Protein AF-0000000087418859 (afdb_homodimer)

Organism: NCBI:txid2527985

InterPro domains:
  IPR000794 Beta-ketoacyl synthase [PTHR11712] (8-414)
  IPR000794 Beta-ketoacyl synthase [cd00834] (10-411)
  IPR014030 Beta-ketoacyl synthase-like, N-terminal domain [PF00109] (9-250)
  IPR014031 Beta-ketoacyl synthase, C-terminal domain [PF02801] (258-369)
  IPR016039 Thiolase-like [G3DSA:3.40.47.10] (2-417)
  IPR016039 Thiolase-like [SSF53901] (5-255)
  IPR016039 Thiolase-like [SSF53901] (218-414)
  IPR018201 Beta-ketoacyl synthase, active site [PS00606] (158-174)
  IPR020841 Polyketide synthase, beta-ketoacyl synthase domain [PS52004] (8-413)
  IPR020841 Polyketide synthase, beta-ketoacyl synthase domain [SM00825] (11-416)

Radius of gyration: 25.07 Å; Cα contacts (8 Å, |Δi|>4): 2463; chains: 2; bounding box: 64×75×56 Å

Structure (mmCIF, N/CA/C/O backbone):
data_AF-0000000087418859-model_v1
#
loop_
_entity.id
_entity.type
_entity.pdbx_description
1 polymer 3-oxoacyl-
#
loop_
_atom_site.group_PDB
_atom_site.id
_atom_site.type_symbol
_atom_site.label_atom_id
_atom_site.label_alt_id
_atom_site.label_comp_id
_atom_site.label_asym_id
_atom_site.label_entity_id
_atom_site.label_seq_id
_atom_site.pdbx_PDB_ins_code
_atom_site.Cartn_x
_atom_site.Cartn_y
_atom_site.Cartn_z
_atom_site.occupancy
_atom_site.B_iso_or_equiv
_atom_site.auth_seq_id
_atom_site.auth_comp_id
_atom_site.auth_asym_id
_atom_site.auth_atom_id
_atom_site.pdbx_PDB_model_num
ATOM 1 N N . MET A 1 1 ? -27.266 10.461 -4.027 1 29.08 1 MET A N 1
ATOM 2 C CA . MET A 1 1 ? -26.891 9.109 -4.438 1 29.08 1 MET A CA 1
ATOM 3 C C . MET A 1 1 ? -27.5 8.07 -3.504 1 29.08 1 MET A C 1
ATOM 5 O O . MET A 1 1 ? -27.422 8.203 -2.281 1 29.08 1 MET A O 1
ATOM 9 N N . SER A 1 2 ? -28.453 7.449 -3.848 1 35.5 2 SER A N 1
ATOM 10 C CA . SER A 1 2 ? -29.172 6.449 -3.066 1 35.5 2 SER A CA 1
ATOM 11 C C . SER A 1 2 ? -28.203 5.48 -2.385 1 35.5 2 SER A C 1
ATOM 13 O O . SER A 1 2 ? -27.312 4.934 -3.027 1 35.5 2 SER A O 1
ATOM 15 N N . SER A 1 3 ? -27.781 5.613 -1.092 1 47.06 3 SER A N 1
ATOM 16 C CA . SER A 1 3 ? -26.875 4.812 -0.263 1 47.06 3 SER A CA 1
ATOM 17 C C . SER A 1 3 ? -27.203 3.328 -0.379 1 47.06 3 SER A C 1
ATOM 19 O O . SER A 1 3 ? -27.906 2.77 0.469 1 47.06 3 SER A O 1
ATOM 21 N N . ALA A 1 4 ? -27.359 2.836 -1.668 1 54.38 4 ALA A N 1
ATOM 22 C CA . ALA A 1 4 ? -27.641 1.412 -1.823 1 54.38 4 ALA A CA 1
ATOM 23 C C . ALA A 1 4 ? -26.641 0.566 -1.037 1 54.38 4 ALA A C 1
ATOM 25 O O . ALA A 1 4 ? -25.453 0.902 -0.961 1 54.38 4 ALA A O 1
ATOM 26 N N . ASN A 1 5 ? -27.188 -0.181 -0.145 1 64.94 5 ASN A N 1
ATOM 27 C CA . ASN A 1 5 ? -26.422 -1.174 0.605 1 64.94 5 ASN A CA 1
ATOM 28 C C . ASN A 1 5 ? -25.75 -2.189 -0.32 1 64.94 5 ASN A C 1
ATOM 30 O O . ASN A 1 5 ? -26.438 -3.049 -0.892 1 64.94 5 ASN A O 1
ATOM 34 N N . HIS A 1 6 ? -24.438 -1.928 -0.647 1 76.25 6 HIS A N 1
ATOM 35 C CA . HIS A 1 6 ? -23.703 -2.752 -1.602 1 76.25 6 HIS A CA 1
ATOM 36 C C . HIS A 1 6 ? -22.906 -3.842 -0.892 1 76.25 6 HIS A C 1
ATOM 38 O O . HIS A 1 6 ? -22.172 -4.594 -1.531 1 76.25 6 HIS A O 1
ATOM 44 N N . ARG A 1 7 ? -23.156 -4.062 0.297 1 76.31 7 ARG A N 1
ATOM 45 C CA . ARG A 1 7 ? -22.266 -4.887 1.109 1 76.31 7 ARG A CA 1
ATOM 46 C C . ARG A 1 7 ? -22.297 -6.34 0.653 1 76.31 7 ARG A C 1
ATOM 48 O O . ARG A 1 7 ? -21.281 -7.043 0.725 1 76.31 7 ARG A O 1
ATOM 55 N N . ASN A 1 8 ? -23.375 -6.699 0.127 1 81.44 8 ASN A N 1
ATOM 56 C CA . ASN A 1 8 ? -23.5 -8.109 -0.228 1 81.44 8 ASN A CA 1
ATOM 57 C C . ASN A 1 8 ? -23.609 -8.297 -1.737 1 81.44 8 ASN A C 1
ATOM 59 O O . ASN A 1 8 ? -24.031 -9.359 -2.203 1 81.44 8 ASN A O 1
ATOM 63 N N . ASP A 1 9 ? -23.156 -7.242 -2.334 1 90.06 9 ASP A N 1
ATOM 64 C CA . A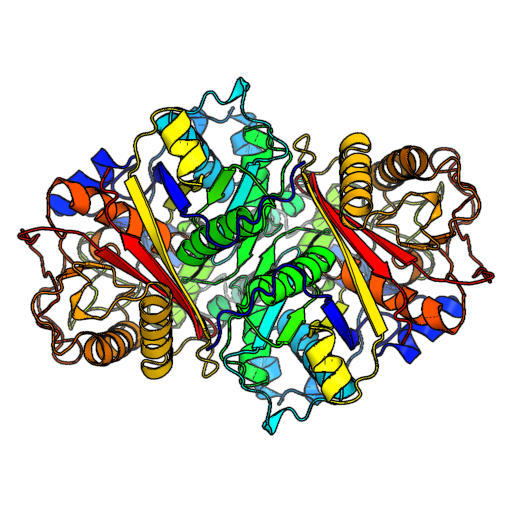SP A 1 9 ? -23.25 -7.359 -3.787 1 90.06 9 ASP A CA 1
ATOM 65 C C . ASP A 1 9 ? -22.266 -8.414 -4.312 1 90.06 9 ASP A C 1
ATOM 67 O O . ASP A 1 9 ? -21.156 -8.555 -3.795 1 90.06 9 ASP A O 1
ATOM 71 N N . ARG A 1 10 ? -22.828 -9.133 -5.285 1 97.31 10 ARG A N 1
ATOM 72 C CA . ARG A 1 10 ? -21.984 -10.086 -6.004 1 97.31 10 ARG A CA 1
ATOM 73 C C . ARG A 1 10 ? -21.031 -9.367 -6.953 1 97.31 10 ARG A C 1
ATOM 75 O O . ARG A 1 10 ? -21.453 -8.523 -7.75 1 97.31 10 ARG A O 1
ATOM 82 N N . ILE A 1 11 ? -19.734 -9.586 -6.82 1 98.62 11 ILE A N 1
ATOM 83 C CA . ILE A 1 11 ? -18.719 -8.898 -7.598 1 98.62 11 ILE A CA 1
ATOM 84 C C . ILE A 1 11 ? -18.156 -9.836 -8.664 1 98.62 11 ILE A C 1
ATOM 86 O O . ILE A 1 11 ? -17.781 -10.969 -8.359 1 98.62 11 ILE A O 1
ATOM 90 N N . VAL A 1 12 ? -18.047 -9.336 -9.906 1 98.88 12 VAL A N 1
ATOM 91 C CA . VAL A 1 12 ? -17.641 -10.203 -11.016 1 98.88 12 VAL A CA 1
ATOM 92 C C . VAL A 1 12 ? -16.469 -9.562 -11.766 1 98.88 12 VAL A C 1
ATOM 94 O O . VAL A 1 12 ? -16.297 -8.344 -11.734 1 98.88 12 VAL A O 1
ATOM 97 N N . ILE A 1 13 ? -15.68 -10.422 -12.32 1 98.94 13 ILE A N 1
ATOM 98 C CA . ILE A 1 13 ? -14.602 -10.023 -13.211 1 98.94 13 ILE A CA 1
ATOM 99 C C . ILE A 1 13 ? -15.133 -9.891 -14.641 1 98.94 13 ILE A C 1
ATOM 101 O O . ILE A 1 13 ? -15.664 -10.844 -15.203 1 98.94 13 ILE A O 1
ATOM 105 N N . THR A 1 14 ? -14.883 -8.664 -15.258 1 98.88 14 THR A N 1
ATOM 106 C CA . THR A 1 14 ? -15.5 -8.438 -16.562 1 98.88 14 THR A CA 1
ATOM 107 C C . THR A 1 14 ? -14.438 -8.094 -17.609 1 98.88 14 THR A C 1
ATOM 109 O O . THR A 1 14 ? -14.742 -7.996 -18.797 1 98.88 14 THR A O 1
ATOM 112 N N . GLY A 1 15 ? -13.234 -7.926 -17.234 1 98.88 15 GLY A N 1
ATOM 113 C CA . GLY A 1 15 ? -12.086 -7.699 -18.094 1 98.88 15 GLY A CA 1
ATOM 114 C C . GLY A 1 15 ? -10.773 -8.133 -17.484 1 98.88 15 GLY A C 1
ATOM 115 O O . GLY A 1 15 ? -10.586 -8.031 -16.266 1 98.88 15 GLY A O 1
ATOM 116 N N . ILE A 1 16 ? -9.898 -8.641 -18.344 1 98.88 16 ILE A N 1
ATOM 117 C CA . ILE A 1 16 ? -8.594 -9.109 -17.891 1 98.88 16 ILE A CA 1
ATOM 118 C C . ILE A 1 16 ? -7.504 -8.57 -18.797 1 98.88 16 ILE A C 1
ATOM 120 O O . ILE A 1 16 ? -7.562 -8.75 -20.016 1 98.88 16 ILE A O 1
ATOM 124 N N . GLY A 1 17 ? -6.543 -7.82 -18.234 1 98.94 17 GLY A N 1
ATOM 125 C CA . GLY A 1 17 ? -5.309 -7.438 -18.891 1 98.94 17 GLY A CA 1
ATOM 126 C C . GLY A 1 17 ? -4.066 -7.934 -18.172 1 98.94 17 GLY A C 1
ATOM 127 O O . GLY A 1 17 ? -3.986 -7.871 -16.953 1 98.94 17 GLY A O 1
ATOM 128 N N . LEU A 1 18 ? -3.125 -8.547 -18.984 1 98.88 18 LEU A N 1
ATOM 129 C CA . LEU A 1 18 ? -1.945 -9.078 -18.312 1 98.88 18 LEU A CA 1
ATOM 130 C C . LEU A 1 18 ? -0.737 -9.07 -19.25 1 98.88 18 LEU A C 1
ATOM 132 O O . LEU A 1 18 ? -0.889 -8.961 -20.469 1 98.88 18 LEU A O 1
ATOM 136 N N . THR A 1 19 ? 0.407 -9.016 -18.656 1 98.94 19 THR A N 1
ATOM 137 C CA . THR A 1 19 ? 1.678 -9.391 -19.266 1 98.94 19 THR A CA 1
ATOM 138 C C . THR A 1 19 ? 2.463 -10.32 -18.359 1 98.94 19 THR A C 1
ATOM 140 O O . THR A 1 19 ? 2.496 -10.125 -17.141 1 98.94 19 THR A O 1
ATOM 143 N N . ALA A 1 20 ? 2.914 -11.391 -18.844 1 98.81 20 ALA A N 1
ATOM 144 C CA . ALA A 1 20 ? 3.734 -12.406 -18.188 1 98.81 20 ALA A CA 1
ATOM 145 C C . ALA A 1 20 ? 4.906 -12.828 -19.062 1 98.81 20 ALA A C 1
ATOM 147 O O . ALA A 1 20 ? 4.91 -12.562 -20.281 1 98.81 20 ALA A O 1
ATOM 148 N N . PRO A 1 21 ? 5.957 -13.43 -18.547 1 98.69 21 PRO A N 1
ATOM 149 C CA . PRO A 1 21 ? 7.125 -13.836 -19.328 1 98.69 21 PRO A CA 1
ATOM 150 C C . PRO A 1 21 ? 6.766 -14.758 -20.5 1 98.69 21 PRO A C 1
ATOM 152 O O . PRO A 1 21 ? 7.535 -14.891 -21.453 1 98.69 21 PRO A O 1
ATOM 155 N N . ASN A 1 22 ? 5.551 -15.406 -20.516 1 98.44 22 ASN A N 1
ATOM 156 C CA . ASN A 1 22 ? 5.219 -16.312 -21.609 1 98.44 22 ASN A CA 1
ATOM 157 C C . ASN A 1 22 ? 3.896 -15.938 -22.266 1 98.44 22 ASN A C 1
ATOM 159 O O . ASN A 1 22 ? 3.246 -16.781 -22.891 1 98.44 22 ASN A O 1
ATOM 163 N N . GLY A 1 23 ? 3.492 -14.641 -22.062 1 98.69 23 GLY A N 1
ATOM 164 C CA . GLY A 1 23 ? 2.273 -14.195 -22.719 1 98.69 23 GLY A CA 1
ATOM 165 C C . GLY A 1 23 ? 1.847 -12.797 -22.312 1 98.69 23 GLY A C 1
ATOM 166 O O . GLY A 1 23 ? 2.008 -12.414 -21.156 1 98.69 23 GLY A O 1
ATOM 167 N N . ASN A 1 24 ? 1.194 -12.062 -23.25 1 98.62 24 ASN A N 1
ATOM 168 C CA . ASN A 1 24 ? 0.822 -10.68 -23 1 98.62 24 ASN A CA 1
ATOM 169 C C . ASN A 1 24 ? -0.686 -10.477 -23.109 1 98.62 24 ASN A C 1
ATOM 171 O O . ASN A 1 24 ? -1.16 -9.336 -23.156 1 98.62 24 ASN A O 1
ATOM 175 N N . ASP A 1 25 ? -1.393 -11.508 -23.25 1 98.31 25 ASP A N 1
ATOM 176 C CA . ASP A 1 25 ? -2.846 -11.539 -23.125 1 98.31 25 ASP A CA 1
ATOM 177 C C . ASP A 1 25 ? -3.324 -12.906 -22.625 1 98.31 25 ASP A C 1
ATOM 179 O O . ASP A 1 25 ? -2.541 -13.852 -22.547 1 98.31 25 ASP A O 1
ATOM 183 N N . LEU A 1 26 ? -4.582 -12.945 -22.297 1 98.69 26 LEU A N 1
ATOM 184 C CA . LEU A 1 26 ? -5.117 -14.117 -21.609 1 98.69 26 LEU A CA 1
ATOM 185 C C . LEU A 1 26 ? -5.031 -15.352 -22.5 1 98.69 26 LEU A C 1
ATOM 187 O O . LEU A 1 26 ? -4.656 -16.438 -22.031 1 98.69 26 LEU A O 1
ATOM 191 N N . ASP A 1 27 ? -5.352 -15.242 -23.734 1 98.5 27 ASP A N 1
ATOM 192 C CA . ASP A 1 27 ? -5.367 -16.375 -24.641 1 98.5 27 ASP A CA 1
ATOM 193 C C . ASP A 1 27 ? -3.963 -16.953 -24.828 1 98.5 27 ASP A C 1
ATOM 195 O O . ASP A 1 27 ? -3.766 -18.172 -24.75 1 98.5 27 ASP A O 1
ATOM 199 N N . GLU A 1 28 ? -3.039 -16.062 -25.109 1 98.69 28 GLU A N 1
ATOM 200 C CA . GLU A 1 28 ? -1.654 -16.484 -25.312 1 98.69 28 GLU A CA 1
ATOM 201 C C . GLU A 1 28 ? -1.079 -17.109 -24.047 1 98.69 28 GLU A C 1
ATOM 203 O O . GLU A 1 28 ? -0.428 -18.156 -24.094 1 98.69 28 GLU A O 1
ATOM 208 N N . TYR A 1 29 ? -1.288 -16.422 -22.984 1 98.81 29 TYR A N 1
ATOM 209 C CA . TYR A 1 29 ? -0.806 -16.891 -21.688 1 98.81 29 TYR A CA 1
ATOM 210 C C . TYR A 1 29 ? -1.346 -18.281 -21.391 1 98.81 29 TYR A C 1
ATOM 212 O O . TYR A 1 29 ? -0.583 -19.188 -21.031 1 98.81 29 TYR A O 1
ATOM 220 N N . ARG A 1 30 ? -2.672 -18.516 -21.547 1 98.81 30 ARG A N 1
ATOM 221 C CA . ARG A 1 30 ? -3.324 -19.797 -21.297 1 98.81 30 ARG A CA 1
ATOM 222 C C . ARG A 1 30 ? -2.797 -20.875 -22.234 1 98.81 30 ARG A C 1
ATOM 224 O O . ARG A 1 30 ? -2.488 -22 -21.797 1 98.81 30 ARG A O 1
ATOM 231 N N . ALA A 1 31 ? -2.66 -20.562 -23.438 1 98.81 31 ALA A N 1
ATOM 232 C CA . ALA A 1 31 ? -2.143 -21.531 -24.406 1 98.81 31 ALA A CA 1
ATOM 233 C C . ALA A 1 31 ? -0.738 -21.984 -24.031 1 98.81 31 ALA A C 1
ATOM 235 O O . ALA A 1 31 ? -0.42 -23.172 -24.141 1 98.81 31 ALA A O 1
ATOM 236 N N . ASN A 1 32 ? 0.063 -21.078 -23.625 1 98.88 32 ASN A N 1
ATOM 237 C CA . ASN A 1 32 ? 1.443 -21.391 -23.281 1 98.88 32 ASN A CA 1
ATOM 238 C C . ASN A 1 32 ? 1.52 -22.219 -22 1 98.88 32 ASN A C 1
ATOM 240 O O . ASN A 1 32 ? 2.383 -23.094 -21.875 1 98.88 32 ASN A O 1
ATOM 244 N N . LEU A 1 33 ? 0.644 -21.969 -21.047 1 98.81 33 LEU A N 1
ATOM 245 C CA . LEU A 1 33 ? 0.57 -22.797 -19.844 1 98.81 33 LEU A CA 1
ATOM 246 C C . LEU A 1 33 ? 0.174 -24.234 -20.203 1 98.81 33 LEU A C 1
ATOM 248 O O . LEU A 1 33 ? 0.742 -25.188 -19.672 1 98.81 33 LEU A O 1
ATOM 252 N N . LEU A 1 34 ? -0.775 -24.406 -21.094 1 98.81 34 LEU A N 1
ATOM 253 C CA . LEU A 1 34 ? -1.265 -25.734 -21.469 1 98.81 34 LEU A CA 1
ATOM 254 C C . LEU A 1 34 ? -0.234 -26.484 -22.297 1 98.81 34 LEU A C 1
ATOM 256 O O . LEU A 1 34 ? -0.145 -27.703 -22.234 1 98.81 34 LEU A O 1
ATOM 260 N N . ASN A 1 35 ? 0.605 -25.734 -23.016 1 98.56 35 ASN A N 1
ATOM 261 C CA . ASN A 1 35 ? 1.57 -26.359 -23.922 1 98.56 35 ASN A CA 1
ATOM 262 C C . ASN A 1 35 ? 2.939 -26.5 -23.266 1 98.56 35 ASN A C 1
ATOM 264 O O . ASN A 1 35 ? 3.895 -26.953 -23.906 1 98.56 35 ASN A O 1
ATOM 268 N N . GLY A 1 36 ? 3.059 -26.078 -22.062 1 98.31 36 GLY A N 1
ATOM 269 C CA . GLY A 1 36 ? 4.289 -26.297 -21.312 1 98.31 36 GLY A CA 1
ATOM 270 C C . GLY A 1 36 ? 5.391 -25.328 -21.688 1 98.31 36 GLY A C 1
ATOM 271 O O . GLY A 1 36 ? 6.574 -25.625 -21.547 1 98.31 36 GLY A O 1
ATOM 272 N N . VAL A 1 37 ? 5.031 -24.125 -22.125 1 98.5 37 VAL A N 1
ATOM 273 C CA . VAL A 1 37 ? 6.012 -23.156 -22.594 1 98.5 37 VAL A CA 1
ATOM 274 C C . VAL A 1 37 ? 6.512 -22.312 -21.422 1 98.5 37 VAL A C 1
ATOM 276 O O . VAL A 1 37 ? 5.73 -21.641 -20.75 1 98.5 37 VAL A O 1
ATOM 279 N N . SER A 1 38 ? 7.797 -22.391 -21.172 1 98.56 38 SER A N 1
ATOM 280 C CA . SER A 1 38 ? 8.438 -21.578 -20.141 1 98.56 38 SER A CA 1
ATOM 281 C C . SER A 1 38 ? 8.805 -20.188 -20.688 1 98.56 38 SER A C 1
ATOM 283 O O . SER A 1 38 ? 9.172 -20.047 -21.859 1 98.56 38 SER A O 1
ATOM 285 N N . GLY A 1 39 ? 8.672 -19.188 -19.781 1 98.62 39 GLY A N 1
ATOM 286 C CA . GLY A 1 39 ? 9.086 -17.828 -20.125 1 98.62 39 GLY A CA 1
ATOM 287 C C . GLY A 1 39 ? 10.375 -17.406 -19.438 1 98.62 39 GLY A C 1
ATOM 288 O O . GLY A 1 39 ? 10.758 -16.234 -19.5 1 98.62 39 GLY A O 1
ATOM 289 N N . VAL A 1 40 ? 11.109 -18.328 -18.766 1 98.81 40 VAL A N 1
ATOM 290 C CA . VAL A 1 40 ? 12.336 -18.031 -18.031 1 98.81 40 VAL A CA 1
ATOM 291 C C . VAL A 1 40 ? 13.516 -18.031 -19 1 98.81 40 VAL A C 1
ATOM 293 O O . VAL A 1 40 ? 13.664 -18.938 -19.812 1 98.81 40 VAL A O 1
ATOM 296 N N . VAL A 1 41 ? 14.359 -17.016 -18.922 1 98.69 41 VAL A N 1
ATOM 297 C CA . VAL A 1 41 ? 15.477 -16.844 -19.859 1 98.69 41 VAL A CA 1
ATOM 298 C C . VAL A 1 41 ? 16.734 -16.422 -19.094 1 98.69 41 VAL A C 1
ATOM 300 O O . VAL A 1 41 ? 16.641 -16.016 -17.922 1 98.69 41 VAL A O 1
ATOM 303 N N . PRO A 1 42 ? 17.875 -16.625 -19.734 1 98.62 42 PRO A N 1
ATOM 304 C CA . PRO A 1 42 ? 19.062 -15.984 -19.156 1 98.62 42 PRO A CA 1
ATOM 305 C C . PRO A 1 42 ? 18.922 -14.469 -19.062 1 98.62 42 PRO A C 1
ATOM 307 O O . PRO A 1 42 ? 18.328 -13.844 -19.938 1 98.62 42 PRO A O 1
ATOM 310 N N . TYR A 1 43 ? 19.422 -13.938 -18.031 1 98.38 43 TYR A N 1
ATOM 311 C CA . TYR A 1 43 ? 19.328 -12.508 -17.75 1 98.38 43 TYR A CA 1
ATOM 312 C C . TYR A 1 43 ? 20.594 -12.008 -17.062 1 98.38 43 TYR A C 1
ATOM 314 O O . TYR A 1 43 ? 21.25 -12.75 -16.328 1 98.38 43 TYR A O 1
ATOM 322 N N . GLU A 1 44 ? 21.031 -10.844 -17.359 1 97.81 44 GLU A N 1
ATOM 323 C CA . GLU A 1 44 ? 22.172 -10.234 -16.703 1 97.81 44 GLU A CA 1
ATOM 324 C C . GLU A 1 44 ? 21.75 -9.031 -15.859 1 97.81 44 GLU A C 1
ATOM 326 O O . GLU A 1 44 ? 21.031 -8.156 -16.344 1 97.81 44 GLU A O 1
ATOM 331 N N . THR A 1 45 ? 22.188 -8.984 -14.68 1 97 45 THR A N 1
ATOM 332 C CA . THR A 1 45 ? 21.844 -7.863 -13.812 1 97 45 THR A CA 1
ATOM 333 C C . THR A 1 45 ? 23.109 -7.223 -13.25 1 97 45 THR A C 1
ATOM 335 O O . THR A 1 45 ? 24.125 -7.902 -13.039 1 97 45 THR A O 1
ATOM 338 N N . ARG A 1 46 ? 23.016 -5.961 -12.977 1 96.62 46 ARG A N 1
ATOM 339 C CA . ARG A 1 46 ? 24.141 -5.184 -12.453 1 96.62 46 ARG A CA 1
ATOM 340 C C . ARG A 1 46 ? 24.688 -5.801 -11.172 1 96.62 46 ARG A C 1
ATOM 342 O O . ARG A 1 46 ? 23.922 -6.23 -10.305 1 96.62 46 ARG A O 1
ATOM 349 N N . TYR A 1 47 ? 25.984 -5.949 -11.055 1 97.12 47 TYR A N 1
ATOM 350 C CA . TYR A 1 47 ? 26.781 -6.344 -9.891 1 97.12 47 TYR A CA 1
ATOM 351 C C . TYR A 1 47 ? 26.625 -7.836 -9.617 1 97.12 47 TYR A C 1
ATOM 353 O O . TYR A 1 47 ? 27.516 -8.453 -9.031 1 97.12 47 TYR A O 1
ATOM 361 N N . VAL A 1 48 ? 25.516 -8.469 -10.023 1 97.44 48 VAL A N 1
ATOM 362 C CA . VAL A 1 48 ? 25.281 -9.883 -9.75 1 97.44 48 VAL A CA 1
ATOM 363 C C . VAL A 1 48 ? 25.812 -10.727 -10.906 1 97.44 48 VAL A C 1
ATOM 365 O O . VAL A 1 48 ? 26.391 -11.789 -10.695 1 97.44 48 VAL A O 1
ATOM 368 N N . GLY A 1 49 ? 25.625 -10.266 -12.148 1 97.44 49 GLY A N 1
ATOM 369 C CA . GLY A 1 49 ? 26.062 -11 -13.328 1 97.44 49 GLY A CA 1
ATOM 370 C C . GLY A 1 49 ? 24.969 -11.875 -13.914 1 97.44 49 GLY A C 1
ATOM 371 O O . GLY A 1 49 ? 23.828 -11.445 -14.055 1 97.44 49 GLY A O 1
ATOM 372 N N . ASP A 1 50 ? 25.328 -13.023 -14.391 1 97.62 50 ASP A N 1
ATOM 373 C CA . ASP A 1 50 ? 24.406 -13.93 -15.078 1 97.62 50 ASP A CA 1
ATOM 374 C C . ASP A 1 50 ? 23.422 -14.57 -14.094 1 97.62 50 ASP A C 1
ATOM 376 O O . ASP A 1 50 ? 23.844 -15.211 -13.133 1 97.62 50 ASP A O 1
ATOM 380 N N . VAL A 1 51 ? 22.203 -14.352 -14.336 1 98.19 51 VAL A N 1
ATOM 381 C CA . VAL A 1 51 ? 21.109 -14.961 -13.57 1 98.19 51 VAL A CA 1
ATOM 382 C C . VAL A 1 51 ? 20.031 -15.453 -14.523 1 98.19 51 VAL A C 1
ATOM 384 O O . VAL A 1 51 ? 20.203 -15.422 -15.742 1 98.19 51 VAL A O 1
ATOM 387 N N . LEU A 1 52 ? 19.031 -16.109 -14 1 98.75 52 LEU A N 1
ATOM 388 C CA . LEU A 1 52 ? 17.828 -16.484 -14.727 1 98.75 52 LEU A CA 1
ATOM 389 C C . LEU A 1 52 ? 16.641 -15.617 -14.289 1 98.75 52 LEU A C 1
ATOM 391 O O . LEU A 1 52 ? 16.531 -15.266 -13.117 1 98.75 52 LEU A O 1
ATOM 395 N N . ALA A 1 53 ? 15.789 -15.195 -15.211 1 98.81 53 ALA A N 1
ATOM 396 C CA . ALA A 1 53 ? 14.656 -14.328 -14.883 1 98.81 53 ALA A CA 1
ATOM 397 C C . ALA A 1 53 ? 13.492 -14.555 -15.844 1 98.81 53 ALA A C 1
ATOM 399 O O . ALA A 1 53 ? 13.688 -15.07 -16.953 1 98.81 53 ALA A O 1
ATOM 400 N N . GLY A 1 54 ? 12.25 -14.344 -15.336 1 98.81 54 GLY A N 1
ATOM 401 C CA . GLY A 1 54 ? 11.117 -14.18 -16.234 1 98.81 54 GLY A CA 1
ATOM 402 C C . GLY A 1 54 ? 10.961 -12.758 -16.75 1 98.81 54 GLY A C 1
ATOM 403 O O . GLY A 1 54 ? 10.711 -11.844 -15.961 1 98.81 54 GLY A O 1
ATOM 404 N N . VAL A 1 55 ? 11.031 -12.562 -18.109 1 98.56 55 VAL A N 1
ATOM 405 C CA . VAL A 1 55 ? 11.023 -11.227 -18.688 1 98.56 55 VAL A CA 1
ATOM 406 C C . VAL A 1 55 ? 9.773 -11.055 -19.547 1 98.56 55 VAL A C 1
ATOM 408 O O . VAL A 1 55 ? 9.484 -11.883 -20.422 1 98.56 55 VAL A O 1
ATOM 411 N N . CYS A 1 56 ? 9 -9.977 -19.25 1 98.56 56 CYS A N 1
ATOM 412 C CA . CYS A 1 56 ? 7.828 -9.68 -20.078 1 98.56 56 CYS A CA 1
ATOM 413 C C . CYS A 1 56 ? 8.234 -8.93 -21.344 1 98.56 56 CYS A C 1
ATOM 415 O O . CYS A 1 56 ? 9.141 -8.094 -21.312 1 98.56 56 CYS A O 1
ATOM 417 N N . GLN A 1 57 ? 7.512 -9.242 -22.453 1 97.31 57 GLN A N 1
ATOM 418 C CA . GLN A 1 57 ? 7.812 -8.617 -23.734 1 97.31 57 GLN A CA 1
ATOM 419 C C . GLN A 1 57 ? 6.605 -7.863 -24.281 1 97.31 57 GLN A C 1
ATOM 421 O O . GLN A 1 57 ? 6.309 -7.938 -25.484 1 97.31 57 GLN A O 1
ATOM 426 N N . PHE A 1 58 ? 5.949 -7.098 -23.547 1 97.56 58 PHE A N 1
ATOM 427 C CA . PHE A 1 58 ? 4.809 -6.32 -24.016 1 97.56 58 PHE A CA 1
ATOM 428 C C . PHE A 1 58 ? 5.27 -5.012 -24.641 1 97.56 58 PHE A C 1
ATOM 430 O O . PHE A 1 58 ? 6.391 -4.559 -24.406 1 97.56 58 PHE A O 1
ATOM 437 N N . ASP A 1 59 ? 4.438 -4.41 -25.5 1 97.56 59 ASP A N 1
ATOM 438 C CA . ASP A 1 59 ? 4.734 -3.137 -26.156 1 97.56 59 ASP A CA 1
ATOM 439 C C . ASP A 1 59 ? 4.328 -1.96 -25.281 1 97.56 59 ASP A C 1
ATOM 441 O O . ASP A 1 59 ? 3.158 -1.566 -25.25 1 97.56 59 ASP A O 1
ATOM 445 N N . GLU A 1 60 ? 5.266 -1.295 -24.656 1 95.62 60 GLU A N 1
ATOM 446 C CA . GLU A 1 60 ? 4.992 -0.168 -23.781 1 95.62 60 GLU A CA 1
ATOM 447 C C . GLU A 1 60 ? 4.352 0.991 -24.531 1 95.62 60 GLU A C 1
ATOM 449 O O . GLU A 1 60 ? 3.65 1.813 -23.938 1 95.62 60 GLU A O 1
ATOM 454 N N . THR A 1 61 ? 4.551 1.051 -25.844 1 97.75 61 THR A N 1
ATOM 455 C CA . THR A 1 61 ? 4.086 2.186 -26.625 1 97.75 61 THR A CA 1
ATOM 456 C C . THR A 1 61 ? 2.682 1.931 -27.172 1 97.75 61 THR A C 1
ATOM 458 O O . THR A 1 61 ? 2.109 2.783 -27.844 1 97.75 61 THR A O 1
ATOM 461 N N . ARG A 1 62 ? 2.168 0.802 -26.844 1 97.88 62 ARG A N 1
ATOM 462 C CA . ARG A 1 62 ? 0.795 0.546 -27.266 1 97.88 62 ARG A CA 1
ATOM 463 C C . ARG A 1 62 ? -0.162 1.575 -26.672 1 97.88 62 ARG A C 1
ATOM 465 O O . ARG A 1 62 ? -1.114 1.998 -27.328 1 97.88 62 ARG A O 1
ATOM 472 N N . TYR A 1 63 ? 0.161 1.948 -25.391 1 98.12 63 TYR A N 1
ATOM 473 C CA . TYR A 1 63 ? -0.78 2.828 -24.703 1 98.12 63 TYR A CA 1
ATOM 474 C C . TYR A 1 63 ? -0.066 4.043 -24.125 1 98.12 63 TYR A C 1
ATOM 476 O O . TYR A 1 63 ? -0.672 4.844 -23.406 1 98.12 63 TYR A O 1
ATOM 484 N N . GLN A 1 64 ? 1.188 4.168 -24.312 1 98.19 64 GLN A N 1
ATOM 485 C CA . GLN A 1 64 ? 1.977 5.297 -23.828 1 98.19 64 GLN A CA 1
ATOM 486 C C . GLN A 1 64 ? 2.791 5.926 -24.953 1 98.19 64 GLN A C 1
ATOM 488 O O . GLN A 1 64 ? 3.314 5.219 -25.812 1 98.19 64 GLN A O 1
ATOM 493 N N . ARG A 1 65 ? 2.918 7.336 -25.016 1 97.31 65 ARG A N 1
ATOM 494 C CA . ARG A 1 65 ? 3.914 8 -25.859 1 97.31 65 ARG A CA 1
ATOM 495 C C . ARG A 1 65 ? 5.32 7.797 -25.297 1 97.31 65 ARG A C 1
ATOM 497 O O . ARG A 1 65 ? 5.488 7.582 -24.094 1 97.31 65 ARG A O 1
ATOM 504 N N . ARG A 1 66 ? 6.301 7.824 -26.094 1 97.56 66 ARG A N 1
ATOM 505 C CA . ARG A 1 66 ? 7.695 7.617 -25.719 1 97.56 66 ARG A CA 1
ATOM 506 C C . ARG A 1 66 ? 8.086 8.531 -24.562 1 97.56 66 ARG A C 1
ATOM 508 O O . ARG A 1 66 ? 8.805 8.109 -23.656 1 97.56 66 ARG A O 1
ATOM 515 N N . LYS A 1 67 ? 7.672 9.727 -24.625 1 96.12 67 LYS A N 1
ATOM 516 C CA . LYS A 1 67 ? 7.992 10.68 -23.578 1 96.12 67 LYS A CA 1
ATOM 517 C C . LYS A 1 67 ? 7.41 10.234 -22.234 1 96.12 67 LYS A C 1
ATOM 519 O O . LYS A 1 67 ? 8.016 10.453 -21.188 1 96.12 67 LYS A O 1
ATOM 524 N N . GLU A 1 68 ? 6.199 9.625 -22.266 1 96.12 68 GLU A N 1
ATOM 525 C CA . GLU A 1 68 ? 5.555 9.133 -21.047 1 96.12 68 GLU A CA 1
ATOM 526 C C . GLU A 1 68 ? 6.309 7.93 -20.469 1 96.12 68 GLU A C 1
ATOM 528 O O . GLU A 1 68 ? 6.441 7.797 -19.266 1 96.12 68 GLU A O 1
ATOM 533 N N . VAL A 1 69 ? 6.781 7.059 -21.375 1 97.12 69 VAL A N 1
ATOM 534 C CA . VAL A 1 69 ? 7.57 5.906 -20.953 1 97.12 69 VAL A CA 1
ATOM 535 C C . VAL A 1 69 ? 8.836 6.379 -20.25 1 97.12 69 VAL A C 1
ATOM 537 O O . VAL A 1 69 ? 9.211 5.84 -19.203 1 97.12 69 VAL A O 1
ATOM 540 N N . ARG A 1 70 ? 9.477 7.398 -20.766 1 95 70 ARG A N 1
ATOM 541 C CA . ARG A 1 70 ? 10.727 7.918 -20.219 1 95 70 ARG A CA 1
ATOM 542 C C . ARG A 1 70 ? 10.5 8.586 -18.859 1 95 70 ARG A C 1
ATOM 544 O O . ARG A 1 70 ? 11.344 8.508 -17.969 1 95 70 ARG A O 1
ATOM 551 N N . ARG A 1 71 ? 9.398 9.203 -18.75 1 94.94 71 ARG A N 1
ATOM 552 C CA . ARG A 1 71 ? 9.078 9.945 -17.531 1 94.94 71 ARG A CA 1
ATOM 553 C C . ARG A 1 71 ? 8.656 9 -16.406 1 94.94 71 ARG A C 1
ATOM 555 O O . ARG A 1 71 ? 8.953 9.258 -15.242 1 94.94 71 ARG A O 1
ATOM 562 N N . GLY A 1 72 ? 8.023 7.934 -16.781 1 97.19 72 GLY A N 1
ATOM 563 C CA . GLY A 1 72 ? 7.441 7.023 -15.812 1 97.19 72 GLY A CA 1
ATOM 564 C C . GLY A 1 72 ? 8.383 5.914 -15.391 1 97.19 72 GLY A C 1
ATOM 565 O O . GLY A 1 72 ? 9.594 6.133 -15.266 1 97.19 72 GLY A O 1
ATOM 566 N N . THR A 1 73 ? 7.805 4.844 -14.969 1 98.12 73 THR A N 1
ATOM 567 C CA . THR A 1 73 ? 8.555 3.682 -14.516 1 98.12 73 THR A CA 1
ATOM 568 C C . THR A 1 73 ? 8.125 2.428 -15.266 1 98.12 73 THR A C 1
ATOM 570 O O . THR A 1 73 ? 7.059 2.408 -15.891 1 98.12 73 THR A O 1
ATOM 573 N N . ARG A 1 74 ? 8.984 1.389 -15.273 1 97.88 74 ARG A N 1
ATOM 574 C CA . ARG A 1 74 ? 8.625 0.098 -15.852 1 97.88 74 ARG A CA 1
ATOM 575 C C . ARG A 1 74 ? 7.395 -0.483 -15.164 1 97.88 74 ARG A C 1
ATOM 577 O O . ARG A 1 74 ? 6.512 -1.039 -15.82 1 97.88 74 ARG A O 1
ATOM 584 N N . ALA A 1 75 ? 7.328 -0.411 -13.828 1 98.06 75 ALA A N 1
ATOM 585 C CA . ALA A 1 75 ? 6.152 -0.864 -13.094 1 98.06 75 ALA A CA 1
ATOM 586 C C . ALA A 1 75 ? 4.895 -0.138 -13.57 1 98.06 75 ALA A C 1
ATOM 588 O O . ALA A 1 75 ? 3.828 -0.745 -13.695 1 98.06 75 ALA A O 1
ATOM 589 N N . GLY A 1 76 ? 5.008 1.205 -13.766 1 98.62 76 GLY A N 1
ATOM 590 C CA . GLY A 1 76 ? 3.914 1.985 -14.32 1 98.62 76 GLY A CA 1
ATOM 591 C C . GLY A 1 76 ? 3.488 1.521 -15.703 1 98.62 76 GLY A C 1
ATOM 592 O O . GLY A 1 76 ? 2.293 1.399 -15.984 1 98.62 76 GLY A O 1
ATOM 593 N N . SER A 1 77 ? 4.473 1.222 -16.578 1 98.81 77 SER A N 1
ATOM 594 C CA . SER A 1 77 ? 4.176 0.767 -17.922 1 98.81 77 SER A CA 1
ATOM 595 C C . SER A 1 77 ? 3.455 -0.576 -17.922 1 98.81 77 SER A C 1
ATOM 597 O O . SER A 1 77 ? 2.523 -0.793 -18.688 1 98.81 77 SER A O 1
ATOM 599 N N . VAL A 1 78 ? 3.916 -1.471 -17.047 1 98.88 78 VAL A N 1
ATOM 600 C CA . VAL A 1 78 ? 3.244 -2.756 -16.875 1 98.88 78 VAL A CA 1
ATOM 601 C C . VAL A 1 78 ? 1.796 -2.529 -16.453 1 98.88 78 VAL A C 1
ATOM 603 O O . VAL A 1 78 ? 0.874 -3.119 -17.016 1 98.88 78 VAL A O 1
ATOM 606 N N . SER A 1 79 ? 1.585 -1.651 -15.508 1 98.94 79 SER A N 1
ATOM 607 C CA . SER A 1 79 ? 0.258 -1.396 -14.953 1 98.94 79 SER A CA 1
ATOM 608 C C . SER A 1 79 ? -0.649 -0.731 -15.984 1 98.94 79 SER A C 1
ATOM 610 O O . SER A 1 79 ? -1.822 -1.091 -16.109 1 98.94 79 SER A O 1
ATOM 612 N N . ILE A 1 80 ? -0.119 0.235 -16.703 1 98.94 80 ILE A N 1
ATOM 613 C CA . ILE A 1 80 ? -0.889 0.926 -17.734 1 98.94 80 ILE A CA 1
ATOM 614 C C . ILE A 1 80 ? -1.326 -0.068 -18.812 1 98.94 80 ILE A C 1
ATOM 616 O O . ILE A 1 80 ? -2.492 -0.082 -19.219 1 98.94 80 ILE A O 1
ATOM 620 N N . TYR A 1 81 ? -0.364 -0.91 -19.25 1 98.94 81 TYR A N 1
ATOM 621 C CA . TYR A 1 81 ? -0.667 -1.916 -20.266 1 98.94 81 TYR A CA 1
ATOM 622 C C . TYR A 1 81 ? -1.797 -2.828 -19.797 1 98.94 81 TYR A C 1
ATOM 624 O O . TYR A 1 81 ? -2.779 -3.021 -20.516 1 98.94 81 TYR A O 1
ATOM 632 N N . CYS A 1 82 ? -1.688 -3.359 -18.609 1 98.94 82 CYS A N 1
ATOM 633 C CA . CYS A 1 82 ? -2.664 -4.305 -18.078 1 98.94 82 CYS A CA 1
ATOM 634 C C . CYS A 1 82 ? -4.02 -3.637 -17.875 1 98.94 82 CYS A C 1
ATOM 636 O O . CYS A 1 82 ? -5.055 -4.223 -18.203 1 98.94 82 CYS A O 1
ATOM 638 N N . ALA A 1 83 ? -4.027 -2.412 -17.359 1 98.94 83 ALA A N 1
ATOM 639 C CA . ALA A 1 83 ? -5.273 -1.697 -17.109 1 98.94 83 ALA A CA 1
ATOM 640 C C . ALA A 1 83 ? -6.008 -1.401 -18.406 1 98.94 83 ALA A C 1
ATOM 642 O O . ALA A 1 83 ? -7.223 -1.596 -18.5 1 98.94 83 ALA A O 1
ATOM 643 N N . GLN A 1 84 ? -5.258 -0.915 -19.391 1 98.81 84 GLN A N 1
ATOM 644 C CA . GLN A 1 84 ? -5.844 -0.593 -20.688 1 98.81 84 GLN A CA 1
ATOM 645 C C . GLN A 1 84 ? -6.398 -1.842 -21.359 1 98.81 84 GLN A C 1
ATOM 647 O O . GLN A 1 84 ? -7.5 -1.818 -21.922 1 98.81 84 GLN A O 1
ATOM 652 N N . GLU A 1 85 ? -5.637 -2.941 -21.312 1 98.81 85 GLU A N 1
ATOM 653 C CA . GLU A 1 85 ? -6.102 -4.199 -21.891 1 98.81 85 GLU A CA 1
ATOM 654 C C . GLU A 1 85 ? -7.344 -4.711 -21.172 1 98.81 85 GLU A C 1
ATOM 656 O O . GLU A 1 85 ? -8.258 -5.246 -21.797 1 98.81 85 GLU A O 1
ATOM 661 N N . ALA A 1 86 ? -7.391 -4.602 -19.812 1 98.88 86 ALA A N 1
ATOM 662 C CA . ALA A 1 86 ? -8.547 -5.035 -19.047 1 98.88 86 ALA A CA 1
ATOM 663 C C . ALA A 1 86 ? -9.805 -4.266 -19.438 1 98.88 86 ALA A C 1
ATOM 665 O O . ALA A 1 86 ? -10.875 -4.852 -19.609 1 98.88 86 ALA A O 1
ATOM 666 N N . ILE A 1 87 ? -9.711 -2.963 -19.594 1 98.81 87 ILE A N 1
ATOM 667 C CA . ILE A 1 87 ? -10.844 -2.131 -19.984 1 98.81 87 ILE A CA 1
ATOM 668 C C . ILE A 1 87 ? -11.289 -2.479 -21.391 1 98.81 87 ILE A C 1
ATOM 670 O O . ILE A 1 87 ? -12.484 -2.594 -21.672 1 98.81 87 ILE A O 1
ATOM 674 N N . ALA A 1 88 ? -10.32 -2.662 -22.266 1 98.19 88 ALA A N 1
ATOM 675 C CA . ALA A 1 88 ? -10.641 -3.021 -23.641 1 98.19 88 ALA A CA 1
ATOM 676 C C . ALA A 1 88 ? -11.43 -4.324 -23.703 1 98.19 88 ALA A C 1
ATOM 678 O O . ALA A 1 88 ? -12.367 -4.457 -24.484 1 98.19 88 ALA A O 1
ATOM 679 N N . LYS A 1 89 ? -11.062 -5.25 -22.875 1 98.12 89 LYS A N 1
ATOM 680 C CA . LYS A 1 89 ? -11.688 -6.57 -22.891 1 98.12 89 LYS A CA 1
ATOM 681 C C . LYS A 1 89 ? -13.008 -6.559 -22.125 1 98.12 89 LYS A C 1
ATOM 683 O O . LYS A 1 89 ? -13.82 -7.48 -22.266 1 98.12 89 LYS A O 1
ATOM 688 N N . SER A 1 90 ? -13.219 -5.555 -21.328 1 98.12 90 SER A N 1
ATOM 689 C CA . SER A 1 90 ? -14.422 -5.488 -20.5 1 98.12 90 SER A CA 1
ATOM 690 C C . SER A 1 90 ? -15.641 -5.125 -21.344 1 98.12 90 SER A C 1
ATOM 692 O O . SER A 1 90 ? -16.781 -5.355 -20.922 1 98.12 90 SER A O 1
ATOM 694 N N . GLY A 1 91 ? -15.445 -4.453 -22.453 1 97.31 91 GLY A N 1
ATOM 695 C CA . GLY A 1 91 ? -16.547 -4 -23.297 1 97.31 91 GLY A CA 1
ATOM 696 C C . GLY A 1 91 ? -17.141 -2.689 -22.828 1 97.31 91 GLY A C 1
ATOM 697 O O . GLY A 1 91 ? -18.109 -2.199 -23.422 1 97.31 91 GLY A O 1
ATOM 698 N N . LEU A 1 92 ? -16.625 -2.084 -21.828 1 97.94 92 LEU A N 1
ATOM 699 C CA . LEU A 1 92 ? -17.109 -0.795 -21.328 1 97.94 92 LEU A CA 1
ATOM 700 C C . LEU A 1 92 ? -16.844 0.303 -22.359 1 97.94 92 LEU A C 1
ATOM 702 O O . LEU A 1 92 ? -15.805 0.306 -23.016 1 97.94 92 LEU A O 1
ATOM 706 N N . ASP A 1 93 ? -17.828 1.212 -22.516 1 97.25 93 ASP A N 1
ATOM 707 C CA . ASP A 1 93 ? -17.562 2.467 -23.203 1 97.25 93 ASP A CA 1
ATOM 708 C C . ASP A 1 93 ? -16.828 3.455 -22.297 1 97.25 93 ASP A C 1
ATOM 710 O O . ASP A 1 93 ? -17.469 4.23 -21.578 1 97.25 93 ASP A O 1
ATOM 714 N N . TRP A 1 94 ? -15.602 3.434 -22.391 1 97.81 94 TRP A N 1
ATOM 715 C CA . TRP A 1 94 ? -14.75 4.141 -21.438 1 97.81 94 TRP A CA 1
ATOM 716 C C . TRP A 1 94 ? -15.102 5.625 -21.391 1 97.81 94 TRP A C 1
ATOM 718 O O . TRP A 1 94 ? -15.008 6.262 -20.344 1 97.81 94 TRP A O 1
ATOM 728 N N . GLU A 1 95 ? -15.523 6.18 -22.5 1 97 95 GLU A N 1
ATOM 729 C CA . GLU A 1 95 ? -15.828 7.605 -22.578 1 97 95 GLU A CA 1
ATOM 730 C C . GLU A 1 95 ? -17.031 7.957 -21.688 1 97 95 GLU A C 1
ATOM 732 O O . GLU A 1 95 ? -17.125 9.078 -21.188 1 97 95 GLU A O 1
ATOM 737 N N . THR A 1 96 ? -17.891 7.004 -21.453 1 97.06 96 THR A N 1
ATOM 738 C CA . THR A 1 96 ? -19.125 7.289 -20.719 1 97.06 96 THR A CA 1
ATOM 739 C C . THR A 1 96 ? -18.984 6.875 -19.25 1 97.06 96 THR A C 1
ATOM 741 O O . THR A 1 96 ? -19.812 7.242 -18.422 1 97.06 96 THR A O 1
ATOM 744 N N . VAL A 1 97 ? -17.984 6.133 -18.906 1 98.19 97 VAL A N 1
ATOM 745 C CA . VAL A 1 97 ? -17.75 5.715 -17.531 1 98.19 97 VAL A CA 1
ATOM 746 C C . VAL A 1 97 ? -17.391 6.926 -16.672 1 98.19 97 VAL A C 1
ATOM 748 O O . VAL A 1 97 ? -16.469 7.676 -17.016 1 98.19 97 VAL A O 1
ATOM 751 N N . PRO A 1 98 ? -18.141 7.219 -15.578 1 98.62 98 PRO A N 1
ATOM 752 C CA . PRO A 1 98 ? -17.734 8.305 -14.68 1 98.62 98 PRO A CA 1
ATOM 753 C C . PRO A 1 98 ? -16.375 8.055 -14.039 1 98.62 98 PRO A C 1
ATOM 755 O O . PRO A 1 98 ? -16.25 7.188 -13.172 1 98.62 98 PRO A O 1
ATOM 758 N N . LYS A 1 99 ? -15.391 8.844 -14.359 1 98.81 99 LYS A N 1
ATOM 759 C CA . LYS A 1 99 ? -14 8.602 -13.992 1 98.81 99 LYS A CA 1
ATOM 760 C C . LYS A 1 99 ? -13.797 8.773 -12.484 1 98.81 99 LYS A C 1
ATOM 762 O O . LYS A 1 99 ? -12.875 8.195 -11.914 1 98.81 99 LYS A O 1
ATOM 767 N N . ASP A 1 100 ? -14.648 9.602 -11.82 1 98.69 100 ASP A N 1
ATOM 768 C CA . ASP A 1 100 ? -14.555 9.828 -10.383 1 98.69 100 ASP A CA 1
ATOM 769 C C . ASP A 1 100 ? -15.109 8.633 -9.602 1 98.69 100 ASP A C 1
ATOM 771 O O . ASP A 1 100 ? -14.93 8.555 -8.383 1 98.69 100 ASP A O 1
ATOM 775 N N . ARG A 1 101 ? -15.711 7.664 -10.328 1 98.69 101 ARG A N 1
ATOM 776 C CA . ARG A 1 101 ? -16.281 6.477 -9.688 1 98.69 101 ARG A CA 1
ATOM 777 C C . ARG A 1 101 ? -15.484 5.227 -10.055 1 98.69 101 ARG A C 1
ATOM 779 O O . ARG A 1 101 ? -15.969 4.105 -9.867 1 98.69 101 ARG A O 1
ATOM 786 N N . VAL A 1 102 ? -14.328 5.391 -10.641 1 98.94 102 VAL A N 1
ATOM 787 C CA . VAL A 1 102 ? -13.398 4.305 -10.945 1 98.94 102 VAL A CA 1
ATOM 788 C C . VAL A 1 102 ? -12.258 4.312 -9.938 1 98.94 102 VAL A C 1
ATOM 790 O O . VAL A 1 102 ? -11.672 5.363 -9.656 1 98.94 102 VAL A O 1
ATOM 793 N N . GLY A 1 103 ? -11.984 3.158 -9.305 1 98.94 103 GLY A N 1
ATOM 794 C CA . GLY A 1 103 ? -10.844 3.023 -8.414 1 98.94 103 GLY A CA 1
ATOM 795 C C . GLY A 1 103 ? -9.75 2.143 -8.984 1 98.94 103 GLY A C 1
ATOM 796 O O . GLY A 1 103 ? -10.023 1.212 -9.742 1 98.94 103 GLY A O 1
ATOM 797 N N . VAL A 1 104 ? -8.508 2.479 -8.734 1 99 104 VAL A N 1
ATOM 798 C CA . VAL A 1 104 ? -7.344 1.681 -9.117 1 99 104 VAL A CA 1
ATOM 799 C C . VAL A 1 104 ? -6.66 1.13 -7.867 1 99 104 VAL A C 1
ATOM 801 O O . VAL A 1 104 ? -6.168 1.895 -7.035 1 99 104 VAL A O 1
ATOM 804 N N . TYR A 1 105 ? -6.648 -0.171 -7.68 1 98.94 105 TYR A N 1
ATOM 805 C CA . TYR A 1 105 ? -6.113 -0.867 -6.516 1 98.94 105 TYR A CA 1
ATOM 806 C C . TYR A 1 105 ? -5.098 -1.926 -6.934 1 98.94 105 TYR A C 1
ATOM 808 O O . TYR A 1 105 ? -5.477 -3.029 -7.336 1 98.94 105 TYR A O 1
ATOM 816 N N . ILE A 1 106 ? -3.799 -1.624 -6.75 1 99 106 ILE A N 1
ATOM 817 C CA . ILE A 1 106 ? -2.764 -2.504 -7.277 1 99 106 ILE A CA 1
ATOM 818 C C . ILE A 1 106 ? -1.9 -3.031 -6.133 1 99 106 ILE A C 1
ATOM 820 O O . ILE A 1 106 ? -1.325 -2.25 -5.371 1 99 106 ILE A O 1
ATOM 824 N N . GLY A 1 107 ? -1.83 -4.371 -5.977 1 98.94 107 GLY A N 1
ATOM 825 C CA . GLY A 1 107 ? -0.912 -4.984 -5.031 1 98.94 107 GLY A CA 1
ATOM 826 C C . GLY A 1 107 ? 0.533 -4.949 -5.492 1 98.94 107 GLY A C 1
ATOM 827 O O . GLY A 1 107 ? 0.823 -5.195 -6.664 1 98.94 107 GLY A O 1
ATOM 828 N N . ILE A 1 108 ? 1.473 -4.629 -4.539 1 98.94 108 ILE A N 1
ATOM 829 C CA . ILE A 1 108 ? 2.895 -4.617 -4.863 1 98.94 108 ILE A CA 1
ATOM 830 C C . ILE A 1 108 ? 3.688 -5.289 -3.744 1 98.94 108 ILE A C 1
ATOM 832 O O . ILE A 1 108 ? 3.252 -5.305 -2.59 1 98.94 108 ILE A O 1
ATOM 836 N N . THR A 1 109 ? 4.828 -5.871 -4.109 1 98.75 109 THR A N 1
ATOM 837 C CA . THR A 1 109 ? 5.789 -6.34 -3.117 1 98.75 109 THR A CA 1
ATOM 838 C C . THR A 1 109 ? 6.688 -5.199 -2.65 1 98.75 109 THR A C 1
ATOM 840 O O . THR A 1 109 ? 6.84 -4.973 -1.448 1 98.75 109 THR A O 1
ATOM 843 N N . GLU A 1 110 ? 7.305 -4.555 -3.502 1 97.94 110 GLU A N 1
ATOM 844 C CA . GLU A 1 110 ? 8.18 -3.408 -3.301 1 97.94 110 GLU A CA 1
ATOM 845 C C . GLU A 1 110 ? 8.094 -2.432 -4.473 1 97.94 110 GLU A C 1
ATOM 847 O O . GLU A 1 110 ? 7.566 -2.773 -5.531 1 97.94 110 GLU A O 1
ATOM 852 N N . HIS A 1 111 ? 8.516 -1.274 -4.262 1 97.69 111 HIS A N 1
ATOM 853 C CA . HIS A 1 111 ? 8.617 -0.271 -5.316 1 97.69 111 HIS A CA 1
ATOM 854 C C . HIS A 1 111 ? 9.664 0.786 -4.977 1 97.69 111 HIS A C 1
ATOM 856 O O . HIS A 1 111 ? 9.852 1.122 -3.805 1 97.69 111 HIS A O 1
ATOM 862 N N . GLY A 1 112 ? 10.344 1.262 -5.957 1 97.19 112 GLY A N 1
ATOM 863 C CA . GLY A 1 112 ? 11.281 2.357 -5.777 1 97.19 112 GLY A CA 1
ATOM 864 C C . GLY A 1 112 ? 12.727 1.903 -5.758 1 97.19 112 GLY A C 1
ATOM 865 O O . GLY A 1 112 ? 13.641 2.703 -5.984 1 97.19 112 GLY A O 1
ATOM 866 N N . ASN A 1 113 ? 12.984 0.619 -5.477 1 97.25 113 ASN A N 1
ATOM 867 C CA . ASN A 1 113 ? 14.344 0.103 -5.391 1 97.25 113 ASN A CA 1
ATOM 868 C C . ASN A 1 113 ? 15.07 0.19 -6.73 1 97.25 113 ASN A C 1
ATOM 870 O O . ASN A 1 113 ? 16.25 0.528 -6.785 1 97.25 113 ASN A O 1
ATOM 874 N N . VAL A 1 114 ? 14.336 -0.102 -7.844 1 97.06 114 VAL A N 1
ATOM 875 C CA . VAL A 1 114 ? 14.914 -0.064 -9.188 1 97.06 114 VAL A CA 1
ATOM 876 C C . VAL A 1 114 ? 15.398 1.35 -9.5 1 97.06 114 VAL A C 1
ATOM 878 O O . VAL A 1 114 ? 16.547 1.545 -9.914 1 97.06 114 VAL A O 1
ATOM 881 N N . GLU A 1 115 ? 14.508 2.293 -9.234 1 97.12 115 GLU A N 1
ATOM 882 C CA . GLU A 1 115 ? 14.812 3.691 -9.523 1 97.12 115 GLU A CA 1
ATOM 883 C C . GLU A 1 115 ? 15.961 4.191 -8.656 1 97.12 115 GLU A C 1
ATOM 885 O O . GLU A 1 115 ? 16.812 4.957 -9.125 1 97.12 115 GLU A O 1
ATOM 890 N N . THR A 1 116 ? 15.992 3.781 -7.402 1 97.81 116 THR A N 1
ATOM 891 C CA . THR A 1 116 ? 17.031 4.184 -6.473 1 97.81 116 THR A CA 1
ATOM 892 C C . THR A 1 116 ? 18.391 3.615 -6.898 1 97.81 116 THR A C 1
ATOM 894 O O . THR A 1 116 ? 19.391 4.336 -6.938 1 97.81 116 THR A O 1
ATOM 897 N N . GLU A 1 117 ? 18.438 2.332 -7.234 1 98 117 GLU A N 1
ATOM 898 C CA . GLU A 1 117 ? 19.656 1.685 -7.695 1 98 117 GLU A CA 1
ATOM 899 C C . GLU A 1 117 ? 20.203 2.371 -8.945 1 98 117 GLU A C 1
ATOM 901 O O . GLU A 1 117 ? 21.406 2.625 -9.039 1 98 117 GLU A O 1
ATOM 906 N N . ASN A 1 118 ? 19.312 2.645 -9.859 1 97.19 118 ASN A N 1
ATOM 907 C CA . ASN A 1 118 ? 19.719 3.258 -11.117 1 97.19 118 ASN A CA 1
ATOM 908 C C . ASN A 1 118 ? 20.281 4.656 -10.906 1 97.19 118 ASN A C 1
ATOM 910 O O . ASN A 1 118 ? 21.281 5.031 -11.531 1 97.19 118 ASN A O 1
ATOM 914 N N . GLU A 1 119 ? 19.625 5.422 -10.078 1 97.5 119 GLU A N 1
ATOM 915 C CA . GLU A 1 119 ? 20.078 6.785 -9.812 1 97.5 119 GLU A CA 1
ATOM 916 C C . GLU A 1 119 ? 21.453 6.785 -9.141 1 97.5 119 GLU A C 1
ATOM 918 O O . GLU A 1 119 ? 22.297 7.621 -9.461 1 97.5 119 GLU A O 1
ATOM 923 N N . ILE A 1 120 ? 21.625 5.914 -8.164 1 98 120 ILE A N 1
ATOM 924 C CA . ILE A 1 120 ? 22.906 5.828 -7.48 1 98 120 ILE A CA 1
ATOM 925 C C . ILE A 1 120 ? 24 5.418 -8.469 1 98 120 ILE A C 1
ATOM 927 O O . ILE A 1 120 ? 25.109 5.949 -8.43 1 98 120 ILE A O 1
ATOM 931 N N . HIS A 1 121 ? 23.703 4.441 -9.359 1 97.56 121 HIS A N 1
ATOM 932 C CA . HIS A 1 121 ? 24.656 4.039 -10.391 1 97.56 121 HIS A CA 1
ATOM 933 C C . HIS A 1 121 ? 25.031 5.223 -11.273 1 97.56 121 HIS A C 1
ATOM 935 O O . HIS A 1 121 ? 26.219 5.422 -11.57 1 97.56 121 HIS A O 1
ATOM 941 N N . GLU A 1 122 ? 24.062 5.992 -11.656 1 97 122 GLU A N 1
ATOM 942 C CA . GLU A 1 122 ? 24.297 7.137 -12.523 1 97 122 GLU A CA 1
ATOM 943 C C . GLU A 1 122 ? 25.234 8.148 -11.859 1 97 122 GLU A C 1
ATOM 945 O O . GLU A 1 122 ? 26.219 8.586 -12.461 1 97 122 GLU A O 1
ATOM 950 N N . ILE A 1 123 ? 24.969 8.523 -10.602 1 97 123 ILE A N 1
ATOM 951 C CA . ILE A 1 123 ? 25.75 9.586 -9.977 1 97 123 ILE A CA 1
ATOM 952 C C . ILE A 1 123 ? 27.109 9.047 -9.562 1 97 123 ILE A C 1
ATOM 954 O O . ILE A 1 123 ? 28.047 9.82 -9.312 1 97 123 ILE A O 1
ATOM 958 N N . SER A 1 124 ? 27.203 7.66 -9.422 1 95.94 124 SER A N 1
ATOM 959 C CA . SER A 1 124 ? 28.516 7.078 -9.133 1 95.94 124 SER A CA 1
ATOM 960 C C . SER A 1 124 ? 29.531 7.414 -10.227 1 95.94 124 SER A C 1
ATOM 962 O O . SER A 1 124 ? 30.734 7.422 -9.984 1 95.94 124 SER A O 1
ATOM 964 N N . GLN A 1 125 ? 29.047 7.691 -11.422 1 95.88 125 GLN A N 1
ATOM 965 C CA . GLN A 1 125 ? 29.906 8.062 -12.547 1 95.88 125 GLN A CA 1
ATOM 966 C C . GLN A 1 125 ? 30.344 9.516 -12.43 1 95.88 125 GLN A C 1
ATOM 968 O O . GLN A 1 125 ? 31.234 9.961 -13.164 1 95.88 125 GLN A O 1
ATOM 973 N N . PHE A 1 126 ? 29.812 10.273 -11.547 1 97.44 126 PHE A N 1
ATOM 974 C CA . PHE A 1 126 ? 30.109 11.688 -11.328 1 97.44 126 PHE A CA 1
ATOM 975 C C . PHE A 1 126 ? 30.516 11.938 -9.883 1 97.44 126 PHE A C 1
ATOM 977 O O . PHE A 1 126 ? 30.109 12.922 -9.281 1 97.44 126 PHE A O 1
ATOM 984 N N . ASP A 1 127 ? 31.297 10.992 -9.289 1 96.75 127 ASP A N 1
ATOM 985 C CA . ASP A 1 127 ? 31.828 11.086 -7.926 1 96.75 127 ASP A CA 1
ATOM 986 C C . ASP A 1 127 ? 30.703 11.312 -6.918 1 96.75 127 ASP A C 1
ATOM 988 O O . ASP A 1 127 ? 30.844 12.102 -5.984 1 96.75 127 ASP A O 1
ATOM 992 N N . TYR A 1 128 ? 29.5 10.766 -7.23 1 97 128 TYR A N 1
ATOM 993 C CA . TYR A 1 128 ? 28.328 10.805 -6.371 1 97 128 TYR A CA 1
ATOM 994 C C . TYR A 1 128 ? 27.859 12.242 -6.141 1 97 128 TYR A C 1
ATOM 996 O O . TYR A 1 128 ? 27.375 12.57 -5.059 1 97 128 TYR A O 1
ATOM 1004 N N . ASP A 1 129 ? 28.109 13.141 -7.129 1 97.81 129 ASP A N 1
ATOM 1005 C CA . ASP A 1 129 ? 27.578 14.5 -7.125 1 97.81 129 ASP A CA 1
ATOM 1006 C C . ASP A 1 129 ? 26.062 14.492 -7.32 1 97.81 129 ASP A C 1
ATOM 1008 O O . ASP A 1 129 ? 25.578 14.188 -8.406 1 97.81 129 ASP A O 1
ATOM 1012 N N . THR A 1 130 ? 25.328 14.93 -6.336 1 97.06 130 THR A N 1
ATOM 1013 C CA . THR A 1 130 ? 23.875 14.82 -6.355 1 97.06 130 THR A CA 1
ATOM 1014 C C . THR A 1 130 ? 23.266 15.891 -7.258 1 97.06 130 THR A C 1
ATOM 1016 O O . THR A 1 130 ? 22.047 15.906 -7.469 1 97.06 130 THR A O 1
ATOM 1019 N N . LYS A 1 131 ? 24.031 16.781 -7.875 1 95.81 131 LYS A N 1
ATOM 1020 C CA . LYS A 1 131 ? 23.531 17.703 -8.891 1 95.81 131 LYS A CA 1
ATOM 1021 C C . LYS A 1 131 ? 23.016 16.953 -10.117 1 95.81 131 LYS A C 1
ATOM 1023 O O . LYS A 1 131 ? 22.203 17.484 -10.875 1 95.81 131 LYS A O 1
ATOM 1028 N N . PHE A 1 132 ? 23.5 15.719 -10.25 1 96.44 132 PHE A N 1
ATOM 1029 C CA . PHE A 1 132 ? 23.109 14.914 -11.398 1 96.44 132 PHE A CA 1
ATOM 1030 C C . PHE A 1 132 ? 21.953 13.984 -11.039 1 96.44 132 PHE A C 1
ATOM 1032 O O . PHE A 1 132 ? 21.547 13.156 -11.852 1 96.44 132 PHE A O 1
ATOM 1039 N N . TRP A 1 133 ? 21.438 14.117 -9.797 1 96.81 133 TRP A N 1
ATOM 1040 C CA . TRP A 1 133 ? 20.281 13.352 -9.367 1 96.81 133 TRP A CA 1
ATOM 1041 C C . TRP A 1 133 ? 19.016 13.82 -10.086 1 96.81 133 TRP A C 1
ATOM 1043 O O . TRP A 1 133 ? 18.766 15.023 -10.172 1 96.81 133 TRP A O 1
ATOM 1053 N N . SER A 1 134 ? 18.25 12.906 -10.617 1 94 134 SER A N 1
ATOM 1054 C CA . SER A 1 134 ? 17.078 13.242 -11.445 1 94 134 SER A CA 1
ATOM 1055 C C . SER A 1 134 ? 15.984 13.891 -10.617 1 94 134 SER A C 1
ATOM 1057 O O . SER A 1 134 ? 15.711 13.469 -9.492 1 94 134 SER A O 1
ATOM 1059 N N . HIS A 1 135 ? 15.273 14.891 -11.258 1 91.38 135 HIS A N 1
ATOM 1060 C CA . HIS A 1 135 ? 14.125 15.523 -10.617 1 91.38 135 HIS A CA 1
ATOM 1061 C C . HIS A 1 135 ? 12.898 14.609 -10.656 1 91.38 135 HIS A C 1
ATOM 1063 O O . HIS A 1 135 ? 11.906 14.867 -9.977 1 91.38 135 HIS A O 1
ATOM 1069 N N . HIS A 1 136 ? 12.992 13.461 -11.336 1 94.25 136 HIS A N 1
ATOM 1070 C CA . HIS A 1 136 ? 11.867 12.547 -11.492 1 94.25 136 HIS A CA 1
ATOM 1071 C C . HIS A 1 136 ? 11.914 11.438 -10.445 1 94.25 136 HIS A C 1
ATOM 1073 O O . HIS A 1 136 ? 10.984 10.641 -10.344 1 94.25 136 HIS A O 1
ATOM 1079 N N . HIS A 1 137 ? 12.938 11.477 -9.633 1 96 137 HIS A N 1
ATOM 1080 C CA . HIS A 1 137 ? 13.148 10.336 -8.758 1 96 137 HIS A CA 1
ATOM 1081 C C . HIS A 1 137 ? 12.023 10.211 -7.734 1 96 137 HIS A C 1
ATOM 1083 O O . HIS A 1 137 ? 11.484 9.125 -7.527 1 96 137 HIS A O 1
ATOM 1089 N N . ASN A 1 138 ? 11.648 11.336 -7.125 1 96.75 138 ASN A N 1
ATOM 1090 C CA . ASN A 1 138 ? 10.648 11.258 -6.062 1 96.75 138 ASN A CA 1
ATOM 1091 C C . ASN A 1 138 ? 9.32 10.719 -6.586 1 96.75 138 ASN A C 1
ATOM 1093 O O . ASN A 1 138 ? 8.805 9.727 -6.074 1 96.75 138 ASN A O 1
ATOM 1097 N N . PRO A 1 139 ? 8.742 11.297 -7.672 1 97.06 139 PRO A N 1
ATOM 1098 C CA . PRO A 1 139 ? 7.477 10.734 -8.148 1 97.06 139 PRO A CA 1
ATOM 1099 C C . PRO A 1 139 ? 7.617 9.305 -8.656 1 97.06 139 PRO A C 1
ATOM 1101 O O . PRO A 1 139 ? 6.648 8.539 -8.641 1 97.06 139 PRO A O 1
ATOM 1104 N N . ARG A 1 140 ? 8.844 8.891 -9.07 1 98.06 140 ARG A N 1
ATOM 1105 C CA . ARG A 1 140 ? 9.07 7.535 -9.562 1 98.06 140 ARG A CA 1
ATOM 1106 C C . ARG A 1 140 ? 9.148 6.539 -8.414 1 98.06 140 ARG A C 1
ATOM 1108 O O . ARG A 1 140 ? 8.945 5.336 -8.609 1 98.06 140 ARG A O 1
ATOM 1115 N N . THR A 1 141 ? 9.391 7.051 -7.191 1 98 141 THR A N 1
ATOM 1116 C CA . THR A 1 141 ? 9.734 6.105 -6.137 1 98 141 THR A CA 1
ATOM 1117 C C . THR A 1 141 ? 8.641 6.047 -5.078 1 98 141 THR A C 1
ATOM 1119 O O . THR A 1 141 ? 8.672 5.199 -4.184 1 98 141 THR A O 1
ATOM 1122 N N . VAL A 1 142 ? 7.641 6.926 -5.16 1 98.5 142 VAL A N 1
ATOM 1123 C CA . VAL A 1 142 ? 6.531 6.805 -4.223 1 98.5 142 VAL A CA 1
ATOM 1124 C C . VAL A 1 142 ? 5.785 5.492 -4.477 1 98.5 142 VAL A C 1
ATOM 1126 O O . VAL A 1 142 ? 5.641 5.062 -5.621 1 98.5 142 VAL A O 1
ATOM 1129 N N . ALA A 1 143 ? 5.293 4.891 -3.426 1 98.69 143 ALA A N 1
ATOM 1130 C CA . ALA A 1 143 ? 4.738 3.539 -3.471 1 98.69 143 ALA A CA 1
ATOM 1131 C C . ALA A 1 143 ? 3.516 3.479 -4.379 1 98.69 143 ALA A C 1
ATOM 1133 O O . ALA A 1 143 ? 3.25 2.449 -5.008 1 98.69 143 ALA A O 1
ATOM 1134 N N . ASN A 1 144 ? 2.756 4.52 -4.508 1 98.88 144 ASN A N 1
ATOM 1135 C CA . ASN A 1 144 ? 1.512 4.496 -5.266 1 98.88 144 ASN A CA 1
ATOM 1136 C C . ASN A 1 144 ? 1.76 4.715 -6.758 1 98.88 144 ASN A C 1
ATOM 1138 O O . ASN A 1 144 ? 0.814 4.781 -7.543 1 98.88 144 ASN A O 1
ATOM 1142 N N . ASN A 1 145 ? 3.004 4.797 -7.219 1 98.81 145 ASN A N 1
ATOM 1143 C CA . ASN A 1 145 ? 3.35 5.176 -8.586 1 98.81 145 ASN A CA 1
ATOM 1144 C C . ASN A 1 145 ? 2.664 4.273 -9.609 1 98.81 145 ASN A C 1
ATOM 1146 O O . ASN A 1 145 ? 2.029 4.758 -10.547 1 98.81 145 ASN A O 1
ATOM 1150 N N . PRO A 1 146 ? 2.703 2.896 -9.438 1 98.81 146 PRO A N 1
ATOM 1151 C CA . PRO A 1 146 ? 2.084 2.068 -10.477 1 98.81 146 PRO A CA 1
ATOM 1152 C C . PRO A 1 146 ? 0.591 2.344 -10.641 1 98.81 146 PRO A C 1
ATOM 1154 O O . PRO A 1 146 ? 0.075 2.326 -11.758 1 98.81 146 PRO A O 1
ATOM 1157 N N . ALA A 1 147 ? -0.108 2.59 -9.578 1 98.94 147 ALA A N 1
ATOM 1158 C CA . ALA A 1 147 ? -1.531 2.914 -9.633 1 98.94 147 ALA A CA 1
ATOM 1159 C C . ALA A 1 147 ? -1.752 4.332 -10.148 1 98.94 147 ALA A C 1
ATOM 1161 O O . ALA A 1 147 ? -2.695 4.586 -10.898 1 98.94 147 ALA A O 1
ATOM 1162 N N . GLY A 1 148 ? -0.911 5.23 -9.703 1 98.88 148 GLY A N 1
ATOM 1163 C CA . GLY A 1 148 ? -1.018 6.621 -10.117 1 98.88 148 GLY A CA 1
ATOM 1164 C C . GLY A 1 148 ? -0.785 6.824 -11.602 1 98.88 148 GLY A C 1
ATOM 1165 O O . GLY A 1 148 ? -1.446 7.652 -12.234 1 98.88 148 GLY A O 1
ATOM 1166 N N . GLU A 1 149 ? 0.202 6.113 -12.156 1 98.81 149 GLU A N 1
ATOM 1167 C CA . GLU A 1 149 ? 0.451 6.227 -13.586 1 98.81 149 GLU A CA 1
ATOM 1168 C C . GLU A 1 149 ? -0.742 5.727 -14.398 1 98.81 149 GLU A C 1
ATOM 1170 O O . GLU A 1 149 ? -1.038 6.254 -15.469 1 98.81 149 GLU A O 1
ATOM 1175 N N . VAL A 1 150 ? -1.417 4.688 -13.891 1 98.94 150 VAL A N 1
ATOM 1176 C CA . VAL A 1 150 ? -2.648 4.227 -14.523 1 98.94 150 VAL A CA 1
ATOM 1177 C C . VAL A 1 150 ? -3.691 5.34 -14.492 1 98.94 150 VAL A C 1
ATOM 1179 O O . VAL A 1 150 ? -4.332 5.629 -15.508 1 98.94 150 VAL A O 1
ATOM 1182 N N . ALA A 1 151 ? -3.889 5.969 -13.297 1 98.88 151 ALA A N 1
ATOM 1183 C CA . ALA A 1 151 ? -4.879 7.031 -13.148 1 98.88 151 ALA A CA 1
ATOM 1184 C C . ALA A 1 151 ? -4.598 8.188 -14.109 1 98.88 151 ALA A C 1
ATOM 1186 O O . ALA A 1 151 ? -5.516 8.703 -14.75 1 98.88 151 ALA A O 1
ATOM 1187 N N . LEU A 1 152 ? -3.348 8.57 -14.227 1 98.56 152 LEU A N 1
ATOM 1188 C CA . LEU A 1 152 ? -2.951 9.656 -15.117 1 98.56 152 LEU A CA 1
ATOM 1189 C C . LEU A 1 152 ? -3.189 9.273 -16.578 1 98.56 152 LEU A C 1
ATOM 1191 O O . LEU A 1 152 ? -3.752 10.055 -17.344 1 98.56 152 LEU A O 1
ATOM 1195 N N . SER A 1 153 ? -2.744 8.062 -16.922 1 98.31 153 SER A N 1
ATOM 1196 C CA . SER A 1 153 ? -2.836 7.586 -18.297 1 98.31 153 SER A CA 1
ATOM 1197 C C . SER A 1 153 ? -4.289 7.516 -18.766 1 98.31 153 SER A C 1
ATOM 1199 O O . SER A 1 153 ? -4.586 7.773 -19.922 1 98.31 153 SER A O 1
ATOM 1201 N N . MET A 1 154 ? -5.211 7.18 -17.859 1 98.69 154 MET A N 1
ATOM 1202 C CA . MET A 1 154 ? -6.574 6.859 -18.266 1 98.69 154 MET A CA 1
ATOM 1203 C C . MET A 1 154 ? -7.551 7.938 -17.797 1 98.69 154 MET A C 1
ATOM 1205 O O . MET A 1 154 ? -8.758 7.816 -18 1 98.69 154 MET A O 1
ATOM 1209 N N . GLY A 1 155 ? -7.035 8.992 -17.156 1 98.62 155 GLY A N 1
ATOM 1210 C CA . GLY A 1 155 ? -7.863 10.102 -16.703 1 98.62 155 GLY A CA 1
ATOM 1211 C C . GLY A 1 155 ? -8.797 9.711 -15.562 1 98.62 155 GLY A C 1
ATOM 1212 O O . GLY A 1 155 ? -9.898 10.258 -15.453 1 98.62 155 GLY A O 1
ATOM 1213 N N . ILE A 1 156 ? -8.414 8.789 -14.773 1 98.88 156 ILE A N 1
ATOM 1214 C CA . ILE A 1 156 ? -9.242 8.312 -13.672 1 98.88 156 ILE A CA 1
ATOM 1215 C C . ILE A 1 156 ? -9.133 9.266 -12.484 1 98.88 156 ILE A C 1
ATOM 1217 O O . ILE A 1 156 ? -8.031 9.539 -12 1 98.88 156 ILE A O 1
ATOM 1221 N N . THR A 1 157 ? -10.281 9.734 -11.93 1 98.88 157 THR A N 1
ATOM 1222 C CA . THR A 1 157 ? -10.242 10.742 -10.867 1 98.88 157 THR A CA 1
ATOM 1223 C C . THR A 1 157 ? -10.805 10.18 -9.57 1 98.88 157 THR A C 1
ATOM 1225 O O . THR A 1 157 ? -10.945 10.906 -8.578 1 98.88 157 THR A O 1
ATOM 1228 N N . GLY A 1 158 ? -11.203 8.883 -9.539 1 98.88 158 GLY A N 1
ATOM 1229 C CA . GLY A 1 158 ? -11.461 8.195 -8.281 1 98.88 158 GLY A CA 1
ATOM 1230 C C . GLY A 1 158 ? -10.188 7.844 -7.523 1 98.88 158 GLY A C 1
ATOM 1231 O O . GLY A 1 158 ? -9.102 8.281 -7.898 1 98.88 158 GLY A O 1
ATOM 1232 N N . PRO A 1 159 ? -10.336 7.074 -6.492 1 98.88 159 PRO A N 1
ATOM 1233 C CA . PRO A 1 159 ? -9.148 6.77 -5.688 1 98.88 159 PRO A CA 1
ATOM 1234 C C . PRO A 1 159 ? -8.156 5.863 -6.414 1 98.88 159 PRO A C 1
ATOM 1236 O O . PRO A 1 159 ? -8.562 4.957 -7.145 1 98.88 159 PRO A O 1
ATOM 1239 N N . HIS A 1 160 ? -6.836 6.16 -6.266 1 98.94 160 HIS A N 1
ATOM 1240 C CA . HIS A 1 160 ? -5.801 5.219 -6.672 1 98.94 160 HIS A CA 1
ATOM 1241 C C . HIS A 1 160 ? -4.793 4.988 -5.547 1 98.94 160 HIS A C 1
ATOM 1243 O O . HIS A 1 160 ? -4.395 5.938 -4.863 1 98.94 160 HIS A O 1
ATOM 1249 N N . TYR A 1 161 ? -4.484 3.801 -5.238 1 98.94 161 TYR A N 1
ATOM 1250 C CA . TYR A 1 161 ? -3.395 3.52 -4.312 1 98.94 161 TYR A CA 1
ATOM 1251 C C . TYR A 1 161 ? -2.914 2.08 -4.461 1 98.94 161 TYR A C 1
ATOM 1253 O O . TYR A 1 161 ? -3.469 1.311 -5.25 1 98.94 161 TYR A O 1
ATOM 1261 N N . THR A 1 162 ? -1.799 1.777 -3.891 1 98.94 162 THR A N 1
ATOM 1262 C CA . THR A 1 162 ? -1.261 0.421 -3.895 1 98.94 162 THR A CA 1
ATOM 1263 C C . THR A 1 162 ? -1.43 -0.232 -2.525 1 98.94 162 THR A C 1
ATOM 1265 O O . THR A 1 162 ? -1.593 0.459 -1.518 1 98.94 162 THR A O 1
ATOM 1268 N N . ILE A 1 163 ? -1.487 -1.533 -2.547 1 98.94 163 ILE A N 1
ATOM 1269 C CA . ILE A 1 163 ? -1.498 -2.346 -1.335 1 98.94 163 ILE A CA 1
ATOM 1270 C C . ILE A 1 163 ? -0.166 -3.078 -1.194 1 98.94 163 ILE A C 1
ATOM 1272 O O . ILE A 1 163 ? 0.163 -3.943 -2.01 1 98.94 163 ILE A O 1
ATOM 1276 N N . GLY A 1 164 ? 0.616 -2.643 -0.169 1 98.88 164 GLY A N 1
ATOM 1277 C CA . GLY A 1 164 ? 1.824 -3.391 0.142 1 98.88 164 GLY A CA 1
ATOM 1278 C C . GLY A 1 164 ? 1.557 -4.648 0.947 1 98.88 164 GLY A C 1
ATOM 1279 O O . GLY A 1 164 ? 1.162 -4.574 2.113 1 98.88 164 GLY A O 1
ATOM 1280 N N . ALA A 1 165 ? 1.841 -5.797 0.291 1 98.88 165 ALA A N 1
ATOM 1281 C CA . ALA A 1 165 ? 1.558 -7.07 0.945 1 98.88 165 ALA A CA 1
ATOM 1282 C C . ALA A 1 165 ? 2.52 -8.156 0.471 1 98.88 165 ALA A C 1
ATOM 1284 O O . ALA A 1 165 ? 2.123 -9.312 0.287 1 98.88 165 ALA A O 1
ATOM 1285 N N . ALA A 1 166 ? 3.707 -7.824 0.183 1 98.56 166 ALA A N 1
ATOM 1286 C CA . ALA A 1 166 ? 4.715 -8.766 -0.299 1 98.56 166 ALA A CA 1
ATOM 1287 C C . ALA A 1 166 ? 4.152 -9.656 -1.402 1 98.56 166 ALA A C 1
ATOM 1289 O O . ALA A 1 166 ? 3.514 -9.164 -2.338 1 98.56 166 ALA A O 1
ATOM 1290 N N . CYS A 1 167 ? 4.48 -10.969 -1.376 1 98.56 167 CYS A N 1
ATOM 1291 C CA . CYS A 1 167 ? 4.078 -11.859 -2.455 1 98.56 167 CYS A CA 1
ATOM 1292 C C . CYS A 1 167 ? 2.586 -12.164 -2.389 1 98.56 167 CYS A C 1
ATOM 1294 O O . CYS A 1 167 ? 2.018 -12.727 -3.326 1 98.56 167 CYS A O 1
ATOM 1296 N N . ALA A 1 168 ? 1.894 -11.719 -1.329 1 98.81 168 ALA A N 1
ATOM 1297 C CA . ALA A 1 168 ? 0.449 -11.898 -1.204 1 98.81 168 ALA A CA 1
ATOM 1298 C C . ALA A 1 168 ? -0.305 -10.742 -1.862 1 98.81 168 ALA A C 1
ATOM 1300 O O . ALA A 1 168 ? -1.538 -10.727 -1.874 1 98.81 168 ALA A O 1
ATOM 1301 N N . ALA A 1 169 ? 0.379 -9.891 -2.502 1 98.88 169 ALA A N 1
ATOM 1302 C CA . ALA A 1 169 ? -0.14 -8.578 -2.887 1 98.88 169 ALA A CA 1
ATOM 1303 C C . ALA A 1 169 ? -1.099 -8.695 -4.07 1 98.88 169 ALA A C 1
ATOM 1305 O O . ALA A 1 169 ? -2.059 -7.93 -4.176 1 98.88 169 ALA A O 1
ATOM 1306 N N . GLY A 1 170 ? -0.832 -9.57 -5.023 1 98.88 170 GLY A N 1
ATOM 1307 C CA . GLY A 1 170 ? -1.721 -9.719 -6.164 1 98.88 170 GLY A CA 1
ATOM 1308 C C . GLY A 1 170 ? -3.16 -9.984 -5.77 1 98.88 170 GLY A C 1
ATOM 1309 O O . GLY A 1 170 ? -4.074 -9.281 -6.211 1 98.88 170 GLY A O 1
ATOM 1310 N N . ASN A 1 171 ? -3.398 -11.016 -4.855 1 98.88 171 ASN A N 1
ATOM 1311 C CA . ASN A 1 171 ? -4.723 -11.289 -4.305 1 98.88 171 ASN A CA 1
ATOM 1312 C C . ASN A 1 171 ? -5.266 -10.094 -3.533 1 98.88 171 ASN A C 1
ATOM 1314 O O . ASN A 1 171 ? -6.453 -9.781 -3.629 1 98.88 171 ASN A O 1
ATOM 1318 N N . ALA A 1 172 ? -4.352 -9.453 -2.814 1 98.94 172 ALA A N 1
ATOM 1319 C CA . ALA A 1 172 ? -4.766 -8.32 -1.989 1 98.94 172 ALA A CA 1
ATOM 1320 C C . ALA A 1 172 ? -5.352 -7.203 -2.846 1 98.94 172 ALA A C 1
ATOM 1322 O O . ALA A 1 172 ? -6.277 -6.504 -2.42 1 98.94 172 ALA A O 1
ATOM 1323 N N . GLY A 1 173 ? -4.777 -7.02 -4.055 1 98.94 173 GLY A N 1
ATOM 1324 C CA . GLY A 1 173 ? -5.344 -6.043 -4.973 1 98.94 173 GLY A CA 1
ATOM 1325 C C . GLY A 1 173 ? -6.781 -6.344 -5.352 1 98.94 173 GLY A C 1
ATOM 1326 O O . GLY A 1 173 ? -7.637 -5.457 -5.305 1 98.94 173 GLY A O 1
ATOM 1327 N N . PHE A 1 174 ? -7.117 -7.582 -5.676 1 98.94 174 PHE A N 1
ATOM 1328 C CA . PHE A 1 174 ? -8.469 -7.992 -6.023 1 98.94 174 PHE A CA 1
ATOM 1329 C C . PHE A 1 174 ? -9.406 -7.848 -4.824 1 98.94 174 PHE A C 1
ATOM 1331 O O . PHE A 1 174 ? -10.531 -7.363 -4.961 1 98.94 174 PHE A O 1
ATOM 1338 N N . ILE A 1 175 ? -8.898 -8.266 -3.656 1 98.94 175 ILE A N 1
ATOM 1339 C CA . ILE A 1 175 ? -9.688 -8.188 -2.432 1 98.94 175 ILE A CA 1
ATOM 1340 C C . ILE A 1 175 ? -10.062 -6.738 -2.15 1 98.94 175 ILE A C 1
ATOM 1342 O O . ILE A 1 175 ? -11.211 -6.438 -1.827 1 98.94 175 ILE A O 1
ATOM 1346 N N . GLN A 1 176 ? -9.109 -5.879 -2.344 1 98.88 176 GLN A N 1
ATOM 1347 C CA . GLN A 1 176 ? -9.352 -4.461 -2.115 1 98.88 176 GLN A CA 1
ATOM 1348 C C . GLN A 1 176 ? -10.406 -3.922 -3.082 1 98.88 176 GLN A C 1
ATOM 1350 O O . GLN A 1 176 ? -11.305 -3.18 -2.682 1 98.88 176 GLN A O 1
ATOM 1355 N N . GLY A 1 177 ? -10.234 -4.242 -4.395 1 98.88 177 GLY A N 1
ATOM 1356 C CA . GLY A 1 177 ? -11.234 -3.818 -5.359 1 98.88 177 GLY A CA 1
ATOM 1357 C C . GLY A 1 177 ? -12.641 -4.258 -4.996 1 98.88 177 GLY A C 1
ATOM 1358 O O . GLY A 1 177 ? -13.586 -3.459 -5.051 1 98.88 177 GLY A O 1
ATOM 1359 N N . LEU A 1 178 ? -12.812 -5.5 -4.578 1 98.75 178 LEU A N 1
ATOM 1360 C CA . LEU A 1 178 ? -14.094 -6.047 -4.148 1 98.75 178 LEU A CA 1
ATOM 1361 C C . LEU A 1 178 ? -14.641 -5.281 -2.947 1 98.75 178 LEU A C 1
ATOM 1363 O O . LEU A 1 178 ? -15.812 -4.91 -2.922 1 98.75 178 LEU A O 1
ATOM 1367 N N . GLN A 1 179 ? -13.789 -5.055 -1.968 1 98.5 179 GLN A N 1
ATOM 1368 C CA . GLN A 1 179 ? -14.195 -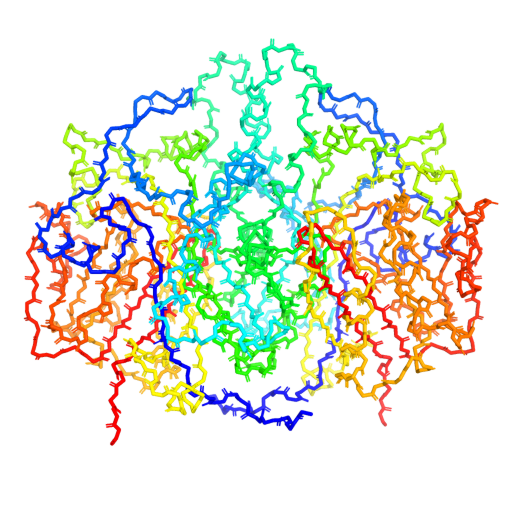4.379 -0.739 1 98.5 179 GLN A CA 1
ATOM 1369 C C . GLN A 1 179 ? -14.672 -2.957 -1.024 1 98.5 179 GLN A C 1
ATOM 1371 O O . GLN A 1 179 ? -15.664 -2.506 -0.454 1 98.5 179 GLN A O 1
ATOM 1376 N N . MET A 1 180 ? -13.961 -2.242 -1.922 1 98.62 180 MET A N 1
ATOM 1377 C CA . MET A 1 180 ? -14.328 -0.865 -2.24 1 98.62 180 MET A CA 1
ATOM 1378 C C . MET A 1 180 ? -15.641 -0.818 -3.01 1 98.62 180 MET A C 1
ATOM 1380 O O . MET A 1 180 ? -16.422 0.118 -2.848 1 98.62 180 MET A O 1
ATOM 1384 N N . LEU A 1 181 ? -15.883 -1.799 -3.83 1 98.56 181 LEU A N 1
ATOM 1385 C CA . LEU A 1 181 ? -17.156 -1.898 -4.516 1 98.56 181 LEU A CA 1
ATOM 1386 C C . LEU A 1 181 ? -18.297 -2.146 -3.523 1 98.56 181 LEU A C 1
ATOM 1388 O O . LEU A 1 181 ? -19.359 -1.544 -3.633 1 98.56 181 LEU A O 1
ATOM 1392 N N . ARG A 1 182 ? -18.062 -2.959 -2.557 1 97.5 182 ARG A N 1
ATOM 1393 C CA . ARG A 1 182 ? -19.078 -3.326 -1.581 1 97.5 182 ARG A CA 1
ATOM 1394 C C . ARG A 1 182 ? -19.375 -2.166 -0.636 1 97.5 182 ARG A C 1
ATOM 1396 O O . ARG A 1 182 ? -20.5 -2.029 -0.147 1 97.5 182 ARG A O 1
ATOM 1403 N N . LEU A 1 183 ? -18.391 -1.343 -0.387 1 96.94 183 LEU A N 1
ATOM 1404 C CA . LEU A 1 183 ? -18.578 -0.177 0.468 1 96.94 183 LEU A CA 1
ATOM 1405 C C . LEU A 1 183 ? -19.203 0.973 -0.315 1 96.94 183 LEU A C 1
ATOM 1407 O O . LEU A 1 183 ? -19.562 2.002 0.263 1 96.94 183 LEU A O 1
ATOM 1411 N N . GLY A 1 184 ? -19.297 0.825 -1.645 1 96.56 184 GLY A N 1
ATOM 1412 C CA . GLY A 1 184 ? -19.844 1.881 -2.482 1 96.56 184 GLY A CA 1
ATOM 1413 C C . GLY A 1 184 ? -18.875 3.021 -2.717 1 96.56 184 GLY A C 1
ATOM 1414 O O . GLY A 1 184 ? -19.281 4.109 -3.137 1 96.56 184 GLY A O 1
ATOM 1415 N N . GLU A 1 185 ? -17.578 2.742 -2.426 1 97.56 185 GLU A N 1
ATOM 1416 C CA . GLU A 1 185 ? -16.562 3.756 -2.672 1 97.56 185 GLU A CA 1
ATOM 1417 C C . GLU A 1 185 ? -16.438 4.062 -4.16 1 97.56 185 GLU A C 1
ATOM 1419 O O . GLU A 1 185 ? -16.125 5.191 -4.543 1 97.56 185 GLU A O 1
ATOM 1424 N N . VAL A 1 186 ? -16.594 3.059 -4.977 1 98.5 186 VAL A N 1
ATOM 1425 C CA . VAL A 1 186 ? -16.484 3.16 -6.43 1 98.5 186 VAL A CA 1
ATOM 1426 C C . VAL A 1 186 ? -17.562 2.303 -7.09 1 98.5 186 VAL A C 1
ATOM 1428 O O . VAL A 1 186 ? -18.234 1.524 -6.418 1 98.5 186 VAL A O 1
ATOM 1431 N N . ASP A 1 187 ? -17.719 2.506 -8.422 1 98.38 187 ASP A N 1
ATOM 1432 C CA . ASP A 1 187 ? -18.672 1.707 -9.195 1 98.38 187 ASP A CA 1
ATOM 1433 C C . ASP A 1 187 ? -17.938 0.766 -10.148 1 98.38 187 ASP A C 1
ATOM 1435 O O . ASP A 1 187 ? -18.547 -0.173 -10.68 1 98.38 187 ASP A O 1
ATOM 1439 N N . LEU A 1 188 ? -16.688 1.01 -10.375 1 98.81 188 LEU A N 1
ATOM 1440 C CA . LEU A 1 188 ? -15.773 0.184 -11.156 1 98.81 188 LEU A CA 1
ATOM 1441 C C . LEU A 1 188 ? -14.391 0.142 -10.516 1 98.81 188 LEU A C 1
ATOM 1443 O O . LEU A 1 188 ? -13.859 1.177 -10.102 1 98.81 188 LEU A O 1
ATOM 1447 N N . ALA A 1 189 ? -13.875 -1.046 -10.383 1 98.94 189 ALA A N 1
ATOM 1448 C CA . ALA A 1 189 ? -12.523 -1.177 -9.844 1 98.94 189 ALA A CA 1
ATOM 1449 C C . ALA A 1 189 ? -11.586 -1.82 -10.859 1 98.94 189 ALA A C 1
ATOM 1451 O O . ALA A 1 189 ? -11.945 -2.803 -11.508 1 98.94 189 ALA A O 1
ATOM 1452 N N . ILE A 1 190 ? -10.461 -1.218 -11.109 1 99 190 ILE A N 1
ATOM 1453 C CA . ILE A 1 190 ? -9.32 -1.852 -11.75 1 99 190 ILE A CA 1
ATOM 1454 C C . ILE A 1 190 ? -8.352 -2.375 -10.695 1 99 190 ILE A C 1
ATOM 1456 O O . ILE A 1 190 ? -7.758 -1.594 -9.945 1 99 190 ILE A O 1
ATOM 1460 N N . ALA A 1 191 ? -8.25 -3.689 -10.578 1 98.94 191 ALA A N 1
ATOM 1461 C CA . ALA A 1 191 ? -7.594 -4.277 -9.414 1 98.94 191 ALA A CA 1
ATOM 1462 C C . ALA A 1 191 ? -6.742 -5.477 -9.812 1 98.94 191 ALA A C 1
ATOM 1464 O O . ALA A 1 191 ? -7.047 -6.164 -10.789 1 98.94 191 ALA A O 1
ATOM 1465 N N . GLY A 1 192 ? -5.727 -5.758 -9.086 1 98.94 192 GLY A N 1
ATOM 1466 C CA . GLY A 1 192 ? -4.801 -6.855 -9.312 1 98.94 192 GLY A CA 1
ATOM 1467 C C . GLY A 1 192 ? -3.422 -6.602 -8.734 1 98.94 192 GLY A C 1
ATOM 1468 O O . GLY A 1 192 ? -3.293 -6.18 -7.582 1 98.94 192 GLY A O 1
ATOM 1469 N N . GLY A 1 193 ? -2.369 -6.984 -9.461 1 98.94 193 GLY A N 1
ATOM 1470 C CA . GLY A 1 193 ? -1.001 -6.805 -9.008 1 98.94 193 GLY A CA 1
ATOM 1471 C C . GLY A 1 193 ? -0.031 -6.492 -10.133 1 98.94 193 GLY A C 1
ATOM 1472 O O . GLY A 1 193 ? -0.328 -6.746 -11.305 1 98.94 193 GLY A O 1
ATOM 1473 N N .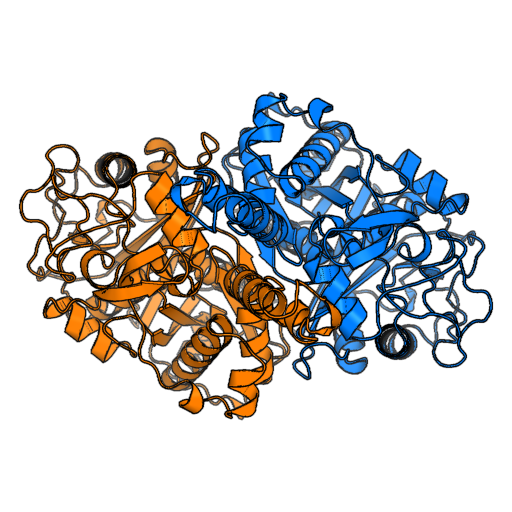 SER A 1 194 ? 1.095 -5.902 -9.75 1 98.81 194 SER A N 1
ATOM 1474 C CA . SER A 1 194 ? 2.152 -5.539 -10.688 1 98.81 194 SER A CA 1
ATOM 1475 C C . SER A 1 194 ? 3.529 -5.676 -10.047 1 98.81 194 SER A C 1
ATOM 1477 O O . SER A 1 194 ? 3.676 -5.512 -8.836 1 98.81 194 SER A O 1
ATOM 1479 N N . SER A 1 195 ? 4.52 -6.062 -10.898 1 98.31 195 SER A N 1
ATOM 1480 C CA . SER A 1 195 ? 5.895 -6.176 -10.422 1 98.31 195 SER A CA 1
ATOM 1481 C C . SER A 1 195 ? 6.887 -5.922 -11.555 1 98.31 195 SER A C 1
ATOM 1483 O O . SER A 1 195 ? 6.672 -6.355 -12.688 1 98.31 195 SER A O 1
ATOM 1485 N N . GLU A 1 196 ? 7.953 -5.18 -11.25 1 97.38 196 GLU A N 1
ATOM 1486 C CA . GLU A 1 196 ? 9.086 -4.984 -12.148 1 97.38 196 GLU A CA 1
ATOM 1487 C C . GLU A 1 196 ? 10.391 -5.426 -11.492 1 97.38 196 GLU A C 1
ATOM 1489 O O . GLU A 1 196 ? 11.445 -4.824 -11.719 1 97.38 196 GLU A O 1
ATOM 1494 N N . SER A 1 197 ? 10.391 -6.402 -10.727 1 95.94 197 SER A N 1
ATOM 1495 C CA . SER A 1 197 ? 11.43 -6.762 -9.766 1 95.94 197 SER A CA 1
ATOM 1496 C C . SER A 1 197 ? 12.703 -7.211 -10.469 1 95.94 197 SER A C 1
ATOM 1498 O O . SER A 1 197 ? 13.781 -7.211 -9.867 1 95.94 197 SER A O 1
ATOM 1500 N N . ILE A 1 198 ? 12.703 -7.582 -11.719 1 97.88 198 ILE A N 1
ATOM 1501 C CA . ILE A 1 198 ? 13.906 -8.086 -12.375 1 97.88 198 ILE A CA 1
ATOM 1502 C C . ILE A 1 198 ? 14.883 -6.941 -12.617 1 97.88 198 ILE A C 1
ATOM 1504 O O . ILE A 1 198 ? 16.062 -7.172 -12.914 1 97.88 198 ILE A O 1
ATOM 1508 N N . HIS A 1 199 ? 14.43 -5.703 -12.461 1 97.06 199 HIS A N 1
ATOM 1509 C CA . HIS A 1 199 ? 15.266 -4.562 -12.82 1 97.06 199 HIS A CA 1
ATOM 1510 C C . HIS A 1 199 ? 16.031 -4.047 -11.609 1 97.06 199 HIS A C 1
ATOM 1512 O O . HIS A 1 199 ? 16.812 -3.094 -11.727 1 97.06 199 HIS A O 1
ATOM 1518 N N . THR A 1 200 ? 15.852 -4.562 -10.453 1 96.75 200 THR A N 1
ATOM 1519 C CA . THR A 1 200 ? 16.688 -4.312 -9.289 1 96.75 200 THR A CA 1
ATOM 1520 C C . THR A 1 200 ? 17.656 -5.477 -9.047 1 96.75 200 THR A C 1
ATOM 1522 O O . THR A 1 200 ? 17.219 -6.629 -8.945 1 96.75 200 THR A O 1
ATOM 1525 N N . PHE A 1 201 ? 18.969 -5.172 -8.977 1 97.88 201 PHE A N 1
ATOM 1526 C CA . PHE A 1 201 ? 19.906 -6.25 -8.695 1 97.88 201 PHE A CA 1
ATOM 1527 C C . PHE A 1 201 ? 19.828 -6.684 -7.242 1 97.88 201 PHE A C 1
ATOM 1529 O O . PHE A 1 201 ? 20.203 -7.809 -6.898 1 97.88 201 PHE A O 1
ATOM 1536 N N . GLY A 1 202 ? 19.297 -5.773 -6.391 1 97.81 202 GLY A N 1
ATOM 1537 C CA . GLY A 1 202 ? 19.234 -6.055 -4.969 1 97.81 202 GLY A CA 1
ATOM 1538 C C . GLY A 1 202 ? 18.406 -7.289 -4.645 1 97.81 202 GLY A C 1
ATOM 1539 O O . GLY A 1 202 ? 18.734 -8.039 -3.725 1 97.81 202 GLY A O 1
ATOM 1540 N N . ILE A 1 203 ? 17.312 -7.492 -5.328 1 97.56 203 ILE A N 1
ATOM 1541 C CA . ILE A 1 203 ? 16.453 -8.641 -5.066 1 97.56 203 ILE A CA 1
ATOM 1542 C C . ILE A 1 203 ? 17.203 -9.93 -5.41 1 97.56 203 ILE A C 1
ATOM 1544 O O . ILE A 1 203 ? 17.125 -10.914 -4.672 1 97.56 203 ILE A O 1
ATOM 1548 N N . PHE A 1 204 ? 17.922 -9.922 -6.52 1 98.19 204 PHE A N 1
ATOM 1549 C CA . PHE A 1 204 ? 18.734 -11.07 -6.91 1 98.19 204 PHE A CA 1
ATOM 1550 C C . PHE A 1 204 ? 19.828 -11.336 -5.883 1 98.19 204 PHE A C 1
ATOM 1552 O O . PHE A 1 204 ? 20.016 -12.477 -5.449 1 98.19 204 PHE A O 1
ATOM 1559 N N . ALA A 1 205 ? 20.516 -10.281 -5.512 1 98.31 205 ALA A N 1
ATOM 1560 C CA . ALA A 1 205 ? 21.578 -10.398 -4.527 1 98.31 205 ALA A CA 1
ATOM 1561 C C . ALA A 1 205 ? 21.047 -10.938 -3.199 1 98.31 205 ALA A C 1
ATOM 1563 O O . ALA A 1 205 ? 21.719 -11.742 -2.539 1 98.31 205 ALA A O 1
ATOM 1564 N N . SER A 1 206 ? 19.922 -10.469 -2.846 1 97.56 206 SER A N 1
ATOM 1565 C CA . SER A 1 206 ? 19.328 -10.883 -1.58 1 97.56 206 SER A CA 1
ATOM 1566 C C . SER A 1 206 ? 18.969 -12.367 -1.592 1 97.56 206 SER A C 1
ATOM 1568 O O . SER A 1 206 ? 19.266 -13.086 -0.644 1 97.56 206 SER A O 1
ATOM 1570 N N . PHE A 1 207 ? 18.297 -12.805 -2.623 1 97.19 207 PHE A N 1
ATOM 1571 C CA . PHE A 1 207 ? 17.938 -14.219 -2.703 1 97.19 207 PHE A CA 1
ATOM 1572 C C . PHE A 1 207 ? 19.188 -15.086 -2.803 1 97.19 207 PHE A C 1
ATOM 1574 O O . PHE A 1 207 ? 19.219 -16.188 -2.264 1 97.19 207 PHE A O 1
ATOM 1581 N N . ALA A 1 208 ? 20.172 -14.594 -3.514 1 97 208 ALA A N 1
ATOM 1582 C CA . ALA A 1 208 ? 21.438 -15.32 -3.586 1 97 208 ALA A CA 1
ATOM 1583 C C . ALA A 1 208 ? 22.062 -15.469 -2.201 1 97 208 ALA A C 1
ATOM 1585 O O . ALA A 1 208 ? 22.547 -16.547 -1.847 1 97 208 ALA A O 1
ATOM 1586 N N . SER A 1 209 ? 22.062 -14.359 -1.443 1 95.25 209 SER A N 1
ATOM 1587 C CA . SER A 1 209 ? 22.641 -14.359 -0.105 1 95.25 209 SER A CA 1
ATOM 1588 C C . SER A 1 209 ? 21.891 -15.305 0.824 1 95.25 209 SER A C 1
ATOM 1590 O O . SER A 1 209 ? 22.453 -15.812 1.796 1 95.25 209 SER A O 1
ATOM 1592 N N . GLN A 1 210 ? 20.656 -15.57 0.483 1 93.25 210 GLN A N 1
ATOM 1593 C CA . GLN A 1 210 ? 19.828 -16.469 1.281 1 93.25 210 GLN A CA 1
ATOM 1594 C C . GLN A 1 210 ? 19.938 -17.906 0.782 1 93.25 210 GLN A C 1
ATOM 1596 O O . GLN A 1 210 ? 19.344 -18.812 1.356 1 93.25 210 GLN A O 1
ATOM 1601 N N . GLY A 1 211 ? 20.688 -18.141 -0.245 1 93.94 211 GLY A N 1
ATOM 1602 C CA . GLY A 1 211 ? 20.766 -19.469 -0.846 1 93.94 211 GLY A CA 1
ATOM 1603 C C . GLY A 1 211 ? 19.484 -19.906 -1.52 1 93.94 211 GLY A C 1
ATOM 1604 O O . GLY A 1 211 ? 19.188 -21.094 -1.585 1 93.94 211 GLY A O 1
ATOM 1605 N N . ALA A 1 212 ? 18.719 -18.875 -2.035 1 96.06 212 ALA A N 1
ATOM 1606 C CA . ALA A 1 212 ? 17.375 -19.156 -2.535 1 96.06 212 ALA A CA 1
ATOM 1607 C C . ALA A 1 212 ? 17.203 -18.641 -3.955 1 96.06 212 ALA A C 1
ATOM 1609 O O . ALA A 1 212 ? 16.062 -18.5 -4.434 1 96.06 212 ALA A O 1
ATOM 1610 N N . LEU A 1 213 ? 18.312 -18.266 -4.605 1 97.81 213 LEU A N 1
ATOM 1611 C CA . LEU A 1 213 ? 18.234 -17.859 -6 1 97.81 213 LEU A CA 1
ATOM 1612 C C . LEU A 1 213 ? 18.406 -19.047 -6.938 1 97.81 213 LEU A C 1
ATOM 1614 O O . LEU A 1 213 ? 19.453 -19.703 -6.918 1 97.81 213 LEU A O 1
ATOM 1618 N N . ALA A 1 214 ? 17.438 -19.234 -7.766 1 98.5 214 ALA A N 1
ATOM 1619 C CA . ALA A 1 214 ? 17.406 -20.438 -8.578 1 98.5 214 ALA A CA 1
ATOM 1620 C C . ALA A 1 214 ? 18.5 -20.422 -9.641 1 98.5 214 ALA A C 1
ATOM 1622 O O . ALA A 1 214 ? 18.797 -19.375 -10.227 1 98.5 214 ALA A O 1
ATOM 1623 N N . LYS A 1 215 ? 19.062 -21.562 -9.891 1 97.12 215 LYS A N 1
ATOM 1624 C CA . LYS A 1 215 ? 20.031 -21.797 -10.969 1 97.12 215 LYS A CA 1
ATOM 1625 C C . LYS A 1 215 ? 19.734 -23.109 -11.688 1 97.12 215 LYS A C 1
ATOM 1627 O O . LYS A 1 215 ? 19.234 -24.062 -11.078 1 97.12 215 LYS A O 1
ATOM 1632 N N . HIS A 1 216 ? 20.016 -23.141 -12.906 1 98.12 216 HIS A N 1
ATOM 1633 C CA . HIS A 1 216 ? 19.922 -24.344 -13.742 1 98.12 216 HIS A CA 1
ATOM 1634 C C . HIS A 1 216 ? 20.594 -24.109 -15.094 1 98.12 216 HIS A C 1
ATOM 1636 O O . HIS A 1 216 ? 20.609 -23 -15.609 1 98.12 216 HIS A O 1
ATOM 1642 N N . GLU A 1 217 ? 21.156 -25.172 -15.656 1 98 217 GLU A N 1
ATOM 1643 C CA . GLU A 1 217 ? 21.766 -25.062 -16.984 1 98 217 GLU A CA 1
ATOM 1644 C C . GLU A 1 217 ? 20.703 -24.766 -18.047 1 98 217 GLU A C 1
ATOM 1646 O O . GLU A 1 217 ? 20.969 -24.016 -18.984 1 98 217 GLU A O 1
ATOM 1651 N N . ASP A 1 218 ? 19.578 -25.375 -17.906 1 98.38 218 ASP A N 1
ATOM 1652 C CA . ASP A 1 218 ? 18.422 -25.109 -18.75 1 98.38 218 ASP A CA 1
ATOM 1653 C C . ASP A 1 218 ? 17.484 -24.109 -18.062 1 98.38 218 ASP A C 1
ATOM 1655 O O . ASP A 1 218 ? 16.797 -24.438 -17.094 1 98.38 218 ASP A O 1
ATOM 1659 N N . PRO A 1 219 ? 17.391 -22.859 -18.594 1 98.5 219 PRO A N 1
ATOM 1660 C CA . PRO A 1 219 ? 16.547 -21.844 -17.953 1 98.5 219 PRO A CA 1
ATOM 1661 C C . PRO A 1 219 ? 15.109 -22.328 -17.75 1 98.5 219 PRO A C 1
ATOM 1663 O O . PRO A 1 219 ? 14.5 -22.016 -16.719 1 98.5 219 PRO A O 1
ATOM 1666 N N . SER A 1 220 ? 14.609 -23.047 -18.641 1 98.12 220 SER A N 1
ATOM 1667 C CA . SER A 1 220 ? 13.219 -23.469 -18.578 1 98.12 220 SER A CA 1
ATOM 1668 C C . SER A 1 220 ? 12.984 -24.438 -17.422 1 98.12 220 SER A C 1
ATOM 1670 O O . SER A 1 220 ? 11.844 -24.703 -17.047 1 98.12 220 SER A O 1
ATOM 1672 N N . LYS A 1 221 ? 14.031 -24.938 -16.766 1 98.06 221 LYS A N 1
ATOM 1673 C CA . LYS A 1 221 ? 13.914 -25.906 -15.695 1 98.06 221 LYS A CA 1
ATOM 1674 C C . LYS A 1 221 ? 14.289 -25.297 -14.352 1 98.06 221 LYS A C 1
ATOM 1676 O O . LYS A 1 221 ? 14.367 -26 -13.344 1 98.06 221 LYS A O 1
ATOM 1681 N N . ALA A 1 222 ? 14.492 -23.984 -14.336 1 98.19 222 ALA A N 1
ATOM 1682 C CA . ALA A 1 222 ? 15.047 -23.328 -13.156 1 98.19 222 ALA A CA 1
ATOM 1683 C C . ALA A 1 222 ? 14.039 -23.297 -12.016 1 98.19 222 ALA A C 1
ATOM 1685 O O . ALA A 1 222 ? 14.398 -23.5 -10.852 1 98.19 222 ALA A O 1
ATOM 1686 N N . SER A 1 223 ? 12.836 -22.938 -12.305 1 98 223 SER A N 1
ATOM 1687 C CA . SER A 1 223 ? 11.781 -22.906 -11.297 1 98 223 SER A CA 1
ATOM 1688 C C . SER A 1 223 ? 11.102 -24.266 -11.164 1 98 223 SER A C 1
ATOM 1690 O O . SER A 1 223 ? 10.406 -24.719 -12.078 1 98 223 SER A O 1
ATOM 1692 N N . ARG A 1 224 ? 11.242 -24.875 -10.008 1 98 224 ARG A N 1
ATOM 1693 C CA . ARG A 1 224 ? 10.836 -26.266 -9.883 1 98 224 ARG A CA 1
ATOM 1694 C C . ARG A 1 224 ? 10.062 -26.5 -8.594 1 98 224 ARG A C 1
ATOM 1696 O O . ARG A 1 224 ? 10.477 -27.297 -7.746 1 98 224 ARG A O 1
ATOM 1703 N N . PRO A 1 225 ? 8.914 -25.891 -8.492 1 98.56 225 PRO A N 1
ATOM 1704 C CA . PRO A 1 225 ? 8.109 -26.109 -7.289 1 98.56 225 PRO A CA 1
ATOM 1705 C C . PRO A 1 225 ? 7.852 -27.594 -7.016 1 98.56 225 PRO A C 1
ATOM 1707 O O . PRO A 1 225 ? 7.609 -28.359 -7.949 1 98.56 225 PRO A O 1
ATOM 1710 N N . PHE A 1 226 ? 7.98 -28.031 -5.727 1 98.62 226 PHE A N 1
ATOM 1711 C CA . PHE A 1 226 ? 7.617 -29.328 -5.164 1 98.62 226 PHE A CA 1
ATOM 1712 C C . PHE A 1 226 ? 8.633 -30.391 -5.551 1 98.62 226 PHE A C 1
ATOM 1714 O O . PHE A 1 226 ? 8.57 -31.516 -5.066 1 98.62 226 PHE A O 1
ATOM 1721 N N . ASP A 1 227 ? 9.578 -30.062 -6.438 1 98.62 227 ASP A N 1
ATOM 1722 C CA . ASP A 1 227 ? 10.586 -31.047 -6.848 1 98.62 227 ASP A CA 1
ATOM 1723 C C . ASP A 1 227 ? 11.688 -31.156 -5.801 1 98.62 227 ASP A C 1
ATOM 1725 O O . ASP A 1 227 ? 12.047 -30.172 -5.148 1 98.62 227 ASP A O 1
ATOM 1729 N N . THR A 1 228 ? 12.227 -32.312 -5.68 1 98.06 228 THR A N 1
ATOM 1730 C CA . THR A 1 228 ? 13.281 -32.594 -4.711 1 98.06 228 THR A CA 1
ATOM 1731 C C . THR A 1 228 ? 14.516 -31.734 -5.012 1 98.06 228 THR A C 1
ATOM 1733 O O . THR A 1 228 ? 15.227 -31.312 -4.098 1 98.06 228 THR A O 1
ATOM 1736 N N . ASP A 1 229 ? 14.727 -31.422 -6.27 1 97.69 229 ASP A N 1
ATOM 1737 C CA . ASP A 1 229 ? 15.953 -30.734 -6.684 1 97.69 229 ASP A CA 1
ATOM 1738 C C . ASP A 1 229 ? 15.734 -29.234 -6.805 1 97.69 229 ASP A C 1
ATOM 1740 O O . ASP A 1 229 ? 16.562 -28.516 -7.367 1 97.69 229 ASP A O 1
ATOM 1744 N N . ARG A 1 230 ? 14.586 -28.766 -6.309 1 98.25 230 ARG A N 1
ATOM 1745 C CA . ARG A 1 230 ? 14.367 -27.312 -6.328 1 98.25 230 ARG A CA 1
ATOM 1746 C C . ARG A 1 230 ? 15.469 -26.594 -5.57 1 98.25 230 ARG A C 1
ATOM 1748 O O . ARG A 1 230 ? 16 -27.094 -4.582 1 98.25 230 ARG A O 1
ATOM 1755 N N . ASN A 1 231 ? 15.812 -25.359 -6.035 1 97.06 231 ASN A N 1
ATOM 1756 C CA . ASN A 1 231 ? 16.906 -24.688 -5.34 1 97.06 231 ASN A CA 1
ATOM 1757 C C . ASN A 1 231 ? 16.656 -23.188 -5.215 1 97.06 231 ASN A C 1
ATOM 1759 O O . ASN A 1 231 ? 17.594 -22.422 -4.988 1 97.06 231 ASN A O 1
ATOM 1763 N N . GLY A 1 232 ? 15.422 -22.766 -5.473 1 97.88 232 GLY A N 1
ATOM 1764 C CA . GLY A 1 232 ? 15.188 -21.375 -5.156 1 97.88 232 GLY A CA 1
ATOM 1765 C C . GLY A 1 232 ? 14.242 -20.688 -6.129 1 97.88 232 GLY A C 1
ATOM 1766 O O . GLY A 1 232 ? 13.586 -21.344 -6.93 1 97.88 232 GLY A O 1
ATOM 1767 N N . ILE A 1 233 ? 14.219 -19.406 -5.992 1 98.25 233 ILE A N 1
ATOM 1768 C CA . ILE A 1 233 ? 13.258 -18.531 -6.664 1 98.25 233 ILE A CA 1
ATOM 1769 C C . ILE A 1 233 ? 13.844 -18.062 -7.992 1 98.25 233 ILE A C 1
ATOM 1771 O O . ILE A 1 233 ? 15.023 -17.703 -8.07 1 98.25 233 ILE A O 1
ATOM 1775 N N . VAL A 1 234 ? 13.07 -18.125 -9.047 1 98.81 234 VAL A N 1
ATOM 1776 C CA . VAL A 1 234 ? 13.359 -17.359 -10.266 1 98.81 234 VAL A CA 1
ATOM 1777 C C . VAL A 1 234 ? 12.617 -16.031 -10.219 1 98.81 234 VAL A C 1
ATOM 1779 O O . VAL A 1 234 ? 11.391 -15.992 -10.227 1 98.81 234 VAL A O 1
ATOM 1782 N N . VAL A 1 235 ? 13.367 -14.922 -10.156 1 98.75 235 VAL A N 1
ATOM 1783 C CA . VAL A 1 235 ? 12.758 -13.594 -10.109 1 98.75 235 VAL A CA 1
ATOM 1784 C C . VAL A 1 235 ? 12.148 -13.258 -11.477 1 98.75 235 VAL A C 1
ATOM 1786 O O . VAL A 1 235 ? 12.766 -13.516 -12.516 1 98.75 235 VAL A O 1
ATOM 1789 N N . SER A 1 236 ? 10.969 -12.758 -11.469 1 98.81 236 SER A N 1
ATOM 1790 C CA . SER A 1 236 ? 10.281 -12.406 -12.711 1 98.81 236 SER A CA 1
ATOM 1791 C C . SER A 1 236 ? 9.562 -11.07 -12.586 1 98.81 236 SER A C 1
ATOM 1793 O O . SER A 1 236 ? 9.367 -10.562 -11.477 1 98.81 236 SER A O 1
ATOM 1795 N N . GLU A 1 237 ? 9.281 -10.414 -13.719 1 98.56 237 GLU A N 1
ATOM 1796 C CA . GLU A 1 237 ? 8.352 -9.289 -13.766 1 98.56 237 GLU A CA 1
ATOM 1797 C C . GLU A 1 237 ? 7.012 -9.703 -14.367 1 98.56 237 GLU A C 1
ATOM 1799 O O . GLU A 1 237 ? 6.875 -10.805 -14.898 1 98.56 237 GLU A O 1
ATOM 1804 N N . GLY A 1 238 ? 5.984 -8.859 -14.211 1 98.81 238 GLY A N 1
ATOM 1805 C CA . GLY A 1 238 ? 4.684 -9.078 -14.812 1 98.81 238 GLY A CA 1
ATOM 1806 C C . GLY A 1 238 ? 3.574 -8.281 -14.148 1 98.81 238 GLY A C 1
ATOM 1807 O O . GLY A 1 238 ? 3.836 -7.453 -13.273 1 98.81 238 GLY A O 1
ATOM 1808 N N . GLY A 1 239 ? 2.43 -8.438 -14.641 1 98.94 239 GLY A N 1
ATOM 1809 C CA . GLY A 1 239 ? 1.245 -7.789 -14.102 1 98.94 239 GLY A CA 1
ATOM 1810 C C . GLY A 1 239 ? -0.049 -8.375 -14.633 1 98.94 239 GLY A C 1
ATOM 1811 O O . GLY A 1 239 ? -0.08 -8.93 -15.734 1 98.94 239 GLY A O 1
ATOM 1812 N N . CYS A 1 240 ? -0.992 -8.352 -13.859 1 99 240 CYS A N 1
ATOM 1813 C CA . CYS A 1 240 ? -2.367 -8.664 -14.234 1 99 240 CYS A CA 1
ATOM 1814 C C . CYS A 1 240 ? -3.352 -7.777 -13.477 1 99 240 CYS A C 1
ATOM 1816 O O . CYS A 1 240 ? -3.336 -7.727 -12.25 1 99 240 CYS A O 1
ATOM 1818 N N . LEU A 1 241 ? -4.098 -7 -14.227 1 99 241 LEU A N 1
ATOM 1819 C CA . LEU A 1 241 ? -5.184 -6.191 -13.68 1 99 241 LEU A CA 1
ATOM 1820 C C . LEU A 1 241 ? -6.516 -6.574 -14.32 1 99 241 LEU A C 1
ATOM 1822 O O . LEU A 1 241 ? -6.566 -6.898 -15.516 1 99 241 LEU A O 1
ATOM 1826 N N . CYS A 1 242 ? -7.578 -6.57 -13.5 1 99 242 CYS A N 1
ATOM 1827 C CA . CYS A 1 242 ? -8.922 -6.898 -13.961 1 99 242 CYS A CA 1
ATOM 1828 C C . CYS A 1 242 ? -9.898 -5.766 -13.656 1 99 242 CYS A C 1
ATOM 1830 O O . CYS A 1 242 ? -9.648 -4.957 -12.758 1 99 242 CYS A O 1
ATOM 1832 N N . THR A 1 243 ? -10.938 -5.688 -14.477 1 98.94 243 THR A N 1
ATOM 1833 C CA . THR A 1 243 ? -12.086 -4.871 -14.102 1 98.94 243 THR A CA 1
ATOM 1834 C C . THR A 1 243 ? -13.055 -5.66 -13.227 1 98.94 243 THR A C 1
ATOM 1836 O O . THR A 1 243 ? -13.43 -6.785 -13.562 1 98.94 243 THR A O 1
ATOM 1839 N N . LEU A 1 244 ? -13.367 -5.148 -12.07 1 98.94 244 LEU A N 1
ATOM 1840 C CA . LEU A 1 244 ? -14.367 -5.699 -11.156 1 98.94 244 LEU A CA 1
ATOM 1841 C C . LEU A 1 244 ? -15.617 -4.828 -11.125 1 98.94 244 LEU A C 1
ATOM 1843 O O . LEU A 1 244 ? -15.516 -3.6 -11.047 1 98.94 244 LEU A O 1
ATOM 1847 N N . GLU A 1 245 ? -16.734 -5.453 -11.234 1 98.62 245 GLU A N 1
ATOM 1848 C CA . GLU A 1 245 ? -18.031 -4.781 -11.219 1 98.62 245 GLU A CA 1
ATOM 1849 C C . GLU A 1 245 ? -19.031 -5.543 -10.352 1 98.62 245 GLU A C 1
ATOM 1851 O O . GLU A 1 245 ? -18.875 -6.742 -10.117 1 98.62 245 GLU A O 1
ATOM 1856 N N . ARG A 1 246 ? -20.031 -4.789 -9.867 1 98.44 246 ARG A N 1
ATOM 1857 C CA . ARG A 1 246 ? -21.188 -5.465 -9.305 1 98.44 246 ARG A CA 1
ATOM 1858 C C . ARG A 1 246 ? -21.969 -6.211 -10.375 1 98.44 246 ARG A C 1
ATOM 1860 O O . ARG A 1 246 ? -22.125 -5.715 -11.492 1 98.44 246 ARG A O 1
ATOM 1867 N N . LEU A 1 247 ? -22.484 -7.355 -10.047 1 97.88 247 LEU A N 1
ATOM 1868 C CA . LEU A 1 247 ? -23.125 -8.242 -11.008 1 97.88 247 LEU A CA 1
ATOM 1869 C C . LEU A 1 247 ? -24.266 -7.52 -11.727 1 97.88 247 LEU A C 1
ATOM 1871 O O . LEU A 1 247 ? -24.375 -7.594 -12.953 1 97.88 247 LEU A O 1
ATOM 1875 N N . PRO A 1 248 ? -25.125 -6.723 -11.016 1 96.88 248 PRO A N 1
ATOM 1876 C CA . PRO A 1 248 ? -26.219 -6.062 -11.734 1 96.88 248 PRO A CA 1
ATOM 1877 C C . PRO A 1 248 ? -25.719 -5.078 -12.789 1 96.88 248 PRO A C 1
ATOM 1879 O O . PRO A 1 248 ? -26.312 -4.961 -13.867 1 96.88 248 PRO A O 1
ATOM 1882 N N . ASP A 1 249 ? -24.641 -4.387 -12.508 1 97.19 249 ASP A N 1
ATOM 1883 C CA . ASP A 1 249 ? -24.094 -3.434 -13.461 1 97.19 249 ASP A CA 1
ATOM 1884 C C . ASP A 1 249 ? -23.547 -4.148 -14.695 1 97.19 249 ASP A C 1
ATOM 1886 O O . ASP A 1 249 ? -23.734 -3.686 -15.82 1 97.19 249 ASP A O 1
ATOM 1890 N N . ALA A 1 250 ? -22.844 -5.25 -14.484 1 97.75 250 ALA A N 1
ATOM 1891 C CA . ALA A 1 250 ? -22.281 -6.047 -15.578 1 97.75 250 ALA A CA 1
ATOM 1892 C C . ALA A 1 250 ? -23.391 -6.617 -16.453 1 97.75 250 ALA A C 1
ATOM 1894 O O . ALA A 1 250 ? -23.297 -6.574 -17.688 1 97.75 250 ALA A O 1
ATOM 1895 N N . LEU A 1 251 ? -24.438 -7.129 -15.852 1 97.19 251 LEU A N 1
ATOM 1896 C CA . LEU A 1 251 ? -25.547 -7.746 -16.578 1 97.19 251 LEU A CA 1
ATOM 1897 C C . LEU A 1 251 ? -26.297 -6.703 -17.406 1 97.19 251 LEU A C 1
ATOM 1899 O O . LEU A 1 251 ? -26.734 -6.988 -18.516 1 97.19 251 LEU A O 1
ATOM 1903 N N . ALA A 1 252 ? -26.422 -5.531 -16.859 1 97 252 ALA A N 1
ATOM 1904 C CA . ALA A 1 252 ? -27.188 -4.465 -17.5 1 97 252 ALA A CA 1
ATOM 1905 C C . ALA A 1 252 ? -26.578 -4.117 -18.859 1 97 252 ALA A C 1
ATOM 1907 O O . ALA A 1 252 ? -27.297 -3.727 -19.797 1 97 252 ALA A O 1
ATOM 1908 N N . ARG A 1 253 ? -25.328 -4.352 -19.031 1 96.12 253 ARG A N 1
ATOM 1909 C CA . ARG A 1 253 ? -24.688 -3.994 -20.297 1 96.12 253 ARG A CA 1
ATOM 1910 C C . ARG A 1 253 ? -24.297 -5.242 -21.094 1 96.12 253 ARG A C 1
ATOM 1912 O O . ARG A 1 253 ? -23.547 -5.16 -22.047 1 96.12 253 ARG A O 1
ATOM 1919 N N . GLY A 1 254 ? -24.672 -6.414 -20.641 1 96.56 254 GLY A N 1
ATOM 1920 C CA . GLY A 1 254 ? -24.375 -7.656 -21.344 1 96.56 254 GLY A CA 1
ATOM 1921 C C . GLY A 1 254 ? -22.891 -8 -21.359 1 96.56 254 GLY A C 1
ATOM 1922 O O . GLY A 1 254 ? -22.375 -8.469 -22.375 1 96.56 254 GLY A O 1
ATOM 1923 N N . ALA A 1 255 ? -22.281 -7.781 -20.219 1 97.38 255 ALA A N 1
ATOM 1924 C CA . ALA A 1 255 ? -20.844 -8.016 -20.141 1 97.38 255 ALA A CA 1
ATOM 1925 C C . ALA A 1 255 ? -20.531 -9.508 -20.141 1 97.38 255 ALA A C 1
ATOM 1927 O O . ALA A 1 255 ? -21.281 -10.312 -19.594 1 97.38 255 ALA A O 1
ATOM 1928 N N . THR A 1 256 ? -19.422 -9.805 -20.828 1 96.88 256 THR A N 1
ATOM 1929 C CA . THR A 1 256 ? -18.828 -11.109 -20.578 1 96.88 256 THR A CA 1
ATOM 1930 C C . THR A 1 256 ? -18.297 -11.188 -19.141 1 96.88 256 THR A C 1
ATOM 1932 O O . THR A 1 256 ? -17.594 -10.281 -18.688 1 96.88 256 THR A O 1
ATOM 1935 N N . ILE A 1 257 ? -18.672 -12.281 -18.438 1 98.31 257 ILE A N 1
ATOM 1936 C CA . ILE A 1 257 ? -18.234 -12.469 -17.062 1 98.31 257 ILE A CA 1
ATOM 1937 C C . ILE A 1 257 ? -17.219 -13.617 -17 1 98.31 257 ILE A C 1
ATOM 1939 O O . ILE A 1 257 ? -17.562 -14.766 -17.328 1 98.31 257 ILE A O 1
ATOM 1943 N N . TYR A 1 258 ? -15.977 -13.32 -16.547 1 98.56 258 TYR A N 1
ATOM 1944 C CA . TYR A 1 258 ? -14.898 -14.297 -16.484 1 98.56 258 TYR A CA 1
ATOM 1945 C C . TYR A 1 258 ? -14.992 -15.141 -15.227 1 98.56 258 TYR A C 1
ATOM 1947 O O . TYR A 1 258 ? -14.445 -16.234 -15.164 1 98.56 258 TYR A O 1
ATOM 1955 N N . GLY A 1 259 ? -15.617 -14.648 -14.195 1 98.69 259 GLY A N 1
ATOM 1956 C CA . GLY A 1 259 ? -15.812 -15.312 -12.914 1 98.69 259 GLY A CA 1
ATOM 1957 C C . GLY A 1 259 ? -16.391 -14.391 -11.859 1 98.69 259 GLY A C 1
ATOM 1958 O O . GLY A 1 259 ? -16.484 -13.18 -12.062 1 98.69 259 GLY A O 1
ATOM 1959 N N . GLU A 1 260 ? -16.938 -14.992 -10.828 1 98.75 260 GLU A N 1
ATOM 1960 C CA . GLU A 1 260 ? -17.469 -14.281 -9.664 1 98.75 260 GLU A CA 1
ATOM 1961 C C . GLU A 1 260 ? -16.594 -14.516 -8.43 1 98.75 260 GLU A C 1
ATOM 1963 O O . GLU A 1 260 ? -16.312 -15.664 -8.078 1 98.75 260 GLU A O 1
ATOM 1968 N N . ILE A 1 261 ? -16.109 -13.422 -7.812 1 98.81 261 ILE A N 1
ATOM 1969 C CA . ILE A 1 261 ? -15.375 -13.562 -6.566 1 98.81 261 ILE A CA 1
ATOM 1970 C C . ILE A 1 261 ? -16.344 -13.867 -5.426 1 98.81 261 ILE A C 1
ATOM 1972 O O . ILE A 1 261 ? -17.188 -13.047 -5.086 1 98.81 261 ILE A O 1
ATOM 1976 N N . VAL A 1 262 ? -16.156 -15.039 -4.773 1 98.31 262 VAL A N 1
ATOM 1977 C CA . VAL A 1 262 ? -17.188 -15.469 -3.834 1 98.31 262 VAL A CA 1
ATOM 1978 C C . VAL A 1 262 ? -16.594 -15.578 -2.432 1 98.31 262 VAL A C 1
ATOM 1980 O O . VAL A 1 262 ? -17.328 -15.648 -1.443 1 98.31 262 VAL A O 1
ATOM 1983 N N . GLY A 1 263 ? -15.273 -15.539 -2.377 1 98.38 263 GLY A N 1
ATOM 1984 C CA . GLY A 1 263 ? -14.609 -15.625 -1.085 1 98.38 263 GLY A CA 1
ATOM 1985 C C . GLY A 1 263 ? -13.203 -15.07 -1.095 1 98.38 263 GLY A C 1
ATOM 1986 O O . GLY A 1 263 ? -12.539 -15.055 -2.135 1 98.38 263 GLY A O 1
ATOM 1987 N N . TYR A 1 264 ? -12.781 -14.648 0.045 1 98.81 264 TYR A N 1
ATOM 1988 C CA . TYR A 1 264 ? -11.422 -14.156 0.226 1 98.81 264 TYR A CA 1
ATOM 1989 C C . TYR A 1 264 ? -11.047 -14.117 1.702 1 98.81 264 TYR A C 1
ATOM 1991 O O . TYR A 1 264 ? -11.922 -14.164 2.572 1 98.81 264 TYR A O 1
ATOM 1999 N N . ALA A 1 265 ? -9.734 -14.086 1.938 1 98.88 265 ALA A N 1
ATOM 2000 C CA . ALA A 1 265 ? -9.227 -13.891 3.295 1 98.88 265 ALA A CA 1
ATOM 2001 C C . ALA A 1 265 ? -7.801 -13.359 3.275 1 98.88 265 ALA A C 1
ATOM 2003 O O . ALA A 1 265 ? -7.051 -13.609 2.33 1 98.88 265 ALA A O 1
ATOM 2004 N N . MET A 1 266 ? -7.48 -12.586 4.227 1 98.88 266 MET A N 1
ATOM 2005 C CA . MET A 1 266 ? -6.109 -12.188 4.543 1 98.88 266 MET A CA 1
ATOM 2006 C C . MET A 1 266 ? -5.824 -12.367 6.031 1 98.88 266 MET A C 1
ATOM 2008 O O . MET A 1 266 ? -6.664 -12.055 6.875 1 98.88 266 MET A O 1
ATOM 2012 N N . ASN A 1 267 ? -4.703 -12.953 6.363 1 98.88 267 ASN A N 1
ATOM 2013 C CA . ASN A 1 267 ? -4.23 -13.031 7.738 1 98.88 267 ASN A CA 1
ATOM 2014 C C . ASN A 1 267 ? -2.707 -12.984 7.812 1 98.88 267 ASN A C 1
ATOM 2016 O O . ASN A 1 267 ? -2.043 -12.664 6.824 1 98.88 267 ASN A O 1
ATOM 2020 N N . THR A 1 268 ? -2.162 -13.078 9.039 1 98.88 268 THR A N 1
ATOM 2021 C CA . THR A 1 268 ? -0.728 -12.953 9.273 1 98.88 268 THR A CA 1
ATOM 2022 C C . THR A 1 268 ? -0.212 -14.125 10.102 1 98.88 268 THR A C 1
ATOM 2024 O O . THR A 1 268 ? -0.882 -14.578 11.031 1 98.88 268 THR A O 1
ATOM 2027 N N . ASP A 1 269 ? 0.971 -14.578 9.742 1 98.56 269 ASP A N 1
ATOM 2028 C CA . ASP A 1 269 ? 1.619 -15.633 10.508 1 98.56 269 ASP A CA 1
ATOM 2029 C C . ASP A 1 269 ? 2.031 -15.133 11.891 1 98.56 269 ASP A C 1
ATOM 2031 O O . ASP A 1 269 ? 1.761 -15.789 12.898 1 98.56 269 ASP A O 1
ATOM 2035 N N . ALA A 1 270 ? 2.688 -13.938 11.875 1 97.56 270 ALA A N 1
ATOM 2036 C CA . ALA A 1 270 ? 3.184 -13.25 13.062 1 97.56 270 ALA A CA 1
ATOM 2037 C C . ALA A 1 270 ? 4.273 -14.062 13.758 1 97.56 270 ALA A C 1
ATOM 2039 O O . ALA A 1 270 ? 4.371 -14.062 14.984 1 97.56 270 ALA A O 1
ATOM 2040 N N . THR A 1 271 ? 5.086 -14.844 12.984 1 96.94 271 THR A N 1
ATOM 2041 C CA . THR A 1 271 ? 6.078 -15.719 13.602 1 96.94 271 THR A CA 1
ATOM 2042 C C . THR A 1 271 ? 7.484 -15.336 13.156 1 96.94 271 THR A C 1
ATOM 2044 O O . THR A 1 271 ? 8.445 -15.477 13.922 1 96.94 271 THR A O 1
ATOM 2047 N N . ASP A 1 272 ? 7.621 -14.984 11.938 1 95.56 272 ASP A N 1
ATOM 2048 C CA . ASP A 1 272 ? 8.945 -14.719 11.391 1 95.56 272 ASP A CA 1
ATOM 2049 C C . ASP A 1 272 ? 8.859 -13.82 10.156 1 95.56 272 ASP A C 1
ATOM 2051 O O . ASP A 1 272 ? 7.793 -13.688 9.555 1 95.56 272 ASP A O 1
ATOM 2055 N N . PHE A 1 273 ? 9.969 -13.219 9.82 1 95.44 273 PHE A N 1
ATOM 2056 C CA . PHE A 1 273 ? 10.031 -12.32 8.672 1 95.44 273 PHE A CA 1
ATOM 2057 C C . PHE A 1 273 ? 9.883 -13.102 7.371 1 95.44 273 PHE A C 1
ATOM 2059 O O . PHE A 1 273 ? 9.336 -12.586 6.391 1 95.44 273 PHE A O 1
ATOM 2066 N N . VAL A 1 274 ? 10.438 -14.344 7.32 1 93.69 274 VAL A N 1
ATOM 2067 C CA . VAL A 1 274 ? 10.562 -14.992 6.02 1 93.69 274 VAL A CA 1
ATOM 2068 C C . VAL A 1 274 ? 10.016 -16.422 6.094 1 93.69 274 VAL A C 1
ATOM 2070 O O . VAL A 1 274 ? 9.609 -16.984 5.078 1 93.69 274 VAL A O 1
ATOM 2073 N N . LEU A 1 275 ? 10.047 -17.062 7.27 1 93.5 275 LEU A N 1
ATOM 2074 C CA . LEU A 1 275 ? 9.641 -18.453 7.398 1 93.5 275 LEU A CA 1
ATOM 2075 C C . LEU A 1 275 ? 8.125 -18.578 7.391 1 93.5 275 LEU A C 1
ATOM 2077 O O . LEU A 1 275 ? 7.438 -17.906 8.172 1 93.5 275 LEU A O 1
ATOM 2081 N N . PRO A 1 276 ? 7.625 -19.438 6.531 1 94.75 276 PRO A N 1
ATOM 2082 C CA . PRO A 1 276 ? 6.176 -19.641 6.453 1 94.75 276 PRO A CA 1
ATOM 2083 C C . PRO A 1 276 ? 5.621 -20.422 7.633 1 94.75 276 PRO A C 1
ATOM 2085 O O . PRO A 1 276 ? 6.383 -21.062 8.367 1 94.75 276 PRO A O 1
ATOM 2088 N N . ASN A 1 277 ? 4.363 -20.312 7.891 1 98.38 277 ASN A N 1
ATOM 2089 C CA . ASN A 1 277 ? 3.631 -21 8.945 1 98.38 277 ASN A CA 1
ATOM 2090 C C . ASN A 1 277 ? 2.416 -21.734 8.391 1 98.38 277 ASN A C 1
ATOM 2092 O O . ASN A 1 277 ? 1.367 -21.125 8.164 1 98.38 277 ASN A O 1
ATOM 2096 N N . ALA A 1 278 ? 2.561 -23.109 8.297 1 98.56 278 ALA A N 1
ATOM 2097 C CA . ALA A 1 278 ? 1.546 -23.953 7.66 1 98.56 278 ALA A CA 1
ATOM 2098 C C . ALA A 1 278 ? 0.196 -23.797 8.352 1 98.56 278 ALA A C 1
ATOM 2100 O O . ALA A 1 278 ? -0.849 -23.781 7.699 1 98.56 278 ALA A O 1
ATOM 2101 N N . THR A 1 279 ? 0.225 -23.688 9.648 1 98.62 279 THR A N 1
ATOM 2102 C CA . THR A 1 279 ? -1.008 -23.562 10.422 1 98.62 279 THR A CA 1
ATOM 2103 C C . THR A 1 279 ? -1.76 -22.281 10.047 1 98.62 279 THR A C 1
ATOM 2105 O O . THR A 1 279 ? -2.973 -22.312 9.828 1 98.62 279 THR A O 1
ATOM 2108 N N . ARG A 1 280 ? -1.071 -21.188 9.969 1 98.69 280 ARG A N 1
ATOM 2109 C CA . ARG A 1 280 ? -1.68 -19.906 9.656 1 98.69 280 ARG A CA 1
ATOM 2110 C C . ARG A 1 280 ? -2.125 -19.844 8.195 1 98.69 280 ARG A C 1
ATOM 2112 O O . ARG A 1 280 ? -3.135 -19.219 7.875 1 98.69 280 ARG A O 1
ATOM 2119 N N . GLN A 1 281 ? -1.339 -20.5 7.316 1 98.81 281 GLN A N 1
ATOM 2120 C CA . GLN A 1 281 ? -1.734 -20.594 5.914 1 98.81 281 GLN A CA 1
ATOM 2121 C C . GLN A 1 281 ? -3.037 -21.375 5.766 1 98.81 281 GLN A C 1
ATOM 2123 O O . GLN A 1 281 ? -3.949 -20.953 5.059 1 98.81 281 GLN A O 1
ATOM 2128 N N . ALA A 1 282 ? -3.154 -22.516 6.473 1 98.88 282 ALA A N 1
ATOM 2129 C CA . ALA A 1 282 ? -4.379 -23.312 6.449 1 98.88 282 ALA A CA 1
ATOM 2130 C C . ALA A 1 282 ? -5.559 -22.516 7.008 1 98.88 282 ALA A C 1
ATOM 2132 O O . ALA A 1 282 ? -6.676 -22.609 6.496 1 98.88 282 ALA A O 1
ATOM 2133 N N . GLU A 1 283 ? -5.285 -21.75 8.055 1 98.81 283 GLU A N 1
ATOM 2134 C CA . GLU A 1 283 ? -6.324 -20.922 8.648 1 98.81 283 GLU A CA 1
ATOM 2135 C C . GLU A 1 283 ? -6.844 -19.891 7.648 1 98.81 283 GLU A C 1
ATOM 2137 O O . GLU A 1 283 ? -8.047 -19.609 7.605 1 98.81 283 GLU A O 1
ATOM 2142 N N . CYS A 1 284 ? -5.98 -19.312 6.887 1 98.94 284 CYS A N 1
ATOM 2143 C CA . CYS A 1 284 ? -6.379 -18.344 5.871 1 98.94 284 CYS A CA 1
ATOM 2144 C C . CYS A 1 284 ? -7.277 -19 4.824 1 98.94 284 CYS A C 1
ATOM 2146 O O . CYS A 1 284 ? -8.289 -18.406 4.426 1 98.94 284 CYS A O 1
ATOM 2148 N N . ILE A 1 285 ? -6.887 -20.188 4.379 1 98.94 285 ILE A N 1
ATOM 2149 C CA . ILE A 1 285 ? -7.672 -20.938 3.4 1 98.94 285 ILE A CA 1
ATOM 2150 C C . ILE A 1 285 ? -9.055 -21.234 3.973 1 98.94 285 ILE A C 1
ATOM 2152 O O . ILE A 1 285 ? -10.07 -21 3.316 1 98.94 285 ILE A O 1
ATOM 2156 N N . ARG A 1 286 ? -9.133 -21.719 5.188 1 98.88 286 ARG A N 1
ATOM 2157 C CA . ARG A 1 286 ? -10.398 -22.062 5.82 1 98.88 286 ARG A CA 1
ATOM 2158 C C . ARG A 1 286 ? -11.289 -20.844 6 1 98.88 286 ARG A C 1
ATOM 2160 O O . ARG A 1 286 ? -12.516 -20.938 5.867 1 98.88 286 ARG A O 1
ATOM 2167 N N . LEU A 1 287 ? -10.664 -19.734 6.309 1 98.81 287 LEU A N 1
ATOM 2168 C CA . LEU A 1 287 ? -11.422 -18.5 6.453 1 98.81 287 LEU A CA 1
ATOM 2169 C C . LEU A 1 287 ? -12.062 -18.094 5.129 1 98.81 287 LEU A C 1
ATOM 2171 O O . LEU A 1 287 ? -13.227 -17.672 5.098 1 98.81 287 LEU A O 1
ATOM 2175 N N . ALA A 1 288 ? -11.328 -18.188 4.047 1 98.81 288 ALA A N 1
ATOM 2176 C CA . ALA A 1 288 ? -11.875 -17.859 2.727 1 98.81 288 ALA A CA 1
ATOM 2177 C C . ALA A 1 288 ? -13.023 -18.797 2.369 1 98.81 288 ALA A C 1
ATOM 2179 O O . ALA A 1 288 ? -14.039 -18.375 1.827 1 98.81 288 ALA A O 1
ATOM 2180 N N . LEU A 1 289 ? -12.836 -20.062 2.654 1 98.81 289 LEU A N 1
ATOM 2181 C CA . LEU A 1 289 ? -13.875 -21.047 2.404 1 98.81 289 LEU A CA 1
ATOM 2182 C C . LEU A 1 289 ? -15.133 -20.719 3.199 1 98.81 289 LEU A C 1
ATOM 2184 O O . LEU A 1 289 ? -16.25 -20.75 2.654 1 98.81 289 LEU A O 1
ATOM 2188 N N . SER A 1 290 ? -14.922 -20.422 4.441 1 98.56 290 SER A N 1
ATOM 2189 C CA . SER A 1 290 ? -16.047 -20.078 5.305 1 98.56 290 SER A CA 1
ATOM 2190 C C . SER A 1 290 ? -16.812 -18.875 4.766 1 98.56 290 SER A C 1
ATOM 2192 O O . SER A 1 290 ? -18.047 -18.891 4.711 1 98.56 290 SER A O 1
ATOM 2194 N N . ARG A 1 291 ? -16.156 -17.906 4.301 1 96.81 291 ARG A N 1
ATOM 2195 C CA . ARG A 1 291 ? -16.766 -16.688 3.773 1 96.81 291 ARG A CA 1
ATOM 2196 C C . ARG A 1 291 ? -17.516 -16.969 2.479 1 96.81 291 ARG A C 1
ATOM 2198 O O . ARG A 1 291 ? -18.531 -16.328 2.186 1 96.81 291 ARG A O 1
ATOM 2205 N N . ALA A 1 292 ? -17.016 -17.906 1.767 1 97.81 292 ALA A N 1
ATOM 2206 C CA . ALA A 1 292 ? -17.656 -18.297 0.512 1 97.81 292 ALA A CA 1
ATOM 2207 C C . ALA A 1 292 ? -18.781 -19.297 0.758 1 97.81 292 ALA A C 1
ATOM 2209 O O . ALA A 1 292 ? -19.516 -19.656 -0.17 1 97.81 292 ALA A O 1
ATOM 2210 N N . GLU A 1 293 ? -18.922 -19.75 2.012 1 98.12 293 GLU A N 1
ATOM 2211 C CA . GLU A 1 293 ? -19.875 -20.797 2.363 1 98.12 293 GLU A CA 1
ATOM 2212 C C . GLU A 1 293 ? -19.625 -22.062 1.53 1 98.12 293 GLU A C 1
ATOM 2214 O O . GLU A 1 293 ? -20.562 -22.625 0.974 1 98.12 293 GLU A O 1
ATOM 2219 N N . LEU A 1 294 ? -18.391 -22.406 1.404 1 98.44 294 LEU A N 1
ATOM 2220 C CA . LEU A 1 294 ? -17.953 -23.594 0.687 1 98.44 294 LEU A CA 1
ATOM 2221 C C . LEU A 1 294 ? -17.156 -24.516 1.6 1 98.44 294 LEU A C 1
ATOM 2223 O O . LEU A 1 294 ? -16.672 -24.078 2.652 1 98.44 294 LEU A O 1
ATOM 2227 N N . GLY A 1 295 ? -17.125 -25.766 1.281 1 98.38 295 GLY A N 1
ATOM 2228 C CA . GLY A 1 295 ? -16.188 -26.719 1.863 1 98.38 295 GLY A CA 1
ATOM 2229 C C . GLY A 1 295 ? -15.031 -27.062 0.939 1 98.38 295 GLY A C 1
ATOM 2230 O O . GLY A 1 295 ? -15.047 -26.703 -0.24 1 98.38 295 GLY A O 1
ATOM 2231 N N . PRO A 1 296 ? -14.016 -27.734 1.507 1 98.38 296 PRO A N 1
ATOM 2232 C CA . PRO A 1 296 ? -12.859 -28.094 0.676 1 98.38 296 PRO A CA 1
ATOM 2233 C C . PRO A 1 296 ? -13.25 -28.922 -0.551 1 98.38 296 PRO A C 1
ATOM 2235 O O . PRO A 1 296 ? -12.625 -28.797 -1.606 1 98.38 296 PRO A O 1
ATOM 2238 N N . GLY A 1 297 ? -14.289 -29.672 -0.482 1 97.81 297 GLY A N 1
ATOM 2239 C CA . GLY A 1 297 ? -14.734 -30.547 -1.568 1 97.81 297 GLY A CA 1
ATOM 2240 C C . GLY A 1 297 ? -15.367 -29.781 -2.715 1 97.81 297 GLY A C 1
ATOM 2241 O O . GLY A 1 297 ? -15.539 -30.312 -3.809 1 97.81 297 GLY A O 1
ATOM 2242 N N . ASP A 1 298 ? -15.703 -28.547 -2.439 1 98.31 298 ASP A N 1
ATOM 2243 C CA . ASP A 1 298 ? -16.312 -27.719 -3.473 1 98.31 298 ASP A CA 1
ATOM 2244 C C . ASP A 1 298 ? -15.258 -27.125 -4.398 1 98.31 298 ASP A C 1
ATOM 2246 O O . ASP A 1 298 ? -15.586 -26.609 -5.477 1 98.31 298 ASP A O 1
ATOM 2250 N N . ILE A 1 299 ? -13.992 -27.172 -4.047 1 98.81 299 ILE A N 1
ATOM 2251 C CA . ILE A 1 299 ? -12.914 -26.562 -4.816 1 98.81 299 ILE A CA 1
ATOM 2252 C C . ILE A 1 299 ? -12.453 -27.516 -5.91 1 98.81 299 ILE A C 1
ATOM 2254 O O . ILE A 1 299 ? -12.219 -28.703 -5.648 1 98.81 299 ILE A O 1
ATOM 2258 N N . ASP A 1 300 ? -12.32 -27.047 -7.129 1 98.88 300 ASP A N 1
ATOM 2259 C CA . ASP A 1 300 ? -11.859 -27.875 -8.242 1 98.88 300 ASP A CA 1
ATOM 2260 C C . ASP A 1 300 ? -10.367 -27.688 -8.484 1 98.88 300 ASP A C 1
ATOM 2262 O O . ASP A 1 300 ? -9.648 -28.641 -8.781 1 98.88 300 ASP A O 1
ATOM 2266 N N . ILE A 1 301 ? -9.922 -26.453 -8.453 1 98.94 301 ILE A N 1
ATOM 2267 C CA . ILE A 1 301 ? -8.516 -26.141 -8.695 1 98.94 301 ILE A CA 1
ATOM 2268 C C . ILE A 1 301 ? -7.992 -25.25 -7.562 1 98.94 301 ILE A C 1
ATOM 2270 O O . ILE A 1 301 ? -8.648 -24.281 -7.168 1 98.94 301 ILE A O 1
ATOM 2274 N N . VAL A 1 302 ? -6.879 -25.625 -6.98 1 98.94 302 VAL A N 1
ATOM 2275 C CA . VAL A 1 302 ? -6.086 -24.766 -6.102 1 98.94 302 VAL A CA 1
ATOM 2276 C C . VAL A 1 302 ? -4.832 -24.297 -6.832 1 98.94 302 VAL A C 1
ATOM 2278 O O . VAL A 1 302 ? -4.016 -25.109 -7.266 1 98.94 302 VAL A O 1
ATOM 2281 N N . SER A 1 303 ? -4.789 -23.016 -7.051 1 98.81 303 SER A N 1
ATOM 2282 C CA . SER A 1 303 ? -3.541 -22.422 -7.516 1 98.81 303 SER A CA 1
ATOM 2283 C C . SER A 1 303 ? -2.578 -22.172 -6.355 1 98.81 303 SER A C 1
ATOM 2285 O O . SER A 1 303 ? -2.828 -21.328 -5.496 1 98.81 303 SER A O 1
ATOM 2287 N N . SER A 1 304 ? -1.497 -22.875 -6.309 1 98.69 304 SER A N 1
ATOM 2288 C CA . SER A 1 304 ? -0.561 -22.797 -5.191 1 98.69 304 SER A CA 1
ATOM 2289 C C . SER A 1 304 ? 0.398 -21.625 -5.355 1 98.69 304 SER A C 1
ATOM 2291 O O . SER A 1 304 ? 0.581 -21.109 -6.465 1 98.69 304 SER A O 1
ATOM 2293 N N . HIS A 1 305 ? 0.905 -21.141 -4.277 1 98.5 305 HIS A N 1
ATOM 2294 C CA . HIS A 1 305 ? 1.956 -20.125 -4.285 1 98.5 305 HIS A CA 1
ATOM 2295 C C . HIS A 1 305 ? 3.303 -20.734 -4.664 1 98.5 305 HIS A C 1
ATOM 2297 O O . HIS A 1 305 ? 3.951 -20.281 -5.609 1 98.5 305 HIS A O 1
ATOM 2303 N N . ALA A 1 306 ? 3.746 -21.672 -3.949 1 97.75 306 ALA A N 1
ATOM 2304 C CA . ALA A 1 306 ? 4.902 -22.531 -4.184 1 97.75 306 ALA A CA 1
ATOM 2305 C C . ALA A 1 306 ? 6.039 -21.766 -4.84 1 97.75 306 ALA A C 1
ATOM 2307 O O . ALA A 1 306 ? 6.062 -21.594 -6.062 1 97.75 306 ALA A O 1
ATOM 2308 N N . THR A 1 307 ? 7.066 -21.406 -4.141 1 96.19 307 THR A N 1
ATOM 2309 C CA . THR A 1 307 ? 8.117 -20.516 -4.617 1 96.19 307 THR A CA 1
ATOM 2310 C C . THR A 1 307 ? 9.336 -21.312 -5.07 1 96.19 307 THR A C 1
ATOM 2312 O O . THR A 1 307 ? 10.359 -20.75 -5.457 1 96.19 307 THR A O 1
ATOM 2315 N N . ALA A 1 308 ? 9.258 -22.641 -5.008 1 98.19 308 ALA A N 1
ATOM 2316 C CA . ALA A 1 308 ? 10.375 -23.531 -5.352 1 98.19 308 ALA A CA 1
ATOM 2317 C C . ALA A 1 308 ? 11.5 -23.406 -4.324 1 98.19 308 ALA A C 1
ATOM 2319 O O . ALA A 1 308 ? 12.672 -23.562 -4.664 1 98.19 308 ALA A O 1
ATOM 2320 N N . THR A 1 309 ? 11.18 -22.984 -3.135 1 97.12 309 THR A N 1
ATOM 2321 C CA . THR A 1 309 ? 12.078 -23.062 -1.988 1 97.12 309 THR A CA 1
ATOM 2322 C C . THR A 1 309 ? 11.688 -24.234 -1.081 1 97.12 309 THR A C 1
ATOM 2324 O O . THR A 1 309 ? 10.508 -24.594 -0.995 1 97.12 309 THR A O 1
ATOM 2327 N N . GLU A 1 310 ? 12.664 -24.828 -0.437 1 96.19 310 GLU A N 1
ATOM 2328 C CA . GLU A 1 310 ? 12.406 -26.031 0.354 1 96.19 310 GLU A CA 1
ATOM 2329 C C . GLU A 1 310 ? 11.359 -25.766 1.438 1 96.19 310 GLU A C 1
ATOM 2331 O O . GLU A 1 310 ? 10.289 -26.375 1.44 1 96.19 310 GLU A O 1
ATOM 2336 N N . GLN A 1 311 ? 11.633 -24.797 2.252 1 95.38 311 GLN A N 1
ATOM 2337 C CA . GLN A 1 311 ? 10.734 -24.531 3.373 1 95.38 311 GLN A CA 1
ATOM 2338 C C . GLN A 1 311 ? 9.391 -24 2.889 1 95.38 311 GLN A C 1
ATOM 2340 O O . GLN A 1 311 ? 8.344 -24.359 3.428 1 95.38 311 GLN A O 1
ATOM 2345 N N . GLY A 1 312 ? 9.391 -23.125 1.918 1 96.75 312 GLY A N 1
ATOM 2346 C CA . GLY A 1 312 ? 8.148 -22.578 1.389 1 96.75 312 GLY A CA 1
ATOM 2347 C C . GLY A 1 312 ? 7.219 -23.641 0.845 1 96.75 312 GLY A C 1
ATOM 2348 O O . GLY A 1 312 ? 6.035 -23.672 1.195 1 96.75 312 GLY A O 1
ATOM 2349 N N . ASP A 1 313 ? 7.75 -24.531 0.024 1 98.31 313 ASP A N 1
ATOM 2350 C CA . ASP A 1 313 ? 6.941 -25.578 -0.611 1 98.31 313 ASP A CA 1
ATOM 2351 C C . ASP A 1 313 ? 6.438 -26.578 0.417 1 98.31 313 ASP A C 1
ATOM 2353 O O . ASP A 1 313 ? 5.27 -26.984 0.381 1 98.31 313 ASP A O 1
ATOM 2357 N 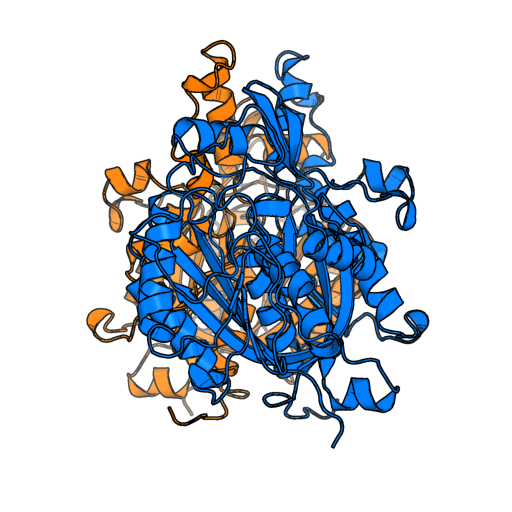N . ILE A 1 314 ? 7.305 -26.984 1.314 1 98.44 314 ILE A N 1
ATOM 2358 C CA . ILE A 1 314 ? 6.945 -28 2.293 1 98.44 314 ILE A CA 1
ATOM 2359 C C . ILE A 1 314 ? 5.84 -27.484 3.207 1 98.44 314 ILE A C 1
ATOM 2361 O O . ILE A 1 314 ? 4.848 -28.172 3.451 1 98.44 314 ILE A O 1
ATOM 2365 N N . GLU A 1 315 ? 6.023 -26.25 3.713 1 98.31 315 GLU A N 1
ATOM 2366 C CA . GLU A 1 315 ? 5.039 -25.688 4.625 1 98.31 315 GLU A CA 1
ATOM 2367 C C . GLU A 1 315 ? 3.699 -25.469 3.924 1 98.31 315 GLU A C 1
ATOM 2369 O O . GLU A 1 315 ? 2.641 -25.688 4.516 1 98.31 315 GLU A O 1
ATOM 2374 N N . GLU A 1 316 ? 3.713 -25 2.686 1 98.62 316 GLU A N 1
ATOM 2375 C CA . GLU A 1 316 ? 2.461 -24.859 1.952 1 98.62 316 GLU A CA 1
ATOM 2376 C C . GLU A 1 316 ? 1.786 -26.203 1.73 1 98.62 316 GLU A C 1
ATOM 2378 O O . GLU A 1 316 ? 0.562 -26.312 1.828 1 98.62 316 GLU A O 1
ATOM 2383 N N . CYS A 1 317 ? 2.57 -27.219 1.394 1 98.5 317 CYS A N 1
ATOM 2384 C CA . CYS A 1 317 ? 1.998 -28.547 1.195 1 98.5 317 CYS A CA 1
ATOM 2385 C C . CYS A 1 317 ? 1.357 -29.062 2.479 1 98.5 317 CYS A C 1
ATOM 2387 O O . CYS A 1 317 ? 0.317 -29.719 2.438 1 98.5 317 CYS A O 1
ATOM 2389 N N . LYS A 1 318 ? 2.043 -28.797 3.613 1 98.62 318 LYS A N 1
ATOM 2390 C CA . LYS A 1 318 ? 1.437 -29.141 4.895 1 98.62 318 LYS A CA 1
ATOM 2391 C C . LYS A 1 318 ? 0.083 -28.469 5.066 1 98.62 318 LYS A C 1
ATOM 2393 O O . LYS A 1 318 ? -0.888 -29.094 5.488 1 98.62 318 LYS A O 1
ATOM 2398 N N . ALA A 1 319 ? 0.006 -27.156 4.766 1 98.81 319 ALA A N 1
ATOM 2399 C CA . ALA A 1 319 ? -1.236 -26.391 4.871 1 98.81 319 ALA A CA 1
ATOM 2400 C C . ALA A 1 319 ? -2.311 -26.969 3.949 1 98.81 319 ALA A C 1
ATOM 2402 O O . ALA A 1 319 ? -3.457 -27.156 4.363 1 98.81 319 ALA A O 1
ATOM 2403 N N . LEU A 1 320 ? -1.938 -27.234 2.684 1 98.75 320 LEU A N 1
ATOM 2404 C CA . LEU A 1 320 ? -2.873 -27.75 1.688 1 98.75 320 LEU A CA 1
ATOM 2405 C C . LEU A 1 320 ? -3.359 -29.156 2.07 1 98.75 320 LEU A C 1
ATOM 2407 O O . LEU A 1 320 ? -4.527 -29.484 1.861 1 98.75 320 LEU A O 1
ATOM 2411 N N . SER A 1 321 ? -2.428 -29.969 2.576 1 98.5 321 SER A N 1
ATOM 2412 C CA . SER A 1 321 ? -2.811 -31.297 3.037 1 98.5 321 SER A CA 1
ATOM 2413 C C . SER A 1 321 ? -3.826 -31.219 4.172 1 98.5 321 SER A C 1
ATOM 2415 O O . SER A 1 321 ? -4.785 -32 4.211 1 98.5 321 SER A O 1
ATOM 2417 N N . ALA A 1 322 ? -3.607 -30.312 5.074 1 98.5 322 ALA A N 1
ATOM 2418 C CA . ALA A 1 322 ? -4.5 -30.141 6.219 1 98.5 322 ALA A CA 1
ATOM 2419 C C . ALA A 1 322 ? -5.906 -29.766 5.766 1 98.5 322 ALA A C 1
ATOM 2421 O O . ALA A 1 322 ? -6.891 -30.125 6.406 1 98.5 322 ALA A O 1
ATOM 2422 N N . VAL A 1 323 ? -6.066 -29.031 4.652 1 98.75 323 VAL A N 1
ATOM 2423 C CA . VAL A 1 323 ? -7.363 -28.531 4.215 1 98.75 323 VAL A CA 1
ATOM 2424 C C . VAL A 1 323 ? -7.953 -29.469 3.168 1 98.75 323 VAL A C 1
ATOM 2426 O O . VAL A 1 323 ? -9.148 -29.766 3.193 1 98.75 323 VAL A O 1
ATOM 2429 N N . PHE A 1 324 ? -7.105 -30.016 2.254 1 98.38 324 PHE A N 1
ATOM 2430 C CA . PHE A 1 324 ? -7.625 -30.672 1.062 1 98.38 324 PHE A CA 1
ATOM 2431 C C . PHE A 1 324 ? -7.191 -32.125 1.027 1 98.38 324 PHE A C 1
ATOM 2433 O O . PHE A 1 324 ? -7.539 -32.875 0.099 1 98.38 324 PHE A O 1
ATOM 2440 N N . GLY A 1 325 ? -6.48 -32.656 2.025 1 95.88 325 GLY A N 1
ATOM 2441 C CA . GLY A 1 325 ? -5.918 -34 2.014 1 95.88 325 GLY A CA 1
ATOM 2442 C C . GLY A 1 325 ? -6.953 -35.094 1.749 1 95.88 325 GLY A C 1
ATOM 2443 O O . GLY A 1 325 ? -6.66 -36.094 1.091 1 95.88 325 GLY A O 1
ATOM 2444 N N . ASP A 1 326 ? -8.18 -34.938 2.129 1 95.25 326 ASP A N 1
ATOM 2445 C CA . ASP A 1 326 ? -9.234 -35.938 2.021 1 95.25 326 ASP A CA 1
ATOM 2446 C C . ASP A 1 326 ? -10.008 -35.781 0.712 1 95.25 326 ASP A C 1
ATOM 2448 O O . ASP A 1 326 ? -11.016 -36.438 0.493 1 95.25 326 ASP A O 1
ATOM 2452 N N . PHE A 1 327 ? -9.5 -34.938 -0.086 1 96.88 327 PHE A N 1
ATOM 2453 C CA . PHE A 1 327 ? -10.18 -34.656 -1.346 1 96.88 327 PHE A CA 1
ATOM 2454 C C . PHE A 1 327 ? -9.227 -34.812 -2.523 1 96.88 327 PHE A C 1
ATOM 2456 O O . PHE A 1 327 ? -8.781 -33.812 -3.111 1 96.88 327 PHE A O 1
ATOM 2463 N N . PRO A 1 328 ? -9.07 -36 -2.971 1 93 328 PRO A N 1
ATOM 2464 C CA . PRO A 1 328 ? -8.039 -36.281 -3.969 1 93 328 PRO A CA 1
ATOM 2465 C C . PRO A 1 328 ? -8.391 -35.75 -5.355 1 93 328 PRO A C 1
ATOM 2467 O O . PRO A 1 328 ? -7.523 -35.688 -6.227 1 93 328 PRO A O 1
ATOM 2470 N N . ASN A 1 329 ? -9.633 -35.344 -5.578 1 94.62 329 ASN A N 1
ATOM 2471 C CA . ASN A 1 329 ? -10.047 -34.938 -6.906 1 94.62 329 ASN A CA 1
ATOM 2472 C C . ASN A 1 329 ? -9.711 -33.469 -7.152 1 94.62 329 ASN A C 1
ATOM 2474 O O . ASN A 1 329 ? -9.742 -33 -8.289 1 94.62 329 ASN A O 1
ATOM 2478 N N . VAL A 1 330 ? -9.375 -32.719 -6.078 1 98.19 330 VAL A N 1
ATOM 2479 C CA . VAL A 1 330 ? -8.922 -31.344 -6.238 1 98.19 330 VAL A CA 1
ATOM 2480 C C . VAL A 1 330 ? -7.625 -31.312 -7.039 1 98.19 330 VAL A C 1
ATOM 2482 O O . VAL A 1 330 ? -6.746 -32.156 -6.848 1 98.19 330 VAL A O 1
ATOM 2485 N N . ALA A 1 331 ? -7.531 -30.438 -8.047 1 98.81 331 ALA A N 1
ATOM 2486 C CA . ALA A 1 331 ? -6.285 -30.25 -8.789 1 98.81 331 ALA A CA 1
ATOM 2487 C C . ALA A 1 331 ? -5.469 -29.109 -8.188 1 98.81 331 ALA A C 1
ATOM 2489 O O . ALA A 1 331 ? -5.996 -28.016 -7.938 1 98.81 331 ALA A O 1
ATOM 2490 N N . ILE A 1 332 ? -4.207 -29.359 -7.848 1 98.81 332 ILE A N 1
ATOM 2491 C CA . ILE A 1 332 ? -3.289 -28.344 -7.367 1 98.81 332 ILE A CA 1
ATOM 2492 C C . ILE A 1 332 ? -2.244 -28.047 -8.438 1 98.81 332 ILE A C 1
ATOM 2494 O O . ILE A 1 332 ? -1.513 -28.938 -8.867 1 98.81 332 ILE A O 1
ATOM 2498 N N . ASN A 1 333 ? -2.236 -26.828 -8.977 1 98.75 333 ASN A N 1
ATOM 2499 C CA . ASN A 1 333 ? -1.244 -26.469 -9.984 1 98.75 333 ASN A CA 1
ATOM 2500 C C . ASN A 1 333 ? -0.478 -25.203 -9.594 1 98.75 333 ASN A C 1
ATOM 2502 O O . ASN A 1 333 ? -0.715 -24.625 -8.531 1 98.75 333 ASN A O 1
ATOM 2506 N N . ASN A 1 334 ? 0.557 -24.828 -10.406 1 98.25 334 ASN A N 1
ATOM 2507 C CA . ASN A 1 334 ? 1.462 -23.734 -10.109 1 98.25 334 ASN A CA 1
ATOM 2508 C C . ASN A 1 334 ? 1.992 -23.078 -11.383 1 98.25 334 ASN A C 1
ATOM 2510 O O . ASN A 1 334 ? 2.617 -23.734 -12.211 1 98.25 334 ASN A O 1
ATOM 2514 N N . THR A 1 335 ? 1.801 -21.766 -11.438 1 98.38 335 THR A N 1
ATOM 2515 C CA . THR A 1 335 ? 2.223 -21.031 -12.633 1 98.38 335 THR A CA 1
ATOM 2516 C C . THR A 1 335 ? 3.707 -20.688 -12.555 1 98.38 335 THR A C 1
ATOM 2518 O O . THR A 1 335 ? 4.352 -20.453 -13.578 1 98.38 335 THR A O 1
ATOM 2521 N N . LYS A 1 336 ? 4.293 -20.641 -11.359 1 98.62 336 LYS A N 1
ATOM 2522 C CA . LYS A 1 336 ? 5.664 -20.172 -11.203 1 98.62 336 LYS A CA 1
ATOM 2523 C C . LYS A 1 336 ? 6.652 -21.094 -11.906 1 98.62 336 LYS A C 1
ATOM 2525 O O . LYS A 1 336 ? 7.727 -20.656 -12.328 1 98.62 336 LYS A O 1
ATOM 2530 N N . SER A 1 337 ? 6.309 -22.359 -12.055 1 98.75 337 SER A N 1
ATOM 2531 C CA . SER A 1 337 ? 7.18 -23.281 -12.766 1 98.75 337 SER A CA 1
ATOM 2532 C C . SER A 1 337 ? 7.391 -22.859 -14.211 1 98.75 337 SER A C 1
ATOM 2534 O O . SER A 1 337 ? 8.375 -23.234 -14.844 1 98.75 337 SER A O 1
ATOM 2536 N N . PHE A 1 338 ? 6.469 -22.047 -14.781 1 98.81 338 PHE A N 1
ATOM 2537 C CA . PHE A 1 338 ? 6.527 -21.594 -16.172 1 98.81 338 PHE A CA 1
ATOM 2538 C C . PHE A 1 338 ? 7.188 -20.219 -16.25 1 98.81 338 PHE A C 1
ATOM 2540 O O . PHE A 1 338 ? 7.977 -19.969 -17.172 1 98.81 338 PHE A O 1
ATOM 2547 N N . ILE A 1 339 ? 6.891 -19.344 -15.273 1 98.81 339 ILE A N 1
ATOM 2548 C CA . ILE A 1 339 ? 7.164 -17.922 -15.531 1 98.81 339 ILE A CA 1
ATOM 2549 C C . ILE A 1 339 ? 8.055 -17.375 -14.422 1 98.81 339 ILE A C 1
ATOM 2551 O O . ILE A 1 339 ? 8.422 -16.188 -14.453 1 98.81 339 ILE A O 1
ATOM 2555 N N . GLY A 1 340 ? 8.453 -18.156 -13.477 1 98.75 340 GLY A N 1
ATOM 2556 C CA . GLY A 1 340 ? 9.117 -17.625 -12.289 1 98.75 340 GLY A CA 1
ATOM 2557 C C . GLY A 1 340 ? 8.172 -16.906 -11.344 1 98.75 340 GLY A C 1
ATOM 2558 O O . GLY A 1 340 ? 6.957 -17.125 -11.391 1 98.75 340 GLY A O 1
ATOM 2559 N N . HIS A 1 341 ? 8.742 -16.25 -10.43 1 98.75 341 HIS A N 1
ATOM 2560 C CA . HIS A 1 341 ? 7.984 -15.562 -9.391 1 98.75 341 HIS A CA 1
ATOM 2561 C C . HIS A 1 341 ? 7.879 -14.07 -9.68 1 98.75 341 HIS A C 1
ATOM 2563 O O . HIS A 1 341 ? 8.852 -13.336 -9.531 1 98.75 341 HIS A O 1
ATOM 2569 N N . ALA A 1 342 ? 6.641 -13.641 -9.969 1 98.62 342 ALA A N 1
ATOM 2570 C CA . ALA A 1 342 ? 6.398 -12.242 -10.312 1 98.62 342 ALA A CA 1
ATOM 2571 C C . ALA A 1 342 ? 6.023 -11.43 -9.078 1 98.62 342 ALA A C 1
ATOM 2573 O O . ALA A 1 342 ? 5.258 -10.461 -9.164 1 98.62 342 ALA A O 1
ATOM 2574 N N . MET A 1 343 ? 6.383 -11.836 -7.953 1 98.12 343 MET A N 1
ATOM 2575 C CA . MET A 1 343 ? 6.289 -11.102 -6.691 1 98.12 343 MET A CA 1
ATOM 2576 C C . MET A 1 343 ? 4.875 -10.57 -6.477 1 98.12 343 MET A C 1
ATOM 2578 O O . MET A 1 343 ? 3.92 -11.344 -6.41 1 98.12 343 MET A O 1
ATOM 2582 N N . GLY A 1 3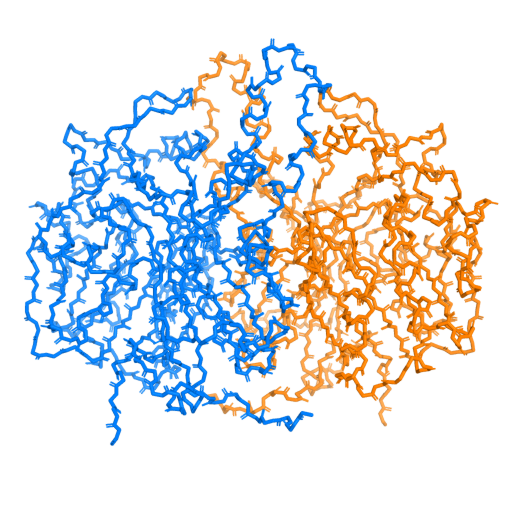44 ? 4.688 -9.242 -6.508 1 98.44 344 GLY A N 1
ATOM 2583 C CA . GLY A 1 344 ? 3.396 -8.625 -6.234 1 98.44 344 GLY A CA 1
ATOM 2584 C C . GLY A 1 344 ? 2.34 -8.969 -7.266 1 98.44 344 GLY A C 1
ATOM 2585 O O . GLY A 1 344 ? 1.143 -8.828 -7.008 1 98.44 344 GLY A O 1
ATOM 2586 N N . ALA A 1 345 ? 2.748 -9.461 -8.398 1 98.81 345 ALA A N 1
ATOM 2587 C CA . ALA A 1 345 ? 1.809 -9.805 -9.469 1 98.81 345 ALA A CA 1
ATOM 2588 C C . ALA A 1 345 ? 1.509 -11.297 -9.469 1 98.81 345 ALA A C 1
ATOM 2590 O O . ALA A 1 345 ? 0.634 -11.758 -10.211 1 98.81 345 ALA A O 1
ATOM 2591 N N . ALA A 1 346 ? 2.189 -12.078 -8.625 1 98.69 346 ALA A N 1
ATOM 2592 C CA . ALA A 1 346 ? 2.148 -13.531 -8.703 1 98.69 346 ALA A CA 1
ATOM 2593 C C . ALA A 1 346 ? 0.719 -14.047 -8.57 1 98.69 346 ALA A C 1
ATOM 2595 O O . ALA A 1 346 ? 0.227 -14.766 -9.445 1 98.69 346 ALA A O 1
ATOM 2596 N N . GLY A 1 347 ? 0.042 -13.633 -7.488 1 98.81 347 GLY A N 1
ATOM 2597 C CA . GLY A 1 347 ? -1.315 -14.094 -7.258 1 98.81 347 GLY A CA 1
ATOM 2598 C C . GLY A 1 347 ? -2.268 -13.742 -8.383 1 98.81 347 GLY A C 1
ATOM 2599 O O . GLY A 1 347 ? -3.141 -14.539 -8.742 1 98.81 347 GLY A O 1
ATOM 2600 N N . ALA A 1 348 ? -2.096 -12.586 -8.977 1 98.94 348 ALA A N 1
ATOM 2601 C CA . ALA A 1 348 ? -2.969 -12.133 -10.055 1 98.94 348 ALA A CA 1
ATOM 2602 C C . ALA A 1 348 ? -2.752 -12.961 -11.32 1 98.94 348 ALA A C 1
ATOM 2604 O O . ALA A 1 348 ? -3.713 -13.344 -11.992 1 98.94 348 ALA A O 1
ATOM 2605 N N . LEU A 1 349 ? -1.508 -13.227 -11.633 1 98.94 349 LEU A N 1
ATOM 2606 C CA . LEU A 1 349 ? -1.183 -14.008 -12.828 1 98.94 349 LEU A CA 1
ATOM 2607 C C . LEU A 1 349 ? -1.584 -15.461 -12.648 1 98.94 349 LEU A C 1
ATOM 2609 O O . LEU A 1 349 ? -2.006 -16.125 -13.602 1 98.94 349 LEU A O 1
ATOM 2613 N N . GLU A 1 350 ? -1.409 -15.969 -11.406 1 98.81 350 GLU A N 1
ATOM 2614 C CA . GLU A 1 350 ? -1.834 -17.328 -11.086 1 98.81 350 GLU A CA 1
ATOM 2615 C C . GLU A 1 350 ? -3.338 -17.5 -11.281 1 98.81 350 GLU A C 1
ATOM 2617 O O . GLU A 1 350 ? -3.781 -18.469 -11.906 1 98.81 350 GLU A O 1
ATOM 2622 N N . LEU A 1 351 ? -4.078 -16.547 -10.789 1 98.94 351 LEU A N 1
ATOM 2623 C CA . LEU A 1 351 ? -5.527 -16.578 -10.977 1 98.94 351 LEU A CA 1
ATOM 2624 C C . LEU A 1 351 ? -5.879 -16.531 -12.461 1 98.94 351 LEU A C 1
ATOM 2626 O O . LEU A 1 351 ? -6.703 -17.312 -12.938 1 98.94 351 LEU A O 1
ATOM 2630 N N . ALA A 1 352 ? -5.277 -15.617 -13.18 1 98.88 352 ALA A N 1
ATOM 2631 C CA . ALA A 1 352 ? -5.562 -15.43 -14.602 1 98.88 352 ALA A CA 1
ATOM 2632 C C . ALA A 1 352 ? -5.305 -16.719 -15.383 1 98.88 352 ALA A C 1
ATOM 2634 O O . ALA A 1 352 ? -6.059 -17.062 -16.297 1 98.88 352 ALA A O 1
ATOM 2635 N N . GLY A 1 353 ? -4.277 -17.422 -15.062 1 98.81 353 GLY A N 1
ATOM 2636 C CA . GLY A 1 353 ? -3.922 -18.641 -15.75 1 98.81 353 GLY A CA 1
ATOM 2637 C C . GLY A 1 353 ? -4.953 -19.75 -15.586 1 98.81 353 GLY A C 1
ATOM 2638 O O . GLY A 1 353 ? -5.031 -20.656 -16.406 1 98.81 353 GLY A O 1
ATOM 2639 N N . ASN A 1 354 ? -5.75 -19.656 -14.555 1 98.88 354 ASN A N 1
ATOM 2640 C CA . ASN A 1 354 ? -6.676 -20.75 -14.234 1 98.88 354 ASN A CA 1
ATOM 2641 C C . ASN A 1 354 ? -8.109 -20.375 -14.609 1 98.88 354 ASN A C 1
ATOM 2643 O O . ASN A 1 354 ? -8.953 -21.266 -14.781 1 98.88 354 ASN A O 1
ATOM 2647 N N . LEU A 1 355 ? -8.445 -19.109 -14.828 1 98.81 355 LEU A N 1
ATOM 2648 C CA . LEU A 1 355 ? -9.812 -18.672 -15.07 1 98.81 355 LEU A CA 1
ATOM 2649 C C . LEU A 1 355 ? -10.383 -19.344 -16.312 1 98.81 355 LEU A C 1
ATOM 2651 O O . LEU A 1 355 ? -11.547 -19.75 -16.344 1 98.81 355 LEU A O 1
ATOM 2655 N N . PRO A 1 356 ? -9.586 -19.516 -17.406 1 98.75 356 PRO A N 1
ATOM 2656 C CA . PRO A 1 356 ? -10.125 -20.156 -18.609 1 98.75 356 PRO A CA 1
ATOM 2657 C C . PRO A 1 356 ? -10.555 -21.594 -18.375 1 98.75 356 PRO A C 1
ATOM 2659 O O . PRO A 1 356 ? -11.273 -22.172 -19.203 1 98.75 356 PRO A O 1
ATOM 2662 N N . ALA A 1 357 ? -10.125 -22.172 -17.266 1 98.81 357 ALA A N 1
ATOM 2663 C CA . ALA A 1 357 ? -10.523 -23.547 -16.938 1 98.81 357 ALA A CA 1
ATOM 2664 C C . ALA A 1 357 ? -12.031 -23.641 -16.734 1 98.81 357 ALA A C 1
ATOM 2666 O O . ALA A 1 357 ? -12.609 -24.719 -16.875 1 98.81 357 ALA A O 1
ATOM 2667 N N . PHE A 1 358 ? -12.703 -22.547 -16.391 1 98.5 358 PHE A N 1
ATOM 2668 C CA . PHE A 1 358 ? -14.156 -22.547 -16.281 1 98.5 358 PHE A CA 1
ATOM 2669 C C . PHE A 1 358 ? -14.805 -22.953 -17.594 1 98.5 358 PHE A C 1
ATOM 2671 O O . PHE A 1 358 ? -15.93 -23.469 -17.609 1 98.5 358 PHE A O 1
ATOM 2678 N N . GLN A 1 359 ? -14.133 -22.719 -18.672 1 97.31 359 GLN A N 1
ATOM 2679 C CA . GLN A 1 359 ? -14.664 -23.016 -20 1 97.31 359 GLN A CA 1
ATOM 2680 C C . GLN A 1 359 ? -14.164 -24.375 -20.5 1 97.31 359 GLN A C 1
ATOM 2682 O O . GLN A 1 359 ? -14.953 -25.188 -20.969 1 97.31 359 GLN A O 1
ATOM 2687 N N . ASP A 1 360 ? -12.859 -24.672 -20.422 1 97.75 360 ASP A N 1
ATOM 2688 C CA . ASP A 1 360 ? -12.297 -25.828 -21.078 1 97.75 360 ASP A CA 1
ATOM 2689 C C . ASP A 1 360 ? -12.125 -27 -20.109 1 97.75 360 ASP A C 1
ATOM 2691 O O . ASP A 1 360 ? -11.898 -28.141 -20.516 1 97.75 360 ASP A O 1
ATOM 2695 N N . GLY A 1 361 ? -12.195 -26.719 -18.766 1 98.56 361 GLY A N 1
ATOM 2696 C CA . GLY A 1 361 ? -12.133 -27.766 -17.766 1 98.56 361 GLY A CA 1
ATOM 2697 C C . GLY A 1 361 ? -10.742 -28.344 -17.594 1 98.56 361 GLY A C 1
ATOM 2698 O O . GLY A 1 361 ? -10.586 -29.516 -17.203 1 98.56 361 GLY A O 1
ATOM 2699 N N . ILE A 1 362 ? -9.719 -27.625 -17.922 1 98.81 362 ILE A N 1
ATOM 2700 C CA . ILE A 1 362 ? -8.359 -28.156 -17.875 1 98.81 362 ILE A CA 1
ATOM 2701 C C . ILE A 1 362 ? -7.566 -27.453 -16.781 1 98.81 362 ILE A C 1
ATOM 2703 O O . ILE A 1 362 ? -7.484 -26.219 -16.766 1 98.81 362 ILE A O 1
ATOM 2707 N N . ALA A 1 363 ? -7.043 -28.156 -15.805 1 98.88 363 ALA A N 1
ATOM 2708 C CA . ALA A 1 363 ? -6.012 -27.625 -14.914 1 98.88 363 ALA A CA 1
ATOM 2709 C C . ALA A 1 363 ? -4.633 -27.703 -15.562 1 98.88 363 ALA A C 1
ATOM 2711 O O . ALA A 1 363 ? -4.168 -28.781 -15.938 1 98.88 363 ALA A O 1
ATOM 2712 N N . HIS A 1 364 ? -4.008 -26.594 -15.781 1 98.88 364 HIS A N 1
ATOM 2713 C CA . HIS A 1 364 ? -2.652 -26.641 -16.312 1 98.88 364 HIS A CA 1
ATOM 2714 C C . HIS A 1 364 ? -1.697 -27.312 -15.328 1 98.88 364 HIS A C 1
ATOM 2716 O O . HIS A 1 364 ? -2.025 -27.469 -14.148 1 98.88 364 HIS A O 1
ATOM 2722 N N . ALA A 1 365 ? -0.524 -27.688 -15.773 1 98.75 365 ALA A N 1
ATOM 2723 C CA . ALA A 1 365 ? 0.414 -28.469 -14.977 1 98.75 365 ALA A CA 1
ATOM 2724 C C . ALA A 1 365 ? 1.288 -27.562 -14.109 1 98.75 365 ALA A C 1
ATOM 2726 O O . ALA A 1 365 ? 1.231 -26.344 -14.227 1 98.75 365 ALA A O 1
ATOM 2727 N N . THR A 1 366 ? 1.927 -28.109 -13.172 1 98.81 366 THR A N 1
ATOM 2728 C CA . THR A 1 366 ? 3.219 -27.656 -12.672 1 98.81 366 THR A CA 1
ATOM 2729 C C . THR A 1 366 ? 4.359 -28.359 -13.391 1 98.81 366 THR A C 1
ATOM 2731 O O . THR A 1 366 ? 4.531 -29.578 -13.242 1 98.81 366 THR A O 1
ATOM 2734 N N . ILE A 1 367 ? 5.094 -27.609 -14.133 1 98.69 367 ILE A N 1
ATOM 2735 C CA . ILE A 1 367 ? 6.148 -28.281 -14.891 1 98.69 367 ILE A CA 1
ATOM 2736 C C . ILE A 1 367 ? 7.41 -28.375 -14.039 1 98.69 367 ILE A C 1
ATOM 2738 O O . ILE A 1 367 ? 7.469 -27.844 -12.93 1 98.69 367 ILE A O 1
ATOM 2742 N N . ASN A 1 368 ? 8.398 -29.156 -14.508 1 98.56 368 ASN A N 1
ATOM 2743 C CA . ASN A 1 368 ? 9.711 -29.344 -13.898 1 98.56 368 ASN A CA 1
ATOM 2744 C C . ASN A 1 368 ? 9.625 -30.156 -12.609 1 98.56 368 ASN A C 1
ATOM 2746 O O . ASN A 1 368 ? 10.453 -30 -11.711 1 98.56 368 ASN A O 1
ATOM 2750 N N . VAL A 1 369 ? 8.523 -30.953 -12.43 1 98.44 369 VAL A N 1
ATOM 2751 C CA . VAL A 1 369 ? 8.438 -31.906 -11.32 1 98.44 369 VAL A CA 1
ATOM 2752 C C . VAL A 1 369 ? 9.008 -33.25 -11.75 1 98.44 369 VAL A C 1
ATOM 2754 O O . VAL A 1 369 ? 8.266 -34.219 -11.977 1 98.44 369 VAL A O 1
ATOM 2757 N N . ASP A 1 370 ? 10.305 -33.375 -11.797 1 97.62 370 ASP A N 1
ATOM 2758 C CA . ASP A 1 370 ? 10.977 -34.594 -12.219 1 97.62 370 ASP A CA 1
ATOM 2759 C C . ASP A 1 370 ? 10.961 -35.656 -11.109 1 97.62 370 ASP A C 1
ATOM 2761 O O . ASP A 1 370 ? 10.766 -36.844 -11.367 1 97.62 370 ASP A O 1
ATOM 2765 N N . ASN A 1 371 ? 11.266 -35.219 -9.93 1 97.5 371 ASN A N 1
ATOM 2766 C CA . ASN A 1 371 ? 11.211 -36.031 -8.711 1 97.5 371 ASN A CA 1
ATOM 2767 C C . ASN A 1 371 ? 10.43 -35.312 -7.609 1 97.5 371 ASN A C 1
ATOM 2769 O O . ASN A 1 371 ? 11 -34.562 -6.82 1 97.5 371 ASN A O 1
ATOM 2773 N N . LEU A 1 372 ? 9.156 -35.719 -7.535 1 97.88 372 LEU A N 1
ATOM 2774 C CA . LEU A 1 372 ? 8.305 -35.094 -6.527 1 97.88 372 LEU A CA 1
ATOM 2775 C C . LEU A 1 372 ? 8.883 -35.312 -5.129 1 97.88 372 LEU A C 1
ATOM 2777 O O . LEU A 1 372 ? 9.164 -36.438 -4.734 1 97.88 372 LEU A O 1
ATOM 2781 N N . ASP A 1 373 ? 9.102 -34.25 -4.395 1 98.25 373 ASP A N 1
ATOM 2782 C CA . ASP A 1 373 ? 9.57 -34.344 -3.01 1 98.25 373 ASP A CA 1
ATOM 2783 C C . ASP A 1 373 ? 8.555 -35.062 -2.139 1 98.25 373 ASP A C 1
ATOM 2785 O O . ASP A 1 373 ? 7.398 -34.656 -2.039 1 98.25 373 ASP A O 1
ATOM 2789 N N . PRO A 1 374 ? 8.961 -36.094 -1.427 1 97.88 374 PRO A N 1
ATOM 2790 C CA . PRO A 1 374 ? 8.039 -36.844 -0.561 1 97.88 374 PRO A CA 1
ATOM 2791 C C . PRO A 1 374 ? 7.398 -35.938 0.505 1 97.88 374 PRO A C 1
ATOM 2793 O O . PRO A 1 374 ? 6.273 -36.188 0.937 1 97.88 374 PRO A O 1
ATOM 2796 N N . LYS A 1 375 ? 8.062 -34.844 0.899 1 97.69 375 LYS A N 1
ATOM 2797 C CA . LYS A 1 375 ? 7.527 -33.938 1.897 1 97.69 375 LYS A CA 1
ATOM 2798 C C . LYS A 1 375 ? 6.449 -33.031 1.296 1 97.69 375 LYS A C 1
ATOM 2800 O O . LYS A 1 375 ? 5.699 -32.406 2.023 1 97.69 375 LYS A O 1
ATOM 2805 N N . CYS A 1 376 ? 6.379 -33.031 -0.022 1 97.19 376 CYS A N 1
ATOM 2806 C CA . CYS A 1 376 ? 5.344 -32.312 -0.756 1 97.19 376 CYS A CA 1
ATOM 2807 C C . CYS A 1 376 ? 4.406 -33.281 -1.466 1 97.19 376 CYS A C 1
ATOM 2809 O O . CYS A 1 376 ? 3.777 -32.906 -2.465 1 97.19 376 CYS A O 1
ATOM 2811 N N . GLY A 1 377 ? 4.367 -34.469 -1.047 1 93 377 GLY A N 1
ATOM 2812 C CA . GLY A 1 377 ? 3.75 -35.562 -1.796 1 93 377 GLY A CA 1
ATOM 2813 C C . GLY A 1 377 ? 2.234 -35.531 -1.745 1 93 377 GLY A C 1
ATOM 2814 O O . GLY A 1 377 ? 1.605 -36.438 -1.218 1 93 377 GLY A O 1
ATOM 2815 N N . LEU A 1 378 ? 1.601 -34.531 -2.311 1 95.81 378 LEU A N 1
ATOM 2816 C CA . LEU A 1 378 ? 0.156 -34.406 -2.482 1 95.81 378 LEU A CA 1
ATOM 2817 C C . LEU A 1 378 ? -0.283 -35.031 -3.803 1 95.81 378 LEU A C 1
ATOM 2819 O O . LEU A 1 378 ? 0.176 -34.625 -4.871 1 95.81 378 LEU A O 1
ATOM 2823 N N . PRO A 1 379 ? -1.166 -36.031 -3.719 1 95.81 379 PRO A N 1
ATOM 2824 C CA . PRO A 1 379 ? -1.604 -36.688 -4.961 1 95.81 379 PRO A CA 1
ATOM 2825 C C . PRO A 1 379 ? -2.375 -35.719 -5.875 1 95.81 379 PRO A C 1
ATOM 2827 O O . PRO A 1 379 ? -2.557 -36 -7.059 1 95.81 379 PRO A O 1
ATOM 2830 N N . GLN A 1 380 ? -2.793 -34.594 -5.332 1 98 380 GLN A N 1
ATOM 2831 C CA . GLN A 1 380 ? -3.604 -33.625 -6.055 1 98 380 GLN A CA 1
ATOM 2832 C C . GLN A 1 380 ? -2.752 -32.812 -7.027 1 98 380 GLN A C 1
ATOM 2834 O O . GLN A 1 380 ? -3.283 -32.156 -7.918 1 98 380 GLN A O 1
ATOM 2839 N N . ILE A 1 381 ? -1.421 -32.781 -6.891 1 98.5 381 ILE A N 1
ATOM 2840 C CA . ILE A 1 381 ? -0.533 -31.969 -7.703 1 98.5 381 ILE A CA 1
ATOM 2841 C C . ILE A 1 381 ? -0.612 -32.406 -9.164 1 98.5 381 ILE A C 1
ATOM 2843 O O . ILE A 1 381 ? -0.475 -33.594 -9.469 1 98.5 381 ILE A O 1
ATOM 2847 N N . VAL A 1 382 ? -0.893 -31.453 -10.039 1 98.75 382 VAL A N 1
ATOM 2848 C CA . VAL A 1 382 ? -0.892 -31.688 -11.484 1 98.75 382 VAL A CA 1
ATOM 2849 C C . VAL A 1 382 ? 0.526 -31.547 -12.031 1 98.75 382 VAL A C 1
ATOM 2851 O O . VAL A 1 382 ? 0.896 -30.484 -12.531 1 98.75 382 VAL A O 1
ATOM 2854 N N . ALA A 1 383 ? 1.245 -32.656 -12.07 1 98.38 383 ALA A N 1
ATOM 2855 C CA . ALA A 1 383 ? 2.672 -32.625 -12.375 1 98.38 383 ALA A CA 1
ATOM 2856 C C . ALA A 1 383 ? 2.914 -32.844 -13.867 1 98.38 383 ALA A C 1
ATOM 2858 O O . ALA A 1 383 ? 2.477 -33.844 -14.438 1 98.38 383 ALA A O 1
ATOM 2859 N N . ASN A 1 384 ? 3.443 -31.844 -14.578 1 98.44 384 ASN A N 1
ATOM 2860 C CA . ASN A 1 384 ? 4.117 -31.891 -15.875 1 98.44 384 ASN A CA 1
ATOM 2861 C C . ASN A 1 384 ? 3.121 -31.984 -17.016 1 98.44 384 ASN A C 1
ATOM 2863 O O . ASN A 1 384 ? 3.41 -31.562 -18.141 1 98.44 384 ASN A O 1
ATOM 2867 N N . THR A 1 385 ? 1.998 -32.594 -16.812 1 98.38 385 THR A N 1
ATOM 2868 C CA . THR A 1 385 ? 0.975 -32.688 -17.844 1 98.38 385 THR A CA 1
ATOM 2869 C C . THR A 1 385 ? -0.355 -32.125 -17.344 1 98.38 385 THR A C 1
ATOM 2871 O O . THR A 1 385 ? -0.802 -32.469 -16.25 1 98.38 385 THR A O 1
ATOM 2874 N N . PRO A 1 386 ? -0.937 -31.281 -18.188 1 98.81 386 PRO A N 1
ATOM 2875 C CA . PRO A 1 386 ? -2.248 -30.766 -17.781 1 98.81 386 PRO A CA 1
ATOM 2876 C C . PRO A 1 386 ? -3.248 -31.891 -17.5 1 98.81 386 PRO A C 1
ATOM 2878 O O . PRO A 1 386 ? -3.119 -33 -18.031 1 98.81 386 PRO A O 1
ATOM 2881 N N . ARG A 1 387 ? -4.227 -31.625 -16.672 1 98.69 387 ARG A N 1
ATOM 2882 C CA . ARG A 1 387 ? -5.238 -32.594 -16.281 1 98.69 387 ARG A CA 1
ATOM 2883 C C . ARG A 1 387 ? -6.629 -32.156 -16.719 1 98.69 387 ARG A C 1
ATOM 2885 O O . ARG A 1 387 ? -7.074 -31.062 -16.359 1 98.69 387 ARG A O 1
ATOM 2892 N N . GLN A 1 388 ? -7.27 -32.969 -17.516 1 98.62 388 GLN A N 1
ATOM 2893 C CA . GLN A 1 388 ? -8.664 -32.75 -17.859 1 98.62 388 GLN A CA 1
ATOM 2894 C C . GLN A 1 388 ? -9.586 -33.094 -16.688 1 98.62 388 GLN A C 1
ATOM 2896 O O . GLN A 1 388 ? -9.547 -34.188 -16.156 1 98.62 388 GLN A O 1
ATOM 2901 N N . LEU A 1 389 ? -10.359 -32.062 -16.234 1 98.44 389 LEU A N 1
ATOM 2902 C CA . LEU A 1 389 ? -11.359 -32.281 -15.195 1 98.44 389 LEU A CA 1
ATOM 2903 C C . LEU A 1 389 ? -12.758 -32.375 -15.797 1 98.44 389 LEU A C 1
ATOM 2905 O O . LEU A 1 389 ? -12.984 -31.984 -16.938 1 98.44 389 LEU A O 1
ATOM 2909 N N . ASP A 1 390 ? -13.672 -33.062 -15.062 1 97.19 390 ASP A N 1
ATOM 2910 C CA . ASP A 1 390 ? -15.047 -33.156 -15.547 1 97.19 390 ASP A CA 1
ATOM 2911 C C . ASP A 1 390 ? -15.656 -31.766 -15.711 1 97.19 390 ASP A C 1
ATOM 2913 O O . ASP A 1 390 ? -16.359 -31.5 -16.688 1 97.19 390 ASP A O 1
ATOM 2917 N N . LYS A 1 391 ? -15.438 -31 -14.75 1 96.94 391 LYS A N 1
ATOM 2918 C CA . LYS A 1 391 ? -15.875 -29.609 -14.734 1 96.94 391 LYS A CA 1
ATOM 2919 C C . LYS A 1 391 ? -15.055 -28.797 -13.75 1 96.94 391 LYS A C 1
ATOM 2921 O O . LYS A 1 391 ? -14.469 -29.344 -12.812 1 96.94 391 LYS A O 1
ATOM 2926 N N . VAL A 1 392 ? -14.961 -27.547 -14.078 1 98.69 392 VAL A N 1
ATOM 2927 C CA . VAL A 1 392 ? -14.375 -26.609 -13.125 1 98.69 392 VAL A CA 1
ATOM 2928 C C . VAL A 1 392 ? -15.398 -25.547 -12.758 1 98.69 392 VAL A C 1
ATOM 2930 O O . VAL A 1 392 ? -15.859 -24.797 -13.617 1 98.69 392 VAL A O 1
ATOM 2933 N N . ASP A 1 393 ? -15.742 -25.469 -11.484 1 98.56 393 ASP A N 1
ATOM 2934 C CA . ASP A 1 393 ? -16.703 -24.469 -11.023 1 98.56 393 ASP A CA 1
ATOM 2935 C C . ASP A 1 393 ? -16.062 -23.484 -10.055 1 98.56 393 ASP A C 1
ATOM 2937 O O . ASP A 1 393 ? -16.484 -22.328 -9.969 1 98.56 393 ASP A O 1
ATOM 2941 N N . VAL A 1 394 ? -15.086 -23.953 -9.297 1 98.88 394 VAL A N 1
ATOM 2942 C CA . VAL A 1 394 ? -14.539 -23.109 -8.242 1 98.88 394 VAL A CA 1
ATOM 2943 C C . VAL A 1 394 ? -13.016 -23.203 -8.25 1 98.88 394 VAL A C 1
ATOM 2945 O O . VAL A 1 394 ? -12.453 -24.297 -8.258 1 98.88 394 VAL A O 1
ATOM 2948 N N . ILE A 1 395 ? -12.383 -22.062 -8.266 1 98.94 395 ILE A N 1
ATOM 2949 C CA . ILE A 1 395 ? -10.93 -21.938 -8.219 1 98.94 395 ILE A CA 1
ATOM 2950 C C . ILE A 1 395 ? -10.516 -21.203 -6.949 1 98.94 395 ILE A C 1
ATOM 2952 O O . ILE A 1 395 ? -11.086 -20.172 -6.605 1 98.94 395 ILE A O 1
ATOM 2956 N N . LEU A 1 396 ? -9.617 -21.797 -6.18 1 98.94 396 LEU A N 1
ATOM 2957 C CA . LEU A 1 396 ? -9.008 -21.172 -5.012 1 98.94 396 LEU A CA 1
ATOM 2958 C C . LEU A 1 396 ? -7.57 -20.75 -5.309 1 98.94 396 LEU A C 1
ATOM 2960 O O . LEU A 1 396 ? -6.785 -21.562 -5.82 1 98.94 396 LEU A O 1
ATOM 2964 N N . ASN A 1 397 ? -7.223 -19.516 -5.062 1 98.94 397 ASN A N 1
ATOM 2965 C CA . ASN A 1 397 ? -5.926 -18.922 -5.371 1 98.94 397 ASN A CA 1
ATOM 2966 C C . ASN A 1 397 ? -5.184 -18.516 -4.105 1 98.94 397 ASN A C 1
ATOM 2968 O O . ASN A 1 397 ? -5.582 -17.562 -3.436 1 98.94 397 ASN A O 1
ATOM 2972 N N . ASN A 1 398 ? -4.016 -19.188 -3.805 1 98.69 398 ASN A N 1
ATOM 2973 C CA . ASN A 1 398 ? -3.221 -18.938 -2.607 1 98.69 398 ASN A CA 1
ATOM 2974 C C . ASN A 1 398 ? -2.045 -18.016 -2.896 1 98.69 398 ASN A C 1
ATOM 2976 O O . ASN A 1 398 ? -1.392 -18.141 -3.936 1 98.69 398 ASN A O 1
ATOM 2980 N N . SER A 1 399 ? -1.791 -17.062 -2.012 1 98.69 399 SER A N 1
ATOM 2981 C CA . SER A 1 399 ? -0.57 -16.266 -2.021 1 98.69 399 SER A CA 1
ATOM 2982 C C . SER A 1 399 ? -0.04 -16.047 -0.607 1 98.69 399 SER A C 1
ATOM 2984 O O . SER A 1 399 ? -0.792 -15.664 0.291 1 98.69 399 SER A O 1
ATOM 2986 N N . PHE A 1 400 ? 1.236 -16.266 -0.403 1 98.56 400 PHE A N 1
ATOM 2987 C CA . PHE A 1 400 ? 1.891 -16.156 0.895 1 98.56 400 PHE A CA 1
ATOM 2988 C C . PHE A 1 400 ? 3.164 -15.328 0.788 1 98.56 400 PHE A C 1
ATOM 2990 O O . PHE A 1 400 ? 3.965 -15.523 -0.128 1 98.56 400 PHE A O 1
ATOM 2997 N N . GLY A 1 401 ? 3.301 -14.359 1.691 1 97.88 401 GLY A N 1
ATOM 2998 C CA . GLY A 1 401 ? 4.395 -13.414 1.509 1 97.88 401 GLY A CA 1
ATOM 2999 C C . GLY A 1 401 ? 5.195 -13.18 2.775 1 97.88 401 GLY A C 1
ATOM 3000 O O . GLY A 1 401 ? 4.832 -13.672 3.846 1 97.88 401 GLY A O 1
ATOM 3001 N N . MET A 1 402 ? 6.32 -12.445 2.609 1 97.88 402 MET A N 1
ATOM 3002 C CA . MET A 1 402 ? 7.227 -12.078 3.695 1 97.88 402 MET A CA 1
ATOM 3003 C C . MET A 1 402 ? 6.492 -11.273 4.766 1 97.88 402 MET A C 1
ATOM 3005 O O . MET A 1 402 ? 5.48 -10.633 4.484 1 97.88 402 MET A O 1
ATOM 3009 N N . LEU A 1 403 ? 7.051 -11.359 6 1 98.31 403 LEU A N 1
ATOM 3010 C CA . LEU A 1 403 ? 6.465 -10.781 7.207 1 98.31 403 LEU A CA 1
ATOM 3011 C C . LEU A 1 403 ? 5.164 -11.492 7.57 1 98.31 403 LEU A C 1
ATOM 3013 O O . LEU A 1 403 ? 4.398 -11 8.398 1 98.31 403 LEU A O 1
ATOM 3017 N N . GLY A 1 404 ? 4.914 -12.609 6.922 1 98.38 404 GLY A N 1
ATOM 3018 C CA . GLY A 1 404 ? 3.869 -13.539 7.328 1 98.38 404 GLY A CA 1
ATOM 3019 C C . GLY A 1 404 ? 2.506 -13.188 6.758 1 98.38 404 GLY A C 1
ATOM 3020 O O . GLY A 1 404 ? 1.491 -13.75 7.172 1 98.38 404 GLY A O 1
ATOM 3021 N N . ILE A 1 405 ? 2.363 -12.289 5.758 1 98.81 405 ILE A N 1
ATOM 3022 C CA . ILE A 1 405 ? 1.073 -11.898 5.203 1 98.81 405 ILE A CA 1
ATOM 3023 C C . ILE A 1 405 ? 0.579 -12.984 4.242 1 98.81 405 ILE A C 1
ATOM 30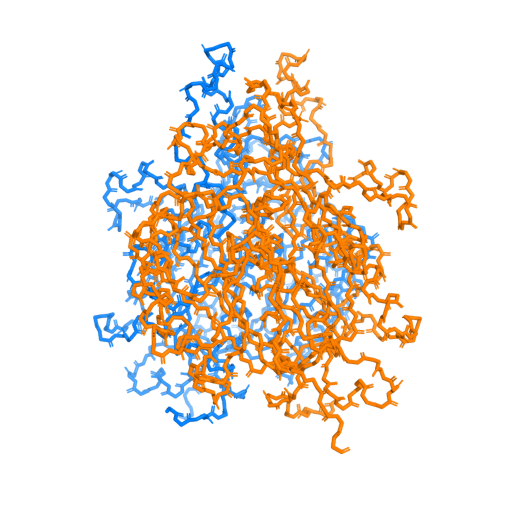25 O O . ILE A 1 405 ? 1.338 -13.469 3.4 1 98.81 405 ILE A O 1
ATOM 3029 N N . ASN A 1 406 ? -0.664 -13.438 4.43 1 98.88 406 ASN A N 1
ATOM 3030 C CA . ASN A 1 406 ? -1.332 -14.414 3.582 1 98.88 406 ASN A CA 1
ATOM 3031 C C . ASN A 1 406 ? -2.592 -13.844 2.943 1 98.88 406 ASN A C 1
ATOM 3033 O O . ASN A 1 406 ? -3.287 -13.031 3.555 1 98.88 406 ASN A O 1
ATOM 3037 N N . SER A 1 407 ? -2.836 -14.25 1.742 1 98.94 407 SER A N 1
ATOM 3038 C CA . SER A 1 407 ? -4.09 -13.906 1.08 1 98.94 407 SER A CA 1
ATOM 3039 C C . SER A 1 407 ? -4.621 -15.078 0.256 1 98.94 407 SER A C 1
ATOM 3041 O O . SER A 1 407 ? -3.842 -15.828 -0.337 1 98.94 407 SER A O 1
ATOM 3043 N N . VAL A 1 408 ? -5.918 -15.289 0.289 1 98.94 408 VAL A N 1
ATOM 3044 C CA . VAL A 1 408 ? -6.617 -16.312 -0.478 1 98.94 408 VAL A CA 1
ATOM 3045 C C . VAL A 1 408 ? -7.816 -15.703 -1.193 1 98.94 408 VAL A C 1
ATOM 3047 O O . VAL A 1 408 ? -8.531 -14.875 -0.62 1 98.94 408 VAL A O 1
ATOM 3050 N N . LEU A 1 409 ? -7.965 -16.016 -2.41 1 98.88 409 LEU A N 1
ATOM 3051 C CA . LEU A 1 409 ? -9.094 -15.586 -3.229 1 98.88 409 LEU A CA 1
ATOM 3052 C C . LEU A 1 409 ? -9.812 -16.781 -3.832 1 98.88 409 LEU A C 1
ATOM 3054 O O . LEU A 1 409 ? -9.172 -17.734 -4.297 1 98.88 409 LEU A O 1
ATOM 3058 N N . ILE A 1 410 ? -11.133 -16.812 -3.787 1 98.94 410 ILE A N 1
ATOM 3059 C CA . ILE A 1 410 ? -11.93 -17.875 -4.387 1 98.94 410 ILE A CA 1
ATOM 3060 C C . ILE A 1 410 ? -12.844 -17.281 -5.465 1 98.94 410 ILE A C 1
ATOM 3062 O O . ILE A 1 410 ? -13.609 -16.359 -5.195 1 98.94 410 ILE A O 1
ATOM 3066 N N . VAL A 1 411 ? -12.742 -17.828 -6.656 1 98.94 411 VAL A N 1
ATOM 3067 C CA . VAL A 1 411 ? -13.539 -17.375 -7.797 1 98.94 411 VAL A CA 1
ATOM 3068 C C . VAL A 1 411 ? -14.391 -18.531 -8.312 1 98.94 411 VAL A C 1
ATOM 3070 O O . VAL A 1 411 ? -13.898 -19.656 -8.461 1 98.94 411 VAL A O 1
ATOM 3073 N N . LYS A 1 412 ? -15.625 -18.281 -8.562 1 98.69 412 LYS A N 1
ATOM 3074 C CA . LYS A 1 412 ? -16.578 -19.266 -9.047 1 98.69 412 LYS A CA 1
ATOM 3075 C C . LYS A 1 412 ? -17 -18.969 -10.484 1 98.69 412 LYS A C 1
ATOM 3077 O O . LYS A 1 412 ? -17.094 -17.812 -10.883 1 98.69 412 LYS A O 1
ATOM 3082 N N . ARG A 1 413 ? -17.234 -20.016 -11.219 1 98.31 413 ARG A N 1
ATOM 3083 C CA . ARG A 1 413 ? -17.828 -19.859 -12.547 1 98.31 413 ARG A CA 1
ATOM 3084 C C . ARG A 1 413 ? -19.188 -19.172 -12.461 1 98.31 413 ARG A C 1
ATOM 3086 O O . ARG A 1 413 ? -20.031 -19.531 -11.641 1 98.31 413 ARG A O 1
ATOM 3093 N N . TYR A 1 414 ? -19.281 -18.109 -13.289 1 95.19 414 TYR A N 1
ATOM 3094 C CA . TYR A 1 414 ? -20.594 -17.484 -13.344 1 95.19 414 TYR A CA 1
ATOM 3095 C C . TYR A 1 414 ? -21.547 -18.266 -14.234 1 95.19 414 TYR A C 1
ATOM 3097 O O . TYR A 1 414 ? -21.203 -18.641 -15.359 1 95.19 414 TYR A O 1
ATOM 3105 N N . GLN A 1 415 ? -22.719 -18.609 -13.664 1 87.75 415 GLN A N 1
ATOM 3106 C CA . GLN A 1 415 ? -23.766 -19.266 -14.422 1 87.75 415 GLN A CA 1
ATOM 3107 C C . GLN A 1 415 ? -25.047 -18.422 -14.445 1 87.75 415 GLN A C 1
ATOM 3109 O O . GLN A 1 415 ? -25.594 -18.078 -13.398 1 87.75 415 GLN A O 1
ATOM 3114 N N . ALA A 1 416 ? -25.328 -17.969 -15.656 1 76.62 416 ALA A N 1
ATOM 3115 C CA . ALA A 1 416 ? -26.547 -17.188 -15.805 1 76.62 416 ALA A CA 1
ATOM 3116 C C . ALA A 1 416 ? -27.766 -17.984 -15.383 1 76.62 416 ALA A C 1
ATOM 3118 O O . ALA A 1 416 ? -27.844 -19.203 -15.625 1 76.62 416 ALA A O 1
ATOM 3119 N N . GLY A 1 417 ? -28.453 -17.75 -14.281 1 55.34 417 GLY A N 1
ATOM 3120 C CA . GLY A 1 417 ? -29.719 -18.438 -14.047 1 55.34 417 GLY A CA 1
ATOM 3121 C C . GLY A 1 417 ? -30.625 -18.453 -15.258 1 55.34 417 GLY A C 1
ATOM 3122 O O . GLY A 1 417 ? -30.453 -17.656 -16.188 1 55.34 417 GLY A O 1
ATOM 3123 N N . MET B 1 1 ? -20.359 -16.562 13.375 1 28.94 1 MET B N 1
ATOM 3124 C CA . MET B 1 1 ? -20.188 -15.133 13.641 1 28.94 1 MET B CA 1
ATOM 3125 C C . MET B 1 1 ? -21.328 -14.32 13.047 1 28.94 1 MET B C 1
ATOM 3127 O O . MET B 1 1 ? -21.703 -14.508 11.883 1 28.94 1 MET B O 1
ATOM 3131 N N . SER B 1 2 ? -22.188 -13.922 13.781 1 35.09 2 SER B N 1
ATOM 3132 C CA . SER B 1 2 ? -23.375 -13.172 13.367 1 35.09 2 SER B CA 1
ATOM 3133 C C . SER B 1 2 ? -23.016 -12.062 12.391 1 35.09 2 SER B C 1
ATOM 3135 O O . SER B 1 2 ? -22.062 -11.305 12.625 1 35.09 2 SER B O 1
ATOM 3137 N N . SER B 1 3 ? -23.125 -12.164 11.039 1 46.78 3 SER B N 1
ATOM 3138 C CA . SER B 1 3 ? -22.875 -11.227 9.945 1 46.78 3 SER B CA 1
ATOM 3139 C C . SER B 1 3 ? -23.469 -9.859 10.242 1 46.78 3 SER B C 1
ATOM 3141 O O . SER B 1 3 ? -24.547 -9.508 9.734 1 46.78 3 SER B O 1
ATOM 3143 N N . ALA B 1 4 ? -23.219 -9.352 11.5 1 54 4 ALA B N 1
ATOM 3144 C CA . ALA B 1 4 ? -23.766 -8.031 11.82 1 54 4 ALA B CA 1
ATOM 3145 C C . ALA B 1 4 ? -23.375 -7.008 10.758 1 54 4 ALA B C 1
ATOM 3147 O O . ALA B 1 4 ? -22.25 -7.039 10.25 1 54 4 ALA B O 1
ATOM 3148 N N . ASN B 1 5 ? -24.359 -6.461 10.172 1 64.88 5 ASN B N 1
ATOM 3149 C CA . ASN B 1 5 ? -24.188 -5.352 9.234 1 64.88 5 ASN B CA 1
ATOM 3150 C C . ASN B 1 5 ? -23.5 -4.164 9.891 1 64.88 5 ASN B C 1
ATOM 3152 O O . ASN B 1 5 ? -24.094 -3.455 10.703 1 64.88 5 ASN B O 1
ATOM 3156 N N . HIS B 1 6 ? -22.141 -4.094 9.711 1 76 6 HIS B N 1
ATOM 3157 C CA . HIS B 1 6 ? -21.328 -3.074 10.359 1 76 6 HIS B CA 1
ATOM 3158 C C . HIS B 1 6 ? -21.141 -1.859 9.453 1 76 6 HIS B C 1
ATOM 3160 O O . HIS B 1 6 ? -20.422 -0.923 9.805 1 76 6 HIS B O 1
ATOM 3166 N N . ARG B 1 7 ? -21.844 -1.768 8.453 1 76.19 7 ARG B N 1
ATOM 3167 C CA . ARG B 1 7 ? -21.547 -0.796 7.402 1 76.19 7 ARG B CA 1
ATOM 3168 C C . ARG B 1 7 ? -21.75 0.63 7.902 1 76.19 7 ARG B C 1
ATOM 3170 O O . ARG B 1 7 ? -21.031 1.547 7.492 1 76.19 7 ARG B O 1
ATOM 3177 N N . ASN B 1 8 ? -22.609 0.743 8.82 1 81.25 8 ASN B N 1
ATOM 3178 C CA . ASN B 1 8 ? -22.906 2.1 9.258 1 81.25 8 ASN B CA 1
ATOM 3179 C C . ASN B 1 8 ? -22.5 2.33 10.703 1 81.25 8 ASN B C 1
ATOM 3181 O O . ASN B 1 8 ? -22.938 3.287 11.336 1 81.25 8 ASN B O 1
ATOM 3185 N N . ASP B 1 9 ? -21.625 1.435 11.039 1 90 9 ASP B N 1
ATOM 3186 C CA . ASP B 1 9 ? -21.188 1.6 12.422 1 90 9 ASP B CA 1
ATOM 3187 C C . ASP B 1 9 ? -20.359 2.875 12.594 1 90 9 ASP B C 1
ATOM 3189 O O . ASP B 1 9 ? -19.578 3.24 11.703 1 90 9 ASP B O 1
ATOM 3193 N N . ARG B 1 10 ? -20.656 3.502 13.719 1 97.31 10 ARG B N 1
ATOM 3194 C CA . ARG B 1 10 ? -19.844 4.656 14.109 1 97.31 10 ARG B CA 1
ATOM 3195 C C . ARG B 1 10 ? -18.469 4.227 14.602 1 97.31 10 ARG B C 1
ATOM 3197 O O . ARG B 1 10 ? -18.359 3.344 15.461 1 97.31 10 ARG B O 1
ATOM 3204 N N . ILE B 1 11 ? -17.422 4.734 14.008 1 98.62 11 ILE B N 1
ATOM 3205 C CA . ILE B 1 11 ? -16.047 4.34 14.312 1 98.62 11 ILE B CA 1
ATOM 3206 C C . ILE B 1 11 ? -15.359 5.434 15.125 1 98.62 11 ILE B C 1
ATOM 3208 O O . ILE B 1 11 ? -15.406 6.609 14.758 1 98.62 11 ILE B O 1
ATOM 3212 N N . VAL B 1 12 ? -14.672 5.043 16.219 1 98.88 12 VAL B N 1
ATOM 3213 C CA . VAL B 1 12 ? -14.102 6.023 17.141 1 98.88 12 VAL B CA 1
ATOM 3214 C C . VAL B 1 12 ? -12.625 5.715 17.359 1 98.88 12 VAL B C 1
ATOM 3216 O O . VAL B 1 12 ? -12.195 4.57 17.203 1 98.88 12 VAL B O 1
ATOM 3219 N N . ILE B 1 13 ? -11.914 6.746 17.625 1 98.94 13 ILE B N 1
ATOM 3220 C CA . ILE B 1 13 ? -10.516 6.656 18.031 1 98.94 13 ILE B CA 1
ATOM 3221 C C . ILE B 1 13 ? -10.43 6.465 19.547 1 98.94 13 ILE B C 1
ATOM 3223 O O . ILE B 1 13 ? -10.914 7.297 20.312 1 98.94 13 ILE B O 1
ATOM 3227 N N . THR B 1 14 ? -9.695 5.375 19.969 1 98.88 14 THR B N 1
ATOM 3228 C CA . THR B 1 14 ? -9.703 5.07 21.391 1 98.88 14 THR B CA 1
ATOM 3229 C C . THR B 1 14 ? -8.281 5.035 21.953 1 98.88 14 THR B C 1
ATOM 3231 O O . THR B 1 14 ? -8.078 4.91 23.156 1 98.88 14 THR B O 1
ATOM 3234 N N . GLY B 1 15 ? -7.301 5.133 21.141 1 98.88 15 GLY B N 1
ATOM 3235 C CA . GLY B 1 15 ? -5.895 5.223 21.5 1 98.88 15 GLY B CA 1
ATOM 3236 C C . GLY B 1 15 ? -5.051 5.926 20.453 1 98.88 15 GLY B C 1
ATOM 3237 O O . GLY B 1 15 ? -5.309 5.805 19.266 1 98.88 15 GLY B O 1
ATOM 3238 N N . ILE B 1 16 ? -4.062 6.66 20.953 1 98.88 16 ILE B N 1
ATOM 3239 C CA . ILE B 1 16 ? -3.17 7.402 20.078 1 98.88 16 ILE B CA 1
ATOM 3240 C C . ILE B 1 16 ? -1.72 7.176 20.484 1 98.88 16 ILE B C 1
ATOM 3242 O O . ILE B 1 16 ? -1.361 7.391 21.656 1 98.88 16 ILE B O 1
ATOM 3246 N N . GLY B 1 17 ? -0.893 6.652 19.562 1 98.94 17 GLY B N 1
ATOM 3247 C CA . GLY B 1 17 ? 0.555 6.605 19.703 1 98.94 17 GLY B CA 1
ATOM 3248 C C . GLY B 1 17 ? 1.282 7.348 18.594 1 98.94 17 GLY B C 1
ATOM 3249 O O . GLY B 1 17 ? 0.906 7.25 17.422 1 98.94 17 GLY B O 1
ATOM 3250 N N . LEU B 1 18 ? 2.289 8.195 19.016 1 98.88 18 LEU B N 1
ATOM 3251 C CA . LEU B 1 18 ? 2.971 8.961 17.969 1 98.88 18 LEU B CA 1
ATOM 3252 C C . LEU B 1 18 ? 4.406 9.273 18.391 1 98.88 18 LEU B C 1
ATOM 3254 O O . LEU B 1 18 ? 4.75 9.188 19.562 1 98.88 18 LEU B O 1
ATOM 3258 N N . THR B 1 19 ? 5.223 9.469 17.422 1 98.94 19 THR B N 1
ATOM 3259 C CA . THR B 1 19 ? 6.5 10.156 17.516 1 98.94 19 THR B CA 1
ATOM 3260 C C . THR B 1 19 ? 6.645 11.203 16.422 1 98.94 19 THR B C 1
ATOM 3262 O O . THR B 1 19 ? 6.262 10.969 15.273 1 98.94 19 THR B O 1
ATOM 3265 N N . ALA B 1 20 ? 6.984 12.367 16.766 1 98.88 20 ALA B N 1
ATOM 3266 C CA . ALA B 1 20 ? 7.238 13.516 15.898 1 98.88 20 ALA B CA 1
ATOM 3267 C C . ALA B 1 20 ? 8.523 14.234 16.297 1 98.88 20 ALA B C 1
ATOM 3269 O O . ALA B 1 20 ? 9.039 14.039 17.391 1 98.88 20 ALA B O 1
ATOM 3270 N N . PRO B 1 21 ? 9.133 15.055 15.438 1 98.69 21 PRO B N 1
ATOM 3271 C CA . PRO B 1 21 ? 10.383 15.75 15.75 1 98.69 21 PRO B CA 1
ATOM 3272 C C . PRO B 1 21 ? 10.281 16.625 17 1 98.69 21 PRO B C 1
ATOM 3274 O O . PRO B 1 21 ? 11.297 16.969 17.594 1 98.69 21 PRO B O 1
ATOM 3277 N N . ASN B 1 22 ? 9.047 16.969 17.5 1 98.44 22 ASN B N 1
ATOM 3278 C CA . ASN B 1 22 ? 8.953 17.812 18.688 1 98.44 22 ASN B CA 1
ATOM 3279 C C . ASN B 1 22 ? 8.102 17.172 19.781 1 98.44 22 ASN B C 1
ATOM 3281 O O . ASN B 1 22 ? 7.555 17.875 20.625 1 98.44 22 ASN B O 1
ATOM 3285 N N . GLY B 1 23 ? 7.957 15.812 19.672 1 98.69 23 GLY B N 1
ATOM 3286 C CA . GLY B 1 23 ? 7.215 15.125 20.719 1 98.69 23 GLY B CA 1
ATOM 3287 C C . GLY B 1 23 ? 7 13.656 20.438 1 98.69 23 GLY B C 1
ATOM 3288 O O . GLY B 1 23 ? 6.797 13.266 19.281 1 98.69 23 GLY B O 1
ATOM 3289 N N . ASN B 1 24 ? 6.945 12.828 21.516 1 98.56 24 ASN B N 1
ATOM 3290 C CA . ASN B 1 24 ? 6.844 11.383 21.344 1 98.56 24 ASN B CA 1
ATOM 3291 C C . ASN B 1 24 ? 5.582 10.828 22 1 98.56 24 ASN B C 1
ATOM 3293 O O . ASN B 1 24 ? 5.438 9.617 22.172 1 98.56 24 ASN B O 1
ATOM 3297 N N . ASP B 1 25 ? 4.75 11.672 22.453 1 98.31 25 ASP B N 1
ATOM 3298 C CA . ASP B 1 25 ? 3.393 11.352 22.875 1 98.31 25 ASP B CA 1
ATOM 3299 C C . ASP B 1 25 ? 2.455 12.539 22.656 1 98.31 25 ASP B C 1
ATOM 3301 O O . ASP B 1 25 ? 2.904 13.641 22.344 1 98.31 25 ASP B O 1
ATOM 3305 N N . LEU B 1 26 ? 1.19 12.266 22.828 1 98.69 26 LEU B N 1
ATOM 3306 C CA . LEU B 1 26 ? 0.178 13.25 22.453 1 98.69 26 LEU B CA 1
ATOM 3307 C C . LEU B 1 26 ? 0.296 14.508 23.297 1 98.69 26 LEU B C 1
ATOM 3309 O O . LEU B 1 26 ? 0.208 15.625 22.766 1 98.69 26 LEU B O 1
ATOM 3313 N N . ASP B 1 27 ? 0.496 14.391 24.547 1 98.5 27 ASP B N 1
ATOM 3314 C CA . ASP B 1 27 ? 0.556 15.531 25.453 1 98.5 27 ASP B CA 1
ATOM 3315 C C . ASP B 1 27 ? 1.753 16.422 25.141 1 98.5 27 ASP B C 1
ATOM 3317 O O . ASP B 1 27 ? 1.615 17.641 25.031 1 98.5 27 ASP B O 1
ATOM 3321 N N . GLU B 1 28 ? 2.893 15.797 25 1 98.69 28 GLU B N 1
ATOM 3322 C CA . GLU B 1 28 ? 4.113 16.531 24.688 1 98.69 28 GLU B CA 1
ATOM 3323 C C . GLU B 1 28 ? 4.008 17.219 23.328 1 98.69 28 GLU B C 1
ATOM 3325 O O . GLU B 1 28 ? 4.371 18.391 23.188 1 98.69 28 GLU B O 1
ATOM 3330 N N . TYR B 1 29 ? 3.598 16.453 22.406 1 98.81 29 TYR B N 1
ATOM 3331 C CA . TYR B 1 29 ? 3.436 16.953 21.047 1 98.81 29 TYR B CA 1
ATOM 3332 C C . TYR B 1 29 ? 2.51 18.172 21.031 1 98.81 29 TYR B C 1
ATOM 3334 O O . TYR B 1 29 ? 2.85 19.203 20.453 1 98.81 29 TYR B O 1
ATOM 3342 N N . ARG B 1 30 ? 1.323 18.094 21.672 1 98.81 30 ARG B N 1
ATOM 3343 C CA . ARG B 1 30 ? 0.341 19.172 21.75 1 98.81 30 ARG B CA 1
ATOM 3344 C C . ARG B 1 30 ? 0.911 20.391 22.469 1 98.81 30 ARG B C 1
ATOM 3346 O O . ARG B 1 30 ? 0.765 21.516 22 1 98.81 30 ARG B O 1
ATOM 3353 N N . ALA B 1 31 ? 1.556 20.172 23.531 1 98.81 31 ALA B N 1
ATOM 3354 C CA . ALA B 1 31 ? 2.156 21.266 24.281 1 98.81 31 ALA B CA 1
ATOM 3355 C C . ALA B 1 31 ? 3.168 22.031 23.422 1 98.81 31 ALA B C 1
ATOM 3357 O O . ALA B 1 31 ? 3.213 23.266 23.453 1 98.81 31 ALA B O 1
ATOM 3358 N N . ASN B 1 32 ? 3.951 21.312 22.719 1 98.88 32 ASN B N 1
ATOM 3359 C CA . ASN B 1 32 ? 4.984 21.938 21.891 1 98.88 32 ASN B CA 1
ATOM 3360 C C . ASN B 1 32 ? 4.379 22.688 20.719 1 98.88 32 ASN B C 1
ATOM 3362 O O . ASN B 1 32 ? 4.902 23.734 20.312 1 98.88 32 ASN B O 1
ATOM 3366 N N . LEU B 1 33 ? 3.303 22.203 20.141 1 98.81 33 LEU B N 1
ATOM 3367 C CA . LEU B 1 33 ? 2.594 22.938 19.094 1 98.81 33 LEU B CA 1
ATOM 3368 C C . LEU B 1 33 ? 2.033 24.25 19.641 1 98.81 33 LEU B C 1
ATOM 3370 O O . LEU B 1 33 ? 2.115 25.281 18.969 1 98.81 33 LEU B O 1
ATOM 3374 N N . LEU B 1 34 ? 1.472 24.234 20.828 1 98.81 34 LEU B N 1
ATOM 3375 C CA . LEU B 1 34 ? 0.859 25.422 21.406 1 98.81 34 LEU B CA 1
ATOM 3376 C C . LEU B 1 34 ? 1.924 26.438 21.844 1 98.81 34 LEU B C 1
ATOM 3378 O O . LEU B 1 34 ? 1.691 27.641 21.797 1 98.81 34 LEU B O 1
ATOM 3382 N N . ASN B 1 35 ? 3.113 25.953 22.156 1 98.56 35 ASN B N 1
ATOM 3383 C CA . ASN B 1 35 ? 4.176 26.812 22.672 1 98.56 35 ASN B CA 1
ATOM 3384 C C . ASN B 1 35 ? 5.125 27.25 21.562 1 98.56 35 ASN B C 1
ATOM 3386 O O . ASN B 1 35 ? 6.109 27.938 21.812 1 98.56 35 ASN B O 1
ATOM 3390 N N . GLY B 1 36 ? 4.879 26.812 20.359 1 98.31 36 GLY B N 1
ATOM 3391 C CA . GLY B 1 36 ? 5.656 27.266 19.219 1 98.31 36 GLY B CA 1
ATOM 3392 C C . GLY B 1 36 ? 7.016 26.609 19.125 1 98.31 36 GLY B C 1
ATOM 3393 O O . GLY B 1 36 ? 7.953 27.172 18.562 1 98.31 36 GLY B O 1
ATOM 3394 N N . VAL B 1 37 ? 7.129 25.391 19.609 1 98.5 37 VAL B N 1
ATOM 3395 C CA . VAL B 1 37 ? 8.414 24.688 19.625 1 98.5 37 VAL B CA 1
ATOM 3396 C C . VAL B 1 37 ? 8.617 23.938 18.312 1 98.5 37 VAL B C 1
ATOM 3398 O O . VAL B 1 37 ? 7.824 23.062 17.953 1 98.5 37 VAL B O 1
ATOM 3401 N N . SER B 1 38 ? 9.672 24.297 17.609 1 98.56 38 SER B N 1
ATOM 3402 C CA . SER B 1 38 ? 10.055 23.609 16.391 1 98.56 38 SER B CA 1
ATOM 3403 C C . SER B 1 38 ? 10.906 22.375 16.672 1 98.56 38 SER B C 1
ATOM 3405 O O . SER B 1 38 ? 11.695 22.375 17.625 1 98.56 38 SER B O 1
ATOM 3407 N N . GLY B 1 39 ? 10.688 21.328 15.828 1 98.62 39 GLY B N 1
ATOM 3408 C CA . GLY B 1 39 ? 11.5 20.125 15.93 1 98.62 39 GLY B CA 1
ATOM 3409 C C . GLY B 1 39 ? 12.492 19.984 14.789 1 98.62 39 GLY B C 1
ATOM 3410 O O . GLY B 1 39 ? 13.133 18.938 14.648 1 98.62 39 GLY B O 1
ATOM 3411 N N . VAL B 1 40 ? 12.688 21.016 13.938 1 98.81 40 VAL B N 1
ATOM 3412 C CA . VAL B 1 40 ? 13.586 20.984 12.789 1 98.81 40 VAL B CA 1
ATOM 3413 C C . VAL B 1 40 ? 15.008 21.297 13.242 1 98.81 40 VAL B C 1
ATOM 3415 O O . VAL B 1 40 ? 15.234 22.266 13.984 1 98.81 40 VAL B O 1
ATOM 3418 N N . VAL B 1 41 ? 15.969 20.516 12.812 1 98.75 41 VAL B N 1
ATOM 3419 C CA . VAL B 1 41 ? 17.359 20.641 13.25 1 98.75 41 VAL B CA 1
ATOM 3420 C C . VAL B 1 41 ? 18.297 20.5 12.055 1 98.75 41 VAL B C 1
ATOM 3422 O O . VAL B 1 41 ? 17.891 20.031 10.992 1 98.75 41 VAL B O 1
ATOM 3425 N N . PRO B 1 42 ? 19.516 21 12.234 1 98.62 42 PRO B N 1
ATOM 3426 C CA . PRO B 1 42 ? 20.516 20.625 11.234 1 98.62 42 PRO B CA 1
ATOM 3427 C C . PRO B 1 42 ? 20.719 19.125 11.133 1 98.62 42 PRO B C 1
ATOM 3429 O O . PRO B 1 42 ? 20.656 18.406 12.141 1 98.62 42 PRO B O 1
ATOM 3432 N N . TYR B 1 43 ? 20.906 18.672 9.969 1 98.38 43 TYR B N 1
ATOM 3433 C CA . TYR B 1 43 ? 21.047 17.25 9.672 1 98.38 43 TYR B CA 1
ATOM 3434 C C . TYR B 1 43 ? 22.047 17.016 8.539 1 98.38 43 TYR B C 1
ATOM 3436 O O . TYR B 1 43 ? 22.203 17.859 7.656 1 98.38 43 TYR B O 1
ATOM 3444 N N . GLU B 1 44 ? 22.812 16 8.617 1 97.88 44 GLU B N 1
ATOM 3445 C CA . GLU B 1 44 ? 23.75 15.641 7.543 1 97.88 44 GLU B CA 1
ATOM 3446 C C . GLU B 1 44 ? 23.344 14.336 6.871 1 97.88 44 GLU B C 1
ATOM 3448 O O . GLU B 1 44 ? 23.062 13.336 7.551 1 97.88 44 GLU B O 1
ATOM 3453 N N . THR B 1 45 ? 23.297 14.336 5.621 1 97.12 45 THR B N 1
ATOM 3454 C CA . THR B 1 45 ? 22.938 13.125 4.895 1 97.12 45 THR B CA 1
ATOM 3455 C C . THR B 1 45 ? 24 12.773 3.865 1 97.12 45 THR B C 1
ATOM 3457 O O . THR B 1 45 ? 24.672 13.664 3.33 1 97.12 45 THR B O 1
ATOM 3460 N N . ARG B 1 46 ? 24.109 11.516 3.586 1 96.75 46 ARG B N 1
ATOM 3461 C CA . ARG B 1 46 ? 25.109 11 2.652 1 96.75 46 ARG B CA 1
ATOM 3462 C C . ARG B 1 46 ? 24.969 11.664 1.288 1 96.75 46 ARG B C 1
ATOM 3464 O O . ARG B 1 46 ? 23.859 11.867 0.791 1 96.75 46 ARG B O 1
ATOM 3471 N N . TYR B 1 47 ? 26.078 12.109 0.711 1 97.12 47 TYR B N 1
ATOM 3472 C CA . TYR B 1 47 ? 26.266 12.617 -0.644 1 97.12 47 TYR B CA 1
ATOM 3473 C C . TYR B 1 47 ? 25.688 14.023 -0.782 1 97.12 47 TYR B C 1
ATOM 3475 O O . TYR B 1 47 ? 26.125 14.805 -1.632 1 97.12 47 TYR B O 1
ATOM 3483 N N . VAL B 1 48 ? 24.672 14.406 0.027 1 97.44 48 VAL B N 1
ATOM 3484 C CA . VAL B 1 48 ? 24.047 15.711 -0.08 1 97.44 48 VAL B CA 1
ATOM 3485 C C . VAL B 1 48 ? 24.75 16.703 0.841 1 97.44 48 VAL B C 1
ATOM 3487 O O . VAL B 1 48 ? 24.953 17.859 0.474 1 97.44 48 VAL B O 1
ATOM 3490 N N . GLY B 1 49 ? 25.156 16.266 2.041 1 97.44 49 GLY B N 1
ATOM 3491 C CA . GLY B 1 49 ? 25.812 17.141 3.01 1 97.44 49 GLY B CA 1
ATOM 3492 C C . GLY B 1 49 ? 24.844 17.766 3.994 1 97.44 49 GLY B C 1
ATOM 3493 O O . GLY B 1 49 ? 23.953 17.078 4.531 1 97.44 49 GLY B O 1
ATOM 3494 N N . ASP B 1 50 ? 25.047 18.984 4.352 1 97.62 50 ASP B N 1
ATOM 3495 C CA . ASP B 1 50 ? 24.281 19.672 5.367 1 97.62 50 ASP B CA 1
ATOM 3496 C C . ASP B 1 50 ? 22.875 20.031 4.852 1 97.62 50 ASP B C 1
ATOM 3498 O O . ASP B 1 50 ? 22.734 20.703 3.828 1 97.62 50 ASP B O 1
ATOM 3502 N N . VAL B 1 51 ? 21.922 19.547 5.527 1 98.19 51 VAL B N 1
ATOM 3503 C CA . VAL B 1 51 ? 20.516 19.844 5.25 1 98.19 51 VAL B CA 1
ATOM 3504 C C . VAL B 1 51 ? 19.781 20.125 6.559 1 98.19 51 VAL B C 1
ATOM 3506 O O . VAL B 1 51 ? 20.391 20.188 7.625 1 98.19 51 VAL B O 1
ATOM 3509 N N . LEU B 1 52 ? 18.547 20.516 6.477 1 98.75 52 LEU B N 1
ATOM 3510 C CA . LEU B 1 52 ? 17.641 20.625 7.621 1 98.75 52 LEU B CA 1
ATOM 3511 C C . LEU B 1 52 ? 16.609 19.5 7.613 1 98.75 52 LEU B C 1
ATOM 3513 O O . LEU B 1 52 ? 16.156 19.078 6.547 1 98.75 52 LEU B O 1
ATOM 3517 N N . ALA B 1 53 ? 16.297 18.922 8.766 1 98.81 53 ALA B N 1
ATOM 3518 C CA . ALA B 1 53 ? 15.367 17.797 8.836 1 98.81 53 ALA B CA 1
ATOM 3519 C C . ALA B 1 53 ? 14.625 17.781 10.172 1 98.81 53 ALA B C 1
ATOM 3521 O O . ALA B 1 53 ? 15.094 18.375 11.148 1 98.81 53 ALA B O 1
ATOM 3522 N N . GLY B 1 54 ? 13.359 17.266 10.156 1 98.81 54 GLY B N 1
ATOM 3523 C CA . GLY B 1 54 ? 12.719 16.891 11.406 1 98.81 54 GLY B CA 1
ATOM 3524 C C . GLY B 1 54 ? 13.094 15.492 11.867 1 98.81 54 GLY B C 1
ATOM 3525 O O . GLY B 1 54 ? 12.797 14.5 11.195 1 98.81 54 GLY B O 1
ATOM 3526 N N . VAL B 1 55 ? 13.719 15.383 13.086 1 98.62 55 VAL B N 1
ATOM 3527 C CA . VAL B 1 55 ? 14.242 14.117 13.578 1 98.62 55 VAL B CA 1
ATOM 3528 C C . VAL B 1 55 ? 13.484 13.695 14.828 1 98.62 55 VAL B C 1
ATOM 3530 O O . VAL B 1 55 ? 13.352 14.469 15.781 1 98.62 55 VAL B O 1
ATOM 3533 N N . CYS B 1 56 ? 12.93 12.445 14.797 1 98.56 56 CYS B N 1
ATOM 3534 C CA . CYS B 1 56 ? 12.258 11.922 15.977 1 98.56 56 CYS B CA 1
ATOM 3535 C C . CYS B 1 56 ? 13.266 11.344 16.969 1 98.56 56 CYS B C 1
ATOM 3537 O O . CYS B 1 56 ? 14.266 10.75 16.562 1 98.56 56 CYS B O 1
ATOM 3539 N N . GLN B 1 57 ? 12.953 11.539 18.281 1 97.38 57 GLN B N 1
ATOM 3540 C CA . GLN B 1 57 ? 13.844 11.062 19.328 1 97.38 57 GLN B CA 1
ATOM 3541 C C . GLN B 1 57 ? 13.133 10.078 20.25 1 97.38 57 GLN B C 1
ATOM 3543 O O . GLN B 1 57 ? 13.258 10.164 21.469 1 97.38 57 GLN B O 1
ATOM 3548 N N . PHE B 1 58 ? 12.477 9.133 19.766 1 97.62 58 PHE B N 1
ATOM 3549 C CA . PHE B 1 58 ? 11.805 8.133 20.594 1 97.62 58 PHE B CA 1
ATOM 3550 C C . PHE B 1 58 ? 12.766 7 20.953 1 97.62 58 PHE B C 1
ATOM 3552 O O . PHE B 1 58 ? 13.789 6.816 20.297 1 97.62 58 PHE B O 1
ATOM 3559 N N . ASP B 1 59 ? 12.477 6.254 22.047 1 97.56 59 ASP B N 1
ATOM 3560 C CA . ASP B 1 59 ? 13.289 5.121 22.484 1 97.56 59 ASP B CA 1
ATOM 3561 C C . ASP B 1 59 ? 12.875 3.842 21.75 1 97.56 59 ASP B C 1
ATOM 3563 O O . ASP B 1 59 ? 11.906 3.182 22.141 1 97.56 59 ASP B O 1
ATOM 3567 N N . GLU B 1 60 ? 13.641 3.393 20.812 1 95.69 60 GLU B N 1
ATOM 3568 C CA . GLU B 1 60 ? 13.336 2.193 20.031 1 95.69 60 GLU B CA 1
ATOM 3569 C C . GLU B 1 60 ? 13.312 0.952 20.922 1 95.69 60 GLU B C 1
ATOM 3571 O O . GLU B 1 60 ? 12.656 -0.039 20.594 1 95.69 60 GLU B O 1
ATOM 3576 N N . THR B 1 61 ? 13.984 1.001 22.047 1 97.75 61 THR B N 1
ATOM 3577 C CA . THR B 1 61 ? 14.133 -0.174 22.906 1 97.75 61 THR B CA 1
ATOM 3578 C C . THR B 1 61 ? 13.008 -0.231 23.938 1 97.75 61 THR B C 1
ATOM 3580 O O . THR B 1 61 ? 12.953 -1.161 24.75 1 97.75 61 THR B O 1
ATOM 3583 N N . ARG B 1 62 ? 12.164 0.729 23.875 1 97.88 62 ARG B N 1
ATOM 3584 C CA . ARG B 1 62 ? 11.031 0.675 24.797 1 97.88 62 ARG B CA 1
ATOM 3585 C C . ARG B 1 62 ? 10.188 -0.577 24.562 1 97.88 62 ARG B C 1
ATOM 3587 O O . ARG B 1 62 ? 9.68 -1.178 25.5 1 97.88 62 ARG B O 1
ATOM 3594 N N . TYR B 1 63 ? 10.086 -0.933 23.234 1 98.12 63 TYR B N 1
ATOM 3595 C CA . TYR B 1 63 ? 9.195 -2.043 22.906 1 98.12 63 TYR B CA 1
ATOM 3596 C C . TYR B 1 63 ? 9.906 -3.078 22.047 1 98.12 63 TYR B C 1
ATOM 3598 O O . TYR B 1 63 ? 9.281 -4.031 21.578 1 98.12 63 TYR B O 1
ATOM 3606 N N . GLN B 1 64 ? 11.125 -2.9 21.75 1 98.19 64 GLN B N 1
ATOM 3607 C CA . GLN B 1 64 ? 11.914 -3.83 20.953 1 98.19 64 GLN B CA 1
ATOM 3608 C C . GLN B 1 64 ? 13.219 -4.195 21.656 1 98.19 64 GLN B C 1
ATOM 3610 O O . GLN B 1 64 ? 13.844 -3.344 22.297 1 98.19 64 GLN B O 1
ATOM 3615 N N . ARG B 1 65 ? 13.695 -5.523 21.625 1 97.38 65 ARG B N 1
ATOM 3616 C CA . ARG B 1 65 ? 15.062 -5.895 21.984 1 97.38 65 ARG B CA 1
ATOM 3617 C C . ARG B 1 65 ? 16.062 -5.387 20.953 1 97.38 65 ARG B C 1
ATOM 3619 O O . ARG B 1 65 ? 15.711 -5.191 19.781 1 97.38 65 ARG B O 1
ATOM 3626 N N . ARG B 1 66 ? 17.25 -5.148 21.328 1 97.62 66 ARG B N 1
ATOM 3627 C CA . ARG B 1 66 ? 18.312 -4.637 20.469 1 97.62 66 ARG B CA 1
ATOM 3628 C C . ARG B 1 66 ? 18.438 -5.48 19.203 1 97.62 66 ARG B C 1
ATOM 3630 O O . ARG B 1 66 ? 18.641 -4.941 18.109 1 97.62 66 ARG B O 1
ATOM 3637 N N . LYS B 1 67 ? 18.375 -6.738 19.359 1 96.19 67 LYS B N 1
ATOM 3638 C CA . LYS B 1 67 ? 18.5 -7.637 18.219 1 96.19 67 LYS B CA 1
ATOM 3639 C C . LYS B 1 67 ? 17.359 -7.402 17.219 1 96.19 67 LYS B C 1
ATOM 3641 O O . LYS B 1 67 ? 17.562 -7.52 16 1 96.19 67 LYS B O 1
ATOM 3646 N N . GLU B 1 68 ? 16.141 -7.102 17.719 1 96.25 68 GLU B N 1
ATOM 3647 C CA . GLU B 1 68 ? 15 -6.824 16.859 1 96.25 68 GLU B CA 1
ATOM 3648 C C . GLU B 1 68 ? 15.18 -5.512 16.094 1 96.25 68 GLU B C 1
ATOM 3650 O O . GLU B 1 68 ? 14.812 -5.406 14.93 1 96.25 68 GLU B O 1
ATOM 3655 N N . VAL B 1 69 ? 15.727 -4.512 16.797 1 97.25 69 VAL B N 1
ATOM 3656 C CA . VAL B 1 69 ? 16 -3.225 16.172 1 97.25 69 VAL B CA 1
ATOM 3657 C C . VAL B 1 69 ? 17 -3.414 15.016 1 97.25 69 VAL B C 1
ATOM 3659 O O . VAL B 1 69 ? 16.812 -2.857 13.93 1 97.25 69 VAL B O 1
ATOM 3662 N N . ARG B 1 70 ? 18.016 -4.227 15.219 1 95.12 70 ARG B N 1
ATOM 3663 C CA . ARG B 1 70 ? 19.047 -4.453 14.219 1 95.12 70 ARG B CA 1
ATOM 3664 C C . ARG B 1 70 ? 18.5 -5.219 13.023 1 95.12 70 ARG B C 1
ATOM 3666 O O . ARG B 1 70 ? 18.906 -4.98 11.883 1 95.12 70 ARG B O 1
ATOM 3673 N N . ARG B 1 71 ? 17.609 -6.09 13.297 1 95.06 71 ARG B N 1
ATOM 3674 C CA . ARG B 1 71 ? 17.062 -6.938 12.25 1 95.06 71 ARG B CA 1
ATOM 3675 C C . ARG B 1 71 ? 16.031 -6.172 11.422 1 95.06 71 ARG B C 1
ATOM 3677 O O . ARG B 1 71 ? 15.914 -6.398 10.211 1 95.06 71 ARG B O 1
ATOM 3684 N N . GLY B 1 72 ? 15.344 -5.277 12.047 1 97.25 72 GLY B N 1
ATOM 3685 C CA . GLY B 1 72 ? 14.242 -4.574 11.414 1 97.25 72 GLY B CA 1
ATOM 3686 C C . GLY B 1 72 ? 14.664 -3.297 10.719 1 97.25 72 GLY B C 1
ATOM 3687 O O . GLY B 1 72 ? 15.75 -3.232 10.133 1 97.25 72 GLY B O 1
ATOM 3688 N N . THR B 1 73 ? 13.734 -2.41 10.594 1 98.19 73 THR B N 1
ATOM 3689 C CA . THR B 1 73 ? 13.961 -1.125 9.938 1 98.19 73 THR B CA 1
ATOM 3690 C C . THR B 1 73 ? 13.562 0.027 10.852 1 98.19 73 THR B C 1
ATOM 3692 O O . THR B 1 73 ? 12.836 -0.174 11.828 1 98.19 73 THR B O 1
ATOM 3695 N N . ARG B 1 74 ? 14.094 1.238 10.578 1 98 74 ARG B N 1
ATOM 3696 C CA . ARG B 1 74 ? 13.68 2.434 11.305 1 98 74 ARG B CA 1
ATOM 3697 C C . ARG B 1 74 ? 12.18 2.676 11.156 1 98 74 ARG B C 1
ATOM 3699 O O . ARG B 1 74 ? 11.508 3.037 12.125 1 98 74 ARG B O 1
ATOM 3706 N N . ALA B 1 75 ? 11.633 2.521 9.953 1 98.19 75 ALA B N 1
ATOM 3707 C CA . ALA B 1 75 ? 10.195 2.654 9.734 1 98.19 75 ALA B CA 1
ATOM 3708 C C . ALA B 1 75 ? 9.422 1.673 10.609 1 98.19 75 ALA B C 1
ATOM 3710 O O . ALA B 1 75 ? 8.367 2.016 11.156 1 98.19 75 ALA B O 1
ATOM 3711 N N . GLY B 1 76 ? 9.914 0.41 10.68 1 98.62 76 GLY B N 1
ATOM 3712 C CA . GLY B 1 76 ? 9.32 -0.582 11.57 1 98.62 76 GLY B CA 1
ATOM 3713 C C . GLY B 1 76 ? 9.352 -0.168 13.031 1 98.62 76 GLY B C 1
ATOM 3714 O O . GLY B 1 76 ? 8.352 -0.319 13.742 1 98.62 76 GLY B O 1
ATOM 3715 N N . SER B 1 77 ? 10.492 0.387 13.484 1 98.81 77 SER B N 1
ATOM 3716 C CA . SER B 1 77 ? 10.625 0.821 14.867 1 98.81 77 SER B CA 1
ATOM 3717 C C . SER B 1 77 ? 9.656 1.954 15.188 1 98.81 77 SER B C 1
ATOM 3719 O O . SER B 1 77 ? 9.062 1.982 16.266 1 98.81 77 SER B O 1
ATOM 3721 N N . VAL B 1 78 ? 9.531 2.889 14.25 1 98.88 78 VAL B N 1
ATOM 3722 C CA . VAL B 1 78 ? 8.562 3.971 14.414 1 98.88 78 VAL B CA 1
ATOM 3723 C C . VAL B 1 78 ? 7.16 3.391 14.547 1 98.88 78 VAL B C 1
ATOM 3725 O O . VAL B 1 78 ? 6.406 3.773 15.445 1 98.88 78 VAL B O 1
ATOM 3728 N N . SER B 1 79 ? 6.824 2.445 13.711 1 98.94 79 SER B N 1
ATOM 3729 C CA . SER B 1 79 ? 5.488 1.86 13.688 1 98.94 79 SER B CA 1
ATOM 3730 C C . SER B 1 79 ? 5.219 1.05 14.953 1 98.94 79 SER B C 1
ATOM 3732 O O . SER B 1 79 ? 4.129 1.127 15.523 1 98.94 79 SER B O 1
ATOM 3734 N N . ILE B 1 80 ? 6.188 0.272 15.375 1 98.94 80 ILE B N 1
ATOM 3735 C CA . ILE B 1 80 ? 6.043 -0.531 16.594 1 98.94 80 ILE B CA 1
ATOM 3736 C C . ILE B 1 80 ? 5.82 0.383 17.797 1 98.94 80 ILE B C 1
ATOM 3738 O O . ILE B 1 80 ? 4.926 0.141 18.609 1 98.94 80 ILE B O 1
ATOM 3742 N N . TYR B 1 81 ? 6.648 1.445 17.875 1 98.94 81 TYR B N 1
ATOM 3743 C CA . TYR B 1 81 ? 6.52 2.398 18.969 1 98.94 81 TYR B CA 1
ATOM 3744 C C . TYR B 1 81 ? 5.117 2.998 19.016 1 98.94 81 TYR B C 1
ATOM 3746 O O . TYR B 1 81 ? 4.457 2.988 20.047 1 98.94 81 TYR B O 1
ATOM 3754 N N . CYS B 1 82 ? 4.648 3.484 17.891 1 98.94 82 CYS B N 1
ATOM 3755 C CA . CYS B 1 82 ? 3.352 4.148 17.812 1 98.94 82 CYS B CA 1
ATOM 3756 C C . CYS B 1 82 ? 2.219 3.174 18.109 1 98.94 82 CYS B C 1
ATOM 3758 O O . CYS B 1 82 ? 1.267 3.512 18.812 1 98.94 82 CYS B O 1
ATOM 3760 N N . ALA B 1 83 ? 2.303 1.954 17.578 1 98.94 83 ALA B N 1
ATOM 3761 C CA . ALA B 1 83 ? 1.256 0.956 17.766 1 98.94 83 ALA B CA 1
ATOM 3762 C C . ALA B 1 83 ? 1.154 0.556 19.25 1 98.94 83 ALA B C 1
ATOM 3764 O O . ALA B 1 83 ? 0.054 0.464 19.797 1 98.94 83 ALA B O 1
ATOM 3765 N N . GLN B 1 84 ? 2.309 0.303 19.844 1 98.81 84 GLN B N 1
ATOM 3766 C CA . GLN B 1 84 ? 2.344 -0.087 21.25 1 98.81 84 GLN B CA 1
ATOM 3767 C C . GLN B 1 84 ? 1.804 1.027 22.141 1 98.81 84 GLN B C 1
ATOM 3769 O O . GLN B 1 84 ? 1.027 0.77 23.062 1 98.81 84 GLN B O 1
ATOM 3774 N N . GLU B 1 85 ? 2.213 2.271 21.859 1 98.81 85 GLU B N 1
ATOM 3775 C CA . GLU B 1 85 ? 1.716 3.412 22.625 1 98.81 85 GLU B CA 1
ATOM 3776 C C . GLU B 1 85 ? 0.211 3.582 22.438 1 98.81 85 GLU B C 1
ATOM 3778 O O . GLU B 1 85 ? -0.5 3.918 23.391 1 98.81 85 GLU B O 1
ATOM 3783 N N . ALA B 1 86 ? -0.312 3.398 21.203 1 98.88 86 ALA B N 1
ATOM 3784 C CA . ALA B 1 86 ? -1.743 3.514 20.938 1 98.88 86 ALA B CA 1
ATOM 3785 C C . ALA B 1 86 ? -2.537 2.488 21.734 1 98.88 86 ALA B C 1
ATOM 3787 O O . ALA B 1 86 ? -3.572 2.814 22.328 1 98.88 86 ALA B O 1
ATOM 3788 N N . ILE B 1 87 ? -2.088 1.247 21.797 1 98.81 87 ILE B N 1
ATOM 3789 C CA . ILE B 1 87 ? -2.768 0.188 22.531 1 98.81 87 ILE B CA 1
ATOM 3790 C C . ILE B 1 87 ? -2.719 0.487 24.031 1 98.81 87 ILE B C 1
ATOM 3792 O O . ILE B 1 87 ? -3.717 0.328 24.734 1 98.81 87 ILE B O 1
ATOM 3796 N N . ALA B 1 88 ? -1.566 0.941 24.469 1 98.19 88 ALA B N 1
ATOM 3797 C CA . ALA B 1 88 ? -1.425 1.278 25.891 1 98.19 88 ALA B CA 1
ATOM 3798 C C . ALA B 1 88 ? -2.422 2.357 26.297 1 98.19 88 ALA B C 1
ATOM 3800 O O . ALA B 1 88 ? -2.994 2.303 27.391 1 98.19 88 ALA B O 1
ATOM 3801 N N . LYS B 1 89 ? -2.621 3.303 25.453 1 98.12 89 LYS B N 1
ATOM 3802 C CA . LYS B 1 89 ? -3.49 4.438 25.75 1 98.12 89 LYS B CA 1
ATOM 3803 C C . LYS B 1 89 ? -4.957 4.074 25.531 1 98.12 89 LYS B C 1
ATOM 3805 O O . LYS B 1 89 ? -5.852 4.785 26 1 98.12 89 LYS B O 1
ATOM 3810 N N . SER B 1 90 ? -5.207 3.008 24.828 1 98.12 90 SER B N 1
ATOM 3811 C CA . SER B 1 90 ? -6.574 2.621 24.516 1 98.12 90 SER B CA 1
ATOM 3812 C C . SER B 1 90 ? -7.277 2.021 25.719 1 98.12 90 SER B C 1
ATOM 3814 O O . SER B 1 90 ? -8.508 1.956 25.766 1 98.12 90 SER B O 1
ATOM 3816 N N . GLY B 1 91 ? -6.52 1.474 26.656 1 97.25 91 GLY B N 1
ATOM 3817 C CA . GLY B 1 91 ? -7.09 0.813 27.828 1 97.25 91 GLY B CA 1
ATOM 3818 C C . GLY B 1 91 ? -7.492 -0.624 27.562 1 97.25 91 GLY B C 1
ATOM 3819 O O . GLY B 1 91 ? -8.023 -1.3 28.438 1 97.25 91 GLY B O 1
ATOM 3820 N N . LEU B 1 92 ? -7.266 -1.138 26.406 1 97.94 92 LEU B N 1
ATOM 3821 C CA . LEU B 1 92 ? -7.57 -2.525 26.062 1 97.94 92 LEU B CA 1
ATOM 3822 C C . LEU B 1 92 ? -6.695 -3.48 26.875 1 97.94 92 LEU B C 1
ATOM 3824 O O . LEU B 1 92 ? -5.516 -3.209 27.094 1 97.94 92 LEU B O 1
ATOM 3828 N N . ASP B 1 93 ? -7.309 -4.582 27.328 1 97.25 93 ASP B N 1
ATOM 3829 C CA . ASP B 1 93 ? -6.516 -5.707 27.812 1 97.25 93 ASP B CA 1
ATOM 3830 C C . ASP B 1 93 ? -5.969 -6.535 26.656 1 97.25 93 ASP B C 1
ATOM 3832 O O . ASP B 1 93 ? -6.625 -7.465 26.188 1 97.25 93 ASP B O 1
ATOM 3836 N N . TRP B 1 94 ? -4.84 -6.227 26.281 1 97.81 94 TRP B N 1
ATOM 3837 C CA . TRP B 1 94 ? -4.266 -6.754 25.047 1 97.81 94 TRP B CA 1
ATOM 3838 C C . TRP B 1 94 ? -4.246 -8.273 25.062 1 97.81 94 TRP B C 1
ATOM 3840 O O . TRP B 1 94 ? -4.41 -8.914 24.031 1 97.81 94 TRP B O 1
ATOM 3850 N N . GLU B 1 95 ? -4.078 -8.867 26.219 1 97 95 GLU B N 1
ATOM 3851 C CA . GLU B 1 95 ? -3.99 -10.32 26.328 1 97 95 GLU B CA 1
ATOM 3852 C C . GLU B 1 95 ? -5.312 -10.984 25.953 1 97 95 GLU B C 1
ATOM 3854 O O . GLU B 1 95 ? -5.324 -12.117 25.469 1 97 95 GLU B O 1
ATOM 3859 N N . THR B 1 96 ? -6.402 -10.273 26.094 1 97.12 96 THR B N 1
ATOM 3860 C CA . THR B 1 96 ? -7.711 -10.875 25.859 1 97.12 96 THR B CA 1
ATOM 3861 C C . THR B 1 96 ? -8.234 -10.508 24.469 1 97.12 96 THR B C 1
ATOM 3863 O O . THR B 1 96 ? -9.211 -11.094 24 1 97.12 96 THR B O 1
ATOM 3866 N N . VAL B 1 97 ? -7.633 -9.578 23.812 1 98.19 97 VAL B N 1
ATOM 3867 C CA . VAL B 1 97 ? -8.047 -9.18 22.469 1 98.19 97 VAL B CA 1
ATOM 3868 C C . VAL B 1 97 ? -7.75 -10.312 21.484 1 98.19 97 VAL B C 1
ATOM 3870 O O . VAL B 1 97 ? -6.625 -10.805 21.422 1 98.19 97 VAL B O 1
ATOM 3873 N N . PRO B 1 98 ? -8.766 -10.812 20.734 1 98.62 98 PRO B N 1
ATOM 3874 C CA . PRO B 1 98 ? -8.477 -11.812 19.703 1 98.62 98 PRO B CA 1
ATOM 3875 C C . PRO B 1 98 ? -7.555 -11.281 18.609 1 98.62 98 PRO B C 1
ATOM 3877 O O . PRO B 1 98 ? -7.965 -10.445 17.797 1 98.62 98 PRO B O 1
ATOM 3880 N N . LYS B 1 99 ? -6.371 -11.805 18.516 1 98.81 99 LYS B N 1
ATOM 3881 C CA . LYS B 1 99 ? -5.316 -11.258 17.656 1 98.81 99 LYS B CA 1
ATOM 3882 C C . LYS B 1 99 ? -5.648 -11.445 16.188 1 98.81 99 LYS B C 1
ATOM 3884 O O . LYS B 1 99 ? -5.168 -10.695 15.328 1 98.81 99 LYS B O 1
ATOM 3889 N N . ASP B 1 100 ? -6.48 -12.484 15.836 1 98.69 100 ASP B N 1
ATOM 3890 C CA . ASP B 1 100 ? -6.875 -12.742 14.461 1 98.69 100 ASP B CA 1
ATOM 3891 C C . ASP B 1 100 ? -7.941 -11.75 13.992 1 98.69 100 ASP B C 1
ATOM 3893 O O . ASP B 1 100 ? -8.258 -11.688 12.805 1 98.69 100 ASP B O 1
ATOM 3897 N N . ARG B 1 101 ? -8.438 -10.922 14.938 1 98.69 101 ARG B N 1
ATOM 3898 C CA . ARG B 1 101 ? -9.461 -9.93 14.609 1 98.69 101 ARG B CA 1
ATOM 3899 C C . ARG B 1 101 ? -8.914 -8.516 14.727 1 98.69 101 ARG B C 1
ATOM 3901 O O . ARG B 1 101 ? -9.672 -7.547 14.789 1 98.69 101 ARG B O 1
ATOM 3908 N N . VAL B 1 102 ? -7.613 -8.367 14.828 1 98.94 102 VAL B N 1
ATOM 3909 C CA . VAL B 1 102 ? -6.922 -7.082 14.812 1 98.94 102 VAL B CA 1
ATOM 3910 C C . VAL B 1 102 ? -6.262 -6.863 13.453 1 98.94 102 VAL B C 1
ATOM 3912 O O . VAL B 1 102 ? -5.598 -7.762 12.93 1 98.94 102 VAL B O 1
ATOM 3915 N N . GLY B 1 103 ? -6.535 -5.707 12.812 1 98.94 103 GLY B N 1
ATOM 3916 C CA . GLY B 1 103 ? -5.871 -5.348 11.57 1 98.94 103 GLY B CA 1
ATOM 3917 C C . GLY B 1 103 ? -4.883 -4.207 11.727 1 98.94 103 GLY B C 1
ATOM 3918 O O . GLY B 1 103 ? -5.066 -3.336 12.578 1 98.94 103 GLY B O 1
ATOM 3919 N N . VAL B 1 104 ? -3.791 -4.254 11.008 1 99 104 VAL B N 1
ATOM 3920 C CA . VAL B 1 104 ? -2.791 -3.193 10.969 1 99 104 VAL B CA 1
ATOM 3921 C C . VAL B 1 104 ? -2.77 -2.555 9.586 1 99 104 VAL B C 1
ATOM 3923 O O . VAL B 1 104 ? -2.459 -3.221 8.594 1 99 104 VAL B O 1
ATOM 3926 N N . TYR B 1 105 ? -3.135 -1.299 9.461 1 98.94 105 TYR B N 1
ATOM 3927 C CA . TYR B 1 105 ? -3.25 -0.551 8.219 1 98.94 105 TYR B CA 1
ATOM 3928 C C . TYR B 1 105 ? -2.434 0.734 8.273 1 98.94 105 TYR B C 1
ATOM 3930 O O . TYR B 1 105 ? -2.879 1.735 8.844 1 98.94 105 TYR B O 1
ATOM 3938 N N . ILE B 1 106 ? -1.266 0.745 7.602 1 99 106 ILE B N 1
ATOM 3939 C CA . ILE B 1 106 ? -0.345 1.867 7.75 1 99 106 ILE B CA 1
ATOM 3940 C C . ILE B 1 106 ? -0.12 2.529 6.391 1 99 106 ILE B C 1
ATOM 3942 O O . ILE B 1 106 ? 0.299 1.872 5.434 1 99 106 ILE B O 1
ATOM 3946 N N . GLY B 1 107 ? -0.432 3.832 6.285 1 98.94 107 GLY B N 1
ATOM 3947 C CA . GLY B 1 107 ? -0.106 4.602 5.094 1 98.94 107 GLY B CA 1
ATOM 3948 C C . GLY B 1 107 ? 1.372 4.926 4.98 1 98.94 107 GLY B C 1
ATOM 3949 O O . GLY B 1 107 ? 2.012 5.289 5.969 1 98.94 107 GLY B O 1
ATOM 3950 N N . ILE B 1 108 ? 1.934 4.797 3.723 1 98.94 108 ILE B N 1
ATOM 3951 C CA . ILE B 1 108 ? 3.334 5.133 3.49 1 98.94 108 ILE B CA 1
ATOM 3952 C C . ILE B 1 108 ? 3.467 5.918 2.189 1 98.94 108 ILE B C 1
ATOM 3954 O O . ILE B 1 108 ? 2.641 5.781 1.285 1 98.94 108 ILE B O 1
ATOM 3958 N N . THR B 1 109 ? 4.496 6.773 2.135 1 98.75 109 THR B N 1
ATOM 3959 C CA . THR B 1 109 ? 4.871 7.41 0.878 1 98.75 109 THR B CA 1
ATOM 3960 C C . THR B 1 109 ? 5.785 6.496 0.062 1 98.75 109 THR B C 1
ATOM 3962 O O . THR B 1 109 ? 5.527 6.25 -1.118 1 98.75 109 THR B O 1
ATOM 3965 N N . GLU B 1 110 ? 6.812 6.07 0.584 1 98 110 GLU B N 1
ATOM 3966 C CA . GLU B 1 110 ? 7.801 5.152 0.021 1 98 110 GLU B CA 1
ATOM 3967 C C . GLU B 1 110 ? 8.375 4.234 1.096 1 98 110 GLU B C 1
ATOM 3969 O O . GLU B 1 110 ? 8.211 4.488 2.291 1 98 110 GLU B O 1
ATOM 3974 N N . HIS B 1 111 ? 8.945 3.199 0.696 1 97.69 111 HIS B N 1
ATOM 3975 C CA . HIS B 1 111 ? 9.664 2.293 1.587 1 97.69 111 HIS B CA 1
ATOM 3976 C C . HIS B 1 111 ? 10.719 1.49 0.828 1 97.69 111 HIS B C 1
ATOM 3978 O O . HIS B 1 111 ? 10.516 1.15 -0.341 1 97.69 111 HIS B O 1
ATOM 3984 N N . GLY B 1 112 ? 11.805 1.236 1.457 1 97.25 112 GLY B N 1
ATOM 3985 C CA . GLY B 1 112 ? 12.836 0.387 0.878 1 97.25 112 GLY B CA 1
ATOM 3986 C C . GLY B 1 112 ? 14.023 1.167 0.34 1 97.25 112 GLY B C 1
ATOM 3987 O O . GLY B 1 112 ? 15.109 0.617 0.18 1 97.25 112 GLY B O 1
ATOM 3988 N N . ASN B 1 113 ? 13.836 2.455 0.039 1 97.31 113 ASN B N 1
ATOM 3989 C CA . ASN B 1 113 ? 14.906 3.275 -0.521 1 97.31 113 ASN B CA 1
ATOM 3990 C C . ASN B 1 113 ? 16.062 3.422 0.454 1 97.31 113 ASN B C 1
ATOM 3992 O O . ASN B 1 113 ? 17.234 3.371 0.051 1 97.31 113 ASN B O 1
ATOM 3996 N N . VAL B 1 114 ? 15.75 3.588 1.772 1 97.31 114 VAL B N 1
ATOM 3997 C CA . VAL B 1 114 ? 16.766 3.75 2.799 1 97.31 114 VAL B CA 1
ATOM 3998 C C . VAL B 1 114 ? 17.656 2.504 2.852 1 97.31 114 VAL B C 1
ATOM 4000 O O . VAL B 1 114 ? 18.875 2.602 2.805 1 97.31 114 VAL B O 1
ATOM 4003 N N . GLU B 1 115 ? 17 1.367 2.891 1 97.31 115 GLU B N 1
ATOM 4004 C CA . GLU B 1 115 ? 17.703 0.094 2.982 1 97.31 115 GLU B CA 1
ATOM 4005 C C . GLU B 1 115 ? 18.531 -0.166 1.729 1 97.31 115 GLU B C 1
ATOM 4007 O O . GLU B 1 115 ? 19.656 -0.687 1.813 1 97.31 115 GLU B O 1
ATOM 4012 N N . THR B 1 116 ? 17.984 0.178 0.576 1 97.88 116 THR B N 1
ATOM 4013 C CA . THR B 1 116 ? 18.688 -0.01 -0.694 1 97.88 116 THR B CA 1
ATOM 4014 C C . THR B 1 116 ? 19.922 0.876 -0.771 1 97.88 116 THR B C 1
ATOM 4016 O O . THR B 1 116 ? 21 0.41 -1.139 1 97.88 116 THR B O 1
ATOM 4019 N N . GLU B 1 117 ? 19.781 2.152 -0.414 1 98.06 117 GLU B N 1
ATOM 4020 C CA . GLU B 1 117 ? 20.906 3.088 -0.406 1 98.06 117 GLU B CA 1
ATOM 4021 C C . GLU B 1 117 ? 22.016 2.605 0.518 1 98.06 117 GLU B C 1
ATOM 4023 O O . GLU B 1 117 ? 23.203 2.641 0.15 1 98.06 117 GLU B O 1
ATOM 4028 N N . ASN B 1 118 ? 21.609 2.172 1.687 1 97.31 118 ASN B N 1
ATOM 4029 C CA . ASN B 1 118 ? 22.594 1.729 2.676 1 97.31 118 ASN B CA 1
ATOM 4030 C C . ASN B 1 118 ? 23.344 0.487 2.205 1 97.31 118 ASN B C 1
ATOM 4032 O O . ASN B 1 118 ? 24.562 0.379 2.398 1 97.31 118 ASN B O 1
ATOM 4036 N N . GLU B 1 119 ? 22.609 -0.44 1.653 1 97.62 119 GLU B N 1
ATOM 4037 C CA . GLU B 1 119 ? 23.234 -1.674 1.186 1 97.62 119 GLU B CA 1
ATOM 4038 C C . GLU B 1 119 ? 24.219 -1.399 0.055 1 97.62 119 GLU B C 1
ATOM 4040 O O . GLU B 1 119 ? 25.297 -2.002 0.001 1 97.62 119 GLU B O 1
ATOM 4045 N N . ILE B 1 120 ? 23.828 -0.562 -0.887 1 98 120 ILE B N 1
ATOM 4046 C CA . ILE B 1 120 ? 24.719 -0.22 -1.996 1 98 120 ILE B CA 1
ATOM 4047 C C . ILE B 1 120 ? 25.969 0.472 -1.465 1 98 120 ILE B C 1
ATOM 4049 O O . ILE B 1 120 ? 27.078 0.207 -1.934 1 98 120 ILE B O 1
ATOM 4053 N N . HIS B 1 121 ? 25.797 1.405 -0.485 1 97.69 121 HIS B N 1
ATOM 4054 C CA . HIS B 1 121 ? 26.953 2.061 0.132 1 97.69 121 HIS B CA 1
ATOM 4055 C C . HIS B 1 121 ? 27.891 1.042 0.759 1 97.69 121 HIS B C 1
ATOM 4057 O O . HIS B 1 121 ? 29.109 1.131 0.588 1 97.69 121 HIS B O 1
ATOM 4063 N N . GLU B 1 122 ? 27.328 0.091 1.442 1 97.12 122 GLU B N 1
ATOM 4064 C CA . GLU B 1 122 ? 28.141 -0.928 2.111 1 97.12 122 GLU B CA 1
ATOM 4065 C C . GLU B 1 122 ? 28.969 -1.725 1.107 1 97.12 122 GLU B C 1
ATOM 4067 O O . GLU B 1 122 ? 30.172 -1.894 1.286 1 97.12 122 GLU B O 1
ATOM 4072 N N . ILE B 1 123 ? 28.344 -2.209 0.023 1 97.06 123 ILE B N 1
ATOM 4073 C CA . ILE B 1 123 ? 29.062 -3.09 -0.891 1 97.06 123 ILE B CA 1
ATOM 4074 C C . ILE B 1 123 ? 30.016 -2.27 -1.755 1 97.06 123 ILE B C 1
ATOM 4076 O O . ILE B 1 123 ? 30.938 -2.816 -2.361 1 97.06 123 ILE B O 1
ATOM 4080 N N . SER B 1 124 ? 29.719 -0.908 -1.863 1 96 124 SER B N 1
ATOM 4081 C CA . SER B 1 124 ? 30.656 -0.051 -2.588 1 96 124 SER B CA 1
ATOM 4082 C C . SER B 1 124 ? 32.031 -0.092 -1.961 1 96 124 SER B C 1
ATOM 4084 O O . SER B 1 124 ? 33.031 0.165 -2.635 1 96 124 SER B O 1
ATOM 4086 N N . GLN B 1 125 ? 32.125 -0.415 -0.685 1 95.94 125 GLN B N 1
ATOM 4087 C CA . GLN B 1 125 ? 33.406 -0.523 0.023 1 95.94 125 GLN B CA 1
ATOM 4088 C C . GLN B 1 125 ? 34.094 -1.829 -0.32 1 95.94 125 GLN B C 1
ATOM 4090 O O . GLN B 1 125 ? 35.281 -2.008 0.006 1 95.94 125 GLN B O 1
ATOM 4095 N N . PHE B 1 126 ? 33.469 -2.729 -0.969 1 97.44 126 PHE B N 1
ATOM 4096 C CA . PHE B 1 126 ? 34 -4.035 -1.353 1 97.44 126 PHE B CA 1
ATOM 4097 C C . PHE B 1 126 ? 33.875 -4.242 -2.857 1 97.44 126 PHE B C 1
ATOM 4099 O O . PHE B 1 126 ? 33.531 -5.332 -3.316 1 97.44 126 PHE B O 1
ATOM 4106 N N . ASP B 1 127 ? 34.125 -3.172 -3.652 1 96.81 127 ASP B N 1
ATOM 4107 C CA . ASP B 1 127 ? 34.125 -3.189 -5.113 1 96.81 127 ASP B CA 1
ATOM 4108 C C . ASP B 1 127 ? 32.781 -3.725 -5.645 1 96.81 127 ASP B C 1
ATOM 4110 O O . ASP B 1 127 ? 32.75 -4.496 -6.605 1 96.81 127 ASP B O 1
ATOM 4114 N N . TYR B 1 128 ? 31.688 -3.469 -4.879 1 97 128 TYR B N 1
ATOM 4115 C CA . TYR B 1 128 ? 30.328 -3.822 -5.25 1 97 128 TYR B CA 1
ATOM 4116 C C . TYR B 1 128 ? 30.172 -5.336 -5.367 1 97 128 TYR B C 1
ATOM 4118 O O . TYR B 1 128 ? 29.406 -5.82 -6.199 1 97 128 TYR B O 1
ATOM 4126 N N . ASP B 1 129 ? 30.969 -6.109 -4.586 1 97.81 129 ASP B N 1
ATOM 4127 C CA . ASP B 1 129 ? 30.812 -7.555 -4.457 1 97.81 129 ASP B CA 1
ATOM 4128 C C . ASP B 1 129 ? 29.516 -7.898 -3.715 1 97.81 129 ASP B C 1
ATOM 4130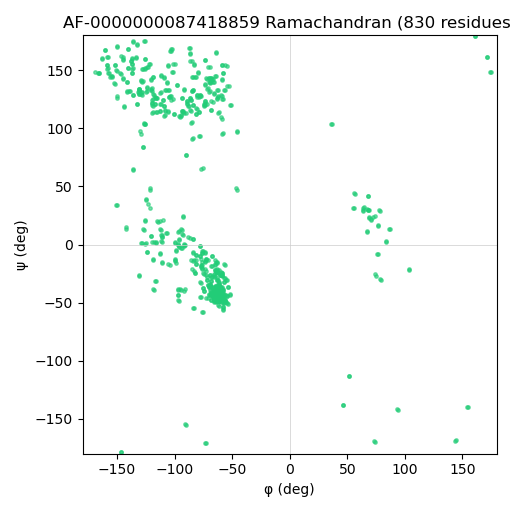 O O . ASP B 1 129 ? 29.406 -7.664 -2.51 1 97.81 129 ASP B O 1
ATOM 4134 N N . THR B 1 130 ? 28.594 -8.547 -4.383 1 97.06 130 THR B N 1
ATOM 4135 C CA . THR B 1 130 ? 27.266 -8.781 -3.818 1 97.06 130 THR B CA 1
ATOM 4136 C C . THR B 1 130 ? 27.297 -9.922 -2.807 1 97.06 130 THR B C 1
ATOM 4138 O O . THR B 1 130 ? 26.297 -10.211 -2.152 1 97.06 130 THR B O 1
ATOM 4141 N N . LYS B 1 131 ? 28.438 -10.578 -2.555 1 95.88 131 LYS B N 1
ATOM 4142 C CA . LYS B 1 131 ? 28.594 -11.547 -1.477 1 95.88 131 LYS B CA 1
ATOM 4143 C C . LYS B 1 131 ? 28.406 -10.891 -0.112 1 95.88 131 LYS B C 1
ATOM 4145 O O . LYS B 1 131 ? 28.078 -11.562 0.87 1 95.88 131 LYS B O 1
ATOM 4150 N N . PHE B 1 132 ? 28.609 -9.562 -0.106 1 96.5 132 PHE B N 1
ATOM 4151 C CA . PHE B 1 132 ? 28.484 -8.82 1.143 1 96.5 132 PHE B CA 1
ATOM 4152 C C . PHE B 1 132 ? 27.094 -8.203 1.28 1 96.5 132 PHE B C 1
ATOM 4154 O O . PHE B 1 132 ? 26.828 -7.457 2.225 1 96.5 132 PHE B O 1
ATOM 4161 N N . TRP B 1 133 ? 26.219 -8.5 0.303 1 96.81 133 TRP B N 1
ATOM 4162 C CA . TRP B 1 133 ? 24.828 -8.047 0.372 1 96.81 133 TRP B CA 1
ATOM 4163 C C . TRP B 1 133 ? 24.078 -8.773 1.484 1 96.81 133 TRP B C 1
ATOM 4165 O O . TRP B 1 133 ? 24.156 -9.992 1.607 1 96.81 133 TRP B O 1
ATOM 4175 N N . SER B 1 134 ? 23.359 -8.031 2.312 1 94 134 SER B N 1
ATOM 4176 C CA . SER B 1 134 ? 22.703 -8.586 3.494 1 94 134 SER B CA 1
ATOM 4177 C C . SER B 1 134 ? 21.547 -9.516 3.109 1 94 134 SER B C 1
ATOM 4179 O O . SER B 1 134 ? 20.781 -9.219 2.193 1 94 134 SER B O 1
ATOM 4181 N N . HIS B 1 135 ? 21.391 -10.625 3.922 1 91.44 135 HIS B N 1
ATOM 4182 C CA . HIS B 1 135 ? 20.281 -11.539 3.732 1 91.44 135 HIS B CA 1
ATOM 4183 C C . HIS B 1 135 ? 18.984 -10.93 4.266 1 91.44 135 HIS B C 1
ATOM 4185 O O . HIS B 1 135 ? 17.891 -11.453 4 1 91.44 135 HIS B O 1
ATOM 4191 N N . HIS B 1 136 ? 19.047 -9.758 4.906 1 94.38 136 HIS B N 1
ATOM 4192 C CA . HIS B 1 136 ? 17.875 -9.125 5.508 1 94.38 136 HIS B CA 1
ATOM 4193 C C . HIS B 1 136 ? 17.266 -8.086 4.566 1 94.38 136 HIS B C 1
ATOM 4195 O O . HIS B 1 136 ? 16.219 -7.527 4.855 1 94.38 136 HIS B O 1
ATOM 4201 N N . HIS B 1 137 ? 17.906 -7.914 3.443 1 96.06 137 HIS B N 1
ATOM 4202 C CA . HIS B 1 137 ? 17.5 -6.793 2.604 1 96.06 137 HIS B CA 1
ATOM 4203 C C . HIS B 1 137 ? 16.078 -6.984 2.076 1 96.06 137 HIS B C 1
ATOM 4205 O O . HIS B 1 137 ? 15.266 -6.059 2.123 1 96.06 137 HIS B O 1
ATOM 4211 N N . ASN B 1 138 ? 15.773 -8.195 1.599 1 96.75 138 ASN B N 1
ATOM 4212 C CA . ASN B 1 138 ? 14.469 -8.398 0.991 1 96.75 138 ASN B CA 1
ATOM 4213 C C . ASN B 1 138 ? 13.344 -8.164 1.994 1 96.75 138 ASN B C 1
ATOM 4215 O O . ASN B 1 138 ? 12.461 -7.336 1.76 1 96.75 138 ASN B O 1
ATOM 4219 N N . PRO B 1 139 ? 13.359 -8.812 3.189 1 97.12 139 PRO B N 1
ATOM 4220 C CA . PRO B 1 139 ? 12.266 -8.539 4.129 1 97.12 139 PRO B CA 1
ATOM 4221 C C . PRO B 1 139 ? 12.25 -7.09 4.613 1 97.12 139 PRO B C 1
ATOM 4223 O O . PRO B 1 139 ? 11.188 -6.574 4.984 1 97.12 139 PRO B O 1
ATOM 4226 N N . ARG B 1 140 ? 13.406 -6.379 4.555 1 98.06 140 ARG B N 1
ATOM 4227 C CA . ARG B 1 140 ? 13.484 -4.988 4.988 1 98.06 140 ARG B CA 1
ATOM 4228 C C . ARG B 1 140 ? 12.883 -4.055 3.941 1 98.06 140 ARG B C 1
ATOM 4230 O O . ARG B 1 140 ? 12.492 -2.932 4.258 1 98.06 140 ARG B O 1
ATOM 4237 N N . THR B 1 141 ? 12.766 -4.555 2.697 1 98 141 THR B N 1
ATOM 4238 C CA . THR B 1 141 ? 12.461 -3.602 1.634 1 98 141 THR B CA 1
ATOM 4239 C C . THR B 1 141 ? 11.062 -3.85 1.071 1 98 141 THR B C 1
ATOM 4241 O O . THR B 1 141 ? 10.555 -3.055 0.277 1 98 141 THR B O 1
ATOM 4244 N N . VAL B 1 142 ? 10.406 -4.938 1.475 1 98.5 142 VAL B N 1
ATOM 4245 C CA . VAL B 1 142 ? 9.023 -5.121 1.028 1 98.5 142 VAL B CA 1
ATOM 4246 C C . VAL B 1 142 ? 8.148 -4.012 1.597 1 98.5 142 VAL B C 1
ATOM 4248 O O . VAL B 1 142 ? 8.352 -3.572 2.73 1 98.5 142 VAL B O 1
ATOM 4251 N N . ALA B 1 143 ? 7.176 -3.596 0.844 1 98.69 143 ALA B N 1
ATOM 4252 C CA . ALA B 1 143 ? 6.375 -2.412 1.153 1 98.69 143 ALA B CA 1
ATOM 4253 C C . ALA B 1 143 ? 5.605 -2.596 2.457 1 98.69 143 ALA B C 1
ATOM 4255 O O . ALA B 1 143 ? 5.359 -1.629 3.182 1 98.69 143 ALA B O 1
ATOM 4256 N N . ASN B 1 144 ? 5.219 -3.777 2.809 1 98.88 144 ASN B N 1
ATOM 4257 C CA . ASN B 1 144 ? 4.379 -4.008 3.98 1 98.88 144 ASN B CA 1
ATOM 4258 C C . ASN B 1 144 ? 5.211 -4.098 5.258 1 98.88 144 ASN B C 1
ATOM 4260 O O . ASN B 1 144 ? 4.672 -4.348 6.336 1 98.88 144 ASN B O 1
ATOM 4264 N N . ASN B 1 145 ? 6.516 -3.867 5.215 1 98.81 145 ASN B N 1
ATOM 4265 C CA . ASN B 1 145 ? 7.422 -4.094 6.336 1 98.81 145 ASN B CA 1
ATOM 4266 C C . ASN B 1 145 ? 6.98 -3.322 7.578 1 98.81 145 ASN B C 1
ATOM 4268 O O . ASN B 1 145 ? 6.875 -3.896 8.664 1 98.81 145 ASN B O 1
ATOM 4272 N N . PRO B 1 146 ? 6.637 -1.982 7.465 1 98.81 146 PRO B N 1
ATOM 4273 C CA . PRO B 1 146 ? 6.273 -1.27 8.695 1 98.81 146 PRO B CA 1
ATOM 4274 C C . PRO B 1 146 ? 5.059 -1.874 9.391 1 98.81 146 PRO B C 1
ATOM 4276 O O . PRO B 1 146 ? 5 -1.901 10.625 1 98.81 146 PRO B O 1
ATOM 4279 N N . ALA B 1 147 ? 4.094 -2.344 8.656 1 98.94 147 ALA B N 1
ATOM 4280 C CA . ALA B 1 147 ? 2.914 -2.988 9.227 1 98.94 147 ALA B CA 1
ATOM 4281 C C . ALA B 1 147 ? 3.244 -4.395 9.727 1 98.94 147 ALA B C 1
ATOM 4283 O O . ALA B 1 147 ? 2.742 -4.824 10.766 1 98.94 147 ALA B O 1
ATOM 4284 N N . GLY B 1 148 ? 4.043 -5.09 8.961 1 98.88 148 GLY B N 1
ATOM 4285 C CA . GLY B 1 148 ? 4.426 -6.445 9.312 1 98.88 148 GLY B CA 1
ATOM 4286 C C . GLY B 1 148 ? 5.238 -6.52 10.594 1 98.88 148 GLY B C 1
ATOM 4287 O O . GLY B 1 148 ? 5.07 -7.449 11.391 1 98.88 148 GLY B O 1
ATOM 4288 N N . GLU B 1 149 ? 6.156 -5.574 10.773 1 98.81 149 GLU B N 1
ATOM 4289 C CA . GLU B 1 149 ? 6.941 -5.559 12 1 98.81 149 GLU B CA 1
ATOM 4290 C C . GLU B 1 149 ? 6.055 -5.312 13.219 1 98.81 149 GLU B C 1
ATOM 4292 O O . GLU B 1 149 ? 6.312 -5.848 14.305 1 98.81 149 GLU B O 1
ATOM 4297 N N . VAL B 1 150 ? 5.02 -4.488 13.055 1 98.94 150 VAL B N 1
ATOM 4298 C CA . VAL B 1 150 ? 4.047 -4.305 14.125 1 98.94 150 VAL B CA 1
ATOM 4299 C C . VAL B 1 150 ? 3.359 -5.629 14.438 1 98.94 150 VAL B C 1
ATOM 4301 O O . VAL B 1 150 ? 3.232 -6.016 15.602 1 98.94 150 VAL B O 1
ATOM 4304 N N . ALA B 1 151 ? 2.877 -6.34 13.367 1 98.88 151 ALA B N 1
ATOM 4305 C CA . ALA B 1 151 ? 2.18 -7.613 13.547 1 98.88 151 ALA B CA 1
ATOM 4306 C C . ALA B 1 151 ? 3.059 -8.625 14.281 1 98.88 151 ALA B C 1
ATOM 4308 O O . ALA B 1 151 ? 2.596 -9.305 15.195 1 98.88 151 ALA B O 1
ATOM 4309 N N . LEU B 1 152 ? 4.316 -8.703 13.906 1 98.56 152 LEU B N 1
ATOM 4310 C CA . LEU B 1 152 ? 5.258 -9.617 14.539 1 98.56 152 LEU B CA 1
ATOM 4311 C C . LEU B 1 152 ? 5.5 -9.234 15.992 1 98.56 152 LEU B C 1
ATOM 4313 O O . LEU B 1 152 ? 5.465 -10.094 16.875 1 98.56 152 LEU B O 1
ATOM 4317 N N . SER B 1 153 ? 5.746 -7.934 16.203 1 98.31 153 SER B N 1
ATOM 4318 C CA . SER B 1 153 ? 6.07 -7.434 17.531 1 98.31 153 SER B CA 1
ATOM 4319 C C . SER B 1 153 ? 4.922 -7.68 18.5 1 98.31 153 SER B C 1
ATOM 4321 O O . SER B 1 153 ? 5.152 -7.945 19.688 1 98.31 153 SER B O 1
ATOM 4323 N N . MET B 1 154 ? 3.682 -7.617 18.031 1 98.69 154 MET B N 1
ATOM 4324 C CA . MET B 1 154 ? 2.533 -7.605 18.938 1 98.69 154 MET B CA 1
ATOM 4325 C C . MET B 1 154 ? 1.739 -8.906 18.812 1 98.69 154 MET B C 1
ATOM 4327 O O . MET B 1 154 ? 0.702 -9.062 19.469 1 98.69 154 MET B O 1
ATOM 4331 N N . GLY B 1 155 ? 2.207 -9.844 17.984 1 98.62 155 GLY B N 1
ATOM 4332 C CA . GLY B 1 155 ? 1.556 -11.133 17.812 1 98.62 155 GLY B CA 1
ATOM 4333 C C . GLY B 1 155 ? 0.204 -11.031 17.125 1 98.62 155 GLY B C 1
ATOM 4334 O O . GLY B 1 155 ? -0.697 -11.828 17.406 1 98.62 155 GLY B O 1
ATOM 4335 N N . ILE B 1 156 ? 0.033 -10.078 16.297 1 98.88 156 ILE B N 1
ATOM 4336 C CA . ILE B 1 156 ? -1.236 -9.859 15.609 1 98.88 156 ILE B CA 1
ATOM 4337 C C . ILE B 1 156 ? -1.354 -10.812 14.422 1 98.88 156 ILE B C 1
ATOM 4339 O O . ILE B 1 156 ? -0.483 -10.836 13.547 1 98.88 156 ILE B O 1
ATOM 4343 N N . THR B 1 157 ? -2.479 -11.562 14.305 1 98.88 157 THR B N 1
ATOM 4344 C CA . THR B 1 157 ? -2.596 -12.578 13.266 1 98.88 157 THR B CA 1
ATOM 4345 C C . THR B 1 157 ? -3.717 -12.219 12.289 1 98.88 157 THR B C 1
ATOM 4347 O O . THR B 1 157 ? -4.027 -13 11.383 1 98.88 157 THR B O 1
ATOM 4350 N N . GLY B 1 158 ? -4.398 -11.07 12.469 1 98.88 158 GLY B N 1
ATOM 4351 C CA . GLY B 1 158 ? -5.254 -10.516 11.43 1 98.88 158 GLY B CA 1
ATOM 4352 C C . GLY B 1 158 ? -4.477 -9.914 10.281 1 98.88 158 GLY B C 1
ATOM 4353 O O . GLY B 1 158 ? -3.254 -10.047 10.211 1 98.88 158 GLY B O 1
ATOM 4354 N N . PRO B 1 159 ? -5.172 -9.25 9.414 1 98.88 159 PRO B N 1
ATOM 4355 C CA . PRO B 1 159 ? -4.48 -8.711 8.234 1 98.88 159 PRO B CA 1
ATOM 4356 C C . PRO B 1 159 ? -3.533 -7.566 8.586 1 98.88 159 PRO B C 1
ATOM 4358 O O . PRO B 1 159 ? -3.844 -6.746 9.445 1 98.88 159 PRO B O 1
ATOM 4361 N N . HIS B 1 160 ? -2.334 -7.551 7.945 1 98.94 160 HIS B N 1
ATOM 4362 C CA . HIS B 1 160 ? -1.475 -6.375 7.973 1 98.94 160 HIS B CA 1
ATOM 4363 C C . HIS B 1 160 ? -1.05 -5.969 6.566 1 98.94 160 HIS B C 1
ATOM 4365 O O . HIS B 1 160 ? -0.723 -6.824 5.738 1 98.94 160 HIS B O 1
ATOM 4371 N N . TYR B 1 161 ? -1.168 -4.762 6.219 1 98.94 161 TYR B N 1
ATOM 4372 C CA . TYR B 1 161 ? -0.603 -4.273 4.965 1 98.94 161 TYR B CA 1
ATOM 4373 C C . TYR B 1 161 ? -0.454 -2.756 4.988 1 98.94 161 TYR B C 1
ATOM 4375 O O . TYR B 1 161 ? -0.837 -2.104 5.965 1 98.94 161 TYR B O 1
ATOM 4383 N N . THR B 1 162 ? 0.259 -2.223 4.055 1 98.94 162 THR B N 1
ATOM 4384 C CA . THR B 1 162 ? 0.426 -0.78 3.918 1 98.94 162 THR B CA 1
ATOM 4385 C C . THR B 1 162 ? -0.389 -0.249 2.742 1 98.94 162 THR B C 1
ATOM 4387 O O . THR B 1 162 ? -0.745 -1.005 1.835 1 98.94 162 THR B O 1
ATOM 4390 N N . ILE B 1 163 ? -0.738 0.998 2.852 1 98.94 163 ILE B N 1
ATOM 4391 C CA . ILE B 1 163 ? -1.39 1.728 1.769 1 98.94 163 ILE B CA 1
ATOM 4392 C C . ILE B 1 163 ? -0.419 2.744 1.174 1 98.94 163 ILE B C 1
ATOM 4394 O O . ILE B 1 163 ? -0.021 3.699 1.846 1 98.94 163 ILE B O 1
ATOM 4398 N N . GLY B 1 164 ? 0.002 2.465 -0.092 1 98.88 164 GLY B N 1
ATOM 4399 C CA . GLY B 1 164 ? 0.792 3.459 -0.799 1 98.88 164 GLY B CA 1
ATOM 4400 C C . GLY B 1 164 ? -0.045 4.578 -1.386 1 98.88 164 GLY B C 1
ATOM 4401 O O . GLY B 1 164 ? -0.815 4.363 -2.322 1 98.88 164 GLY B O 1
ATOM 4402 N N . ALA B 1 165 ? 0.181 5.801 -0.82 1 98.88 165 ALA B N 1
ATOM 4403 C CA . ALA B 1 165 ? -0.618 6.941 -1.26 1 98.88 165 ALA B CA 1
ATOM 4404 C C . ALA B 1 165 ? 0.167 8.242 -1.131 1 98.88 165 ALA B C 1
ATOM 4406 O O . ALA B 1 165 ? -0.39 9.273 -0.756 1 98.88 165 ALA B O 1
ATOM 4407 N N . ALA B 1 166 ? 1.421 8.203 -1.329 1 98.56 166 ALA B N 1
ATOM 4408 C CA . ALA B 1 166 ? 2.287 9.375 -1.214 1 98.56 166 ALA B CA 1
ATOM 4409 C C . ALA B 1 166 ? 1.985 10.156 0.061 1 98.56 166 ALA B C 1
ATOM 4411 O O . ALA B 1 166 ? 1.878 9.578 1.144 1 98.56 166 ALA B O 1
ATOM 4412 N N . CYS B 1 167 ? 1.953 11.516 -0.024 1 98.56 167 CYS B N 1
ATOM 4413 C CA . CYS B 1 167 ? 1.787 12.336 1.17 1 98.56 167 CYS B CA 1
ATOM 4414 C C . CYS B 1 167 ? 0.354 12.266 1.683 1 98.56 167 CYS B C 1
ATOM 4416 O O . CYS B 1 167 ? 0.066 12.719 2.793 1 98.56 167 CYS B O 1
ATOM 4418 N N . ALA B 1 168 ? -0.558 11.633 0.93 1 98.81 168 ALA B N 1
ATOM 4419 C CA . ALA B 1 168 ? -1.941 11.453 1.363 1 98.81 168 ALA B CA 1
ATOM 4420 C C . ALA B 1 168 ? -2.098 10.188 2.201 1 98.81 168 ALA B C 1
ATOM 4422 O O . ALA B 1 168 ? -3.191 9.891 2.684 1 98.81 168 ALA B O 1
ATOM 4423 N N . ALA B 1 169 ? -1.043 9.555 2.498 1 98.88 169 ALA B N 1
ATOM 4424 C CA . ALA B 1 169 ? -1.053 8.18 2.992 1 98.88 169 ALA B CA 1
ATOM 4425 C C . ALA B 1 169 ? -1.496 8.117 4.449 1 98.88 169 ALA B C 1
ATOM 4427 O O . ALA B 1 169 ? -2.137 7.156 4.875 1 98.88 169 ALA B O 1
ATOM 4428 N N . GLY B 1 170 ? -1.106 9.078 5.277 1 98.88 170 GLY B N 1
ATOM 4429 C CA . GLY B 1 170 ? -1.513 9.062 6.676 1 98.88 170 GLY B CA 1
ATOM 4430 C C . GLY B 1 170 ? -3.016 8.969 6.859 1 98.88 170 GLY B C 1
ATOM 4431 O O . GLY B 1 170 ? -3.502 8.094 7.578 1 98.88 170 GLY B O 1
ATOM 4432 N N . ASN B 1 171 ? -3.812 9.867 6.141 1 98.88 171 ASN B N 1
ATOM 4433 C CA . ASN B 1 171 ? -5.27 9.797 6.141 1 98.88 171 ASN B CA 1
ATOM 4434 C C . ASN B 1 171 ? -5.766 8.469 5.574 1 98.88 171 ASN B C 1
ATOM 4436 O O . ASN B 1 171 ? -6.723 7.891 6.094 1 98.88 171 ASN B O 1
ATOM 4440 N N . ALA B 1 172 ? -5.066 8.031 4.531 1 98.94 172 ALA B N 1
ATOM 4441 C CA . ALA B 1 172 ? -5.48 6.797 3.871 1 98.94 172 ALA B CA 1
ATOM 4442 C C . ALA B 1 172 ? -5.426 5.613 4.836 1 98.94 172 ALA B C 1
ATOM 4444 O O . ALA B 1 172 ? -6.25 4.699 4.75 1 98.94 172 ALA B O 1
ATOM 4445 N N . GLY B 1 173 ? -4.418 5.621 5.734 1 98.94 173 GLY B N 1
ATOM 4446 C CA . GLY B 1 173 ? -4.355 4.582 6.75 1 98.94 173 GLY B CA 1
ATOM 4447 C C . GLY B 1 173 ? -5.578 4.555 7.648 1 98.94 173 GLY B C 1
ATOM 4448 O O . GLY B 1 173 ? -6.156 3.492 7.887 1 98.94 173 GLY B O 1
ATOM 4449 N N . PHE B 1 174 ? -6.043 5.699 8.141 1 98.94 174 PHE B N 1
ATOM 4450 C CA . PHE B 1 174 ? -7.23 5.793 8.984 1 98.94 174 PHE B CA 1
ATOM 4451 C C . PHE B 1 174 ? -8.477 5.379 8.211 1 98.94 174 PHE B C 1
ATOM 4453 O O . PHE B 1 174 ? -9.32 4.652 8.734 1 98.94 174 PHE B O 1
ATOM 4460 N N . ILE B 1 175 ? -8.562 5.852 6.957 1 98.94 175 ILE B N 1
ATOM 4461 C CA . ILE B 1 175 ? -9.703 5.535 6.109 1 98.94 175 ILE B CA 1
ATOM 4462 C C . ILE B 1 175 ? -9.805 4.023 5.922 1 98.94 175 ILE B C 1
ATOM 4464 O O . ILE B 1 175 ? -10.891 3.447 6.039 1 98.94 175 ILE B O 1
ATOM 4468 N N . GLN B 1 176 ? -8.672 3.42 5.703 1 98.88 176 GLN B N 1
ATOM 4469 C CA . GLN B 1 176 ? -8.648 1.974 5.516 1 98.88 176 GLN B CA 1
ATOM 4470 C C . GLN B 1 176 ? -9.102 1.249 6.781 1 98.88 176 GLN B C 1
ATOM 4472 O O . GLN B 1 176 ? -9.891 0.299 6.711 1 98.88 176 GLN B O 1
ATOM 4477 N N . GLY B 1 177 ? -8.539 1.662 7.953 1 98.88 177 GLY B N 1
ATOM 4478 C CA . GLY B 1 177 ? -8.977 1.06 9.203 1 98.88 177 GLY B CA 1
ATOM 4479 C C . GLY B 1 177 ? -10.477 1.139 9.414 1 98.88 177 GLY B C 1
ATOM 4480 O O . GLY B 1 177 ? -11.109 0.147 9.781 1 98.88 177 GLY B O 1
ATOM 4481 N N . LEU B 1 178 ? -11.07 2.295 9.148 1 98.75 178 LEU B N 1
ATOM 4482 C CA . LEU B 1 178 ? -12.516 2.504 9.258 1 98.75 178 LEU B CA 1
ATOM 4483 C C . LEU B 1 178 ? -13.273 1.578 8.312 1 98.75 178 LEU B C 1
ATOM 4485 O O . LEU B 1 178 ? -14.25 0.942 8.703 1 98.75 178 LEU B O 1
ATOM 4489 N N . GLN B 1 179 ? -12.82 1.508 7.074 1 98.5 179 GLN B N 1
ATOM 4490 C CA . GLN B 1 179 ? -13.484 0.701 6.055 1 98.5 179 GLN B CA 1
ATOM 4491 C C . GLN B 1 179 ? -13.469 -0.778 6.43 1 98.5 179 GLN B C 1
ATOM 4493 O O . GLN B 1 179 ? -14.469 -1.477 6.254 1 98.5 179 GLN B O 1
ATOM 4498 N N . MET B 1 180 ? -12.336 -1.27 6.965 1 98.62 180 MET B N 1
ATOM 4499 C CA . MET B 1 180 ? -12.227 -2.678 7.332 1 98.62 180 MET B CA 1
ATOM 4500 C C . MET B 1 180 ? -13.109 -2.998 8.531 1 98.62 180 MET B C 1
ATOM 4502 O O . MET B 1 180 ? -13.648 -4.098 8.633 1 98.62 180 MET B O 1
ATOM 4506 N N . LEU B 1 181 ? -13.234 -2.062 9.438 1 98.56 181 LEU B N 1
ATOM 4507 C CA . LEU B 1 181 ? -14.148 -2.234 10.555 1 98.56 181 LEU B CA 1
ATOM 4508 C C . LEU B 1 181 ? -15.594 -2.305 10.07 1 98.56 181 LEU B C 1
ATOM 4510 O O . LEU B 1 181 ? -16.375 -3.135 10.539 1 98.56 181 LEU B O 1
ATOM 4514 N N . ARG B 1 182 ? -15.938 -1.503 9.117 1 97.5 182 ARG B N 1
ATOM 4515 C CA . ARG B 1 182 ? -17.297 -1.434 8.617 1 97.5 182 ARG B CA 1
ATOM 4516 C C . ARG B 1 182 ? -17.656 -2.674 7.801 1 97.5 182 ARG B C 1
ATOM 4518 O O . ARG B 1 182 ? -18.812 -3.096 7.766 1 97.5 182 ARG B O 1
ATOM 4525 N N . LEU B 1 183 ? -16.672 -3.25 7.152 1 96.94 183 LEU B N 1
ATOM 4526 C CA . LEU B 1 183 ? -16.891 -4.465 6.379 1 96.94 183 LEU B CA 1
ATOM 4527 C C . LEU B 1 183 ? -16.891 -5.695 7.281 1 96.94 183 LEU B C 1
ATOM 4529 O O . LEU B 1 183 ? -17.188 -6.801 6.828 1 96.94 183 LEU B O 1
ATOM 4533 N N . GLY B 1 184 ? -16.516 -5.516 8.555 1 96.5 184 GLY B N 1
ATOM 4534 C CA . GLY B 1 184 ? -16.438 -6.633 9.484 1 96.5 184 GLY B CA 1
ATOM 4535 C C . GLY B 1 184 ? -15.211 -7.5 9.281 1 96.5 184 GLY B C 1
ATOM 4536 O O . GLY B 1 184 ? -15.156 -8.633 9.766 1 96.5 184 GLY B O 1
ATOM 4537 N N . GLU B 1 185 ? -14.227 -6.938 8.547 1 97.5 185 GLU B N 1
ATOM 4538 C CA . GLU B 1 185 ? -12.977 -7.672 8.344 1 97.5 185 GLU B CA 1
ATOM 4539 C C . GLU B 1 185 ? -12.242 -7.875 9.664 1 97.5 185 GLU B C 1
ATOM 4541 O O . GLU B 1 185 ? -11.547 -8.875 9.844 1 97.5 185 GLU B O 1
ATOM 4546 N N . VAL B 1 186 ? -12.312 -6.895 10.531 1 98.5 186 VAL B N 1
ATOM 4547 C CA . VAL B 1 186 ? -11.648 -6.902 11.828 1 98.5 186 VAL B CA 1
ATOM 4548 C C . VAL B 1 186 ? -12.57 -6.293 12.883 1 98.5 186 VAL B C 1
ATOM 4550 O O . VAL B 1 186 ? -13.617 -5.727 12.555 1 98.5 186 VAL B O 1
ATOM 4553 N N . ASP B 1 187 ? -12.18 -6.465 14.164 1 98.38 187 ASP B N 1
ATOM 4554 C CA . ASP B 1 187 ? -12.93 -5.875 15.266 1 98.38 187 ASP B CA 1
ATOM 4555 C C . ASP B 1 187 ? -12.141 -4.746 15.93 1 98.38 187 ASP B C 1
ATOM 4557 O O . ASP B 1 187 ? -12.703 -3.949 16.688 1 98.38 187 ASP B O 1
ATOM 4561 N N . LEU B 1 188 ? -10.875 -4.68 15.656 1 98.81 188 LEU B N 1
ATOM 4562 C CA . LEU B 1 188 ? -9.953 -3.625 16.078 1 98.81 188 LEU B CA 1
ATOM 4563 C C . LEU B 1 188 ? -8.969 -3.289 14.969 1 98.81 188 LEU B C 1
ATOM 4565 O O . LEU B 1 188 ? -8.406 -4.188 14.336 1 98.81 188 LEU B O 1
ATOM 4569 N N . ALA B 1 189 ? -8.82 -2.02 14.711 1 98.94 189 ALA B N 1
ATOM 4570 C CA . ALA B 1 189 ? -7.836 -1.602 13.711 1 98.94 189 ALA B CA 1
ATOM 4571 C C . ALA B 1 189 ? -6.766 -0.709 14.336 1 98.94 189 ALA B C 1
ATOM 4573 O O . ALA B 1 189 ? -7.078 0.191 15.117 1 98.94 189 ALA B O 1
ATOM 4574 N N . ILE B 1 190 ? -5.527 -1.015 14.117 1 99 190 ILE B N 1
ATOM 4575 C CA . ILE B 1 190 ? -4.406 -0.101 14.312 1 99 190 ILE B CA 1
ATOM 4576 C C . ILE B 1 190 ? -4.059 0.584 13 1 99 190 ILE B C 1
ATOM 4578 O O . ILE B 1 190 ? -3.621 -0.07 12.047 1 99 190 ILE B O 1
ATOM 4582 N N . ALA B 1 191 ? -4.316 1.884 12.922 1 98.94 191 ALA B N 1
ATOM 4583 C CA . ALA B 1 191 ? -4.301 2.555 11.625 1 98.94 191 ALA B CA 1
ATOM 4584 C C . ALA B 1 191 ? -3.668 3.939 11.727 1 98.94 191 ALA B C 1
ATOM 4586 O O . ALA B 1 191 ? -3.734 4.582 12.781 1 98.94 191 ALA B O 1
ATOM 4587 N N . GLY B 1 192 ? -3.084 4.41 10.688 1 98.94 192 GLY B N 1
ATOM 4588 C CA . GLY B 1 192 ? -2.426 5.703 10.602 1 98.94 192 GLY B CA 1
ATOM 4589 C C . GLY B 1 192 ? -1.345 5.754 9.539 1 98.94 192 GLY B C 1
ATOM 4590 O O . GLY B 1 192 ? -1.561 5.316 8.406 1 98.94 192 GLY B O 1
ATOM 4591 N N . GLY B 1 193 ? -0.218 6.41 9.836 1 98.94 193 GLY B N 1
ATOM 4592 C CA . GLY B 1 193 ? 0.88 6.535 8.891 1 98.94 193 GLY B CA 1
ATOM 4593 C C . GLY B 1 193 ? 2.244 6.516 9.555 1 98.94 193 GLY B C 1
ATOM 4594 O O . GLY B 1 193 ? 2.355 6.738 10.758 1 98.94 193 GLY B O 1
ATOM 4595 N N . SER B 1 194 ? 3.258 6.203 8.75 1 98.81 194 SER B N 1
ATOM 4596 C CA . SER B 1 194 ? 4.641 6.145 9.203 1 98.81 194 SER B CA 1
ATOM 4597 C C . SER B 1 194 ? 5.609 6.566 8.102 1 98.81 194 SER B C 1
ATOM 4599 O O . SER B 1 194 ? 5.32 6.391 6.918 1 98.81 194 SER B O 1
ATOM 4601 N N . SER B 1 195 ? 6.73 7.188 8.539 1 98.44 195 SER B N 1
ATOM 4602 C CA . SER B 1 195 ? 7.766 7.59 7.594 1 98.44 195 SER B CA 1
ATOM 4603 C C . SER B 1 195 ? 9.141 7.629 8.258 1 98.44 195 SER B C 1
ATOM 4605 O O . SER B 1 195 ? 9.266 8.062 9.406 1 98.44 195 SER B O 1
ATOM 4607 N N . GLU B 1 196 ? 10.148 7.152 7.535 1 97.62 196 GLU B N 1
ATOM 4608 C CA . GLU B 1 196 ? 11.555 7.258 7.938 1 97.62 196 GLU B CA 1
ATOM 4609 C C . GLU B 1 196 ? 12.375 8 6.891 1 97.62 196 GLU B C 1
ATOM 4611 O O . GLU B 1 196 ? 13.57 7.734 6.727 1 97.62 196 GLU B O 1
ATOM 4616 N N . SER B 1 197 ? 11.836 8.898 6.215 1 96.25 197 SER B N 1
ATOM 4617 C CA . SER B 1 197 ? 12.328 9.453 4.953 1 96.25 197 SER B CA 1
ATOM 4618 C C . SER B 1 197 ? 13.625 10.227 5.156 1 96.25 197 SER B C 1
ATOM 4620 O O . SER B 1 197 ? 14.375 10.445 4.203 1 96.25 197 SER B O 1
ATOM 4622 N N . ILE B 1 198 ? 14 10.656 6.328 1 98.06 198 ILE B N 1
ATOM 4623 C CA . ILE B 1 198 ? 15.203 11.445 6.527 1 98.06 198 ILE B CA 1
ATOM 4624 C C . ILE B 1 198 ? 16.438 10.57 6.324 1 98.06 198 ILE B C 1
ATOM 4626 O O . ILE B 1 198 ? 17.547 11.078 6.18 1 98.06 198 ILE B O 1
ATOM 4630 N N . HIS B 1 199 ? 16.25 9.242 6.277 1 97.38 199 HIS B N 1
ATOM 4631 C CA . HIS B 1 199 ? 17.391 8.336 6.242 1 97.38 199 HIS B CA 1
ATOM 4632 C C . HIS B 1 199 ? 17.766 7.965 4.812 1 97.38 199 HIS B C 1
ATOM 4634 O O . HIS B 1 199 ? 18.703 7.211 4.586 1 97.38 199 HIS B O 1
ATOM 4640 N N . THR B 1 200 ? 17.062 8.398 3.832 1 97.06 200 THR B N 1
ATOM 4641 C CA . THR B 1 200 ? 17.438 8.297 2.426 1 97.06 200 THR B CA 1
ATOM 4642 C C . THR B 1 200 ? 17.938 9.633 1.901 1 97.06 200 THR B C 1
ATOM 4644 O O . THR B 1 200 ? 17.25 10.648 2.008 1 97.06 200 THR B O 1
ATOM 4647 N N . PHE B 1 201 ? 19.172 9.656 1.336 1 98 201 PHE B N 1
ATOM 4648 C CA . PHE B 1 201 ? 19.672 10.906 0.772 1 98 201 PHE B CA 1
ATOM 4649 C C . PHE B 1 201 ? 18.953 11.234 -0.529 1 98 201 PHE B C 1
ATOM 4651 O O . PHE B 1 201 ? 18.891 12.398 -0.938 1 98 201 PHE B O 1
ATOM 4658 N N . GLY B 1 202 ? 18.391 10.18 -1.158 1 97.94 202 GLY B N 1
ATOM 4659 C CA . GLY B 1 202 ? 17.734 10.367 -2.439 1 97.94 202 GLY B CA 1
ATOM 4660 C C . GLY B 1 202 ? 16.578 11.352 -2.381 1 97.94 202 GLY B C 1
ATOM 4661 O O . GLY B 1 202 ? 16.359 12.109 -3.324 1 97.94 202 GLY B O 1
ATOM 4662 N N . ILE B 1 203 ? 15.805 11.32 -1.324 1 97.69 203 ILE B N 1
ATOM 4663 C CA . ILE B 1 203 ? 14.664 12.219 -1.187 1 97.69 203 ILE B CA 1
ATOM 4664 C C . ILE B 1 203 ? 15.148 13.664 -1.089 1 97.69 203 ILE B C 1
ATOM 4666 O O . ILE B 1 203 ? 14.578 14.562 -1.711 1 97.69 203 ILE B O 1
ATOM 4670 N N . PHE B 1 204 ? 16.219 13.891 -0.338 1 98.25 204 PHE B N 1
ATOM 4671 C CA . PHE B 1 204 ? 16.812 15.211 -0.227 1 98.25 204 PHE B CA 1
ATOM 4672 C C . PHE B 1 204 ? 17.359 15.68 -1.575 1 98.25 204 PHE B C 1
ATOM 4674 O O . PHE B 1 204 ? 17.094 16.812 -1.997 1 98.25 204 PHE B O 1
ATOM 4681 N N . ALA B 1 205 ? 18.078 14.797 -2.217 1 98.38 205 ALA B N 1
ATOM 4682 C CA . ALA B 1 205 ? 18.641 15.117 -3.521 1 98.38 205 ALA B CA 1
ATOM 4683 C C . ALA B 1 205 ? 17.547 15.453 -4.531 1 98.38 205 ALA B C 1
ATOM 4685 O O . ALA B 1 205 ? 17.703 16.359 -5.352 1 98.38 205 ALA B O 1
ATOM 4686 N N . SER B 1 206 ? 16.516 14.711 -4.461 1 97.62 206 SER B N 1
ATOM 4687 C CA . SER B 1 206 ? 15.414 14.906 -5.395 1 97.62 206 SER B CA 1
ATOM 4688 C C . SER B 1 206 ? 14.742 16.266 -5.184 1 97.62 206 SER B C 1
ATOM 4690 O O . SER B 1 206 ? 14.492 16.984 -6.145 1 97.62 206 SER B O 1
ATOM 4692 N N . PHE B 1 207 ? 14.414 16.578 -3.953 1 97.25 207 PHE B N 1
ATOM 4693 C CA . PHE B 1 207 ? 13.797 17.875 -3.68 1 97.25 207 PHE B CA 1
ATOM 4694 C C . PHE B 1 207 ? 14.75 19.016 -4.016 1 97.25 207 PHE B C 1
ATOM 4696 O O . PHE B 1 207 ? 14.32 20.078 -4.477 1 97.25 207 PHE B O 1
ATOM 4703 N N . ALA B 1 208 ? 16.016 18.797 -3.748 1 97.06 208 ALA B N 1
ATOM 4704 C CA . ALA B 1 208 ? 17 19.812 -4.121 1 97.06 208 ALA B CA 1
ATOM 4705 C C . ALA B 1 208 ? 17.016 20.047 -5.629 1 97.06 208 ALA B C 1
ATOM 4707 O O . ALA B 1 208 ? 17.062 21.188 -6.09 1 97.06 208 ALA B O 1
ATOM 4708 N N . SER B 1 209 ? 16.984 18.922 -6.379 1 95.25 209 SER B N 1
ATOM 4709 C CA . SER B 1 209 ? 17.016 19 -7.836 1 95.25 209 SER B CA 1
ATOM 4710 C C . SER B 1 209 ? 15.766 19.703 -8.375 1 95.25 209 SER B C 1
ATOM 4712 O O . SER B 1 209 ? 15.789 20.281 -9.461 1 95.25 209 SER B O 1
ATOM 4714 N N . GLN B 1 210 ? 14.727 19.688 -7.586 1 93.25 210 GLN B N 1
ATOM 4715 C CA . GLN B 1 210 ? 13.477 20.328 -7.973 1 93.25 210 GLN B CA 1
ATOM 4716 C C . GLN B 1 210 ? 13.422 21.766 -7.484 1 93.25 210 GLN B C 1
ATOM 4718 O O . GLN B 1 210 ? 12.453 22.484 -7.754 1 93.25 210 GLN B O 1
ATOM 4723 N N . GLY B 1 211 ? 14.422 22.219 -6.812 1 94 211 GLY B N 1
ATOM 4724 C CA . GLY B 1 211 ? 14.414 23.547 -6.223 1 94 211 GLY B CA 1
ATOM 4725 C C . GLY B 1 211 ? 13.406 23.703 -5.102 1 94 211 GLY B C 1
ATOM 4726 O O . GLY B 1 211 ? 12.875 24.797 -4.875 1 94 211 GLY B O 1
ATOM 4727 N N . ALA B 1 212 ? 13.164 22.531 -4.391 1 96.06 212 ALA B N 1
ATOM 4728 C CA . ALA B 1 212 ? 12.078 22.531 -3.414 1 96.06 212 ALA B CA 1
ATOM 4729 C C . ALA B 1 212 ? 12.562 22.047 -2.053 1 96.06 212 ALA B C 1
ATOM 4731 O O . ALA B 1 212 ? 11.758 21.672 -1.192 1 96.06 212 ALA B O 1
ATOM 4732 N N . LEU B 1 213 ? 13.891 21.969 -1.881 1 97.81 213 LEU B N 1
ATOM 4733 C CA . LEU B 1 213 ? 14.43 21.625 -0.575 1 97.81 213 LEU B CA 1
ATOM 4734 C C . LEU B 1 213 ? 14.656 22.859 0.279 1 97.81 213 LEU B C 1
ATOM 4736 O O . LEU B 1 213 ? 15.438 23.75 -0.096 1 97.81 213 LEU B O 1
ATOM 4740 N N . ALA B 1 214 ? 14.055 22.859 1.422 1 98.5 214 ALA B N 1
ATOM 4741 C CA . ALA B 1 214 ? 14.047 24.062 2.244 1 98.5 214 ALA B CA 1
ATOM 4742 C C . ALA B 1 214 ? 15.43 24.344 2.811 1 98.5 214 ALA B C 1
ATOM 4744 O O . ALA B 1 214 ? 16.156 23.438 3.189 1 98.5 214 ALA B O 1
ATOM 4745 N N . LYS B 1 215 ? 15.766 25.609 2.889 1 97.12 215 LYS B N 1
ATOM 4746 C CA . LYS B 1 215 ? 16.969 26.109 3.539 1 97.12 215 LYS B CA 1
ATOM 4747 C C . LYS B 1 215 ? 16.672 27.359 4.371 1 97.12 215 LYS B C 1
ATOM 4749 O O . LYS B 1 215 ? 15.773 28.125 4.039 1 97.12 215 LYS B O 1
ATOM 4754 N N . HIS B 1 216 ? 17.359 27.5 5.402 1 98.12 216 HIS B N 1
ATOM 4755 C CA . HIS B 1 216 ? 17.312 28.672 6.27 1 98.12 216 HIS B CA 1
ATOM 4756 C C . HIS B 1 216 ? 18.484 28.688 7.254 1 98.12 216 HIS B C 1
ATOM 4758 O O . HIS B 1 216 ? 18.938 27.625 7.688 1 98.12 216 HIS B O 1
ATOM 4764 N N . GLU B 1 217 ? 18.953 29.875 7.613 1 98 217 GLU B N 1
ATOM 4765 C CA . GLU B 1 217 ? 20.016 29.953 8.609 1 98 217 GLU B CA 1
ATOM 4766 C C . GLU B 1 217 ? 19.531 29.484 9.977 1 98 217 GLU B C 1
ATOM 4768 O O . GLU B 1 217 ? 20.297 28.859 10.719 1 98 217 GLU B O 1
ATOM 4773 N N . ASP B 1 218 ? 18.328 29.812 10.312 1 98.38 218 ASP B N 1
ATOM 4774 C CA . ASP B 1 218 ? 17.656 29.312 11.508 1 98.38 218 ASP B CA 1
ATOM 4775 C C . ASP B 1 218 ? 16.797 28.094 11.188 1 98.38 218 ASP B C 1
ATOM 4777 O O . ASP B 1 218 ? 15.742 28.219 10.562 1 98.38 218 ASP B O 1
ATOM 4781 N N . PRO B 1 219 ? 17.203 26.875 11.648 1 98.5 219 PRO B N 1
ATOM 4782 C CA . PRO B 1 219 ? 16.453 25.672 11.328 1 98.5 219 PRO B CA 1
ATOM 4783 C C . PRO B 1 219 ? 14.969 25.781 11.695 1 98.5 219 PRO B C 1
ATOM 4785 O O . PRO B 1 219 ? 14.109 25.297 10.969 1 98.5 219 PRO B O 1
ATOM 4788 N N . SER B 1 220 ? 14.688 26.406 12.742 1 98.12 220 SER B N 1
ATOM 4789 C CA . SER B 1 220 ? 13.312 26.5 13.234 1 98.12 220 SER B CA 1
ATOM 4790 C C . SER B 1 220 ? 12.445 27.328 12.305 1 98.12 220 SER B C 1
ATOM 4792 O O . SER B 1 220 ? 11.219 27.312 12.398 1 98.12 220 SER B O 1
ATOM 4794 N N . LYS B 1 221 ? 13.023 28.016 11.32 1 98.12 221 LYS B N 1
ATOM 4795 C CA . LYS B 1 221 ? 12.289 28.891 10.414 1 98.12 221 LYS B CA 1
ATOM 4796 C C . LYS B 1 221 ? 12.266 28.328 9 1 98.12 221 LYS B C 1
ATOM 4798 O O . LYS B 1 221 ? 11.805 28.984 8.062 1 98.12 221 LYS B O 1
ATOM 4803 N N . ALA B 1 222 ? 12.742 27.094 8.844 1 98.25 222 ALA B N 1
ATOM 4804 C CA . ALA B 1 222 ? 12.961 26.547 7.516 1 98.25 222 ALA B CA 1
ATOM 4805 C C . ALA B 1 222 ? 11.633 26.219 6.832 1 98.25 222 ALA B C 1
ATOM 4807 O O . ALA B 1 222 ? 11.477 26.438 5.629 1 98.25 222 ALA B O 1
ATOM 4808 N N . SER B 1 223 ? 10.75 25.594 7.527 1 98 223 SER B N 1
ATOM 4809 C CA . SER B 1 223 ? 9.43 25.266 6.996 1 98 223 SER B CA 1
ATOM 4810 C C . SER B 1 223 ? 8.453 26.422 7.188 1 98 223 SER B C 1
ATOM 4812 O O . SER B 1 223 ? 8.078 26.75 8.312 1 98 223 SER B O 1
ATOM 4814 N N . ARG B 1 224 ? 8 27 6.094 1 97.94 224 ARG B N 1
ATOM 4815 C CA . ARG B 1 224 ? 7.266 28.25 6.195 1 97.94 224 ARG B CA 1
ATOM 4816 C C . ARG B 1 224 ? 6.031 28.234 5.301 1 97.94 224 ARG B C 1
ATOM 4818 O O . ARG B 1 224 ? 5.906 29.062 4.395 1 97.94 224 ARG B O 1
ATOM 4825 N N . PRO B 1 225 ? 5.109 27.344 5.602 1 98.56 225 PRO B N 1
ATOM 4826 C CA . PRO B 1 225 ? 3.883 27.328 4.801 1 98.56 225 PRO B CA 1
ATOM 4827 C C . PRO B 1 225 ? 3.203 28.688 4.711 1 98.56 225 PRO B C 1
ATOM 4829 O O . PRO B 1 225 ? 3.154 29.422 5.699 1 98.56 225 PRO B O 1
ATOM 4832 N N . PHE B 1 226 ? 2.734 29.094 3.486 1 98.62 226 PHE B N 1
ATOM 4833 C CA . PHE B 1 226 ? 1.893 30.234 3.164 1 98.62 226 PHE B CA 1
ATOM 4834 C C . PHE B 1 226 ? 2.703 31.516 3.186 1 98.62 226 PHE B C 1
ATOM 4836 O O . PHE B 1 226 ? 2.203 32.594 2.803 1 98.62 226 PHE B O 1
ATOM 4843 N N . ASP B 1 227 ? 3.957 31.469 3.645 1 98.69 227 ASP B N 1
ATOM 4844 C CA . ASP B 1 227 ? 4.785 32.688 3.689 1 98.69 227 ASP B CA 1
ATOM 4845 C C . ASP B 1 227 ? 5.352 33 2.311 1 98.69 227 ASP B C 1
ATOM 4847 O O . ASP B 1 227 ? 5.656 32.094 1.527 1 98.69 227 ASP B O 1
ATOM 4851 N N . THR B 1 228 ? 5.523 34.25 2.049 1 98.06 228 THR B N 1
ATOM 4852 C CA . THR B 1 228 ? 6.051 34.688 0.767 1 98.06 228 THR B CA 1
ATOM 4853 C C . THR B 1 228 ? 7.465 34.188 0.547 1 98.06 228 THR B C 1
ATOM 4855 O O . THR B 1 228 ? 7.859 33.906 -0.586 1 98.06 228 THR B O 1
ATOM 4858 N N . ASP B 1 229 ? 8.203 34 1.618 1 97.69 229 ASP B N 1
ATOM 4859 C CA . ASP B 1 229 ? 9.609 33.625 1.511 1 97.69 229 ASP B CA 1
ATOM 4860 C C . ASP B 1 229 ? 9.812 32.125 1.642 1 97.69 229 ASP B C 1
ATOM 4862 O O . ASP B 1 229 ? 10.938 31.656 1.821 1 97.69 229 ASP B O 1
ATOM 4866 N N . ARG B 1 230 ? 8.703 31.375 1.583 1 98.25 230 ARG B N 1
ATOM 4867 C CA . ARG B 1 230 ? 8.852 29.922 1.618 1 98.25 230 ARG B CA 1
ATOM 4868 C C . ARG B 1 230 ? 9.734 29.438 0.472 1 98.25 230 ARG B C 1
ATOM 4870 O O . ARG B 1 230 ? 9.711 30 -0.62 1 98.25 230 ARG B O 1
ATOM 4877 N N . ASN B 1 231 ? 10.5 28.344 0.718 1 97.06 231 ASN B N 1
ATOM 4878 C CA . ASN B 1 231 ? 11.383 27.922 -0.363 1 97.06 231 ASN B CA 1
ATOM 4879 C C . ASN B 1 231 ? 11.469 26.406 -0.455 1 97.06 231 ASN B C 1
ATOM 4881 O O . ASN B 1 231 ? 12.414 25.859 -1.033 1 97.06 231 ASN B O 1
ATOM 4885 N N . GLY B 1 232 ? 10.539 25.719 0.211 1 97.94 232 GLY B N 1
ATOM 4886 C CA . GLY B 1 232 ? 10.547 24.297 -0.06 1 97.94 232 GLY B CA 1
ATOM 4887 C C . GLY B 1 232 ? 10.227 23.453 1.161 1 97.94 232 GLY B C 1
ATOM 4888 O O . GLY B 1 232 ? 9.781 23.984 2.186 1 97.94 232 GLY B O 1
ATOM 4889 N N . ILE B 1 233 ? 10.453 22.203 0.987 1 98.25 233 ILE B N 1
ATOM 4890 C CA . ILE B 1 233 ? 10.055 21.172 1.929 1 98.25 233 ILE B CA 1
ATOM 4891 C C . ILE B 1 233 ? 11.188 20.891 2.918 1 98.25 233 ILE B C 1
ATOM 4893 O O . ILE B 1 233 ? 12.352 20.828 2.529 1 98.25 233 ILE B O 1
ATOM 4897 N N . VAL B 1 234 ? 10.875 20.828 4.195 1 98.81 234 VAL B N 1
ATOM 4898 C CA . VAL B 1 234 ? 11.758 20.219 5.18 1 98.81 234 VAL B CA 1
ATOM 4899 C C . VAL B 1 234 ? 11.398 18.75 5.352 1 98.81 234 VAL B C 1
ATOM 4901 O O . VAL B 1 234 ? 10.305 18.422 5.816 1 98.81 234 VAL B O 1
ATOM 4904 N N . VAL B 1 235 ? 12.305 17.844 4.965 1 98.75 235 VAL B N 1
ATOM 4905 C CA . VAL B 1 235 ? 12.047 16.406 5.086 1 98.75 235 VAL B CA 1
ATOM 4906 C C . VAL B 1 235 ? 12.094 16 6.559 1 98.75 235 VAL B C 1
ATOM 4908 O O . VAL B 1 235 ? 12.977 16.438 7.301 1 98.75 235 VAL B O 1
ATOM 4911 N N . SER B 1 236 ? 11.148 15.242 6.977 1 98.81 236 SER B N 1
ATOM 4912 C CA . SER B 1 236 ? 11.078 14.805 8.367 1 98.81 236 SER B CA 1
ATOM 4913 C C . SER B 1 236 ? 10.695 13.328 8.453 1 98.81 236 SER B C 1
ATOM 4915 O O . SER B 1 236 ? 10.211 12.742 7.484 1 98.81 236 SER B O 1
ATOM 4917 N N . GLU B 1 237 ? 11.023 12.664 9.578 1 98.62 237 GLU B N 1
ATOM 4918 C CA . GLU B 1 237 ? 10.469 11.359 9.922 1 98.62 237 GLU B CA 1
ATOM 4919 C C . GLU B 1 237 ? 9.391 11.484 10.992 1 98.62 237 GLU B C 1
ATOM 4921 O O . GLU B 1 237 ? 9.203 12.547 11.578 1 98.62 237 GLU B O 1
ATOM 4926 N N . GLY B 1 238 ? 8.609 10.414 11.195 1 98.81 238 GLY B N 1
ATOM 4927 C CA . GLY B 1 238 ? 7.609 10.352 12.25 1 98.81 238 GLY B CA 1
ATOM 4928 C C . GLY B 1 238 ? 6.551 9.289 12.016 1 98.81 238 GLY B C 1
ATOM 4929 O O . GLY B 1 238 ? 6.656 8.5 11.07 1 98.81 238 GLY B O 1
ATOM 4930 N N . GLY B 1 239 ? 5.672 9.188 12.906 1 98.94 239 GLY B N 1
ATOM 4931 C CA . GLY B 1 239 ? 4.562 8.258 12.828 1 98.94 239 GLY B CA 1
ATOM 4932 C C . GLY B 1 239 ? 3.461 8.547 13.828 1 98.94 239 GLY B C 1
ATOM 4933 O O . GLY B 1 239 ? 3.711 9.141 14.875 1 98.94 239 GLY B O 1
ATOM 4934 N N . CYS B 1 240 ? 2.336 8.266 13.461 1 99 240 CYS B N 1
ATOM 4935 C CA . CYS B 1 240 ? 1.166 8.266 14.336 1 99 240 CYS B CA 1
ATOM 4936 C C . CYS B 1 240 ? 0.212 7.137 13.961 1 99 240 CYS B C 1
ATOM 4938 O O . CYS B 1 240 ? -0.218 7.031 12.812 1 99 240 CYS B O 1
ATOM 4940 N N . LEU B 1 241 ? -0.009 6.238 14.898 1 99 241 LEU B N 1
ATOM 4941 C CA . LEU B 1 241 ? -0.998 5.172 14.766 1 99 241 LEU B CA 1
ATOM 4942 C C . LEU B 1 241 ? -2.041 5.262 15.875 1 99 241 LEU B C 1
ATOM 4944 O O . LEU B 1 241 ? -1.719 5.613 17.016 1 99 241 LEU B O 1
ATOM 4948 N N . CYS B 1 242 ? -3.289 4.977 15.516 1 98.94 242 CYS B N 1
ATOM 4949 C CA . CYS B 1 242 ? -4.406 5.004 16.453 1 98.94 242 CYS B CA 1
ATOM 4950 C C . CYS B 1 242 ? -5.125 3.66 16.484 1 98.94 242 CYS B C 1
ATOM 4952 O O . CYS B 1 242 ? -5.047 2.887 15.523 1 98.94 242 CYS B O 1
ATOM 4954 N N . THR B 1 243 ? -5.75 3.369 17.625 1 98.94 243 THR B N 1
ATOM 4955 C CA . THR B 1 243 ? -6.73 2.287 17.672 1 98.94 243 THR B CA 1
ATOM 4956 C C . THR B 1 243 ? -8.109 2.785 17.25 1 98.94 243 THR B C 1
ATOM 4958 O O . THR B 1 243 ? -8.586 3.805 17.766 1 98.94 243 THR B O 1
ATOM 4961 N N . LEU B 1 244 ? -8.695 2.168 16.281 1 98.94 244 LEU B N 1
ATOM 4962 C CA . LEU B 1 244 ? -10.062 2.426 15.828 1 98.94 244 LEU B CA 1
ATOM 4963 C C . LEU B 1 244 ? -10.984 1.282 16.219 1 98.94 244 LEU B C 1
ATOM 4965 O O . LEU B 1 244 ? -10.641 0.11 16.062 1 98.94 244 LEU B O 1
ATOM 4969 N N . GLU B 1 245 ? -12.102 1.631 16.766 1 98.56 245 GLU B N 1
ATOM 4970 C CA . GLU B 1 245 ? -13.117 0.673 17.203 1 98.56 245 GLU B CA 1
ATOM 4971 C C . GLU B 1 245 ? -14.516 1.136 16.828 1 98.56 245 GLU B C 1
ATOM 4973 O O . GLU B 1 245 ? -14.742 2.328 16.609 1 98.56 245 GLU B O 1
ATOM 4978 N N . ARG B 1 246 ? -15.406 0.143 16.703 1 98.44 246 ARG B N 1
ATOM 4979 C CA . ARG B 1 246 ? -16.812 0.501 16.641 1 98.44 246 ARG B CA 1
ATOM 4980 C C . ARG B 1 246 ? -17.297 1.089 17.969 1 98.44 246 ARG B C 1
ATOM 4982 O O . ARG B 1 246 ? -16.906 0.62 19.031 1 98.44 246 ARG B O 1
ATOM 4989 N N . LEU B 1 247 ? -18.141 2.068 17.906 1 97.88 247 LEU B N 1
ATOM 4990 C CA . LEU B 1 247 ? -18.578 2.818 19.078 1 97.88 247 LEU B CA 1
ATOM 4991 C C . LEU B 1 247 ? -19.156 1.883 20.141 1 97.88 247 LEU B C 1
ATOM 4993 O O . LEU B 1 247 ? -18.812 1.984 21.312 1 97.88 247 LEU B O 1
ATOM 4997 N N . PRO B 1 248 ? -20 0.87 19.75 1 96.88 248 PRO B N 1
ATOM 4998 C CA . PRO B 1 248 ? -20.562 0.007 20.797 1 96.88 248 PRO B CA 1
ATOM 4999 C C . PRO B 1 248 ? -19.484 -0.784 21.547 1 96.88 248 PRO B C 1
ATOM 5001 O O . PRO B 1 248 ? -19.594 -0.985 22.766 1 96.88 248 PRO B O 1
ATOM 5004 N N . ASP B 1 249 ? -18.469 -1.219 20.859 1 97.19 249 ASP B N 1
ATOM 5005 C CA . ASP B 1 249 ? -17.391 -1.967 21.484 1 97.19 249 ASP B CA 1
ATOM 5006 C C . ASP B 1 249 ? -16.609 -1.088 22.453 1 97.19 249 ASP B C 1
ATOM 5008 O O . ASP B 1 249 ? -16.25 -1.53 23.547 1 97.19 249 ASP B O 1
ATOM 5012 N N . ALA B 1 250 ? -16.312 0.14 22.062 1 97.69 250 ALA B N 1
ATOM 5013 C CA . ALA B 1 250 ? -15.594 1.093 22.906 1 97.69 250 ALA B CA 1
ATOM 5014 C C . ALA B 1 250 ? -16.391 1.426 24.156 1 97.69 250 ALA B C 1
ATOM 5016 O O . ALA B 1 250 ? -15.844 1.464 25.266 1 97.69 250 ALA B O 1
ATOM 5017 N N . LEU B 1 251 ? -17.688 1.653 24 1 97.12 251 LEU B N 1
ATOM 5018 C CA . LEU B 1 251 ? -18.547 2.023 25.125 1 97.12 251 LEU B CA 1
ATOM 5019 C C . LEU B 1 251 ? -18.672 0.873 26.125 1 97.12 251 LEU B C 1
ATOM 5021 O O . LEU B 1 251 ? -18.719 1.096 27.328 1 97.12 251 LEU B O 1
ATOM 5025 N N . ALA B 1 252 ? -18.703 -0.321 25.609 1 97 252 ALA B N 1
ATOM 5026 C CA . ALA B 1 252 ? -18.891 -1.504 26.438 1 97 252 ALA B CA 1
ATOM 5027 C C . ALA B 1 252 ? -17.766 -1.638 27.453 1 97 252 ALA B C 1
ATOM 5029 O O . ALA B 1 252 ? -17.969 -2.143 28.562 1 97 252 ALA B O 1
ATOM 5030 N N . ARG B 1 253 ? -16.625 -1.109 27.156 1 96.12 253 ARG B N 1
ATOM 5031 C CA . ARG B 1 253 ? -15.5 -1.25 28.078 1 96.12 253 ARG B CA 1
ATOM 5032 C C . ARG B 1 253 ? -15.148 0.086 28.719 1 96.12 253 ARG B C 1
ATOM 5034 O O . ARG B 1 253 ? -14.086 0.229 29.328 1 96.12 253 ARG B O 1
ATOM 5041 N N . GLY B 1 254 ? -15.914 1.118 28.5 1 96.5 254 GLY B N 1
ATOM 5042 C CA . GLY B 1 254 ? -15.68 2.422 29.094 1 96.5 254 GLY B CA 1
ATOM 5043 C C . GLY B 1 254 ? -14.43 3.107 28.578 1 96.5 254 GLY B C 1
ATOM 5044 O O . GLY B 1 254 ? -13.695 3.734 29.344 1 96.5 254 GLY B O 1
ATOM 5045 N N . ALA B 1 255 ? -14.258 2.984 27.281 1 97.31 255 ALA B N 1
ATOM 5046 C CA . ALA B 1 255 ? -13.047 3.549 26.672 1 97.31 255 ALA B CA 1
ATOM 5047 C C . ALA B 1 255 ? -13.117 5.074 26.641 1 97.31 255 ALA B C 1
ATOM 5049 O O . ALA B 1 255 ? -14.195 5.648 26.453 1 97.31 255 ALA B O 1
ATOM 5050 N N . THR B 1 256 ? -11.945 5.656 26.875 1 96.88 256 THR B N 1
ATOM 5051 C CA . THR B 1 256 ? -11.805 7.051 26.484 1 96.88 256 THR B CA 1
ATOM 5052 C C . THR B 1 256 ? -11.883 7.191 24.969 1 96.88 256 THR B C 1
ATOM 5054 O O . THR B 1 256 ? -11.211 6.461 24.234 1 96.88 256 THR B O 1
ATOM 5057 N N . ILE B 1 257 ? -12.742 8.117 24.5 1 98.31 257 ILE B N 1
ATOM 5058 C CA . ILE B 1 257 ? -12.906 8.352 23.062 1 98.31 257 ILE B CA 1
ATOM 5059 C C . ILE B 1 257 ? -12.305 9.695 22.688 1 98.31 257 ILE B C 1
ATOM 5061 O O . ILE B 1 257 ? -12.75 10.742 23.172 1 98.31 257 ILE B O 1
ATOM 5065 N N . TYR B 1 258 ? -11.281 9.688 21.797 1 98.56 258 TYR B N 1
ATOM 5066 C CA . TYR B 1 258 ? -10.562 10.891 21.375 1 98.56 258 TYR B CA 1
ATOM 5067 C C . TYR B 1 258 ? -11.32 11.625 20.281 1 98.56 258 TYR B C 1
ATOM 5069 O O . TYR B 1 258 ? -11.117 12.82 20.078 1 98.56 258 TYR B O 1
ATOM 5077 N N . GLY B 1 259 ? -12.141 10.961 19.531 1 98.69 259 GLY B N 1
ATOM 5078 C CA . GLY B 1 259 ? -12.953 11.492 18.453 1 98.69 259 GLY B CA 1
ATOM 5079 C C . GLY B 1 259 ? -13.656 10.414 17.641 1 98.69 259 GLY B C 1
ATOM 5080 O O . GLY B 1 259 ? -13.375 9.227 17.812 1 98.69 259 GLY B O 1
ATOM 5081 N N . GLU B 1 260 ? -14.672 10.82 16.922 1 98.75 260 GLU B N 1
ATOM 5082 C CA . GLU B 1 260 ? -15.406 9.953 16.016 1 98.75 260 GLU B CA 1
ATOM 5083 C C . GLU B 1 260 ? -15.148 10.328 14.555 1 98.75 260 GLU B C 1
ATOM 5085 O O . GLU B 1 260 ? -15.289 11.492 14.172 1 98.75 260 GLU B O 1
ATOM 5090 N N . ILE B 1 261 ? -14.688 9.352 13.758 1 98.81 261 ILE B N 1
ATOM 5091 C CA . ILE B 1 261 ? -14.531 9.609 12.328 1 98.81 261 ILE B CA 1
ATOM 5092 C C . ILE B 1 261 ? -15.891 9.625 11.648 1 98.81 261 ILE B C 1
ATOM 5094 O O . ILE B 1 261 ? -16.594 8.602 11.609 1 98.81 261 ILE B O 1
ATOM 5098 N N . VAL B 1 262 ? -16.234 10.781 11.031 1 98.31 262 VAL B N 1
ATOM 5099 C CA . VAL B 1 262 ? -17.625 10.914 10.562 1 98.31 262 VAL B CA 1
ATOM 5100 C C . VAL B 1 262 ? -17.641 11.094 9.047 1 98.31 262 VAL B C 1
ATOM 5102 O O . VAL B 1 262 ? -18.688 10.938 8.414 1 98.31 262 VAL B O 1
ATOM 5105 N N . GLY B 1 263 ? -16.469 11.352 8.492 1 98.38 263 GLY B N 1
ATOM 5106 C CA . GLY B 1 263 ? -16.375 11.531 7.055 1 98.38 263 GLY B CA 1
ATOM 5107 C C . GLY B 1 263 ? -14.977 11.32 6.512 1 98.38 263 GLY B C 1
ATOM 5108 O O . GLY B 1 263 ? -13.992 11.508 7.23 1 98.38 263 GLY B O 1
ATOM 5109 N N . TYR B 1 264 ? -14.922 10.961 5.277 1 98.81 264 TYR B N 1
ATOM 5110 C CA . TYR B 1 264 ? -13.656 10.797 4.582 1 98.81 264 TYR B CA 1
ATOM 5111 C C . TYR B 1 264 ? -13.859 10.773 3.07 1 98.81 264 TYR B C 1
ATOM 5113 O O . TYR B 1 264 ? -14.977 10.578 2.592 1 98.81 264 TYR B O 1
ATOM 5121 N N . ALA B 1 265 ? -12.766 11.047 2.359 1 98.88 265 ALA B N 1
ATOM 5122 C CA . ALA B 1 265 ? -12.773 10.914 0.905 1 98.88 265 ALA B CA 1
ATOM 5123 C C . ALA B 1 265 ? -11.352 10.727 0.367 1 98.88 265 ALA B C 1
ATOM 5125 O O . ALA B 1 265 ? -10.383 11.188 0.974 1 98.88 265 ALA B O 1
ATOM 5126 N N . MET B 1 266 ? -11.242 10.008 -0.67 1 98.88 266 MET B N 1
ATOM 5127 C CA . MET B 1 266 ? -10.039 9.922 -1.494 1 98.88 266 MET B CA 1
ATOM 5128 C C . MET B 1 266 ? -10.375 10.102 -2.971 1 98.88 266 MET B C 1
ATOM 5130 O O . MET B 1 266 ? -11.375 9.555 -3.451 1 98.88 266 MET B O 1
ATOM 5134 N N . ASN B 1 267 ? -9.633 10.922 -3.666 1 98.88 267 ASN B N 1
ATOM 5135 C CA . ASN B 1 267 ? -9.742 11.055 -5.117 1 98.88 267 ASN B CA 1
ATOM 5136 C C . ASN B 1 267 ? -8.391 11.352 -5.758 1 98.88 267 ASN B C 1
ATOM 5138 O O . ASN B 1 267 ? -7.352 11.242 -5.109 1 98.88 267 ASN B O 1
ATOM 5142 N N . THR B 1 268 ? -8.383 11.516 -7.094 1 98.88 268 THR B N 1
ATOM 5143 C CA . THR B 1 268 ? -7.156 11.719 -7.852 1 98.88 268 THR B CA 1
ATOM 5144 C C . THR B 1 268 ? -7.281 12.938 -8.758 1 98.88 268 THR B C 1
ATOM 5146 O O . THR B 1 268 ? -8.336 13.172 -9.352 1 98.88 268 THR B O 1
ATOM 5149 N N . ASP B 1 269 ? -6.188 13.68 -8.844 1 98.56 269 ASP B N 1
ATOM 5150 C CA . ASP B 1 269 ? -6.145 14.828 -9.75 1 98.56 269 ASP B CA 1
ATOM 5151 C C . ASP B 1 269 ? -6.176 14.367 -11.211 1 98.56 269 ASP B C 1
ATOM 5153 O O . ASP B 1 269 ? -6.945 14.898 -12.016 1 98.56 269 ASP B O 1
ATOM 5157 N N . ALA B 1 270 ? -5.305 13.359 -11.492 1 97.62 270 ALA B N 1
ATOM 5158 C CA . ALA B 1 270 ? -5.137 12.758 -12.812 1 97.62 270 ALA B CA 1
ATOM 5159 C C . ALA B 1 270 ? -4.605 13.773 -13.82 1 97.62 270 ALA B C 1
ATOM 5161 O O . ALA B 1 270 ? -4.977 13.75 -14.992 1 97.62 270 ALA B O 1
ATOM 5162 N N . THR B 1 271 ? -3.777 14.758 -13.367 1 96.94 271 THR B N 1
ATOM 5163 C CA . THR B 1 271 ? -3.318 15.82 -14.266 1 96.94 271 THR B CA 1
ATOM 5164 C C . THR B 1 271 ? -1.799 15.789 -14.398 1 96.94 271 THR B C 1
ATOM 5166 O O . THR B 1 271 ? -1.261 16.094 -15.461 1 96.94 271 THR B O 1
ATOM 5169 N N . ASP B 1 272 ? -1.138 15.531 -13.359 1 95.56 272 ASP B N 1
ATOM 5170 C CA . ASP B 1 272 ? 0.321 15.609 -13.359 1 95.56 272 ASP B CA 1
ATOM 5171 C C . ASP B 1 272 ? 0.915 14.781 -12.227 1 95.56 272 ASP B C 1
ATOM 5173 O O . ASP B 1 272 ? 0.212 14.414 -11.281 1 95.56 272 ASP B O 1
ATOM 5177 N N . PHE B 1 273 ? 2.184 14.469 -12.359 1 95.5 273 PHE B N 1
ATOM 5178 C CA . PHE B 1 273 ? 2.879 13.664 -11.359 1 95.5 273 PHE B CA 1
ATOM 5179 C C . PHE B 1 273 ? 3.051 14.453 -10.062 1 95.5 273 PHE B C 1
ATOM 5181 O O . PHE B 1 273 ? 3.041 13.867 -8.977 1 95.5 273 PHE B O 1
ATOM 5188 N N . VAL B 1 274 ? 3.277 15.797 -10.172 1 93.69 274 VAL B N 1
ATOM 5189 C CA . VAL B 1 274 ? 3.721 16.516 -8.977 1 93.69 274 VAL B CA 1
ATOM 5190 C C . VAL B 1 274 ? 2.869 17.766 -8.781 1 93.69 274 VAL B C 1
ATOM 5192 O O . VAL B 1 274 ? 2.738 18.266 -7.66 1 93.69 274 VAL B O 1
ATOM 5195 N N . LEU B 1 275 ? 2.295 18.328 -9.852 1 93.44 275 LEU B N 1
ATOM 5196 C CA . LEU B 1 275 ? 1.555 19.578 -9.758 1 93.44 275 LEU B CA 1
ATOM 5197 C C . LEU B 1 275 ? 0.167 19.359 -9.172 1 93.44 275 LEU B C 1
ATOM 5199 O O . LEU B 1 275 ? -0.587 18.516 -9.656 1 93.44 275 LEU B O 1
ATOM 5203 N N . PRO B 1 276 ? -0.153 20.125 -8.148 1 94.75 276 PRO B N 1
ATOM 5204 C CA . PRO B 1 276 ? -1.467 19.984 -7.516 1 94.75 276 PRO B CA 1
ATOM 5205 C C . PRO B 1 276 ? -2.598 20.562 -8.367 1 94.75 276 PRO B C 1
ATOM 5207 O O . PRO B 1 276 ? -2.342 21.312 -9.305 1 94.75 276 PRO B O 1
ATOM 5210 N N . ASN B 1 277 ? -3.789 20.141 -8.141 1 98.38 277 ASN B N 1
ATOM 5211 C CA . ASN B 1 277 ? -5.008 20.578 -8.812 1 98.38 277 ASN B CA 1
ATOM 5212 C C . ASN B 1 277 ? -6.066 21.031 -7.812 1 98.38 277 ASN B C 1
ATOM 5214 O O . ASN B 1 277 ? -6.777 20.203 -7.234 1 98.38 277 ASN B O 1
ATOM 5218 N N . ALA B 1 278 ? -6.223 22.391 -7.699 1 98.56 278 ALA B N 1
ATOM 5219 C CA . ALA B 1 278 ? -7.094 23 -6.691 1 98.56 278 ALA B CA 1
ATOM 5220 C C . ALA B 1 278 ? -8.531 22.5 -6.84 1 98.56 278 ALA B C 1
ATOM 5222 O O . ALA B 1 278 ? -9.219 22.281 -5.844 1 98.56 278 ALA B O 1
ATOM 5223 N N . THR B 1 279 ? -8.961 22.328 -8.062 1 98.69 279 THR B N 1
ATOM 5224 C CA . THR B 1 279 ? -10.328 21.891 -8.32 1 98.69 279 THR B CA 1
ATOM 5225 C C . THR B 1 279 ? -10.562 20.5 -7.754 1 98.69 279 THR B C 1
ATOM 5227 O O . THR B 1 279 ? -11.578 20.25 -7.098 1 98.69 279 THR B O 1
ATOM 5230 N N . ARG B 1 280 ? -9.656 19.594 -7.988 1 98.69 280 ARG B N 1
ATOM 5231 C CA . ARG B 1 280 ? -9.789 18.219 -7.531 1 98.69 280 ARG B CA 1
ATOM 5232 C C . ARG B 1 280 ? -9.633 18.125 -6.016 1 98.69 280 ARG B C 1
ATOM 5234 O O . ARG B 1 280 ? -10.273 17.297 -5.371 1 98.69 280 ARG B O 1
ATOM 5241 N N . GLN B 1 281 ? -8.742 18.984 -5.461 1 98.81 281 GLN B N 1
ATOM 5242 C CA . GLN B 1 281 ? -8.594 19.047 -4.008 1 98.81 281 GLN B CA 1
ATOM 5243 C C . GLN B 1 281 ? -9.891 19.516 -3.35 1 98.81 281 GLN B C 1
ATOM 5245 O O . GLN B 1 281 ? -10.344 18.906 -2.375 1 98.81 281 GLN B O 1
ATOM 5250 N N . ALA B 1 282 ? -10.531 20.562 -3.91 1 98.88 282 ALA B N 1
ATOM 5251 C CA . ALA B 1 282 ? -11.805 21.047 -3.393 1 98.88 282 ALA B CA 1
ATOM 5252 C C . ALA B 1 282 ? -12.883 19.969 -3.508 1 98.88 282 ALA B C 1
ATOM 5254 O O . ALA B 1 282 ? -13.719 19.828 -2.611 1 98.88 282 ALA B O 1
ATOM 5255 N N . GLU B 1 283 ? -12.844 19.234 -4.609 1 98.81 283 GLU B N 1
ATOM 5256 C CA . GLU B 1 283 ? -13.812 18.156 -4.809 1 98.81 283 GLU B CA 1
ATOM 5257 C C . GLU B 1 283 ? -13.656 17.078 -3.738 1 98.81 283 GLU B C 1
ATOM 5259 O O . GLU B 1 283 ? -14.656 16.531 -3.262 1 98.81 283 GLU B O 1
ATOM 5264 N N . CYS B 1 284 ? -12.477 16.766 -3.377 1 98.94 284 CYS B N 1
ATOM 5265 C CA . CYS B 1 284 ? -12.227 15.789 -2.332 1 98.94 284 CYS B CA 1
ATOM 5266 C C . CYS B 1 284 ? -12.789 16.25 -0.997 1 98.94 284 CYS B C 1
ATOM 5268 O O . CYS B 1 284 ? -13.414 15.469 -0.274 1 98.94 284 CYS B O 1
ATOM 5270 N N . ILE B 1 285 ? -12.555 17.531 -0.683 1 98.94 285 ILE B N 1
ATOM 5271 C CA . ILE B 1 285 ? -13.062 18.125 0.551 1 98.94 285 ILE B CA 1
ATOM 5272 C C . ILE B 1 285 ? -14.594 18.062 0.554 1 98.94 285 ILE B C 1
ATOM 5274 O O . ILE B 1 285 ? -15.203 17.609 1.531 1 98.94 285 ILE B O 1
ATOM 5278 N N . ARG B 1 286 ? -15.227 18.438 -0.52 1 98.88 286 ARG B N 1
ATOM 5279 C CA . ARG B 1 286 ? -16.688 18.453 -0.617 1 98.88 286 ARG B CA 1
ATOM 5280 C C . ARG B 1 286 ? -17.266 17.047 -0.506 1 98.88 286 ARG B C 1
ATOM 5282 O O . ARG B 1 286 ? -18.328 16.859 0.079 1 98.88 286 ARG B O 1
ATOM 5289 N N . LEU B 1 287 ? -16.562 16.109 -1.076 1 98.81 287 LEU B N 1
ATOM 5290 C CA . LEU B 1 287 ? -17 14.719 -0.981 1 98.81 287 LEU B CA 1
ATOM 5291 C C . LEU B 1 287 ? -16.984 14.242 0.468 1 98.81 287 LEU B C 1
ATOM 5293 O O . LEU B 1 287 ? -17.922 13.562 0.912 1 98.81 287 LEU B O 1
ATOM 5297 N N . ALA B 1 288 ? -15.945 14.547 1.204 1 98.81 288 ALA B N 1
ATOM 5298 C CA . ALA B 1 288 ? -15.867 14.18 2.615 1 98.81 288 ALA B CA 1
ATOM 5299 C C . ALA B 1 288 ? -16.984 14.836 3.418 1 98.81 288 ALA B C 1
ATOM 5301 O O . ALA B 1 288 ? -17.594 14.203 4.281 1 98.81 288 ALA B O 1
ATOM 5302 N N . LEU B 1 289 ? -17.219 16.094 3.141 1 98.81 289 LEU B N 1
ATOM 5303 C CA . LEU B 1 289 ? -18.281 16.828 3.807 1 98.81 289 LEU B CA 1
ATOM 5304 C C . LEU B 1 289 ? -19.641 16.172 3.529 1 98.81 289 LEU B C 1
ATOM 5306 O O . LEU B 1 289 ? -20.438 15.961 4.449 1 98.81 289 LEU B O 1
ATOM 5310 N N . SER B 1 290 ? -19.844 15.867 2.283 1 98.56 290 SER B N 1
ATOM 5311 C CA . SER B 1 290 ? -21.094 15.234 1.893 1 98.56 290 SER B CA 1
ATOM 5312 C C . SER B 1 290 ? -21.297 13.906 2.625 1 98.56 290 SER B C 1
ATOM 5314 O O . SER B 1 290 ? -22.391 13.641 3.139 1 98.56 290 SER B O 1
ATOM 5316 N N . ARG B 1 291 ? -20.297 13.133 2.762 1 96.94 291 ARG B N 1
ATOM 5317 C CA . ARG B 1 291 ? -20.375 11.836 3.428 1 96.94 291 ARG B CA 1
ATOM 5318 C C . ARG B 1 291 ? -20.625 12 4.922 1 96.94 291 ARG B C 1
ATOM 5320 O O . ARG B 1 291 ? -21.266 11.148 5.543 1 96.94 291 ARG B O 1
ATOM 5327 N N . ALA B 1 292 ? -20.125 13.062 5.434 1 97.81 292 ALA B N 1
ATOM 5328 C CA . ALA B 1 292 ? -20.312 13.352 6.852 1 97.81 292 ALA B CA 1
ATOM 5329 C C . ALA B 1 292 ? -21.656 14.039 7.09 1 97.81 292 ALA B C 1
ATOM 5331 O O . ALA B 1 292 ? -22.047 14.266 8.242 1 97.81 292 ALA B O 1
ATOM 5332 N N . GLU B 1 293 ? -22.359 14.391 6 1 98.12 293 GLU B N 1
ATOM 5333 C CA . GLU B 1 293 ? -23.594 15.172 6.078 1 98.12 293 GLU B CA 1
ATOM 5334 C C . GLU B 1 293 ? -23.359 16.484 6.816 1 98.12 293 GLU B C 1
ATOM 5336 O O . GLU B 1 293 ? -24.125 16.844 7.711 1 98.12 293 GLU B O 1
ATOM 5341 N N . LEU B 1 294 ? -22.281 17.109 6.484 1 98.44 294 LEU B N 1
ATOM 5342 C CA . LEU B 1 294 ? -21.906 18.406 7.039 1 98.44 294 LEU B CA 1
ATOM 5343 C C . LEU B 1 294 ? -21.734 19.453 5.934 1 98.44 294 LEU B C 1
ATOM 5345 O O . LEU B 1 294 ? -21.609 19.094 4.758 1 98.44 294 LEU B O 1
ATOM 5349 N N . GLY B 1 295 ? -21.891 20.703 6.285 1 98.38 295 GLY B N 1
ATOM 5350 C CA . GLY B 1 295 ? -21.484 21.812 5.438 1 98.38 295 GLY B CA 1
ATOM 5351 C C . GLY B 1 295 ? -20.188 22.453 5.879 1 98.38 295 GLY B C 1
ATOM 5352 O O . GLY B 1 295 ? -19.672 22.156 6.965 1 98.38 295 GLY B O 1
ATOM 5353 N N . PRO B 1 296 ? -19.641 23.328 4.992 1 98.44 296 PRO B N 1
ATOM 5354 C CA . PRO B 1 296 ? -18.375 23.984 5.352 1 98.44 296 PRO B CA 1
ATOM 5355 C C . PRO B 1 296 ? -18.469 24.75 6.668 1 98.44 296 PRO B C 1
ATOM 5357 O O . PRO B 1 296 ? -17.484 24.828 7.41 1 98.44 296 PRO B O 1
ATOM 5360 N N . GLY B 1 297 ? -19.609 25.234 7.027 1 97.81 297 GLY B N 1
ATOM 5361 C CA . GLY B 1 297 ? -19.812 26.016 8.234 1 97.81 297 GLY B CA 1
ATOM 5362 C C . GLY B 1 297 ? -19.781 25.188 9.5 1 97.81 297 GLY B C 1
ATOM 5363 O O . GLY B 1 297 ? -19.641 25.734 10.602 1 97.81 297 GLY B O 1
ATOM 5364 N N . ASP B 1 298 ? -19.875 23.891 9.328 1 98.31 298 ASP B N 1
ATOM 5365 C CA . ASP B 1 298 ? -19.859 22.984 10.477 1 98.31 298 ASP B CA 1
ATOM 5366 C C . ASP B 1 298 ? -18.422 22.703 10.906 1 98.31 298 ASP B C 1
ATOM 5368 O O . ASP B 1 298 ? -18.188 22.188 12 1 98.31 298 ASP B O 1
ATOM 5372 N N . ILE B 1 299 ? -17.438 23.031 10.109 1 98.81 299 ILE B N 1
ATOM 5373 C CA . ILE B 1 299 ? -16.031 22.734 10.383 1 98.81 299 ILE B CA 1
ATOM 5374 C C . ILE B 1 299 ? -15.438 23.828 11.273 1 98.81 299 ILE B C 1
ATOM 5376 O O . ILE B 1 299 ? -15.594 25.016 10.992 1 98.81 299 ILE B O 1
ATOM 5380 N N . ASP B 1 300 ? -14.75 23.453 12.328 1 98.88 300 ASP B N 1
ATOM 5381 C CA . ASP B 1 300 ? -14.109 24.406 13.219 1 98.88 300 ASP B CA 1
ATOM 5382 C C . ASP B 1 300 ? -12.633 24.578 12.883 1 98.88 300 ASP B C 1
ATOM 5384 O O . ASP B 1 300 ? -12.109 25.703 12.93 1 98.88 300 ASP B O 1
ATOM 5388 N N . ILE B 1 301 ? -11.953 23.5 12.633 1 98.94 301 ILE B N 1
ATOM 5389 C CA . ILE B 1 301 ? -10.531 23.516 12.32 1 98.94 301 ILE B CA 1
ATOM 5390 C C . ILE B 1 301 ? -10.273 22.734 11.031 1 98.94 301 ILE B C 1
ATOM 5392 O O . ILE B 1 301 ? -10.789 21.625 10.859 1 98.94 301 ILE B O 1
ATOM 5396 N N . VAL B 1 302 ? -9.578 23.328 10.102 1 98.94 302 VAL B N 1
ATOM 5397 C CA . VAL B 1 302 ? -9 22.656 8.953 1 98.94 302 VAL B CA 1
ATOM 5398 C C . VAL B 1 302 ? -7.484 22.516 9.133 1 98.94 302 VAL B C 1
ATOM 5400 O O . VAL B 1 302 ? -6.781 23.516 9.266 1 98.94 302 VAL B O 1
ATOM 5403 N N . SER B 1 303 ? -7.078 21.281 9.258 1 98.81 303 SER B N 1
ATOM 5404 C CA . SER B 1 303 ? -5.645 21.016 9.195 1 98.81 303 SER B CA 1
ATOM 5405 C C . SER B 1 303 ? -5.156 20.953 7.754 1 98.81 303 SER B C 1
ATOM 5407 O O . SER B 1 303 ? -5.5 20.047 7.008 1 98.81 303 SER B O 1
ATOM 5409 N N . SER B 1 304 ? -4.371 21.891 7.34 1 98.69 304 SER B N 1
ATOM 5410 C CA . SER B 1 304 ? -3.924 21.984 5.953 1 98.69 304 SER B CA 1
ATOM 5411 C C . SER B 1 304 ? -2.729 21.078 5.695 1 98.69 304 SER B C 1
ATOM 5413 O O . SER B 1 304 ? -2.045 20.656 6.633 1 98.69 304 SER B O 1
ATOM 5415 N N . HIS B 1 305 ? -2.553 20.688 4.48 1 98.5 305 HIS B N 1
ATOM 5416 C CA . HIS B 1 305 ? -1.37 19.938 4.051 1 98.5 305 HIS B CA 1
ATOM 5417 C C . HIS B 1 305 ? -0.163 20.875 3.924 1 98.5 305 HIS B C 1
ATOM 5419 O O . HIS B 1 305 ? 0.88 20.625 4.531 1 98.5 305 HIS B O 1
ATOM 5425 N N . ALA B 1 306 ? -0.253 21.859 3.143 1 97.81 306 ALA B N 1
ATOM 5426 C CA . ALA B 1 306 ? 0.673 22.984 2.969 1 97.81 306 ALA B CA 1
ATOM 5427 C C . ALA B 1 306 ? 2.121 22.516 3.105 1 97.81 306 ALA B C 1
ATOM 5429 O O . ALA B 1 306 ? 2.641 22.406 4.219 1 97.81 306 ALA B O 1
ATOM 5430 N N . THR B 1 307 ? 2.863 22.375 2.053 1 96.19 307 THR B N 1
ATOM 5431 C CA . THR B 1 307 ? 4.195 21.781 2.049 1 96.19 307 THR B CA 1
ATOM 5432 C C . THR B 1 307 ? 5.27 22.859 2.045 1 96.19 307 THR B C 1
ATOM 5434 O O . THR B 1 307 ? 6.465 22.562 1.988 1 96.19 307 THR B O 1
ATOM 5437 N N . ALA B 1 308 ? 4.875 24.141 2.08 1 98.19 308 ALA B N 1
ATOM 5438 C CA . ALA B 1 308 ? 5.801 25.266 2.02 1 98.19 308 ALA B CA 1
ATOM 5439 C C . ALA B 1 308 ? 6.449 25.375 0.643 1 98.19 308 ALA B C 1
ATOM 5441 O O . ALA B 1 308 ? 7.594 25.812 0.521 1 98.19 308 ALA B O 1
ATOM 5442 N N . THR B 1 309 ? 5.816 24.828 -0.356 1 97.19 309 THR B N 1
ATOM 5443 C CA . THR B 1 309 ? 6.172 25.062 -1.75 1 97.19 309 THR B CA 1
ATOM 5444 C C . THR B 1 309 ? 5.211 26.062 -2.389 1 97.19 309 THR B C 1
ATOM 5446 O O . THR B 1 309 ? 4.043 26.141 -2.006 1 97.19 309 THR B O 1
ATOM 5449 N N . GLU B 1 310 ? 5.715 26.844 -3.334 1 96.19 310 GLU B N 1
ATOM 5450 C CA . GLU B 1 310 ? 4.906 27.906 -3.916 1 96.19 310 GLU B CA 1
ATOM 5451 C C . GLU B 1 310 ? 3.629 27.359 -4.535 1 96.19 310 GLU B C 1
ATOM 5453 O O . GLU B 1 310 ? 2.525 27.688 -4.105 1 96.19 310 GLU B O 1
ATOM 5458 N N . GLN B 1 311 ? 3.787 26.438 -5.43 1 95.31 311 GLN B N 1
ATOM 5459 C CA . GLN B 1 311 ? 2.619 25.922 -6.141 1 95.31 311 GLN B CA 1
ATOM 5460 C C . GLN B 1 311 ? 1.718 25.125 -5.211 1 95.31 311 GLN B C 1
ATOM 5462 O O . GLN B 1 311 ? 0.491 25.203 -5.293 1 95.31 311 GLN B O 1
ATOM 5467 N N . GLY B 1 312 ? 2.283 24.312 -4.352 1 96.75 312 GLY B N 1
ATOM 5468 C CA . GLY B 1 312 ? 1.496 23.516 -3.422 1 96.75 312 GLY B CA 1
ATOM 5469 C C . GLY B 1 312 ? 0.613 24.359 -2.518 1 96.75 312 GLY B C 1
ATOM 5470 O O . GLY B 1 312 ? -0.586 24.094 -2.398 1 96.75 312 GLY B O 1
ATOM 5471 N N . ASP B 1 313 ? 1.191 25.375 -1.91 1 98.31 313 ASP B N 1
ATOM 5472 C CA . ASP B 1 313 ? 0.461 26.219 -0.972 1 98.31 313 ASP B CA 1
ATOM 5473 C C . ASP B 1 313 ? -0.612 27.047 -1.688 1 98.31 313 ASP B C 1
ATOM 5475 O O . ASP B 1 313 ? -1.738 27.156 -1.2 1 98.31 313 ASP B O 1
ATOM 5479 N N . ILE B 1 314 ? -0.265 27.594 -2.832 1 98.44 314 ILE B N 1
ATOM 5480 C CA . ILE B 1 314 ? -1.192 28.453 -3.559 1 98.44 314 ILE B CA 1
ATOM 5481 C C . ILE B 1 314 ? -2.4 27.641 -4.016 1 98.44 314 ILE B C 1
ATOM 5483 O O . ILE B 1 314 ? -3.545 28.062 -3.842 1 98.44 314 ILE B O 1
ATOM 5487 N N . GLU B 1 315 ? -2.141 26.469 -4.609 1 98.31 315 GLU B N 1
ATOM 5488 C CA . GLU B 1 315 ? -3.232 25.641 -5.113 1 98.31 315 GLU B CA 1
ATOM 5489 C C . GLU B 1 315 ? -4.121 25.156 -3.973 1 98.31 315 GLU B C 1
ATOM 5491 O O . GLU B 1 315 ? -5.344 25.078 -4.113 1 98.31 315 GLU B O 1
ATOM 5496 N N . GLU B 1 316 ? -3.529 24.766 -2.852 1 98.62 316 GLU B N 1
ATOM 5497 C CA . GLU B 1 316 ? -4.344 24.359 -1.709 1 98.62 316 GLU B CA 1
ATOM 5498 C C . GLU B 1 316 ? -5.184 25.516 -1.19 1 98.62 316 GLU B C 1
ATOM 5500 O O . GLU B 1 316 ? -6.344 25.344 -0.818 1 98.62 316 GLU B O 1
ATOM 5505 N N . CYS B 1 317 ? -4.594 26.703 -1.122 1 98.5 317 CYS B N 1
ATOM 5506 C CA . CYS B 1 317 ? -5.348 27.875 -0.664 1 98.5 317 CYS B CA 1
ATOM 5507 C C . CYS B 1 317 ? -6.52 28.156 -1.592 1 98.5 317 CYS B C 1
ATOM 5509 O O . CYS B 1 317 ? -7.594 28.562 -1.136 1 98.5 317 CYS B O 1
ATOM 5511 N N . LYS B 1 318 ? -6.27 28 -2.918 1 98.69 318 LYS B N 1
ATOM 5512 C CA . LYS B 1 318 ? -7.375 28.141 -3.861 1 98.69 318 LYS B CA 1
ATOM 5513 C C . LYS B 1 318 ? -8.492 27.156 -3.547 1 98.69 318 LYS B C 1
ATOM 5515 O O . LYS B 1 318 ? -9.672 27.516 -3.547 1 98.69 318 LYS B O 1
ATOM 5520 N N . ALA B 1 319 ? -8.133 25.891 -3.289 1 98.81 319 ALA B N 1
ATOM 5521 C CA . ALA B 1 319 ? -9.109 24.844 -2.959 1 98.81 319 ALA B CA 1
ATOM 5522 C C . ALA B 1 319 ? -9.867 25.203 -1.679 1 98.81 319 ALA B C 1
ATOM 5524 O O . ALA B 1 319 ? -11.094 25.094 -1.625 1 98.81 319 ALA B O 1
ATOM 5525 N N . LEU B 1 320 ? -9.125 25.609 -0.637 1 98.75 320 LEU B N 1
ATOM 5526 C CA . LEU B 1 320 ? -9.711 25.938 0.658 1 98.75 320 LEU B CA 1
ATOM 5527 C C . LEU B 1 320 ? -10.625 27.156 0.551 1 98.75 320 LEU B C 1
ATOM 5529 O O . LEU B 1 320 ? -11.672 27.203 1.195 1 98.75 320 LEU B O 1
ATOM 5533 N N . SER B 1 321 ? -10.172 28.141 -0.224 1 98.5 321 SER B N 1
ATOM 5534 C CA . SER B 1 321 ? -11 29.328 -0.444 1 98.5 321 SER B CA 1
ATOM 5535 C C . SER B 1 321 ? -12.312 28.969 -1.121 1 98.5 321 SER B C 1
ATOM 5537 O O . SER B 1 321 ? -13.367 29.484 -0.762 1 98.5 321 SER B O 1
ATOM 5539 N N . ALA B 1 322 ? -12.242 28.094 -2.084 1 98.56 322 ALA B N 1
ATOM 5540 C CA . ALA B 1 322 ? -13.43 27.656 -2.82 1 98.56 322 ALA B CA 1
ATOM 5541 C C . ALA B 1 322 ? -14.438 26.984 -1.893 1 98.56 322 ALA B C 1
ATOM 5543 O O . ALA B 1 322 ? -15.648 27.094 -2.104 1 98.56 322 ALA B O 1
ATOM 5544 N N . VAL B 1 323 ? -13.992 26.281 -0.836 1 98.75 323 VAL B N 1
ATOM 5545 C CA . VAL B 1 323 ? -14.883 25.516 0.034 1 98.75 323 VAL B CA 1
ATOM 5546 C C . VAL B 1 323 ? -15.234 26.344 1.266 1 98.75 323 VAL B C 1
ATOM 5548 O O . VAL B 1 323 ? -16.391 26.359 1.702 1 98.75 323 VAL B O 1
ATOM 5551 N N . PHE B 1 324 ? -14.258 27.094 1.817 1 98.38 324 PHE B N 1
ATOM 5552 C CA . PHE B 1 324 ? -14.43 27.688 3.143 1 98.38 324 PHE B CA 1
ATOM 5553 C C . PHE B 1 324 ? -14.375 29.203 3.078 1 98.38 324 PHE B C 1
ATOM 5555 O O . PHE B 1 324 ? -14.5 29.875 4.102 1 98.38 324 PHE B O 1
ATOM 5562 N N . GLY B 1 325 ? -14.234 29.828 1.908 1 96 325 GLY B N 1
ATOM 5563 C CA . GLY B 1 325 ? -14.039 31.266 1.765 1 96 325 GLY B CA 1
ATOM 5564 C C . GLY B 1 325 ? -15.117 32.094 2.449 1 96 325 GLY B C 1
ATOM 5565 O O . GLY B 1 325 ? -14.836 33.156 2.99 1 96 325 GLY B O 1
ATOM 5566 N N . ASP B 1 326 ? -16.328 31.625 2.555 1 95.56 326 ASP B N 1
ATOM 5567 C CA . ASP B 1 326 ? -17.469 32.375 3.1 1 95.56 326 ASP B CA 1
ATOM 5568 C C . ASP B 1 326 ? -17.641 32.094 4.594 1 95.56 326 ASP B C 1
ATOM 5570 O O . ASP B 1 326 ? -18.609 32.531 5.203 1 95.56 326 ASP B O 1
ATOM 5574 N N . PHE B 1 327 ? -16.672 31.422 5.105 1 97 327 PHE B N 1
ATOM 5575 C CA . PHE B 1 327 ? -16.75 31.062 6.512 1 97 327 PHE B CA 1
ATOM 5576 C C . PHE B 1 327 ? -15.492 31.5 7.254 1 97 327 PHE B C 1
ATOM 5578 O O . PHE B 1 327 ? -14.641 30.672 7.59 1 97 327 PHE B O 1
ATOM 5585 N N . PRO B 1 328 ? -15.461 32.719 7.664 1 93.12 328 PRO B N 1
ATOM 5586 C CA . PRO B 1 328 ? -14.234 33.281 8.211 1 93.12 328 PRO B CA 1
ATOM 5587 C C . PRO B 1 328 ? -13.898 32.75 9.602 1 93.12 328 PRO B C 1
ATOM 5589 O O . PRO B 1 328 ? -12.773 32.906 10.078 1 93.12 328 PRO B O 1
ATOM 5592 N N . ASN B 1 329 ? -14.836 32.094 10.266 1 94.69 329 ASN B N 1
ATOM 5593 C CA . ASN B 1 329 ? -14.617 31.641 11.633 1 94.69 329 ASN B CA 1
ATOM 5594 C C . ASN B 1 329 ? -13.883 30.297 11.664 1 94.69 329 ASN B C 1
ATOM 5596 O O . ASN B 1 329 ? -13.367 29.891 12.711 1 94.69 329 ASN B O 1
ATOM 5600 N N . VAL B 1 330 ? -13.805 29.609 10.523 1 98.19 330 VAL B N 1
ATOM 5601 C CA . VAL B 1 330 ? -13.016 28.375 10.438 1 98.19 330 VAL B CA 1
ATOM 5602 C C . VAL B 1 330 ? -11.547 28.688 10.695 1 98.19 330 VAL B C 1
ATOM 5604 O O . VAL B 1 330 ? -11.031 29.719 10.234 1 98.19 330 VAL B O 1
ATOM 5607 N N . ALA B 1 331 ? -10.883 27.906 11.547 1 98.81 331 ALA B N 1
ATOM 5608 C CA . ALA B 1 331 ? -9.445 28.047 11.758 1 98.81 331 ALA B CA 1
ATOM 5609 C C . ALA B 1 331 ? -8.672 27.094 10.844 1 98.81 331 ALA B C 1
ATOM 5611 O O . ALA B 1 331 ? -8.977 25.906 10.766 1 98.81 331 ALA B O 1
ATOM 5612 N N . ILE B 1 332 ? -7.727 27.625 10.07 1 98.81 332 ILE B N 1
ATOM 5613 C CA . ILE B 1 332 ? -6.844 26.828 9.227 1 98.81 332 ILE B CA 1
ATOM 5614 C C . ILE B 1 332 ? -5.434 26.828 9.812 1 98.81 332 ILE B C 1
ATOM 5616 O O . ILE B 1 332 ? -4.824 27.891 9.977 1 98.81 332 ILE B O 1
ATOM 5620 N N . ASN B 1 333 ? -4.938 25.672 10.242 1 98.75 333 ASN B N 1
ATOM 5621 C CA . ASN B 1 333 ? -3.586 25.609 10.789 1 98.75 333 ASN B CA 1
ATOM 5622 C C . ASN B 1 333 ? -2.748 24.547 10.086 1 98.75 333 ASN B C 1
ATOM 5624 O O . ASN B 1 333 ? -3.229 23.875 9.172 1 98.75 333 ASN B O 1
ATOM 5628 N N . ASN B 1 334 ? -1.428 24.469 10.438 1 98.25 334 ASN B N 1
ATOM 5629 C CA . ASN B 1 334 ? -0.469 23.578 9.781 1 98.25 334 ASN B CA 1
ATOM 5630 C C . ASN B 1 334 ? 0.635 23.141 10.742 1 98.25 334 ASN B C 1
ATOM 5632 O O . ASN B 1 334 ? 1.333 23.969 11.312 1 98.25 334 ASN B O 1
ATOM 5636 N N . THR B 1 335 ? 0.796 21.828 10.797 1 98.44 335 THR B N 1
ATOM 5637 C CA . THR B 1 335 ? 1.793 21.281 11.711 1 98.44 335 THR B CA 1
ATOM 5638 C C . THR B 1 335 ? 3.176 21.281 11.062 1 98.44 335 THR B C 1
ATOM 5640 O O . THR B 1 335 ? 4.191 21.25 11.766 1 98.44 335 THR B O 1
ATOM 5643 N N . LYS B 1 336 ? 3.275 21.328 9.742 1 98.62 336 LYS B N 1
ATOM 5644 C CA . LYS B 1 336 ? 4.559 21.172 9.062 1 98.62 336 LYS B CA 1
ATOM 5645 C C . LYS B 1 336 ? 5.496 22.328 9.391 1 98.62 336 LYS B C 1
ATOM 5647 O O . LYS B 1 336 ? 6.719 22.172 9.359 1 98.62 336 LYS B O 1
ATOM 5652 N N . SER B 1 337 ? 4.945 23.5 9.703 1 98.75 337 SER B N 1
ATOM 5653 C CA . SER B 1 337 ? 5.773 24.641 10.086 1 98.75 337 SER B CA 1
ATOM 5654 C C . SER B 1 337 ? 6.602 24.328 11.328 1 98.75 337 SER B C 1
ATOM 5656 O O . SER B 1 337 ? 7.633 24.969 11.562 1 98.75 337 SER B O 1
ATOM 5658 N N . PHE B 1 338 ? 6.18 23.359 12.164 1 98.81 338 PHE B N 1
ATOM 5659 C CA . PHE B 1 338 ? 6.848 22.984 13.406 1 98.81 338 PHE B CA 1
ATOM 5660 C C . PHE B 1 338 ? 7.797 21.812 13.18 1 98.81 338 PHE B C 1
ATOM 5662 O O . PHE B 1 338 ? 8.898 21.781 13.727 1 98.81 338 PHE B O 1
ATOM 5669 N N . ILE B 1 339 ? 7.375 20.844 12.336 1 98.81 339 ILE B N 1
ATOM 5670 C CA . ILE B 1 339 ? 8.039 19.547 12.406 1 98.81 339 ILE B CA 1
ATOM 5671 C C . ILE B 1 339 ? 8.562 19.156 11.031 1 98.81 339 ILE B C 1
ATOM 5673 O O . ILE B 1 339 ? 9.18 18.109 10.859 1 98.81 339 ILE B O 1
ATOM 5677 N N . GLY B 1 340 ? 8.375 19.984 10.023 1 98.75 340 GLY B N 1
ATOM 5678 C CA . GLY B 1 340 ? 8.656 19.562 8.664 1 98.75 340 GLY B CA 1
ATOM 5679 C C . GLY B 1 340 ? 7.621 18.609 8.109 1 98.75 340 GLY B C 1
ATOM 5680 O O . GLY B 1 340 ? 6.508 18.516 8.625 1 98.75 340 GLY B O 1
ATOM 5681 N N . HIS B 1 341 ? 7.938 18.062 7.004 1 98.75 341 HIS B N 1
ATOM 5682 C CA . HIS B 1 341 ? 7.031 17.172 6.289 1 98.75 341 HIS B CA 1
ATOM 5683 C C . HIS B 1 341 ? 7.395 15.711 6.531 1 98.75 341 HIS B C 1
ATOM 5685 O O . HIS B 1 341 ? 8.391 15.211 5.996 1 98.75 341 HIS B O 1
ATOM 5691 N N . ALA B 1 342 ? 6.488 15.016 7.25 1 98.62 342 ALA B N 1
ATOM 5692 C CA . ALA B 1 342 ? 6.727 13.617 7.598 1 98.62 342 ALA B CA 1
ATOM 5693 C C . ALA B 1 342 ? 6.125 12.68 6.555 1 98.62 342 ALA B C 1
ATOM 5695 O O . ALA B 1 342 ? 5.695 11.57 6.879 1 98.62 342 ALA B O 1
ATOM 5696 N N . MET B 1 343 ? 5.945 13.094 5.398 1 98.19 343 MET B N 1
ATOM 5697 C CA . MET B 1 343 ? 5.566 12.297 4.234 1 98.19 343 MET B CA 1
ATOM 5698 C C . MET B 1 343 ? 4.336 11.438 4.539 1 98.19 343 MET B C 1
ATOM 5700 O O . MET B 1 343 ? 3.271 11.969 4.855 1 98.19 343 MET B O 1
ATOM 5704 N N . GLY B 1 344 ? 4.484 10.109 4.582 1 98.44 344 GLY B N 1
ATOM 5705 C CA . GLY B 1 344 ? 3.369 9.195 4.781 1 98.44 344 GLY B CA 1
ATOM 5706 C C . GLY B 1 344 ? 2.717 9.344 6.145 1 98.44 344 GLY B C 1
ATOM 5707 O O . GLY B 1 344 ? 1.574 8.922 6.34 1 98.44 344 GLY B O 1
ATOM 5708 N N . ALA B 1 345 ? 3.395 9.969 7.07 1 98.81 345 ALA B N 1
ATOM 5709 C CA . ALA B 1 345 ? 2.865 10.141 8.422 1 98.81 345 ALA B CA 1
ATOM 5710 C C . ALA B 1 345 ? 2.25 11.523 8.602 1 98.81 345 ALA B C 1
ATOM 5712 O O . ALA B 1 345 ? 1.633 11.805 9.633 1 98.81 345 ALA B O 1
ATOM 5713 N N . ALA B 1 346 ? 2.359 12.391 7.59 1 98.69 346 ALA B N 1
ATOM 5714 C CA . ALA B 1 346 ? 2.01 13.797 7.734 1 98.69 346 ALA B CA 1
ATOM 5715 C C . ALA B 1 346 ? 0.558 13.961 8.172 1 98.69 346 ALA B C 1
ATOM 5717 O O . ALA B 1 346 ? 0.278 14.586 9.195 1 98.69 346 ALA B O 1
ATOM 5718 N N . GLY B 1 347 ? -0.356 13.336 7.402 1 98.81 347 GLY B N 1
ATOM 5719 C CA . GLY B 1 347 ? -1.771 13.461 7.719 1 98.81 347 GLY B CA 1
ATOM 5720 C C . GLY B 1 347 ? -2.121 12.953 9.102 1 98.81 347 GLY B C 1
ATOM 5721 O O . GLY B 1 347 ? -2.959 13.531 9.797 1 98.81 347 GLY B O 1
ATOM 5722 N N . ALA B 1 348 ? -1.472 11.898 9.539 1 98.94 348 ALA B N 1
ATOM 5723 C CA . ALA B 1 348 ? -1.745 11.305 10.844 1 98.94 348 ALA B CA 1
ATOM 5724 C C . ALA B 1 348 ? -1.271 12.219 11.969 1 98.94 348 ALA B C 1
ATOM 5726 O O . ALA B 1 348 ? -1.973 12.398 12.969 1 98.94 348 ALA B O 1
ATOM 5727 N N . LEU B 1 349 ? -0.104 12.781 11.812 1 98.94 349 LEU B N 1
ATOM 5728 C CA . LEU B 1 349 ? 0.449 13.672 12.828 1 98.94 349 LEU B CA 1
ATOM 5729 C C . LEU B 1 349 ? -0.32 14.992 12.875 1 98.94 349 LEU B C 1
ATOM 5731 O O . LEU B 1 349 ? -0.494 15.57 13.945 1 98.94 349 LEU B O 1
ATOM 5735 N N . GLU B 1 350 ? -0.739 15.453 11.688 1 98.81 350 GLU B N 1
ATOM 5736 C CA . GLU B 1 350 ? -1.56 16.656 11.609 1 98.81 350 GLU B CA 1
ATOM 5737 C C . GLU B 1 350 ? -2.873 16.484 12.359 1 98.81 350 GLU B C 1
ATOM 5739 O O . GLU B 1 350 ? -3.264 17.344 13.156 1 98.81 350 GLU B O 1
ATOM 5744 N N . LEU B 1 351 ? -3.506 15.367 12.133 1 98.94 351 LEU B N 1
ATOM 5745 C CA . LEU B 1 351 ? -4.738 15.07 12.852 1 98.94 351 LEU B CA 1
ATOM 5746 C C . LEU B 1 351 ? -4.492 15 14.359 1 98.94 351 LEU B C 1
ATOM 5748 O O . LEU B 1 351 ? -5.238 15.594 15.141 1 98.94 351 LEU B O 1
ATOM 5752 N N . ALA B 1 352 ? -3.469 14.289 14.766 1 98.88 352 ALA B N 1
ATOM 5753 C CA . ALA B 1 352 ? -3.152 14.109 16.172 1 98.88 352 ALA B CA 1
ATOM 5754 C C . ALA B 1 352 ? -2.928 15.453 16.859 1 98.88 352 ALA B C 1
ATOM 5756 O O . ALA B 1 352 ? -3.34 15.648 18.016 1 98.88 352 ALA B O 1
ATOM 5757 N N . GLY B 1 353 ? -2.291 16.359 16.203 1 98.81 353 GLY B N 1
ATOM 5758 C CA . GLY B 1 353 ? -2.002 17.672 16.781 1 98.81 353 GLY B CA 1
ATOM 5759 C C . GLY B 1 353 ? -3.248 18.484 17.062 1 98.81 353 GLY B C 1
ATOM 5760 O O . GLY B 1 353 ? -3.227 19.391 17.891 1 98.81 353 GLY B O 1
ATOM 5761 N N . ASN B 1 354 ? -4.328 18.172 16.391 1 98.88 354 ASN B N 1
ATOM 5762 C CA . ASN B 1 354 ? -5.535 18.984 16.5 1 98.88 354 ASN B CA 1
ATOM 5763 C C . ASN B 1 354 ? -6.594 18.312 17.375 1 98.88 354 ASN B C 1
ATOM 5765 O O . ASN B 1 354 ? -7.496 18.984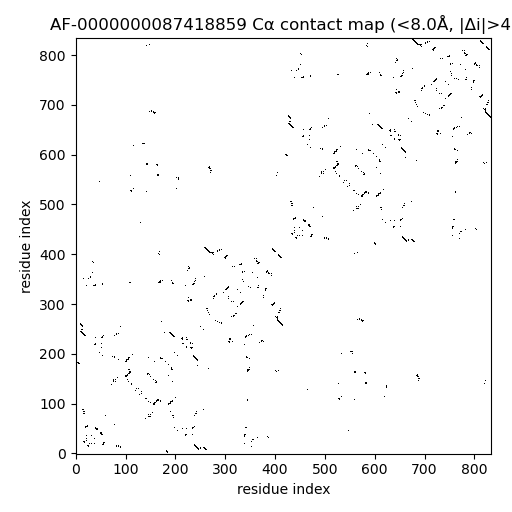 17.891 1 98.88 354 ASN B O 1
ATOM 5769 N N . LEU B 1 355 ? -6.508 17 17.641 1 98.81 355 LEU B N 1
ATOM 5770 C CA . LEU B 1 355 ? -7.547 16.266 18.359 1 98.81 355 LEU B CA 1
ATOM 5771 C C . LEU B 1 355 ? -7.746 16.844 19.75 1 98.81 355 LEU B C 1
ATOM 5773 O O . LEU B 1 355 ? -8.875 16.953 20.234 1 98.81 355 LEU B O 1
ATOM 5777 N N . PRO B 1 356 ? -6.668 17.25 20.469 1 98.75 356 PRO B N 1
ATOM 5778 C CA . PRO B 1 356 ? -6.848 17.797 21.828 1 98.75 356 PRO B CA 1
ATOM 5779 C C . PRO B 1 356 ? -7.664 19.078 21.828 1 98.75 356 PRO B C 1
ATOM 5781 O O . PRO B 1 356 ? -8.141 19.516 22.891 1 98.75 356 PRO B O 1
ATOM 5784 N N . ALA B 1 357 ? -7.832 19.703 20.672 1 98.81 357 ALA B N 1
ATOM 5785 C CA . ALA B 1 357 ? -8.633 20.922 20.578 1 98.81 357 ALA B CA 1
ATOM 5786 C C . ALA B 1 357 ? -10.086 20.656 20.969 1 98.81 357 ALA B C 1
ATOM 5788 O O . ALA B 1 357 ? -10.812 21.562 21.359 1 98.81 357 ALA B O 1
ATOM 5789 N N . PHE B 1 358 ? -10.555 19.406 20.844 1 98.5 358 PHE B N 1
ATOM 5790 C CA . PHE B 1 358 ? -11.898 19.062 21.281 1 98.5 358 PHE B CA 1
ATOM 5791 C C . PHE B 1 358 ? -12.086 19.359 22.766 1 98.5 358 PHE B C 1
ATOM 5793 O O . PHE B 1 358 ? -13.203 19.594 23.219 1 98.5 358 PHE B O 1
ATOM 5800 N N . GLN B 1 359 ? -11.016 19.344 23.5 1 97.31 359 GLN B N 1
ATOM 5801 C CA . GLN B 1 359 ? -11.07 19.562 24.938 1 97.31 359 GLN B CA 1
ATOM 5802 C C . GLN B 1 359 ? -10.758 21.016 25.281 1 97.31 359 GLN B C 1
ATOM 5804 O O . GLN B 1 359 ? -11.477 21.641 26.047 1 97.31 359 GLN B O 1
ATOM 5809 N N . ASP B 1 360 ? -9.688 21.609 24.719 1 97.81 360 ASP B N 1
ATOM 5810 C CA . ASP B 1 360 ? -9.211 22.906 25.188 1 97.81 360 ASP B CA 1
ATOM 5811 C C . ASP B 1 360 ? -9.688 24.031 24.281 1 97.81 360 ASP B C 1
ATOM 5813 O O . ASP B 1 360 ? -9.586 25.203 24.625 1 97.81 360 ASP B O 1
ATOM 5817 N N . GLY B 1 361 ? -10.195 23.688 23.047 1 98.56 361 GLY B N 1
ATOM 5818 C CA . GLY B 1 361 ? -10.758 24.672 22.125 1 98.56 361 GLY B CA 1
ATOM 5819 C C . GLY B 1 361 ? -9.703 25.547 21.484 1 98.56 361 GLY B C 1
ATOM 5820 O O . GLY B 1 361 ? -9.984 26.688 21.109 1 98.56 361 GLY B O 1
ATOM 5821 N N . ILE B 1 362 ? -8.484 25.109 21.391 1 98.81 362 ILE B N 1
ATOM 5822 C CA . ILE B 1 362 ? -7.418 25.938 20.859 1 98.81 362 ILE B CA 1
ATOM 5823 C C . ILE B 1 362 ? -6.945 25.391 19.516 1 98.81 362 ILE B C 1
ATOM 5825 O O . ILE B 1 362 ? -6.586 24.219 19.406 1 98.81 362 ILE B O 1
ATOM 5829 N N . ALA B 1 363 ? -7.004 26.141 18.453 1 98.88 363 ALA B N 1
ATOM 5830 C CA . ALA B 1 363 ? -6.297 25.844 17.203 1 98.88 363 ALA B CA 1
ATOM 5831 C C . ALA B 1 363 ? -4.832 26.266 17.297 1 98.88 363 ALA B C 1
ATOM 5833 O O . ALA B 1 363 ? -4.527 27.438 17.516 1 98.88 363 ALA B O 1
ATOM 5834 N N . HIS B 1 364 ? -3.932 25.344 17.219 1 98.88 364 HIS B N 1
ATOM 5835 C CA . HIS B 1 364 ? -2.525 25.734 17.203 1 98.88 364 HIS B CA 1
ATOM 5836 C C . HIS B 1 364 ? -2.195 26.562 15.961 1 98.88 364 HIS B C 1
ATOM 5838 O O . HIS B 1 364 ? -2.967 26.578 15 1 98.88 364 HIS B O 1
ATOM 5844 N N . ALA B 1 365 ? -1.064 27.234 15.961 1 98.75 365 ALA B N 1
ATOM 5845 C CA . ALA B 1 365 ? -0.706 28.172 14.906 1 98.75 365 ALA B CA 1
ATOM 5846 C C . ALA B 1 365 ? -0.028 27.469 13.742 1 98.75 365 ALA B C 1
ATOM 5848 O O . ALA B 1 365 ? 0.26 26.266 13.82 1 98.75 365 ALA B O 1
ATOM 5849 N N . THR B 1 366 ? 0.065 28.078 12.648 1 98.81 366 THR B N 1
ATOM 5850 C CA . THR B 1 366 ? 1.147 27.922 11.688 1 98.81 366 THR B CA 1
ATOM 5851 C C . THR B 1 366 ? 2.271 28.906 11.961 1 98.81 366 THR B C 1
ATOM 5853 O O . THR B 1 366 ? 2.084 30.125 11.82 1 98.81 366 THR B O 1
ATOM 5856 N N . ILE B 1 367 ? 3.389 28.406 12.344 1 98.69 367 ILE B N 1
ATOM 5857 C CA . ILE B 1 367 ? 4.465 29.328 12.68 1 98.69 367 ILE B CA 1
ATOM 5858 C C . ILE B 1 367 ? 5.25 29.688 11.422 1 98.69 367 ILE B C 1
ATOM 5860 O O . ILE B 1 367 ? 5.016 29.125 10.352 1 98.69 367 ILE B O 1
ATOM 5864 N N . ASN B 1 368 ? 6.125 30.688 11.516 1 98.56 368 ASN B N 1
ATOM 5865 C CA . ASN B 1 368 ? 7.031 31.156 10.469 1 98.56 368 ASN B CA 1
ATOM 5866 C C . ASN B 1 368 ? 6.277 31.859 9.352 1 98.56 368 ASN B C 1
ATOM 5868 O O . ASN B 1 368 ? 6.719 31.859 8.203 1 98.56 368 ASN B O 1
ATOM 5872 N N . VAL B 1 369 ? 5.039 32.375 9.633 1 98.44 369 VAL B N 1
ATOM 5873 C CA . VAL B 1 369 ? 4.328 33.219 8.688 1 98.44 369 VAL B CA 1
ATOM 5874 C C . VAL B 1 369 ? 4.688 34.688 8.93 1 98.44 369 VAL B C 1
ATOM 5876 O O . VAL B 1 369 ? 3.879 35.438 9.461 1 98.44 369 VAL B O 1
ATOM 5879 N N . ASP B 1 370 ? 5.828 35.094 8.492 1 97.62 370 ASP B N 1
ATOM 5880 C CA . ASP B 1 370 ? 6.305 36.469 8.688 1 97.62 370 ASP B CA 1
ATOM 5881 C C . ASP B 1 370 ? 5.633 37.438 7.711 1 97.62 370 ASP B C 1
ATOM 5883 O O . ASP B 1 370 ? 5.281 38.562 8.078 1 97.62 370 ASP B O 1
ATOM 5887 N N . ASN B 1 371 ? 5.57 37.031 6.492 1 97.5 371 ASN B N 1
ATOM 5888 C CA . ASN B 1 371 ? 4.887 37.75 5.418 1 97.5 371 ASN B CA 1
ATOM 5889 C C . ASN B 1 371 ? 3.936 36.844 4.652 1 97.5 371 ASN B C 1
ATOM 5891 O O . ASN B 1 371 ? 4.332 36.188 3.67 1 97.5 371 ASN B O 1
ATOM 5895 N N . LEU B 1 372 ? 2.67 36.906 5.082 1 97.88 372 LEU B N 1
ATOM 5896 C CA . LEU B 1 372 ? 1.679 36.062 4.438 1 97.88 372 LEU B CA 1
ATOM 5897 C C . LEU B 1 372 ? 1.618 36.344 2.938 1 97.88 372 LEU B C 1
ATOM 5899 O O . LEU B 1 372 ? 1.457 37.5 2.518 1 97.88 372 LEU B O 1
ATOM 5903 N N . ASP B 1 373 ? 1.789 35.312 2.121 1 98.25 373 ASP B N 1
ATOM 5904 C CA . ASP B 1 373 ? 1.663 35.469 0.672 1 98.25 373 ASP B CA 1
ATOM 5905 C C . ASP B 1 373 ? 0.256 35.906 0.28 1 98.25 373 ASP B C 1
ATOM 5907 O O . ASP B 1 373 ? -0.726 35.219 0.607 1 98.25 373 ASP B O 1
ATOM 5911 N N . PRO B 1 374 ? 0.114 36.969 -0.493 1 97.88 374 PRO B N 1
ATOM 5912 C CA . PRO B 1 374 ? -1.216 37.406 -0.912 1 97.88 374 PRO B CA 1
ATOM 5913 C C . PRO B 1 374 ? -1.978 36.344 -1.699 1 97.88 374 PRO B C 1
ATOM 5915 O O . PRO B 1 374 ? -3.211 36.312 -1.663 1 97.88 374 PRO B O 1
ATOM 5918 N N . LYS B 1 375 ? -1.278 35.438 -2.369 1 97.69 375 LYS B N 1
ATOM 5919 C CA . LYS B 1 375 ? -1.919 34.375 -3.131 1 97.69 375 LYS B CA 1
ATOM 5920 C C . LYS B 1 375 ? -2.445 33.281 -2.207 1 97.69 375 LYS B C 1
ATOM 5922 O O . LYS B 1 375 ? -3.24 32.438 -2.629 1 97.69 375 LYS B O 1
ATOM 5927 N N . CYS B 1 376 ? -1.998 33.281 -0.968 1 97.25 376 CYS B N 1
ATOM 5928 C CA . CYS B 1 376 ? -2.484 32.406 0.069 1 97.25 376 CYS B CA 1
ATOM 5929 C C . CYS B 1 376 ? -3.281 33.156 1.124 1 97.25 376 CYS B C 1
ATOM 5931 O O . CYS B 1 376 ? -3.379 32.719 2.27 1 97.25 376 CYS B O 1
ATOM 5933 N N . GLY B 1 377 ? -3.77 34.281 0.808 1 93.19 377 GLY B N 1
ATOM 5934 C CA . GLY B 1 377 ? -4.297 35.219 1.779 1 93.19 377 GLY B CA 1
ATOM 5935 C C . GLY B 1 377 ? -5.668 34.844 2.303 1 93.19 377 GLY B C 1
ATOM 5936 O O . GLY B 1 377 ? -6.641 35.562 2.092 1 93.19 377 GLY B O 1
ATOM 5937 N N . LEU B 1 378 ? -5.789 33.75 3.004 1 95.94 378 LEU B N 1
ATOM 5938 C CA . LEU B 1 378 ? -7 33.312 3.695 1 95.94 378 LEU B CA 1
ATOM 5939 C C . LEU B 1 378 ? -7.043 33.875 5.113 1 95.94 378 LEU B C 1
ATOM 5941 O O . LEU B 1 378 ? -6.137 33.625 5.91 1 95.94 378 LEU B O 1
ATOM 5945 N N . PRO B 1 379 ? -8.109 34.625 5.418 1 95.94 379 PRO B N 1
ATOM 5946 C CA . PRO B 1 379 ? -8.18 35.188 6.762 1 95.94 379 PRO B CA 1
ATOM 5947 C C . PRO B 1 379 ? -8.312 34.156 7.852 1 95.94 379 PRO B C 1
ATOM 5949 O O . PRO B 1 379 ? -8.102 34.438 9.031 1 95.94 379 PRO B O 1
ATOM 5952 N N . GLN B 1 380 ? -8.625 32.938 7.449 1 98.06 380 GLN B N 1
ATOM 5953 C CA . GLN B 1 380 ? -8.852 31.828 8.375 1 98.06 380 GLN B CA 1
ATOM 5954 C C . GLN B 1 380 ? -7.535 31.281 8.922 1 98.06 380 GLN B C 1
ATOM 5956 O O . GLN B 1 380 ? -7.52 30.547 9.914 1 98.06 380 GLN B O 1
ATOM 5961 N N . ILE B 1 381 ? -6.387 31.562 8.297 1 98.5 381 ILE B N 1
ATOM 5962 C CA . ILE B 1 381 ? -5.094 31.016 8.672 1 98.5 381 ILE B CA 1
ATOM 5963 C C . ILE B 1 381 ? -4.719 31.484 10.078 1 98.5 381 ILE B C 1
ATOM 5965 O O . ILE B 1 381 ? -4.758 32.688 10.359 1 98.5 381 ILE B O 1
ATOM 5969 N N . VAL B 1 382 ? -4.43 30.531 10.953 1 98.75 382 VAL B N 1
ATOM 5970 C CA . VAL B 1 382 ? -3.941 30.828 12.297 1 98.75 382 VAL B CA 1
ATOM 5971 C C . VAL B 1 382 ? -2.43 31.047 12.266 1 98.75 382 VAL B C 1
ATOM 5973 O O . VAL B 1 382 ? -1.663 30.109 12.531 1 98.75 382 VAL B O 1
ATOM 5976 N N . ALA B 1 383 ? -2.023 32.281 12.094 1 98.38 383 ALA B N 1
ATOM 5977 C CA . ALA B 1 383 ? -0.621 32.625 11.852 1 98.38 383 ALA B CA 1
ATOM 5978 C C . ALA B 1 383 ? 0.102 32.938 13.148 1 98.38 383 ALA B C 1
ATOM 5980 O O . ALA B 1 383 ? -0.314 33.844 13.891 1 98.38 383 ALA B O 1
ATOM 5981 N N . ASN B 1 384 ? 1.083 32.156 13.57 1 98.44 384 ASN B N 1
ATOM 5982 C CA . ASN B 1 384 ? 2.158 32.406 14.516 1 98.44 384 ASN B CA 1
ATOM 5983 C C . ASN B 1 384 ? 1.669 32.312 15.961 1 98.44 384 ASN B C 1
ATOM 5985 O O . ASN B 1 384 ? 2.447 32 16.859 1 98.44 384 ASN B O 1
ATOM 5989 N N . THR B 1 385 ? 0.443 32.625 16.203 1 98.38 385 THR B N 1
ATOM 5990 C CA . THR B 1 385 ? -0.113 32.531 17.547 1 98.38 385 THR B CA 1
ATOM 5991 C C . THR B 1 385 ? -1.362 31.656 17.562 1 98.38 385 THR B C 1
ATOM 5993 O O . THR B 1 385 ? -2.252 31.828 16.719 1 98.38 385 THR B O 1
ATOM 5996 N N . PRO B 1 386 ? -1.367 30.719 18.516 1 98.81 386 PRO B N 1
ATOM 5997 C CA . PRO B 1 386 ? -2.58 29.906 18.609 1 98.81 386 PRO B CA 1
ATOM 5998 C C . PRO B 1 386 ? -3.846 30.734 18.766 1 98.81 386 PRO B C 1
ATOM 6000 O O . PRO B 1 386 ? -3.787 31.859 19.281 1 98.81 386 PRO B O 1
ATOM 6003 N N . ARG B 1 387 ? -4.973 30.219 18.344 1 98.69 387 ARG B N 1
ATOM 6004 C CA . ARG B 1 387 ? -6.254 30.906 18.406 1 98.69 387 ARG B CA 1
ATOM 6005 C C . ARG B 1 387 ? -7.234 30.172 19.312 1 98.69 387 ARG B C 1
ATOM 6007 O O . ARG B 1 387 ? -7.512 28.984 19.094 1 98.69 387 ARG B O 1
ATOM 6014 N N . GLN B 1 388 ? -7.703 30.859 20.344 1 98.62 388 GLN B N 1
ATOM 6015 C CA . GLN B 1 388 ? -8.773 30.312 21.172 1 98.62 388 GLN B CA 1
ATOM 6016 C C . GLN B 1 388 ? -10.117 30.375 20.453 1 98.62 388 GLN B C 1
ATOM 6018 O O . GLN B 1 388 ? -10.539 31.453 20 1 98.62 388 GLN B O 1
ATOM 6023 N N . LEU B 1 389 ? -10.742 29.203 20.266 1 98.44 389 LEU B N 1
ATOM 6024 C CA . LEU B 1 389 ? -12.07 29.109 19.688 1 98.44 389 LEU B CA 1
ATOM 6025 C C . LEU B 1 389 ? -13.125 28.922 20.766 1 98.44 389 LEU B C 1
ATOM 6027 O O . LEU B 1 389 ? -12.812 28.531 21.891 1 98.44 389 LEU B O 1
ATOM 6031 N N . ASP B 1 390 ? -14.391 29.328 20.469 1 97.19 390 ASP B N 1
ATOM 6032 C CA . ASP B 1 390 ? -15.469 29.125 21.438 1 97.19 390 ASP B CA 1
ATOM 6033 C C . ASP B 1 390 ? -15.633 27.641 21.75 1 97.19 390 ASP B C 1
ATOM 6035 O O . ASP B 1 390 ? -15.844 27.266 22.906 1 97.19 390 ASP B O 1
ATOM 6039 N N . LYS B 1 391 ? -15.609 26.906 20.75 1 96.94 391 LYS B N 1
ATOM 6040 C CA . LYS B 1 391 ? -15.688 25.453 20.828 1 96.94 391 LYS B CA 1
ATOM 6041 C C . LYS B 1 391 ? -15.125 24.797 19.562 1 96.94 391 LYS B C 1
ATOM 6043 O O . LYS B 1 391 ? -15.078 25.438 18.5 1 96.94 391 LYS B O 1
ATOM 6048 N N . VAL B 1 392 ? -14.633 23.641 19.781 1 98.69 392 VAL B N 1
ATOM 6049 C CA . VAL B 1 392 ? -14.234 22.828 18.625 1 98.69 392 VAL B CA 1
ATOM 6050 C C . VAL B 1 392 ? -15.047 21.531 18.625 1 98.69 392 VAL B C 1
ATOM 6052 O O . VAL B 1 392 ? -14.969 20.734 19.562 1 98.69 392 VAL B O 1
ATOM 6055 N N . ASP B 1 393 ? -15.805 21.312 17.562 1 98.56 393 ASP B N 1
ATOM 6056 C CA . ASP B 1 393 ? -16.609 20.094 17.453 1 98.56 393 ASP B CA 1
ATOM 6057 C C . ASP B 1 393 ? -16.172 19.25 16.266 1 98.56 393 ASP B C 1
ATOM 6059 O O . ASP B 1 393 ? -16.297 18.016 16.297 1 98.56 393 ASP B O 1
ATOM 6063 N N . VAL B 1 394 ? -15.695 19.891 15.227 1 98.88 394 VAL B N 1
ATOM 6064 C CA . VAL B 1 394 ? -15.406 19.156 14.008 1 98.88 394 VAL B CA 1
ATOM 6065 C C . VAL B 1 394 ? -14.055 19.594 13.445 1 98.88 394 VAL B C 1
ATOM 6067 O O . VAL B 1 394 ? -13.805 20.797 13.289 1 98.88 394 VAL B O 1
ATOM 6070 N N . ILE B 1 395 ? -13.203 18.656 13.164 1 98.94 395 ILE B N 1
ATOM 6071 C CA . ILE B 1 395 ? -11.891 18.859 12.578 1 98.94 395 ILE B CA 1
ATOM 6072 C C . ILE B 1 395 ? -11.82 18.188 11.203 1 98.94 395 ILE B C 1
ATOM 6074 O O . ILE B 1 395 ? -12.219 17.031 11.055 1 98.94 395 ILE B O 1
ATOM 6078 N N . LEU B 1 396 ? -11.453 18.938 10.188 1 98.94 396 LEU B N 1
ATOM 6079 C CA . LEU B 1 396 ? -11.188 18.422 8.844 1 98.94 396 LEU B CA 1
ATOM 6080 C C . LEU B 1 396 ? -9.688 18.375 8.57 1 98.94 396 LEU B C 1
ATOM 6082 O O . LEU B 1 396 ? -8.977 19.359 8.789 1 98.94 396 LEU B O 1
ATOM 6086 N N . ASN B 1 397 ? -9.18 17.234 8.156 1 98.94 397 ASN B N 1
ATOM 6087 C CA . ASN B 1 397 ? -7.762 16.984 7.934 1 98.94 397 ASN B CA 1
ATOM 6088 C C . ASN B 1 397 ? -7.465 16.688 6.465 1 98.94 397 ASN B C 1
ATOM 6090 O O . ASN B 1 397 ? -7.828 15.633 5.953 1 98.94 397 ASN B O 1
ATOM 6094 N N . ASN B 1 398 ? -6.699 17.609 5.785 1 98.69 398 ASN B N 1
ATOM 6095 C CA . ASN B 1 398 ? -6.371 17.5 4.367 1 98.69 398 ASN B CA 1
ATOM 6096 C C . ASN B 1 398 ? -4.988 16.891 4.156 1 98.69 398 ASN B C 1
ATOM 6098 O O . ASN B 1 398 ? -4.047 17.219 4.887 1 98.69 398 ASN B O 1
ATOM 6102 N N . SER B 1 399 ? -4.859 15.992 3.195 1 98.69 399 SER B N 1
ATOM 6103 C CA . SER B 1 399 ? -3.572 15.5 2.713 1 98.69 399 SER B CA 1
ATOM 6104 C C . SER B 1 399 ? -3.572 15.344 1.195 1 98.69 399 SER B C 1
ATOM 6106 O O . SER B 1 399 ? -4.488 14.742 0.628 1 98.69 399 SER B O 1
ATOM 6108 N N . PHE B 1 400 ? -2.553 15.852 0.538 1 98.5 400 PHE B N 1
ATOM 6109 C CA . PHE B 1 400 ? -2.424 15.836 -0.914 1 98.5 400 PHE B CA 1
ATOM 6110 C C . PHE B 1 400 ? -1.046 15.328 -1.328 1 98.5 400 PHE B C 1
ATOM 6112 O O . PHE B 1 400 ? -0.032 15.742 -0.764 1 98.5 400 PHE B O 1
ATOM 6119 N N . GLY B 1 401 ? -1.034 14.383 -2.268 1 97.88 401 GLY B N 1
ATOM 6120 C CA . GLY B 1 401 ? 0.237 13.742 -2.551 1 97.88 401 GLY B CA 1
ATOM 6121 C C . GLY B 1 401 ? 0.537 13.641 -4.035 1 97.88 401 GLY B C 1
ATOM 6122 O O . GLY B 1 401 ? -0.3 13.992 -4.867 1 97.88 401 GLY B O 1
ATOM 6123 N N . MET B 1 402 ? 1.779 13.203 -4.344 1 97.88 402 MET B N 1
ATOM 6124 C CA . MET B 1 402 ? 2.273 13.008 -5.703 1 97.88 402 MET B CA 1
ATOM 6125 C C . MET B 1 402 ? 1.402 12.008 -6.461 1 97.88 402 MET B C 1
ATOM 6127 O O . MET B 1 402 ? 0.748 11.164 -5.848 1 97.88 402 MET B O 1
ATOM 6131 N N . LEU B 1 403 ? 1.432 12.164 -7.812 1 98.31 403 LEU B N 1
ATOM 6132 C CA . LEU B 1 403 ? 0.589 11.406 -8.734 1 98.31 403 LEU B CA 1
ATOM 6133 C C . LEU B 1 403 ? -0.88 11.773 -8.555 1 98.31 403 LEU B C 1
ATOM 6135 O O . LEU B 1 403 ? -1.764 11.086 -9.062 1 98.31 403 LEU B O 1
ATOM 6139 N N . GLY B 1 404 ? -1.138 12.828 -7.793 1 98.38 404 GLY B N 1
ATOM 6140 C CA . GLY B 1 404 ? -2.443 13.469 -7.738 1 98.38 404 GLY B CA 1
ATOM 6141 C C . GLY B 1 404 ? -3.373 12.836 -6.719 1 98.38 404 GLY B C 1
ATOM 6142 O O . GLY B 1 404 ? -4.57 13.133 -6.695 1 98.38 404 GLY B O 1
ATOM 6143 N N . ILE B 1 405 ? -2.912 11.969 -5.785 1 98.81 405 ILE B N 1
ATOM 6144 C CA . ILE B 1 405 ? -3.771 11.32 -4.805 1 98.81 405 ILE B CA 1
ATOM 6145 C C . ILE B 1 405 ? -4.109 12.297 -3.684 1 98.81 405 ILE B C 1
ATOM 6147 O O . ILE B 1 405 ? -3.229 12.992 -3.168 1 98.81 405 ILE B O 1
ATOM 6151 N N . ASN B 1 406 ? -5.41 12.438 -3.373 1 98.88 406 ASN B N 1
ATOM 6152 C CA . ASN B 1 406 ? -5.922 13.273 -2.293 1 98.88 406 ASN B CA 1
ATOM 6153 C C . ASN B 1 406 ? -6.676 12.453 -1.255 1 98.88 406 ASN B C 1
ATOM 6155 O O . ASN B 1 406 ? -7.344 11.477 -1.599 1 98.88 406 ASN B O 1
ATOM 6159 N N . SER B 1 407 ? -6.535 12.852 -0.028 1 98.94 407 SER B N 1
ATOM 6160 C CA . SER B 1 407 ? -7.332 12.25 1.038 1 98.94 407 SER B CA 1
ATOM 6161 C C . SER B 1 407 ? -7.777 13.297 2.053 1 98.94 407 SER B C 1
ATOM 6163 O O . SER B 1 407 ? -7.035 14.242 2.342 1 98.94 407 SER B O 1
ATOM 6165 N N . VAL B 1 408 ? -9 13.195 2.523 1 98.94 408 VAL B N 1
ATOM 6166 C CA . VAL B 1 408 ? -9.586 14.062 3.541 1 98.94 408 VAL B CA 1
ATOM 6167 C C . VAL B 1 408 ? -10.25 13.211 4.621 1 98.94 408 VAL B C 1
ATOM 6169 O O . VAL B 1 408 ? -10.914 12.219 4.32 1 98.94 408 VAL B O 1
ATOM 6172 N N . LEU B 1 409 ? -10 13.539 5.816 1 98.88 409 LEU B N 1
ATOM 6173 C CA . LEU B 1 409 ? -10.617 12.898 6.977 1 98.88 409 LEU B CA 1
ATOM 6174 C C . LEU B 1 409 ? -11.32 13.922 7.855 1 98.88 409 LEU B C 1
ATOM 6176 O O . LEU B 1 409 ? -10.789 15.016 8.094 1 98.88 409 LEU B O 1
ATOM 6180 N N . ILE B 1 410 ? -12.523 13.633 8.312 1 98.94 410 ILE B N 1
ATOM 6181 C CA . ILE B 1 410 ? -13.266 14.508 9.219 1 98.94 410 ILE B CA 1
ATOM 6182 C C . ILE B 1 410 ? -13.547 13.773 10.523 1 98.94 410 ILE B C 1
ATOM 6184 O O . ILE B 1 410 ? -14.117 12.68 10.523 1 98.94 410 ILE B O 1
ATOM 6188 N N . VAL B 1 411 ? -13.133 14.367 11.625 1 98.94 411 VAL B N 1
ATOM 6189 C CA . VAL B 1 411 ? -13.32 13.805 12.953 1 98.94 411 VAL B CA 1
ATOM 6190 C C . VAL B 1 411 ? -14.164 14.75 13.805 1 98.94 411 VAL B C 1
ATOM 6192 O O . VAL B 1 411 ? -13.922 15.961 13.82 1 98.94 411 VAL B O 1
ATOM 6195 N N . LYS B 1 412 ? -15.109 14.227 14.484 1 98.69 412 LYS B N 1
ATOM 6196 C CA . LYS B 1 412 ? -16.031 14.977 15.336 1 98.69 412 LYS B CA 1
ATOM 6197 C C . LYS B 1 412 ? -15.797 14.656 16.812 1 98.69 412 LYS B C 1
ATOM 6199 O O . LYS B 1 412 ? -15.461 13.523 17.156 1 98.69 412 LYS B O 1
ATOM 6204 N N . ARG B 1 413 ? -15.977 15.648 17.625 1 98.31 413 ARG B N 1
ATOM 6205 C CA . ARG B 1 413 ? -15.969 15.422 19.062 1 98.31 413 ARG B CA 1
ATOM 6206 C C . ARG B 1 413 ? -17.047 14.438 19.469 1 98.31 413 ARG B C 1
ATOM 6208 O O . ARG B 1 413 ? -18.203 14.555 19.047 1 98.31 413 ARG B O 1
ATOM 6215 N N . TYR B 1 414 ? -16.594 13.414 20.234 1 95.19 414 TYR B N 1
ATOM 6216 C CA . TYR B 1 414 ? -17.594 12.5 20.734 1 95.19 414 TYR B CA 1
ATOM 6217 C C . TYR B 1 414 ? -18.297 13.078 21.969 1 95.19 414 TYR B C 1
ATOM 6219 O O . TYR B 1 414 ? -17.641 13.57 22.891 1 95.19 414 TYR B O 1
ATOM 6227 N N . GLN B 1 415 ? -19.625 13.109 21.891 1 87.75 415 GLN B N 1
ATOM 6228 C CA . GLN B 1 415 ? -20.438 13.539 23.016 1 87.75 415 GLN B CA 1
ATOM 6229 C C . GLN B 1 415 ? -21.359 12.414 23.484 1 87.75 415 GLN B C 1
ATOM 6231 O O . GLN B 1 415 ? -22.172 11.906 22.703 1 87.75 415 GLN B O 1
ATOM 6236 N N . ALA B 1 416 ? -21.062 11.977 24.703 1 76.88 416 ALA B N 1
ATOM 6237 C CA . ALA B 1 416 ? -21.922 10.938 25.266 1 76.88 416 ALA B CA 1
ATOM 6238 C C . ALA B 1 416 ? -23.359 11.414 25.359 1 76.88 416 ALA B C 1
ATOM 6240 O O . ALA B 1 416 ? -23.625 12.578 25.688 1 76.88 416 ALA B O 1
ATOM 6241 N N . GLY B 1 417 ? -24.328 10.969 24.609 1 55.88 417 GLY B N 1
ATOM 6242 C CA . GLY B 1 417 ? -25.703 11.328 24.891 1 55.88 417 GLY B CA 1
ATOM 6243 C C . GLY B 1 417 ? -26.078 11.18 26.359 1 55.88 417 GLY B C 1
ATOM 6244 O O . GLY B 1 417 ? -25.391 10.477 27.109 1 55.88 417 GLY B O 1
#

Secondary structure (DSSP, 8-state):
------TT--EEEEEEEEEBTTBSSHHHHHHHHHTT---EEEEEETTTEEEEEE-----GGGTS-HHHHHHS-HHHHHHHHHHHHHHHHHT--TTTS-GGGEEEEEEES--SHHHHHHHHHHHHTTTT-GGGS-TTHHHHHSTTHHHHHHHHHHT--S-EEEEE-GGGHHHHHHHHHHHHHHTTS-SEEEEEEEE-GGG-HHHHHHHHHTT-B---SSGGGS--TTBTT---B-EE-EEEEEEEEEHHHHHHTT----EEEEEEEEEE--S-SS---HHHHHHHHHHHHHHHT--GGG-SEEE----S-HHHHHHHHHHHHHHHTT-TT-EEE-SHHHH-B-GGGHHHHHHHHHTTHHHH-EEPPB---SSB-GGG--TTB-BSS-EE-S---EEEEEEE-GGGEEEEEEEE-----/------TT--EEEEEEEEEBTTBSSHHHHHHHHHTT---EEEEEETTTEEEEEE-----GGGTS-HHHHHHS-HHHHHHHHHHHHHHHHHT--TTTS-GGGEEEEEEES--SHHHHHHHHHHHHTTTT-GGGS-TTHHHHHSTTHHHHHHHHHHT--S-EEEEE-GGGHHHHHHHHHHHHHHTTS-SEEEEEEEE-GGG-HHHHHHHHHTT-B---SSGGGS--TTBTT---B-EE-EEEEEEEEEHHHHHHTT----EEEEEEEEEE--S-SS---HHHHHHHHHHHHHHHT--GGG-SEEE----S-HHHHHHHHHHHHHHHTT-TT-EEE-SHHHH-B-GGGHHHHHHHHHTTHHHH-EEPPB---SSB-GGG--TTB-BSS-EE-S---EEEEEEE-GGGEEEEEEEE-----

Solvent-accessible surface area (backbone atoms only — not comparable to full-atom values): 37787 Å² total; per-residue (Å²): 126,84,84,66,85,29,70,78,57,54,35,25,33,33,16,62,8,30,34,33,24,49,24,60,37,68,67,51,31,37,51,23,49,61,67,69,46,49,17,30,34,81,38,74,39,71,73,71,38,83,46,50,26,9,53,53,81,70,68,64,63,77,84,36,57,71,70,53,58,70,65,51,43,69,40,19,43,45,34,34,51,9,46,53,39,4,47,65,58,27,68,62,62,68,88,74,53,63,34,61,32,31,28,31,27,31,3,21,18,57,44,27,48,41,62,49,53,51,51,53,56,56,20,55,76,52,82,41,39,45,87,69,39,53,63,52,46,54,62,54,24,27,41,15,30,38,26,21,45,30,24,42,75,68,52,27,28,10,34,43,24,18,36,15,26,16,30,10,2,2,40,45,6,42,51,47,28,52,51,35,43,23,72,56,72,26,70,34,19,41,16,10,9,33,26,50,54,63,68,25,42,62,57,55,31,16,31,46,55,62,68,32,42,26,71,54,94,49,42,56,54,22,20,8,37,50,18,62,81,35,48,3,37,23,45,7,21,23,19,16,23,26,30,38,31,43,45,70,65,38,58,74,70,66,43,60,67,67,23,26,60,52,23,48,30,55,22,22,48,28,78,38,53,74,60,75,45,29,70,47,52,31,49,28,49,52,47,13,31,54,64,42,72,47,58,66,80,61,39,33,33,37,36,49,53,52,56,8,32,72,68,50,23,34,31,50,37,50,14,47,41,73,62,40,60,92,37,67,82,30,35,32,24,32,56,30,23,32,26,24,44,14,43,3,6,33,31,24,44,44,43,59,60,50,44,63,16,54,76,74,15,44,47,45,24,21,35,54,43,84,47,69,21,76,74,40,67,54,86,27,52,27,60,61,45,56,42,83,44,98,62,36,52,24,37,36,36,40,18,62,19,52,35,21,23,33,20,28,36,28,37,28,55,68,71,86,126,126,84,84,66,83,28,70,78,57,53,35,25,33,32,15,62,9,30,34,31,24,48,25,59,37,67,66,51,31,38,51,24,50,62,69,69,46,49,16,30,34,81,37,76,39,70,71,72,41,84,45,50,27,8,52,53,82,68,69,64,61,78,85,35,57,70,70,52,58,70,65,50,42,70,40,20,44,44,34,34,50,8,46,53,40,4,47,64,58,28,68,63,62,68,89,75,52,63,34,62,34,30,28,30,27,30,3,22,18,58,44,26,47,39,61,49,53,50,49,52,56,56,19,54,76,52,82,42,40,44,87,69,38,53,63,52,48,54,59,57,25,28,42,16,31,37,24,21,45,30,24,43,75,70,52,27,27,11,35,41,24,19,35,16,27,16,29,10,2,2,40,47,6,42,52,48,28,52,50,36,42,24,70,56,70,26,69,34,18,43,16,9,10,31,26,50,55,63,67,25,42,63,58,55,30,16,30,47,56,61,67,31,43,25,70,53,95,51,42,59,54,23,19,8,39,48,18,62,82,36,47,5,37,23,48,6,20,23,18,15,23,26,30,39,31,43,45,71,65,39,57,74,69,66,44,61,66,66,23,27,59,52,24,47,30,56,22,21,47,28,77,37,53,75,59,76,46,29,68,47,52,32,50,28,48,50,46,13,29,54,64,44,73,47,57,66,81,61,38,32,35,38,34,50,53,50,56,9,31,73,66,51,24,35,31,48,37,50,15,46,41,73,64,39,58,91,36,67,81,31,35,33,24,32,55,29,23,32,27,23,44,16,43,3,7,32,29,24,45,42,45,60,60,50,45,61,18,55,75,73,15,44,46,44,24,21,35,55,43,84,45,68,21,77,75,41,67,54,86,26,52,26,61,61,44,55,41,83,44,97,62,36,51,25,38,35,36,38,18,64,20,53,37,21,25,34,21,28,37,28,37,29,55,68,72,84,126

Sequence (834 aa):
MSSANHRNDRIVITGIGLTAPNGNDLDEYRANLLNGVSGVVPYETRYVGDVLAGVCQFDETRYQRRKEVRRGTRAGSVSIYCAQEAIAKSGLDWETVPKDRVGVYIGITEHGNVETENEIHEISQFDYDTKFWSHHHNPRTVANNPAGEVALSMGITGPHYTIGAACAAGNAGFIQGLQMLRLGEVDLAIAGGSSESIHTFGIFASFASQGALAKHEDPSKASRPFDTDRNGIVVSEGGCLCTLERLPDALARGATIYGEIVGYAMNTDATDFVLPNATRQAECIRLALSRAELGPGDIDIVSSHATATEQGDIEECKALSAVFGDFPNVAINNTKSFIGHAMGAAGALELAGNLPAFQDGIAHATINVDNLDPKCGLPQIVANTPRQLDKVDVILNNSFGMLGINSVLIVKRYQAGMSSANHRNDRIVITGIGLTAPNGNDLDEYRANLLNGVSGVVPYETRYVGDVLAGVCQFDETRYQRRKEVRRGTRAGSVSIYCAQEAIAKSGLDWETVPKDRVGVYIGITEHGNVETENEIHEISQFDYDTKFWSHHHNPRTVANNPAGEVALSMGITGPHYTIGAACAAGNAGFIQGLQMLRLGEVDLAIAGGSSESIHTFGIFASFASQGALAKHEDPSKASRPFDTDRNGIVVSEGGCLCTLERLPDALARGATIYGEIVGYAMNTDATDFVLPNATRQAECIRLALSRAELGPGDIDIVSSHATATEQGDIEECKALSAVFGDFPNVAINNTKSFIGHAMGAAGALELAGNLPAFQDGIAHATINVDNLDPKCGLPQIVANTPRQLDKVDVILNNSFGMLGINSVLIVKRYQAG

pLDDT: mean 97.09, std 6.6, range [28.94, 99.0]

Foldseek 3Di:
DPQPQLQPFWKFFFFKFKWFLQDGDLVRLLVCLQVLAFSKDWDQAPPPGIAIARETDDDLVVQDDPVLPVLEDPQQSQLLRGLVRQCVRNPDPLVPFDLQQEEEEAFAAAFLLLLVVVQQVVCVVVVNPCVSRDPSSVCRGPQQRNFVSNCVSSVRNHYGGYDHFKLQRQLVFVVVQSNCCSSSSHAKYWTGYWFPPVSHVVVVVVCVVVQAGFDDPDRLLGQAFQAPPQGHFHYYGMAMITMMHGPVVSVVVVGDTLWIWQFKFKDFPQPAQFAEALVVLLVRVVRRCVSSVHALQLAAEEEDAGRSHDRRRLSVLSNCCVRCVVPQNHAYAYPCSRGTRNISRRQVSSCSNCSCCQPQQKARANENRPHRDPSNPRSRHRYHHIDHHPHGFKYKTWTARGNGMIMIIMIGDDDDD/DPQPQLQPFWKFFFFKFKWFLQDGDLVRLLVCLQVLAFSKDWDQAPPPGIAIARETDDDLVVQDDPVLPVLEDPQQSQLLRGLVRQCVRNPDPLVPFDLQQEEEEAFAAAFLLLLVVVQQVVCVVVVNPCVSRDPSSVCRGPQQRNFVSNCVSSVRNHYGGYDHFKLQRQLVFVVVQSNCCSSSSHAKYWTGYWFPPSSHVVVVVVCVVVQAGFDDPDRLLGQAFQAPPQGHFHHYGMAMITMMHGPVVSVVVVGDTLWIWQFKFKDFPQPAQFAEALVVLLVRVVRRCVSSVHALQLAAEEEFAGRSDDRRRLSVLSNCCVRCVVPQNHAYAYDCSRGTRNISRRQVSSVSNCSCCQPQQKARANENRPHRDPSNPRSRHRYHHIDRHPHGFKYKTWTARGNGMIMIIMIGDDDDD

Nearest PDB structures (foldseek):
  8sms-assembly1_B  TM=9.178E-01  e=1.460E-40  Escherichia coli K-12
  2cdh-assembly1_A  TM=9.232E-01  e=3.158E-39  Thermomyces lanuginosus
  2wgg-assembly1_A  TM=9.088E-01  e=2.167E-39  Mycobacterium tuberculosis
  8z5c-assembly1_A  TM=9.087E-01  e=2.966E-39  Helicobacter pylori
  4c6v-assembly1_A  TM=8.992E-01  e=8.783E-38  Mycobacterium tuberculosis H37Rv